Protein AF-A0A535RGT9-F1 (afdb_monomer)

Structure (mmCIF, N/CA/C/O backbone):
data_AF-A0A535RGT9-F1
#
_entry.id   AF-A0A535RGT9-F1
#
loop_
_atom_site.group_PDB
_atom_site.id
_atom_site.type_symbol
_atom_site.label_atom_id
_atom_site.label_alt_id
_atom_site.label_comp_id
_atom_site.label_asym_id
_atom_site.label_entity_id
_atom_site.label_seq_id
_atom_site.pdbx_PDB_ins_code
_atom_site.Cartn_x
_atom_site.Cartn_y
_atom_site.Cartn_z
_atom_site.occupancy
_atom_site.B_iso_or_equiv
_atom_site.auth_seq_id
_atom_site.auth_comp_id
_atom_site.auth_asym_id
_atom_site.auth_atom_id
_atom_site.pdbx_PDB_model_num
ATOM 1 N N . MET A 1 1 ? 95.901 -1.582 -57.361 1.00 48.84 1 MET A N 1
ATOM 2 C CA . MET A 1 1 ? 95.155 -0.905 -56.275 1.00 48.84 1 MET A CA 1
ATOM 3 C C . MET A 1 1 ? 93.672 -0.815 -56.653 1.00 48.84 1 MET A C 1
ATOM 5 O O . MET A 1 1 ? 93.176 0.276 -56.862 1.00 48.84 1 MET A O 1
ATOM 9 N N . GLY A 1 2 ? 92.983 -1.955 -56.820 1.00 52.56 2 GLY A N 1
ATOM 10 C CA . GLY A 1 2 ? 91.575 -1.973 -57.270 1.00 52.56 2 GLY A CA 1
ATOM 11 C C . GLY A 1 2 ? 90.562 -2.215 -56.146 1.00 52.56 2 GLY A C 1
ATOM 12 O O . GLY A 1 2 ? 89.570 -1.509 -56.051 1.00 52.56 2 GLY A O 1
ATOM 13 N N . GLY A 1 3 ? 90.842 -3.177 -55.258 1.00 52.16 3 GLY A N 1
ATOM 14 C CA . GLY A 1 3 ? 89.848 -3.672 -54.297 1.00 52.16 3 GLY A CA 1
ATOM 15 C C . GLY A 1 3 ? 89.447 -2.729 -53.155 1.00 52.16 3 GLY A C 1
ATOM 16 O O . GLY A 1 3 ? 88.382 -2.935 -52.595 1.00 52.16 3 GLY A O 1
ATOM 17 N N . SER A 1 4 ? 90.242 -1.706 -52.802 1.00 56.03 4 SER A N 1
ATOM 18 C CA . SER A 1 4 ? 89.875 -0.800 -51.690 1.00 56.03 4 SER A CA 1
ATOM 19 C C . SER A 1 4 ? 88.679 0.078 -52.054 1.00 56.03 4 SER A C 1
ATOM 21 O O . SER A 1 4 ? 87.711 0.127 -51.310 1.00 56.03 4 SER A O 1
ATOM 23 N N . ALA A 1 5 ? 88.703 0.694 -53.243 1.00 58.16 5 ALA A N 1
ATOM 24 C CA . ALA A 1 5 ? 87.635 1.583 -53.699 1.00 58.16 5 ALA A CA 1
ATOM 25 C C . ALA A 1 5 ? 86.297 0.848 -53.893 1.00 58.16 5 ALA A C 1
ATOM 27 O O . ALA A 1 5 ? 85.250 1.375 -53.532 1.00 58.16 5 ALA A O 1
ATOM 28 N N . ASP A 1 6 ? 86.336 -0.383 -54.412 1.00 63.75 6 ASP A N 1
ATOM 29 C CA . ASP A 1 6 ? 85.152 -1.237 -54.566 1.00 63.75 6 ASP A CA 1
ATOM 30 C C . ASP A 1 6 ? 84.579 -1.656 -53.196 1.00 63.75 6 ASP A C 1
ATOM 32 O O . ASP A 1 6 ? 83.384 -1.516 -52.948 1.00 63.75 6 ASP A O 1
ATOM 36 N N . LEU A 1 7 ? 85.434 -2.054 -52.243 1.00 68.81 7 LEU A N 1
ATOM 37 C CA . LEU A 1 7 ? 84.999 -2.400 -50.883 1.00 68.81 7 LEU A CA 1
ATOM 38 C C . LEU A 1 7 ? 84.462 -1.182 -50.103 1.00 68.81 7 LEU A C 1
ATOM 40 O O . LEU A 1 7 ? 83.483 -1.298 -49.365 1.00 68.81 7 LEU A O 1
ATOM 44 N N . GLU A 1 8 ? 85.073 -0.009 -50.274 1.00 71.19 8 GLU A N 1
ATOM 45 C CA . GLU A 1 8 ? 84.618 1.260 -49.692 1.00 71.19 8 GLU A CA 1
ATOM 46 C C . GLU A 1 8 ? 83.268 1.696 -50.282 1.00 71.19 8 GLU A C 1
ATOM 48 O O . GLU A 1 8 ? 82.381 2.100 -49.525 1.00 71.19 8 GLU A O 1
ATOM 53 N N . GLN A 1 9 ? 83.065 1.540 -51.597 1.00 69.75 9 GLN A N 1
ATOM 54 C CA . GLN A 1 9 ? 81.772 1.782 -52.239 1.00 69.75 9 GLN A CA 1
ATOM 55 C C . GLN A 1 9 ? 80.703 0.802 -51.732 1.00 69.75 9 GLN A C 1
ATOM 57 O O . GLN A 1 9 ? 79.628 1.242 -51.324 1.00 69.75 9 GLN A O 1
ATOM 62 N N . GLN A 1 10 ? 80.990 -0.501 -51.688 1.00 68.50 10 GLN A N 1
ATOM 63 C CA . GLN A 1 10 ? 80.055 -1.516 -51.183 1.00 68.50 10 GLN A CA 1
ATOM 64 C C . GLN A 1 10 ? 79.670 -1.262 -49.713 1.00 68.50 10 GLN A C 1
ATOM 66 O O . GLN A 1 10 ? 78.501 -1.387 -49.342 1.00 68.50 10 GLN A O 1
ATOM 71 N N . LEU A 1 11 ? 80.622 -0.832 -48.875 1.00 74.75 11 LEU A N 1
ATOM 72 C CA . LEU A 1 11 ? 80.358 -0.458 -47.483 1.00 74.75 11 LEU A CA 1
ATOM 73 C C . LEU A 1 11 ? 79.516 0.826 -47.368 1.00 74.75 11 LEU A C 1
ATOM 75 O O . LEU A 1 11 ? 78.659 0.916 -46.484 1.00 74.75 11 LEU A O 1
ATOM 79 N N . ALA A 1 12 ? 79.727 1.810 -48.247 1.00 73.12 12 ALA A N 1
ATOM 80 C CA . ALA A 1 12 ? 78.916 3.026 -48.302 1.00 73.12 12 ALA A CA 1
ATOM 81 C C . ALA A 1 12 ? 77.471 2.731 -48.751 1.00 73.12 12 ALA A C 1
ATOM 83 O O . ALA A 1 12 ? 76.529 3.171 -48.090 1.00 73.12 12 ALA A O 1
ATOM 84 N N . GLU A 1 13 ? 77.291 1.928 -49.805 1.00 68.50 13 GLU A N 1
ATOM 85 C CA . GLU A 1 13 ? 75.978 1.466 -50.277 1.00 68.50 13 GLU A CA 1
ATOM 86 C C . GLU A 1 13 ? 75.231 0.667 -49.187 1.00 68.50 13 GLU A C 1
ATOM 88 O O . GLU A 1 13 ? 74.048 0.915 -48.937 1.00 68.50 13 GLU A O 1
ATOM 93 N N . SER A 1 14 ? 75.918 -0.236 -48.473 1.00 75.31 14 SER A N 1
ATOM 94 C CA . SER A 1 14 ? 75.318 -1.015 -47.376 1.00 75.31 14 SER A CA 1
ATOM 95 C C . SER A 1 14 ? 74.872 -0.131 -46.206 1.00 75.31 14 SER A C 1
ATOM 97 O O . SER A 1 14 ? 73.766 -0.296 -45.690 1.00 75.31 14 SER A O 1
ATOM 99 N N . ARG A 1 15 ? 75.685 0.860 -45.815 1.00 78.06 15 ARG A N 1
ATOM 100 C CA . ARG A 1 15 ? 75.326 1.818 -44.753 1.00 78.06 15 ARG A CA 1
ATOM 101 C C . ARG A 1 15 ? 74.155 2.716 -45.151 1.00 78.06 15 ARG A C 1
ATOM 103 O O . ARG A 1 15 ? 73.287 2.983 -44.319 1.00 78.06 15 ARG A O 1
ATOM 110 N N . ALA A 1 16 ? 74.097 3.157 -46.409 1.00 73.00 16 ALA A N 1
ATOM 111 C CA . ALA A 1 16 ? 72.967 3.925 -46.932 1.00 73.00 16 ALA A CA 1
ATOM 112 C C . ALA A 1 16 ? 71.655 3.117 -46.874 1.00 73.00 16 ALA A C 1
ATOM 114 O O . ALA A 1 16 ? 70.637 3.635 -46.409 1.00 73.00 16 ALA A O 1
ATOM 115 N N . ARG A 1 17 ? 71.697 1.828 -47.248 1.00 73.00 17 ARG A N 1
ATOM 116 C CA . ARG A 1 17 ? 70.578 0.880 -47.092 1.00 73.00 17 ARG A CA 1
ATOM 117 C C . ARG A 1 17 ? 70.120 0.753 -45.636 1.00 73.00 17 ARG A C 1
ATOM 119 O O . ARG A 1 17 ? 68.926 0.871 -45.369 1.00 73.00 17 ARG A O 1
ATOM 126 N N . GLU A 1 18 ? 71.042 0.502 -44.707 1.00 78.25 18 GLU A N 1
ATOM 127 C CA . GLU A 1 18 ? 70.723 0.344 -43.278 1.00 78.25 18 GLU A CA 1
ATOM 128 C C . GLU A 1 18 ? 70.110 1.620 -42.685 1.00 78.25 18 GLU A C 1
ATOM 130 O O . GLU A 1 18 ? 69.117 1.553 -41.960 1.00 78.25 18 GLU A O 1
ATOM 135 N N . THR A 1 19 ? 70.650 2.784 -43.056 1.00 82.19 19 THR A N 1
ATOM 136 C CA . THR A 1 19 ? 70.162 4.091 -42.592 1.00 82.19 19 THR A CA 1
ATOM 137 C C . THR A 1 19 ? 68.743 4.354 -43.094 1.00 82.19 19 THR A C 1
ATOM 139 O O . THR A 1 19 ? 67.864 4.668 -42.295 1.00 82.19 19 THR A O 1
ATOM 142 N N . ALA A 1 20 ? 68.478 4.147 -44.388 1.00 77.19 20 ALA A N 1
ATOM 143 C CA . ALA A 1 20 ? 67.153 4.358 -44.970 1.00 77.19 20 ALA A CA 1
ATOM 144 C C . ALA A 1 20 ? 66.081 3.410 -44.392 1.00 77.19 20 ALA A C 1
ATOM 146 O O . ALA A 1 20 ? 64.942 3.825 -44.170 1.00 77.19 20 ALA A O 1
ATOM 147 N N . LEU A 1 21 ? 66.435 2.155 -44.089 1.00 77.56 21 LEU A N 1
ATOM 148 C CA . LEU A 1 21 ? 65.522 1.214 -43.428 1.00 77.56 21 LEU A CA 1
ATOM 149 C C . LEU A 1 21 ? 65.231 1.631 -41.972 1.00 77.56 21 LEU A C 1
ATOM 151 O O . LEU A 1 21 ? 64.086 1.564 -41.519 1.00 77.56 21 LEU A O 1
ATOM 155 N N . ALA A 1 22 ? 66.250 2.107 -41.247 1.00 80.88 22 ALA A N 1
ATOM 156 C CA . ALA A 1 22 ? 66.103 2.614 -39.883 1.00 80.88 22 ALA A CA 1
ATOM 157 C C . ALA A 1 22 ? 65.281 3.917 -39.815 1.00 80.88 22 ALA A C 1
ATOM 159 O O . ALA A 1 22 ? 64.513 4.103 -38.869 1.00 80.88 22 ALA A O 1
ATOM 160 N N . GLU A 1 23 ? 65.385 4.796 -40.818 1.00 80.69 23 GLU A N 1
ATOM 161 C CA . GLU A 1 23 ? 64.541 5.992 -40.948 1.00 80.69 23 GLU A CA 1
ATOM 162 C C . GLU A 1 23 ? 63.057 5.629 -41.105 1.00 80.69 23 GLU A C 1
ATOM 164 O O . GLU A 1 23 ? 62.226 6.168 -40.369 1.00 80.69 23 GLU A O 1
ATOM 169 N N . VAL A 1 24 ? 62.731 4.680 -41.993 1.00 80.81 24 VAL A N 1
ATOM 170 C CA . VAL A 1 24 ? 61.362 4.167 -42.205 1.00 80.81 24 VAL A CA 1
ATOM 171 C C . VAL A 1 24 ? 60.783 3.586 -40.912 1.00 80.81 24 VAL A C 1
ATOM 173 O O . VAL A 1 24 ? 59.720 4.019 -40.462 1.00 80.81 24 VAL A O 1
ATOM 176 N N . LEU A 1 25 ? 61.511 2.679 -40.251 1.00 76.88 25 LEU A N 1
ATOM 177 C CA . LEU A 1 25 ? 61.118 2.119 -38.950 1.00 76.88 25 LEU A CA 1
ATOM 178 C C . LEU A 1 25 ? 60.943 3.217 -37.882 1.00 76.88 25 LEU A C 1
ATOM 180 O O . LEU A 1 25 ? 60.020 3.177 -37.063 1.00 76.88 25 LEU A O 1
ATOM 184 N N . GLY A 1 26 ? 61.804 4.236 -37.914 1.00 78.69 26 GLY A N 1
ATOM 185 C CA . GLY A 1 26 ? 61.725 5.408 -37.050 1.00 78.69 26 GLY A CA 1
ATOM 186 C C . GLY A 1 26 ? 60.514 6.306 -37.325 1.00 78.69 26 GLY A C 1
ATOM 187 O O . GLY A 1 26 ? 60.039 6.956 -36.395 1.00 78.69 26 GLY A O 1
ATOM 188 N N . LEU A 1 27 ? 60.005 6.372 -38.558 1.00 80.44 27 LEU A N 1
ATOM 189 C CA . LEU A 1 27 ? 58.760 7.073 -38.906 1.00 80.44 27 LEU A CA 1
ATOM 190 C C . LEU A 1 27 ? 57.533 6.274 -38.452 1.00 80.44 27 LEU A C 1
ATOM 192 O O . LEU A 1 27 ? 56.687 6.821 -37.745 1.00 80.44 27 LEU A O 1
ATOM 196 N N . MET A 1 28 ? 57.497 4.967 -38.737 1.00 75.31 28 MET A N 1
ATOM 197 C CA . MET A 1 28 ? 56.423 4.055 -38.307 1.00 75.31 28 MET A CA 1
ATOM 198 C C . MET A 1 28 ? 56.182 4.092 -36.790 1.00 75.31 28 MET A C 1
ATOM 200 O O . MET A 1 28 ? 55.041 4.010 -36.340 1.00 75.31 28 MET A O 1
ATOM 204 N N . ARG A 1 29 ? 57.244 4.265 -35.989 1.00 72.69 29 ARG A N 1
ATOM 205 C CA . ARG A 1 29 ? 57.152 4.388 -34.523 1.00 72.69 29 ARG A CA 1
ATOM 206 C C . ARG A 1 29 ? 56.788 5.796 -34.020 1.00 72.69 29 ARG A C 1
ATOM 208 O O . ARG A 1 29 ? 56.543 5.952 -32.827 1.00 72.69 29 ARG A O 1
ATOM 215 N N . ARG A 1 30 ? 56.820 6.828 -34.872 1.00 73.69 30 ARG A N 1
ATOM 216 C CA . ARG A 1 30 ? 56.532 8.230 -34.501 1.00 73.69 30 ARG A CA 1
ATOM 217 C C . ARG A 1 30 ? 55.132 8.688 -34.903 1.00 73.69 30 ARG A C 1
ATOM 219 O O . ARG A 1 30 ? 54.551 9.466 -34.157 1.00 73.69 30 ARG A O 1
ATOM 226 N N . ALA A 1 31 ? 54.593 8.186 -36.014 1.00 65.19 31 ALA A N 1
ATOM 227 C CA . ALA A 1 31 ? 53.247 8.510 -36.493 1.00 65.19 31 ALA A CA 1
ATOM 228 C C . ALA A 1 31 ? 52.398 7.236 -36.729 1.00 65.19 31 ALA A C 1
ATOM 230 O O . ALA A 1 31 ? 52.074 6.909 -37.874 1.00 65.19 31 ALA A O 1
ATOM 231 N N . PRO A 1 32 ? 52.048 6.473 -35.669 1.00 59.84 32 PRO A N 1
ATOM 232 C CA . PRO A 1 32 ? 51.232 5.262 -35.783 1.00 59.84 32 PRO A CA 1
ATOM 233 C C . PRO A 1 32 ? 49.781 5.603 -36.174 1.00 59.84 32 PRO A C 1
ATOM 235 O O . PRO A 1 32 ? 48.909 5.763 -35.324 1.00 59.84 32 PRO A O 1
ATOM 238 N N . GLY A 1 33 ? 49.542 5.729 -37.480 1.00 60.62 33 GLY A N 1
ATOM 239 C CA . GLY A 1 33 ? 48.249 6.072 -38.082 1.00 60.62 33 GLY A CA 1
ATOM 240 C C . GLY A 1 33 ? 48.376 6.788 -39.433 1.00 60.62 33 GLY A C 1
ATOM 241 O O . GLY A 1 33 ? 47.517 6.625 -40.297 1.00 60.62 33 GLY A O 1
ATOM 242 N N . GLU A 1 34 ? 49.474 7.515 -39.666 1.00 74.94 34 GLU A N 1
ATOM 243 C CA . GLU A 1 34 ? 49.711 8.282 -40.900 1.00 74.94 34 GLU A CA 1
ATOM 244 C C . GLU A 1 34 ? 50.291 7.391 -42.013 1.00 74.94 34 GLU A C 1
ATOM 246 O O . GLU A 1 34 ? 51.460 7.491 -42.392 1.00 74.94 34 GLU A O 1
ATOM 251 N N . LEU A 1 35 ? 49.461 6.476 -42.528 1.00 78.62 35 LEU A N 1
ATOM 252 C CA . LEU A 1 35 ? 49.875 5.473 -43.515 1.00 78.62 35 LEU A CA 1
ATOM 253 C C . LEU A 1 35 ? 50.514 6.094 -44.770 1.00 78.62 35 LEU A C 1
ATOM 255 O O . LEU A 1 35 ? 51.531 5.587 -45.233 1.00 78.62 35 LEU A O 1
ATOM 259 N N . SER A 1 36 ? 49.958 7.191 -45.294 1.00 79.25 36 SER A N 1
ATOM 260 C CA . SER A 1 36 ? 50.505 7.898 -46.462 1.00 79.25 36 SER A CA 1
ATOM 261 C C . SER A 1 36 ? 51.944 8.359 -46.229 1.00 79.25 36 SER A C 1
ATOM 263 O O . SER A 1 36 ? 52.824 7.998 -46.999 1.00 79.25 36 SER A O 1
ATOM 265 N N . VAL A 1 37 ? 52.211 9.049 -45.116 1.00 81.38 37 VAL A N 1
ATOM 266 C CA . VAL A 1 37 ? 53.545 9.571 -44.761 1.00 81.38 37 VAL A CA 1
ATOM 267 C C . VAL A 1 37 ? 54.589 8.451 -44.674 1.00 81.38 37 VAL A C 1
ATOM 269 O O . VAL A 1 37 ? 55.732 8.629 -45.099 1.00 81.38 37 VAL A O 1
ATOM 272 N N . VAL A 1 38 ? 54.203 7.276 -44.164 1.00 83.44 38 VAL A N 1
ATOM 273 C CA . VAL A 1 38 ? 55.079 6.096 -44.128 1.00 83.44 38 VAL A CA 1
ATOM 274 C C . VAL A 1 38 ? 55.311 5.523 -45.529 1.00 83.44 38 VAL A C 1
ATOM 276 O O . VAL A 1 38 ? 56.459 5.253 -45.885 1.00 83.44 38 VAL A O 1
ATOM 279 N N . LEU A 1 39 ? 54.256 5.329 -46.327 1.00 86.06 39 LEU A N 1
ATOM 280 C CA . LEU A 1 39 ? 54.380 4.748 -47.667 1.00 86.06 39 LEU A CA 1
ATOM 281 C C . LEU A 1 39 ? 55.144 5.675 -48.625 1.00 86.06 39 LEU A C 1
ATOM 283 O O . LEU A 1 39 ? 56.011 5.196 -49.350 1.00 86.06 39 LEU A O 1
ATOM 287 N N . ASP A 1 40 ? 54.907 6.985 -48.581 1.00 85.56 40 ASP A N 1
ATOM 288 C CA . ASP A 1 40 ? 55.612 7.975 -49.403 1.00 85.56 40 ASP A CA 1
ATOM 289 C C . ASP A 1 40 ? 57.115 8.010 -49.075 1.00 85.56 40 ASP A C 1
ATOM 291 O O . ASP A 1 40 ? 57.946 8.041 -49.985 1.00 85.56 40 ASP A O 1
ATOM 295 N N . ALA A 1 41 ? 57.490 7.912 -47.792 1.00 86.25 41 ALA A N 1
ATOM 296 C CA . ALA A 1 41 ? 58.891 7.809 -47.374 1.00 86.25 41 ALA A CA 1
ATOM 297 C C . ALA A 1 41 ? 59.545 6.479 -47.803 1.00 86.25 41 ALA A C 1
ATOM 299 O O . ALA A 1 41 ? 60.712 6.452 -48.198 1.00 86.25 41 ALA A O 1
ATOM 300 N N . VAL A 1 42 ? 58.797 5.371 -47.765 1.00 88.56 42 VAL A N 1
ATOM 301 C CA . VAL A 1 42 ? 59.245 4.066 -48.280 1.00 88.56 42 VAL A CA 1
ATOM 302 C C . VAL A 1 42 ? 59.477 4.117 -49.795 1.00 88.56 42 VAL A C 1
ATOM 304 O O . VAL A 1 42 ? 60.491 3.603 -50.276 1.00 88.56 42 VAL A O 1
ATOM 307 N N . LEU A 1 43 ? 58.577 4.759 -50.546 1.00 91.00 43 LEU A N 1
ATOM 308 C CA . LEU A 1 43 ? 58.710 4.953 -51.990 1.00 91.00 43 LEU A CA 1
ATOM 309 C C . LEU A 1 43 ? 59.910 5.844 -52.339 1.00 91.00 43 LEU A C 1
ATOM 311 O O . LEU A 1 43 ? 60.697 5.466 -53.206 1.00 91.00 43 LEU A O 1
ATOM 315 N N . ASP A 1 44 ? 60.087 6.966 -51.634 1.00 89.19 44 ASP A N 1
ATOM 316 C CA . ASP A 1 44 ? 61.210 7.896 -51.809 1.00 89.19 44 ASP A CA 1
ATOM 317 C C . ASP A 1 44 ? 62.567 7.204 -51.672 1.00 89.19 44 ASP A C 1
ATOM 319 O O . ASP A 1 44 ? 63.420 7.289 -52.564 1.00 89.19 44 ASP A O 1
ATOM 323 N N . ARG A 1 45 ? 62.751 6.460 -50.576 1.00 89.38 45 ARG A N 1
ATOM 324 C CA . ARG A 1 45 ? 64.007 5.760 -50.298 1.00 89.38 45 ARG A CA 1
ATOM 325 C C . ARG A 1 45 ? 64.255 4.614 -51.273 1.00 89.38 45 ARG A C 1
ATOM 327 O O . ARG A 1 45 ? 65.381 4.473 -51.750 1.00 89.38 45 ARG A O 1
ATOM 334 N N . ALA A 1 46 ? 63.230 3.834 -51.621 1.00 89.00 46 ALA A N 1
ATOM 335 C CA . ALA A 1 46 ? 63.368 2.750 -52.591 1.00 89.00 46 ALA A CA 1
ATOM 336 C C . ALA A 1 46 ? 63.713 3.268 -53.998 1.00 89.00 46 ALA A C 1
ATOM 338 O O . ALA A 1 46 ? 64.630 2.744 -54.632 1.00 89.00 46 ALA A O 1
ATOM 339 N N . ALA A 1 47 ? 63.017 4.304 -54.477 1.00 90.06 47 ALA A N 1
ATOM 340 C CA . ALA A 1 47 ? 63.230 4.872 -55.805 1.00 90.06 47 ALA A CA 1
ATOM 341 C C . ALA A 1 47 ? 64.591 5.574 -55.923 1.00 90.06 47 ALA A C 1
ATOM 343 O O . ALA A 1 47 ? 65.323 5.332 -56.886 1.00 90.06 47 ALA A O 1
ATOM 344 N N . SER A 1 48 ? 64.968 6.364 -54.910 1.00 88.06 48 SER A N 1
ATOM 345 C CA . SER A 1 48 ? 66.256 7.066 -54.863 1.00 88.06 48 SER A CA 1
ATOM 346 C C . SER A 1 48 ? 67.440 6.097 -54.840 1.00 88.06 48 SER A C 1
ATOM 348 O O . SER A 1 48 ? 68.357 6.229 -55.649 1.00 88.06 48 SER A O 1
ATOM 350 N N . LEU A 1 49 ? 67.413 5.082 -53.965 1.00 87.25 49 LEU A N 1
ATOM 351 C CA . LEU A 1 49 ? 68.509 4.110 -53.848 1.00 87.25 49 LEU A CA 1
ATOM 352 C C . LEU A 1 49 ? 68.600 3.147 -55.042 1.00 87.25 49 LEU A C 1
ATOM 354 O O . LEU A 1 49 ? 69.681 2.638 -55.324 1.00 87.25 49 LEU A O 1
ATOM 358 N N . CYS A 1 50 ? 67.497 2.910 -55.758 1.00 87.88 50 CYS A N 1
ATOM 359 C CA . CYS A 1 50 ? 67.493 2.102 -56.982 1.00 87.88 50 CYS A CA 1
ATOM 360 C C . CYS A 1 50 ? 67.643 2.941 -58.262 1.00 87.88 50 CYS A C 1
ATOM 362 O O . CYS A 1 50 ? 67.512 2.384 -59.352 1.00 87.88 50 CYS A O 1
ATOM 364 N N . GLY A 1 51 ? 67.859 4.261 -58.177 1.00 86.31 51 GLY A N 1
ATOM 365 C CA . GLY A 1 51 ? 67.943 5.147 -59.343 1.00 86.31 51 GLY A CA 1
ATOM 366 C C . GLY A 1 51 ? 66.793 4.923 -60.332 1.00 86.31 51 GLY A C 1
ATOM 367 O O . GLY A 1 51 ? 67.040 4.513 -61.473 1.00 86.31 51 GLY A O 1
ATOM 368 N N . ALA A 1 52 ? 65.557 5.087 -59.852 1.00 91.00 52 ALA A N 1
ATOM 369 C CA . ALA A 1 52 ? 64.323 4.915 -60.612 1.00 91.00 52 ALA A CA 1
ATOM 370 C C . ALA A 1 52 ? 63.458 6.179 -60.540 1.00 91.00 52 ALA A C 1
ATOM 372 O O . ALA A 1 52 ? 63.255 6.747 -59.470 1.00 91.00 52 ALA A O 1
ATOM 373 N N . GLU A 1 53 ? 62.927 6.612 -61.679 1.00 89.88 53 GLU A N 1
ATOM 374 C CA . GLU A 1 53 ? 62.246 7.902 -61.799 1.00 89.88 53 GLU A CA 1
ATOM 375 C C . GLU A 1 53 ? 60.830 7.917 -61.213 1.00 89.88 53 GLU A C 1
ATOM 377 O O . GLU A 1 53 ? 60.308 8.997 -60.952 1.00 89.88 53 GLU A O 1
ATOM 382 N N . ARG A 1 54 ? 60.190 6.760 -60.996 1.00 89.94 54 ARG A N 1
ATOM 383 C CA . ARG A 1 54 ? 58.928 6.665 -60.237 1.00 89.94 54 ARG A CA 1
ATOM 384 C C . ARG A 1 54 ? 58.846 5.378 -59.431 1.00 89.94 54 ARG A C 1
ATOM 386 O O . ARG A 1 54 ? 59.378 4.343 -59.845 1.00 89.94 54 ARG A O 1
ATOM 393 N N . ALA A 1 55 ? 58.078 5.430 -58.347 1.00 92.44 55 ALA A N 1
ATOM 394 C CA . ALA A 1 55 ? 57.632 4.258 -57.609 1.00 92.44 55 ALA A CA 1
ATOM 395 C C . ALA A 1 55 ? 56.169 4.403 -57.148 1.00 92.44 55 ALA A C 1
ATOM 397 O O . ALA A 1 55 ? 55.642 5.507 -57.030 1.00 92.44 55 ALA A O 1
ATOM 398 N N . SER A 1 56 ? 55.484 3.284 -56.908 1.00 91.81 56 SER A N 1
ATOM 399 C CA . SER A 1 56 ? 54.112 3.273 -56.377 1.00 91.81 56 SER A CA 1
ATOM 400 C C . SER A 1 56 ? 53.805 1.995 -55.607 1.00 91.81 56 SER A C 1
ATOM 402 O O . SER A 1 56 ? 54.363 0.940 -55.909 1.00 91.81 56 SER A O 1
ATOM 404 N N . ILE A 1 57 ? 52.899 2.084 -54.637 1.00 92.50 57 ILE A N 1
ATOM 405 C CA . ILE A 1 57 ? 52.372 0.932 -53.901 1.00 92.50 57 ILE A CA 1
ATOM 406 C C . ILE A 1 57 ? 50.880 0.808 -54.184 1.00 92.50 57 ILE A C 1
ATOM 408 O O . ILE A 1 57 ? 50.123 1.773 -54.073 1.00 92.50 57 ILE A O 1
ATOM 412 N N . HIS A 1 58 ? 50.476 -0.404 -54.549 1.00 91.25 58 HIS A N 1
ATOM 413 C CA . HIS A 1 58 ? 49.100 -0.790 -54.838 1.00 91.25 58 HIS A CA 1
ATOM 414 C C . HIS A 1 58 ? 48.648 -1.782 -53.774 1.00 91.25 58 HIS A C 1
ATOM 416 O O . HIS A 1 58 ? 49.413 -2.681 -53.439 1.00 91.25 58 HIS A O 1
ATOM 422 N N . VAL A 1 59 ? 47.434 -1.646 -53.250 1.00 89.88 59 VAL A N 1
ATOM 423 C CA . VAL A 1 59 ? 46.878 -2.510 -52.193 1.00 89.88 59 VAL A CA 1
ATOM 424 C C . VAL A 1 59 ? 45.601 -3.176 -52.704 1.00 89.88 59 VAL A C 1
ATOM 426 O O . VAL A 1 59 ? 44.859 -2.580 -53.487 1.00 89.88 59 VAL A O 1
ATOM 429 N N . LEU A 1 60 ? 45.375 -4.423 -52.292 1.00 87.44 60 LEU A N 1
ATOM 430 C CA . LEU A 1 60 ? 44.192 -5.208 -52.634 1.00 87.44 60 LEU A CA 1
ATOM 431 C C . LEU A 1 60 ? 42.964 -4.716 -51.847 1.00 87.44 60 LEU A C 1
ATOM 433 O O . LEU A 1 60 ? 42.933 -4.789 -50.616 1.00 87.44 60 LEU A O 1
ATOM 437 N N . ASP A 1 61 ? 41.951 -4.249 -52.572 1.00 82.69 61 ASP A N 1
ATOM 438 C CA . ASP A 1 61 ? 40.650 -3.803 -52.073 1.00 82.69 61 ASP A CA 1
ATOM 439 C C . ASP A 1 61 ? 39.538 -4.591 -52.786 1.00 82.69 61 ASP A C 1
ATOM 441 O O . ASP A 1 61 ? 39.308 -4.434 -53.987 1.00 82.69 61 ASP A O 1
ATOM 445 N N . GLY A 1 62 ? 38.890 -5.504 -52.059 1.00 82.88 62 GLY A N 1
ATOM 446 C CA . GLY A 1 62 ? 38.082 -6.559 -52.676 1.00 82.88 62 GLY A CA 1
ATOM 447 C C . GLY A 1 62 ? 38.942 -7.438 -53.592 1.00 82.88 62 GLY A C 1
ATOM 448 O O . GLY A 1 62 ? 39.996 -7.915 -53.175 1.00 82.88 62 GLY A O 1
ATOM 449 N N . ASP A 1 63 ? 38.507 -7.611 -54.841 1.00 82.75 63 ASP A N 1
ATOM 450 C CA . ASP A 1 63 ? 39.204 -8.399 -55.870 1.00 82.75 63 ASP A CA 1
ATOM 451 C C . ASP A 1 63 ? 40.120 -7.555 -56.790 1.00 82.75 63 ASP A C 1
ATOM 453 O O . ASP A 1 63 ? 40.661 -8.067 -57.776 1.00 82.75 63 ASP A O 1
ATOM 457 N N . VAL A 1 64 ? 40.301 -6.256 -56.501 1.00 88.62 64 VAL A N 1
ATOM 458 C CA . VAL A 1 64 ? 41.086 -5.324 -57.334 1.00 88.62 64 VAL A CA 1
ATOM 459 C C . VAL A 1 64 ? 42.200 -4.623 -56.559 1.00 88.62 64 VAL A C 1
ATOM 461 O O . VAL A 1 64 ? 42.052 -4.243 -55.403 1.00 88.62 64 VAL A O 1
ATOM 464 N N . TYR A 1 65 ? 43.325 -4.384 -57.224 1.00 88.56 65 TYR A N 1
ATOM 465 C CA . TYR A 1 65 ? 44.411 -3.558 -56.708 1.00 88.56 65 TYR A CA 1
ATOM 466 C C . TYR A 1 65 ? 44.159 -2.086 -57.045 1.00 88.56 65 TYR A C 1
ATOM 468 O O . TYR A 1 65 ? 43.941 -1.737 -58.212 1.00 88.56 65 TYR A O 1
ATOM 476 N N . ARG A 1 66 ? 44.233 -1.223 -56.026 1.00 89.31 66 ARG A N 1
ATOM 477 C CA . ARG A 1 66 ? 44.165 0.242 -56.146 1.00 89.31 66 ARG A CA 1
ATOM 478 C C . ARG A 1 66 ? 45.477 0.880 -55.705 1.00 89.31 66 ARG A C 1
ATOM 480 O O . ARG A 1 66 ? 46.141 0.365 -54.808 1.00 89.31 66 ARG A O 1
ATOM 487 N N . THR A 1 67 ? 45.829 2.019 -56.295 1.00 89.25 67 THR A N 1
ATOM 488 C CA . THR A 1 67 ? 47.005 2.803 -55.884 1.00 89.25 67 THR A CA 1
ATOM 489 C C . THR A 1 67 ? 46.778 3.382 -54.485 1.00 89.25 67 THR A C 1
ATOM 491 O O . THR A 1 67 ? 45.774 4.052 -54.257 1.00 89.25 67 THR A O 1
ATOM 494 N N . ALA A 1 68 ? 47.702 3.125 -53.558 1.00 85.88 68 ALA A N 1
ATOM 495 C CA . ALA A 1 68 ? 47.651 3.602 -52.172 1.00 85.88 68 ALA A CA 1
ATOM 496 C C . ALA A 1 68 ? 48.701 4.687 -51.868 1.00 85.88 68 ALA A C 1
ATOM 498 O O . ALA A 1 68 ? 48.488 5.493 -50.967 1.00 85.88 68 ALA A O 1
ATOM 499 N N . ALA A 1 69 ? 49.811 4.712 -52.615 1.00 88.56 69 ALA A N 1
ATOM 500 C CA . ALA A 1 69 ? 50.834 5.757 -52.557 1.00 88.56 69 ALA A CA 1
ATOM 501 C C . ALA A 1 69 ? 51.602 5.852 -53.890 1.00 88.56 69 ALA A C 1
ATOM 503 O O . ALA A 1 69 ? 51.727 4.854 -54.616 1.00 88.56 69 ALA A O 1
ATOM 504 N N . PHE A 1 70 ? 52.138 7.034 -54.207 1.00 87.69 70 PHE A N 1
ATOM 505 C CA . PHE A 1 70 ? 52.857 7.317 -55.456 1.00 87.69 70 PHE A CA 1
ATOM 506 C C . PHE A 1 70 ? 53.983 8.341 -55.250 1.00 87.69 70 PHE A C 1
ATOM 508 O O . PHE A 1 70 ? 53.777 9.380 -54.629 1.00 87.69 70 PHE A O 1
ATOM 515 N N . TRP A 1 71 ? 55.150 8.082 -55.847 1.00 87.00 71 TRP A N 1
ATOM 516 C CA . TRP A 1 71 ? 56.322 8.959 -55.816 1.00 87.00 71 TRP A CA 1
ATOM 517 C C . TRP A 1 71 ? 56.922 9.135 -57.217 1.00 87.00 71 TRP A C 1
ATOM 519 O O . TRP A 1 71 ? 57.041 8.173 -57.984 1.00 87.00 71 TRP A O 1
ATOM 529 N N . GLY A 1 72 ? 57.356 10.358 -57.528 1.00 83.94 72 GLY A N 1
ATOM 530 C CA . GLY A 1 72 ? 58.101 10.706 -58.740 1.00 83.94 72 GLY A CA 1
ATOM 531 C C . GLY A 1 72 ? 57.765 12.106 -59.279 1.00 83.94 72 GLY A C 1
ATOM 532 O O . GLY A 1 72 ? 57.090 12.885 -58.601 1.00 83.94 72 GLY A O 1
ATOM 533 N N . PRO A 1 73 ? 58.222 12.453 -60.500 1.00 80.19 73 PRO A N 1
ATOM 534 C CA . PRO A 1 73 ? 57.888 13.707 -61.167 1.00 80.19 73 PRO A CA 1
ATOM 535 C C . PRO A 1 73 ? 56.378 13.885 -61.315 1.00 80.19 73 PRO A C 1
ATOM 537 O O . PRO A 1 73 ? 55.706 13.032 -61.902 1.00 80.19 73 PRO A O 1
ATOM 540 N N . ARG A 1 74 ? 55.865 15.012 -60.805 1.00 74.62 74 ARG A N 1
ATOM 541 C CA . ARG A 1 74 ? 54.428 15.298 -60.796 1.00 74.62 74 ARG A CA 1
ATOM 542 C C . ARG A 1 74 ? 53.872 15.428 -62.211 1.00 74.62 74 ARG A C 1
ATOM 544 O O . ARG A 1 74 ? 54.266 16.319 -62.963 1.00 74.62 74 ARG A O 1
ATOM 551 N N . ASN A 1 75 ? 52.918 14.568 -62.535 1.00 81.75 75 ASN A N 1
ATOM 552 C CA . ASN A 1 75 ? 52.087 14.644 -63.728 1.00 81.75 75 ASN A CA 1
ATOM 553 C C . ASN A 1 75 ? 50.656 14.346 -63.271 1.00 81.75 75 ASN A C 1
ATOM 555 O O . ASN A 1 75 ? 50.281 13.187 -63.113 1.00 81.75 75 ASN A O 1
ATOM 559 N N . ALA A 1 76 ? 49.863 15.401 -63.075 1.00 78.50 76 ALA A N 1
ATOM 560 C CA . ALA A 1 76 ? 48.514 15.298 -62.523 1.00 78.50 76 ALA A CA 1
ATOM 561 C C . ALA A 1 76 ? 47.576 14.402 -63.357 1.00 78.50 76 ALA A C 1
ATOM 563 O O . ALA A 1 76 ? 46.676 13.779 -62.802 1.00 78.50 76 ALA A O 1
ATOM 564 N N . GLU A 1 77 ? 47.794 14.294 -64.672 1.00 80.75 77 GLU A N 1
ATOM 565 C CA . GLU A 1 77 ? 47.022 13.390 -65.527 1.00 80.75 77 GLU A CA 1
ATOM 566 C C . GLU A 1 77 ? 47.433 11.926 -65.324 1.00 80.75 77 GLU A C 1
ATOM 568 O O . GLU A 1 77 ? 46.564 11.068 -65.168 1.00 80.75 77 GLU A O 1
ATOM 573 N N . TYR A 1 78 ? 48.738 11.646 -65.234 1.00 80.94 78 TYR A N 1
ATOM 574 C CA . TYR A 1 78 ? 49.237 10.317 -64.867 1.00 80.94 78 TYR A CA 1
ATOM 575 C C . TYR A 1 78 ? 48.765 9.906 -63.467 1.00 80.94 78 TYR A C 1
ATOM 577 O O . TYR A 1 78 ? 48.300 8.786 -63.290 1.00 80.94 78 TYR A O 1
ATOM 585 N N . GLU A 1 79 ? 48.861 10.802 -62.482 1.00 79.75 79 GLU A N 1
ATOM 586 C CA . GLU A 1 79 ? 48.444 10.556 -61.096 1.00 79.75 79 GLU A CA 1
ATOM 587 C C . GLU A 1 79 ? 46.943 10.256 -61.013 1.00 79.75 79 GLU A C 1
ATOM 589 O O . GLU A 1 79 ? 46.566 9.222 -60.461 1.00 79.75 79 GLU A O 1
ATOM 594 N N . ARG A 1 80 ? 46.096 11.089 -61.637 1.00 81.94 80 ARG A N 1
ATOM 595 C CA . ARG A 1 80 ? 44.645 10.860 -61.732 1.00 81.94 80 ARG A CA 1
ATOM 596 C C . ARG A 1 80 ? 44.339 9.478 -62.317 1.00 81.94 80 ARG A C 1
ATOM 598 O O . ARG A 1 80 ? 43.699 8.666 -61.654 1.00 81.94 80 ARG A O 1
ATOM 605 N N . VAL A 1 81 ? 44.863 9.176 -63.510 1.00 80.88 81 VAL A N 1
ATOM 606 C CA . VAL A 1 81 ? 44.636 7.879 -64.173 1.00 80.88 81 VAL A CA 1
ATOM 607 C C . VAL A 1 81 ? 45.199 6.725 -63.331 1.00 80.88 81 VAL A C 1
ATOM 609 O O . VAL A 1 81 ? 44.588 5.659 -63.259 1.00 80.88 81 VAL A O 1
ATOM 612 N N . ALA A 1 82 ? 46.324 6.914 -62.636 1.00 80.12 82 ALA A N 1
ATOM 613 C CA . ALA A 1 82 ? 46.908 5.890 -61.778 1.00 80.12 82 ALA A CA 1
ATOM 614 C C . ALA A 1 82 ? 46.021 5.547 -60.568 1.00 80.12 82 ALA A C 1
ATOM 616 O O . ALA A 1 82 ? 45.926 4.356 -60.252 1.00 80.12 82 ALA A O 1
ATOM 617 N N . TYR A 1 83 ? 45.384 6.534 -59.925 1.00 82.56 83 TYR A N 1
ATOM 618 C CA . TYR A 1 83 ? 44.453 6.335 -58.802 1.00 82.56 83 TYR A CA 1
ATOM 619 C C . TYR A 1 83 ? 43.062 5.846 -59.241 1.00 82.56 83 TYR A C 1
ATOM 621 O O . TYR A 1 83 ? 42.485 5.000 -58.561 1.00 82.56 83 TYR A O 1
ATOM 629 N N . GLU A 1 84 ? 42.542 6.323 -60.376 1.00 81.62 84 GLU A N 1
ATOM 630 C CA . GLU A 1 84 ? 41.229 5.921 -60.911 1.00 81.62 84 GLU A CA 1
ATOM 631 C C . GLU A 1 84 ? 41.234 4.499 -61.509 1.00 81.62 84 GLU A C 1
ATOM 633 O O . GLU A 1 84 ? 40.225 3.796 -61.446 1.00 81.62 84 GLU A O 1
ATOM 638 N N . THR A 1 85 ? 42.366 4.036 -62.053 1.00 79.88 85 THR A N 1
ATOM 639 C CA . THR A 1 85 ? 42.483 2.692 -62.650 1.00 79.88 85 THR A CA 1
ATOM 640 C C . THR A 1 85 ? 42.531 1.593 -61.581 1.00 79.88 85 THR A C 1
ATOM 642 O O . THR A 1 85 ? 43.559 1.393 -60.925 1.00 79.88 85 THR A O 1
ATOM 645 N N . THR A 1 86 ? 41.462 0.802 -61.471 1.00 80.88 86 THR A N 1
ATOM 646 C CA . THR A 1 86 ? 41.462 -0.499 -60.779 1.00 80.88 86 THR A CA 1
ATOM 647 C C . THR A 1 86 ? 42.169 -1.568 -61.621 1.00 80.88 86 THR A C 1
ATOM 649 O O . THR A 1 86 ? 42.135 -1.529 -62.851 1.00 80.88 86 THR A O 1
ATOM 652 N N . ARG A 1 87 ? 42.853 -2.526 -60.977 1.00 86.00 87 ARG A N 1
ATOM 653 C CA . ARG A 1 87 ? 43.651 -3.557 -61.676 1.00 86.00 87 ARG A CA 1
ATOM 654 C C . ARG A 1 87 ? 43.389 -4.948 -61.102 1.00 86.00 87 ARG A C 1
ATOM 656 O O . ARG A 1 87 ? 43.529 -5.147 -59.901 1.00 86.00 87 ARG A O 1
ATOM 663 N N . THR A 1 88 ? 43.045 -5.915 -61.945 1.00 85.38 88 THR A N 1
ATOM 664 C CA . THR A 1 88 ? 42.851 -7.327 -61.566 1.00 85.38 88 THR A CA 1
ATOM 665 C C . THR A 1 88 ? 44.141 -8.152 -61.729 1.00 85.38 88 THR A C 1
ATOM 667 O O . THR A 1 88 ? 45.060 -7.734 -62.442 1.00 85.38 88 THR A O 1
ATOM 670 N N . PRO A 1 89 ? 44.244 -9.340 -61.097 1.00 87.06 89 PRO A N 1
ATOM 671 C CA . PRO A 1 89 ? 45.248 -10.345 -61.454 1.00 87.06 89 PRO A CA 1
ATOM 672 C C . PRO A 1 89 ? 45.121 -10.755 -62.931 1.00 87.06 89 PRO A C 1
ATOM 674 O O . PRO A 1 89 ? 44.023 -11.044 -63.401 1.00 87.06 89 PRO A O 1
ATOM 677 N N . GLY A 1 90 ? 46.235 -10.804 -63.665 1.00 85.94 90 GLY A N 1
ATOM 678 C CA . GLY A 1 90 ? 46.231 -11.068 -65.111 1.00 85.94 90 GLY A CA 1
ATOM 679 C C . GLY A 1 90 ? 47.537 -10.659 -65.795 1.00 85.94 90 GLY A C 1
ATOM 680 O O . GLY A 1 90 ? 48.259 -9.798 -65.297 1.00 85.94 90 GLY A O 1
ATOM 681 N N . ARG A 1 91 ? 47.868 -11.262 -66.947 1.00 86.75 91 ARG A N 1
ATOM 682 C CA . ARG A 1 91 ? 49.183 -11.058 -67.600 1.00 86.75 91 ARG A CA 1
ATOM 683 C C . ARG A 1 91 ? 49.330 -9.728 -68.353 1.00 86.75 91 ARG A C 1
ATOM 685 O O . ARG A 1 91 ? 50.420 -9.378 -68.794 1.00 86.75 91 ARG A O 1
ATOM 692 N N . GLU A 1 92 ? 48.258 -8.955 -68.424 1.00 86.12 92 GLU A N 1
ATOM 693 C CA . GLU A 1 92 ? 48.138 -7.702 -69.176 1.00 86.12 92 GLU A CA 1
ATOM 694 C C . GLU A 1 92 ? 48.878 -6.503 -68.555 1.00 86.12 92 GLU A C 1
ATOM 696 O O . GLU A 1 92 ? 49.261 -5.562 -69.255 1.00 86.12 92 GLU A O 1
ATOM 701 N N . THR A 1 93 ? 49.123 -6.534 -67.239 1.00 90.56 93 THR A N 1
ATOM 702 C CA . THR A 1 93 ? 49.811 -5.457 -66.506 1.00 90.56 93 THR A CA 1
ATOM 703 C C . THR A 1 93 ? 50.860 -6.015 -65.546 1.00 90.56 93 THR A C 1
ATOM 705 O O . THR A 1 93 ? 50.733 -7.133 -65.054 1.00 90.56 93 THR A O 1
ATOM 708 N N . LEU A 1 94 ? 51.886 -5.223 -65.216 1.00 91.38 94 LEU A N 1
ATOM 709 C CA . LEU A 1 94 ? 52.916 -5.612 -64.240 1.00 91.38 94 LEU A CA 1
ATOM 710 C C . LEU A 1 94 ? 52.319 -5.987 -62.872 1.00 91.38 94 LEU A C 1
ATOM 712 O O . LEU A 1 94 ? 52.732 -6.970 -62.261 1.00 91.38 94 LEU A O 1
ATOM 716 N N . ILE A 1 95 ? 51.342 -5.207 -62.403 1.00 92.44 95 ILE A N 1
ATOM 717 C CA . ILE A 1 95 ? 50.667 -5.407 -61.112 1.00 92.44 95 ILE A CA 1
ATOM 718 C C . ILE A 1 95 ? 49.850 -6.703 -61.154 1.00 92.44 95 ILE A C 1
ATOM 720 O O . ILE A 1 95 ? 49.985 -7.541 -60.264 1.00 92.44 95 ILE A O 1
ATOM 724 N N . GLY A 1 96 ? 49.103 -6.920 -62.241 1.00 89.50 96 GLY A N 1
ATOM 725 C CA . GLY A 1 96 ? 48.359 -8.154 -62.478 1.00 89.50 96 GLY A CA 1
ATOM 726 C C . GLY A 1 96 ? 49.255 -9.395 -62.549 1.00 89.50 96 GLY A C 1
ATOM 727 O O . GLY A 1 96 ? 48.906 -10.410 -61.947 1.00 89.50 96 GLY A O 1
ATOM 728 N N . ARG A 1 97 ? 50.425 -9.318 -63.206 1.00 93.12 97 ARG A N 1
ATOM 729 C CA . ARG A 1 97 ? 51.426 -10.404 -63.242 1.00 93.12 97 ARG A CA 1
ATOM 730 C C . ARG A 1 97 ? 51.997 -10.682 -61.857 1.00 93.12 97 ARG A C 1
ATOM 732 O O . ARG A 1 97 ? 51.999 -11.826 -61.427 1.00 93.12 97 ARG A O 1
ATOM 739 N N . THR A 1 98 ? 52.423 -9.641 -61.140 1.00 92.88 98 THR A N 1
ATOM 740 C CA . THR A 1 98 ? 53.034 -9.767 -59.803 1.00 92.88 98 THR A CA 1
ATOM 741 C C . THR A 1 98 ? 52.066 -10.410 -58.800 1.00 92.88 98 THR A C 1
ATOM 743 O O . THR A 1 98 ? 52.463 -11.257 -58.001 1.00 92.88 98 THR A O 1
ATOM 746 N N . ALA A 1 99 ? 50.777 -10.065 -58.885 1.00 90.69 99 ALA A N 1
ATOM 747 C CA . ALA A 1 99 ? 49.712 -10.679 -58.097 1.00 90.69 99 ALA A CA 1
ATOM 748 C C . ALA A 1 99 ? 49.398 -12.132 -58.509 1.00 90.69 99 ALA A C 1
ATOM 750 O O . ALA A 1 99 ? 49.209 -12.988 -57.645 1.00 90.69 99 ALA A O 1
ATOM 751 N N . LEU A 1 100 ? 49.340 -12.411 -59.817 1.00 90.75 100 LEU A N 1
ATOM 752 C CA . LEU A 1 100 ? 49.001 -13.726 -60.374 1.00 90.75 100 LEU A CA 1
ATOM 753 C C . LEU A 1 100 ? 50.113 -14.760 -60.153 1.00 90.75 100 LEU A C 1
ATOM 755 O O . LEU A 1 100 ? 49.852 -15.870 -59.698 1.00 90.75 100 LEU A O 1
ATOM 759 N N . GLU A 1 101 ? 51.350 -14.389 -60.475 1.00 91.12 101 GLU A N 1
ATOM 760 C CA . GLU A 1 101 ? 52.522 -15.271 -60.455 1.00 91.12 101 GLU A CA 1
ATOM 761 C C . GLU A 1 101 ? 53.149 -15.364 -59.054 1.00 91.12 101 GLU A C 1
ATOM 763 O O . GLU A 1 101 ? 53.980 -16.237 -58.816 1.00 91.12 101 GLU A O 1
ATOM 768 N N . ARG A 1 102 ? 52.736 -14.489 -58.118 1.00 91.12 102 ARG A N 1
ATOM 769 C CA . ARG A 1 102 ? 53.203 -14.407 -56.717 1.00 91.12 102 ARG A CA 1
ATOM 770 C C . ARG A 1 102 ? 54.730 -14.364 -56.582 1.00 91.12 102 ARG A C 1
ATOM 772 O O . ARG A 1 102 ? 55.303 -14.869 -55.620 1.00 91.12 102 ARG A O 1
ATOM 779 N N . THR A 1 103 ? 55.401 -13.755 -57.550 1.00 92.81 103 THR A N 1
ATOM 780 C CA . THR A 1 103 ? 56.859 -13.618 -57.622 1.00 92.81 103 THR A CA 1
ATOM 781 C C . THR A 1 103 ? 57.231 -12.181 -57.969 1.00 92.81 103 THR A C 1
ATOM 783 O O . THR A 1 103 ? 56.373 -11.365 -58.296 1.00 92.81 103 THR A O 1
ATOM 786 N N . VAL A 1 104 ? 58.520 -11.842 -57.875 1.00 93.88 104 VAL A N 1
ATOM 787 C CA . VAL A 1 104 ? 59.013 -10.578 -58.436 1.00 93.88 104 VAL A CA 1
ATOM 788 C C . VAL A 1 104 ? 58.961 -10.663 -59.957 1.00 93.88 104 VAL A C 1
ATOM 790 O O . VAL A 1 104 ? 59.620 -11.523 -60.540 1.00 93.88 104 VAL A O 1
ATOM 793 N N . VAL A 1 105 ? 58.241 -9.737 -60.585 1.00 95.19 105 VAL A N 1
ATOM 794 C CA . VAL A 1 105 ? 58.135 -9.626 -62.042 1.00 95.19 105 VAL A CA 1
ATOM 795 C C . VAL A 1 105 ? 58.976 -8.443 -62.505 1.00 95.19 105 VAL A C 1
ATOM 797 O O . VAL A 1 105 ? 58.829 -7.326 -62.017 1.00 95.19 105 VAL A O 1
ATOM 800 N N . HIS A 1 106 ? 59.864 -8.677 -63.463 1.00 94.31 106 HIS A N 1
ATOM 801 C CA . HIS A 1 106 ? 60.768 -7.670 -64.012 1.00 94.31 106 HIS A CA 1
ATOM 802 C C . HIS A 1 106 ? 60.562 -7.622 -65.527 1.00 94.31 106 HIS A C 1
ATOM 804 O O . HIS A 1 106 ? 60.697 -8.641 -66.200 1.00 94.31 106 HIS A O 1
ATOM 810 N N . ILE A 1 107 ? 60.210 -6.448 -66.055 1.00 93.00 107 ILE A N 1
ATOM 811 C CA . ILE A 1 107 ? 60.029 -6.207 -67.490 1.00 93.00 107 ILE A CA 1
ATOM 812 C C . ILE A 1 107 ? 61.200 -5.327 -67.958 1.00 93.00 107 ILE A C 1
ATOM 814 O O . ILE A 1 107 ? 61.215 -4.138 -67.625 1.00 93.00 107 ILE A O 1
ATOM 818 N N . PRO A 1 108 ? 62.190 -5.878 -68.694 1.00 87.56 108 PRO A N 1
ATOM 819 C CA . PRO A 1 108 ? 63.369 -5.129 -69.134 1.00 87.56 108 PRO A CA 1
ATOM 820 C C . PRO A 1 108 ? 63.035 -3.960 -70.070 1.00 87.56 108 PRO A C 1
ATOM 822 O O . PRO A 1 108 ? 63.577 -2.870 -69.896 1.00 87.56 108 PRO A O 1
ATOM 825 N N . ASP A 1 109 ? 62.118 -4.174 -71.020 1.00 92.25 109 ASP A N 1
ATOM 826 C CA . ASP A 1 109 ? 61.562 -3.133 -71.892 1.00 92.25 109 ASP A CA 1
ATOM 827 C C . ASP A 1 109 ? 60.073 -3.389 -72.187 1.00 92.25 109 ASP A C 1
ATOM 829 O O . ASP A 1 109 ? 59.713 -4.310 -72.921 1.00 92.25 109 ASP A O 1
ATOM 833 N N . VAL A 1 110 ? 59.202 -2.540 -71.643 1.00 90.44 110 VAL A N 1
ATOM 834 C CA . VAL A 1 110 ? 57.742 -2.563 -71.832 1.00 90.44 110 VAL A CA 1
ATOM 835 C C . VAL A 1 110 ? 57.338 -2.338 -73.295 1.00 90.44 110 VAL A C 1
ATOM 837 O O . VAL A 1 110 ? 56.285 -2.816 -73.719 1.00 90.44 110 VAL A O 1
ATOM 840 N N . LEU A 1 111 ? 58.158 -1.655 -74.103 1.00 88.94 111 LEU A N 1
ATOM 841 C CA . LEU A 1 111 ? 57.867 -1.495 -75.532 1.00 88.94 111 LEU A CA 1
ATOM 842 C C . LEU A 1 111 ? 58.166 -2.763 -76.344 1.00 88.94 111 LEU A C 1
ATOM 844 O O . LEU A 1 111 ? 57.539 -2.960 -77.384 1.00 88.94 111 LEU A O 1
ATOM 848 N N . ALA A 1 112 ? 59.056 -3.634 -75.859 1.00 89.00 112 ALA A N 1
ATOM 849 C CA . ALA A 1 112 ? 59.307 -4.954 -76.440 1.00 89.00 112 ALA A CA 1
ATOM 850 C C . ALA A 1 112 ? 58.328 -6.030 -75.923 1.00 89.00 112 ALA A C 1
ATOM 852 O O . ALA A 1 112 ? 58.136 -7.060 -76.574 1.00 89.00 112 ALA A O 1
ATOM 853 N N . ASP A 1 113 ? 57.696 -5.799 -74.769 1.00 89.44 113 ASP A N 1
ATOM 854 C CA . ASP A 1 113 ? 56.721 -6.709 -74.171 1.00 89.44 113 ASP A CA 1
ATOM 855 C C . ASP A 1 113 ? 55.408 -6.744 -74.978 1.00 89.44 113 ASP A C 1
ATOM 857 O O . ASP A 1 113 ? 54.727 -5.729 -75.168 1.00 89.44 113 ASP A O 1
ATOM 861 N N . ARG A 1 114 ? 55.059 -7.941 -75.469 1.00 84.00 114 ARG A N 1
ATOM 862 C CA . ARG A 1 114 ? 53.873 -8.189 -76.309 1.00 84.00 114 ARG A CA 1
ATOM 863 C C . ARG A 1 114 ? 52.623 -8.551 -75.505 1.00 84.00 114 ARG A C 1
ATOM 865 O O . ARG A 1 114 ? 51.531 -8.491 -76.058 1.00 84.00 114 ARG A O 1
ATOM 872 N N . GLU A 1 115 ? 52.778 -8.914 -74.234 1.00 85.81 115 GLU A N 1
ATOM 873 C CA . GLU A 1 115 ? 51.675 -9.200 -73.308 1.00 85.81 115 GLU A CA 1
ATOM 874 C C . GLU A 1 115 ? 51.273 -7.953 -72.495 1.00 85.81 115 GLU A C 1
ATOM 876 O O . GLU A 1 115 ? 50.288 -7.991 -71.768 1.00 85.81 115 GLU A O 1
ATOM 881 N N . TYR A 1 116 ? 52.017 -6.843 -72.581 1.00 87.81 116 TYR A N 1
ATOM 882 C CA . TYR A 1 116 ? 51.722 -5.612 -71.841 1.00 87.81 116 TYR A CA 1
ATOM 883 C C . TYR A 1 116 ? 50.729 -4.708 -72.590 1.00 87.81 116 TYR A C 1
ATOM 885 O O . TYR A 1 116 ? 51.038 -4.183 -73.668 1.00 87.81 116 TYR A O 1
ATOM 893 N N . THR A 1 117 ? 49.550 -4.472 -72.011 1.00 84.25 117 THR A N 1
ATOM 894 C CA . THR A 1 117 ? 48.436 -3.768 -72.682 1.00 84.25 117 THR A CA 1
ATOM 895 C C . THR A 1 117 ? 48.130 -2.379 -72.116 1.00 84.25 117 THR A C 1
ATOM 897 O O . THR A 1 117 ? 47.464 -1.603 -72.795 1.00 84.25 117 THR A O 1
ATOM 900 N N . ALA A 1 118 ? 48.659 -2.009 -70.940 1.00 81.31 118 ALA A N 1
ATOM 901 C CA . ALA A 1 118 ? 48.423 -0.711 -70.285 1.00 81.31 118 ALA A CA 1
ATOM 902 C C . ALA A 1 118 ? 49.175 0.466 -70.955 1.00 81.31 118 ALA A C 1
ATOM 904 O O . ALA A 1 118 ? 50.001 1.146 -70.340 1.00 81.31 118 ALA A O 1
ATOM 905 N N . ARG A 1 119 ? 48.913 0.687 -72.248 1.00 78.00 119 ARG A N 1
ATOM 906 C CA . ARG A 1 119 ? 49.645 1.628 -73.110 1.00 78.00 119 ARG A CA 1
ATOM 907 C C . ARG A 1 119 ? 49.444 3.088 -72.700 1.00 78.00 119 ARG A C 1
ATOM 909 O O . ARG A 1 119 ? 50.416 3.831 -72.732 1.00 78.00 119 ARG A O 1
ATOM 916 N N . ASP A 1 120 ? 48.266 3.479 -72.220 1.00 79.06 120 ASP A N 1
ATOM 917 C CA . ASP A 1 120 ? 47.994 4.871 -71.821 1.00 79.06 120 ASP A CA 1
ATOM 918 C C . ASP A 1 120 ? 48.865 5.306 -70.632 1.00 79.06 120 ASP A C 1
ATOM 920 O O . ASP A 1 120 ? 49.513 6.352 -70.665 1.00 79.06 120 ASP A O 1
ATOM 924 N N . LEU A 1 121 ? 48.980 4.446 -69.612 1.00 80.75 121 LEU A N 1
ATOM 925 C CA . LEU A 1 121 ? 49.896 4.651 -68.485 1.00 80.75 121 LEU A CA 1
ATOM 926 C C . LEU A 1 121 ? 51.368 4.610 -68.926 1.00 80.75 121 LEU A C 1
ATOM 928 O O . LEU A 1 121 ? 52.186 5.325 -68.351 1.00 80.75 121 LEU A O 1
ATOM 932 N N . GLN A 1 122 ? 51.721 3.808 -69.936 1.00 86.56 122 GLN A N 1
ATOM 933 C CA . GLN A 1 122 ? 53.083 3.773 -70.476 1.00 86.56 122 GLN A CA 1
ATOM 934 C C . GLN A 1 122 ? 53.428 5.068 -71.225 1.00 86.56 122 GLN A C 1
ATOM 936 O O . GLN A 1 122 ? 54.523 5.591 -71.032 1.00 86.56 122 GLN A O 1
ATOM 941 N N . VAL A 1 123 ? 52.496 5.632 -71.999 1.00 84.50 123 VAL A N 1
ATOM 942 C CA . VAL A 1 123 ? 52.670 6.908 -72.713 1.00 84.50 123 VAL A CA 1
ATOM 943 C C . VAL A 1 123 ? 52.724 8.088 -71.737 1.00 84.50 123 VAL A C 1
ATOM 945 O O . VAL A 1 123 ? 53.655 8.888 -71.808 1.00 84.50 123 VAL A O 1
ATOM 948 N N . LEU A 1 124 ? 51.790 8.173 -70.782 1.00 83.44 124 LEU A N 1
ATOM 949 C CA . LEU A 1 124 ? 51.758 9.236 -69.763 1.00 83.44 124 LEU A CA 1
ATOM 950 C C . LEU A 1 124 ? 52.934 9.157 -68.770 1.00 83.44 124 LEU A C 1
ATOM 952 O O . LEU A 1 124 ? 53.349 10.173 -68.206 1.00 83.44 124 LEU A O 1
ATOM 956 N N . GLY A 1 125 ? 53.457 7.951 -68.530 1.00 80.69 125 GLY A N 1
ATOM 957 C CA . GLY A 1 125 ? 54.619 7.715 -67.676 1.00 80.69 125 GLY A CA 1
ATOM 958 C C . GLY A 1 125 ? 55.956 7.891 -68.404 1.00 80.69 125 GLY A C 1
ATOM 959 O O . GLY A 1 125 ? 56.908 8.399 -67.816 1.00 80.69 125 GLY A O 1
ATOM 960 N N . GLY A 1 126 ? 56.051 7.482 -69.668 1.00 85.94 126 GLY A N 1
ATOM 961 C CA . GLY A 1 126 ? 57.309 7.409 -70.419 1.00 85.94 126 GLY A CA 1
ATOM 962 C C . GLY A 1 126 ? 58.221 6.238 -70.023 1.00 85.94 126 GLY A C 1
ATOM 963 O O . GLY A 1 126 ? 59.355 6.168 -70.492 1.00 85.94 126 GLY A O 1
ATOM 964 N N . TYR A 1 127 ? 57.756 5.313 -69.172 1.00 89.56 127 TYR A N 1
ATOM 965 C CA . TYR A 1 127 ? 58.598 4.236 -68.647 1.00 89.56 127 TYR A CA 1
ATOM 966 C C . TYR A 1 127 ? 58.928 3.153 -69.684 1.00 89.56 127 TYR A C 1
ATOM 968 O O . TYR A 1 127 ? 58.151 2.858 -70.596 1.00 89.56 127 TYR A O 1
ATOM 976 N N . ARG A 1 128 ? 60.098 2.536 -69.507 1.00 92.25 128 ARG A N 1
ATOM 977 C CA . ARG A 1 128 ? 60.677 1.486 -70.352 1.00 92.25 128 ARG A CA 1
ATOM 978 C C . ARG A 1 128 ? 61.009 0.242 -69.538 1.00 92.25 128 ARG A C 1
ATOM 980 O O . ARG A 1 128 ? 60.453 -0.803 -69.843 1.00 92.25 128 ARG A O 1
ATOM 987 N N . THR A 1 129 ? 61.806 0.331 -68.475 1.00 95.00 129 THR A N 1
ATOM 988 C CA . THR A 1 129 ? 61.992 -0.795 -67.538 1.00 95.00 129 THR A CA 1
ATOM 989 C C . THR A 1 129 ? 61.013 -0.686 -66.364 1.00 95.00 129 THR A C 1
ATOM 991 O O . THR A 1 129 ? 60.825 0.401 -65.812 1.00 95.00 129 THR A O 1
ATOM 994 N N . MET A 1 130 ? 60.424 -1.805 -65.928 1.00 95.06 130 MET A N 1
ATOM 995 C CA . MET A 1 130 ? 59.627 -1.868 -64.692 1.00 95.06 130 MET A CA 1
ATOM 996 C C . MET A 1 130 ? 59.991 -3.065 -63.809 1.00 95.06 130 MET A C 1
ATOM 998 O O . MET A 1 130 ? 60.280 -4.153 -64.310 1.00 95.06 130 MET A O 1
ATOM 1002 N N . LEU A 1 131 ? 59.876 -2.883 -62.494 1.00 96.69 131 LEU A N 1
ATOM 1003 C CA . LEU A 1 131 ? 60.009 -3.926 -61.478 1.00 96.69 131 LEU A CA 1
ATOM 1004 C C . LEU A 1 131 ? 58.756 -3.948 -60.596 1.00 96.69 131 LEU A C 1
ATOM 1006 O O . LEU A 1 131 ? 58.394 -2.920 -60.029 1.00 96.69 131 LEU A O 1
ATOM 1010 N N . GLY A 1 132 ? 58.111 -5.107 -60.483 1.00 95.56 132 GLY A N 1
ATOM 1011 C CA . GLY A 1 132 ? 56.990 -5.380 -59.587 1.00 95.56 132 GLY A CA 1
ATOM 1012 C C . GLY A 1 132 ? 57.407 -6.364 -58.495 1.00 95.56 132 GLY A C 1
ATOM 1013 O O . GLY A 1 132 ? 57.908 -7.448 -58.794 1.00 95.56 132 GLY A O 1
ATOM 1014 N N . VAL A 1 133 ? 57.214 -5.997 -57.229 1.00 96.19 133 VAL A N 1
ATOM 1015 C CA . VAL A 1 133 ? 57.519 -6.828 -56.056 1.00 96.19 133 VAL A CA 1
ATOM 1016 C C . VAL A 1 133 ? 56.231 -7.047 -55.249 1.00 96.19 133 VAL A C 1
ATOM 1018 O O . VAL A 1 133 ? 55.563 -6.068 -54.912 1.00 96.19 133 VAL A O 1
ATOM 1021 N N . PRO A 1 134 ? 55.842 -8.299 -54.946 1.00 94.56 134 PRO A N 1
ATOM 1022 C CA . PRO A 1 134 ? 54.615 -8.580 -54.207 1.00 94.56 134 PRO A CA 1
ATOM 1023 C C . PRO A 1 134 ? 54.744 -8.163 -52.736 1.00 94.56 134 PRO A C 1
ATOM 1025 O O . PRO A 1 134 ? 55.755 -8.435 -52.090 1.00 94.56 134 PRO A O 1
ATOM 1028 N N . LEU A 1 135 ? 53.693 -7.542 -52.199 1.00 92.44 135 LEU A N 1
ATOM 1029 C CA . LEU A 1 135 ? 53.520 -7.291 -50.769 1.00 92.44 135 LEU A CA 1
ATOM 1030 C C . LEU A 1 135 ? 52.788 -8.500 -50.167 1.00 92.44 135 LEU A C 1
ATOM 1032 O O . LEU A 1 135 ? 51.584 -8.662 -50.379 1.00 92.44 135 LEU A O 1
ATOM 1036 N N . PHE A 1 136 ? 53.499 -9.384 -49.468 1.00 88.25 136 PHE A N 1
ATOM 1037 C CA . PHE A 1 136 ? 52.916 -10.618 -48.931 1.00 88.25 136 PHE A CA 1
ATOM 1038 C C . PHE A 1 136 ? 52.208 -10.425 -47.590 1.00 88.25 136 PHE A C 1
ATOM 1040 O O . PHE A 1 136 ? 52.712 -9.763 -46.691 1.00 88.25 136 PHE A O 1
ATOM 1047 N N . ARG A 1 137 ? 51.082 -11.117 -47.416 1.00 81.69 137 ARG A N 1
ATOM 1048 C CA . ARG A 1 137 ? 50.408 -11.318 -46.133 1.00 81.69 137 ARG A CA 1
ATOM 1049 C C . ARG A 1 137 ? 50.016 -12.785 -46.008 1.00 81.69 137 ARG A C 1
ATOM 1051 O O . ARG A 1 137 ? 49.015 -13.225 -46.584 1.00 81.69 137 ARG A O 1
ATOM 1058 N N . GLY A 1 138 ? 50.835 -13.549 -45.287 1.00 78.81 138 GLY A N 1
ATOM 1059 C CA . GLY A 1 138 ? 50.778 -15.010 -45.340 1.00 78.81 138 GLY A CA 1
ATOM 1060 C C . GLY A 1 138 ? 50.935 -15.486 -46.786 1.00 78.81 138 GLY A C 1
ATOM 1061 O O . GLY A 1 138 ? 51.801 -15.006 -47.511 1.00 78.81 138 GLY A O 1
ATOM 1062 N N . GLU A 1 139 ? 50.046 -16.369 -47.233 1.00 79.25 139 GLU A N 1
ATOM 1063 C CA . GLU A 1 139 ? 50.041 -16.889 -48.609 1.00 79.25 139 GLU A CA 1
ATOM 1064 C C . GLU A 1 139 ? 49.386 -15.945 -49.639 1.00 79.25 139 GLU A C 1
ATOM 1066 O O . GLU A 1 139 ? 49.382 -16.242 -50.836 1.00 79.25 139 GLU A O 1
ATOM 1071 N N . THR A 1 140 ? 48.816 -14.814 -49.201 1.00 83.94 140 THR A N 1
ATOM 1072 C CA . THR A 1 140 ? 48.122 -13.850 -50.074 1.00 83.94 140 THR A CA 1
ATOM 1073 C C . THR A 1 140 ? 49.030 -12.692 -50.480 1.00 83.94 140 THR A C 1
ATOM 1075 O O . THR A 1 140 ? 49.809 -12.193 -49.672 1.00 83.94 140 THR A O 1
ATOM 1078 N N . VAL A 1 141 ? 48.910 -12.229 -51.726 1.00 89.31 141 VAL A N 1
ATOM 1079 C CA . VAL A 1 141 ? 49.508 -10.959 -52.160 1.00 89.31 141 VAL A CA 1
ATOM 1080 C C . VAL A 1 141 ? 48.530 -9.851 -51.762 1.00 89.31 141 VAL A C 1
ATOM 1082 O O . VAL A 1 141 ? 47.464 -9.719 -52.350 1.00 89.31 141 VAL A O 1
ATOM 1085 N N . ALA A 1 142 ? 48.855 -9.099 -50.712 1.00 87.06 142 ALA A N 1
ATOM 1086 C CA . ALA A 1 142 ? 48.033 -7.998 -50.204 1.00 87.06 142 ALA A CA 1
ATOM 1087 C C . ALA A 1 142 ? 48.241 -6.689 -50.988 1.00 87.06 142 ALA A C 1
ATOM 1089 O O . ALA A 1 142 ? 47.489 -5.732 -50.815 1.00 87.06 142 ALA A O 1
ATOM 1090 N N . GLY A 1 143 ? 49.256 -6.638 -51.851 1.00 90.94 143 GLY A N 1
ATOM 1091 C CA . GLY A 1 143 ? 49.585 -5.472 -52.659 1.00 90.94 143 GLY A CA 1
ATOM 1092 C C . GLY A 1 143 ? 50.764 -5.708 -53.600 1.00 90.94 143 GLY A C 1
ATOM 1093 O O . GLY A 1 143 ? 51.366 -6.780 -53.603 1.00 90.94 143 GLY A O 1
ATOM 1094 N N . VAL A 1 144 ? 51.125 -4.696 -54.384 1.00 93.56 144 VAL A N 1
ATOM 1095 C CA . VAL A 1 144 ? 52.294 -4.712 -55.274 1.00 93.56 144 VAL A CA 1
ATOM 1096 C C . VAL A 1 144 ? 53.058 -3.396 -55.153 1.00 93.56 144 VAL A C 1
ATOM 1098 O O . VAL A 1 144 ? 52.492 -2.319 -55.335 1.00 93.56 144 VAL A O 1
ATOM 1101 N N . PHE A 1 145 ? 54.358 -3.495 -54.889 1.00 95.31 145 PHE A N 1
ATOM 1102 C CA . PHE A 1 145 ? 55.323 -2.405 -55.006 1.00 95.31 145 PHE A CA 1
ATOM 1103 C C . PHE A 1 145 ? 55.809 -2.343 -56.458 1.00 95.31 145 PHE A C 1
ATOM 1105 O O . PHE A 1 145 ? 56.231 -3.359 -57.007 1.00 95.31 145 PHE A O 1
ATOM 1112 N N . VAL A 1 146 ? 55.779 -1.170 -57.083 1.00 94.50 146 VAL A N 1
ATOM 1113 C CA . VAL A 1 146 ? 56.260 -0.947 -58.454 1.00 94.50 146 VAL A CA 1
ATOM 1114 C C . VAL A 1 146 ? 57.362 0.108 -58.463 1.00 94.50 146 VAL A C 1
ATOM 1116 O O . VAL A 1 146 ? 57.182 1.166 -57.868 1.00 94.50 146 VAL A O 1
ATOM 1119 N N . LEU A 1 147 ? 58.456 -0.141 -59.189 1.00 94.94 147 LEU A N 1
ATOM 1120 C CA . LEU A 1 147 ? 59.428 0.875 -59.621 1.00 94.94 147 LEU A CA 1
ATOM 1121 C C . LEU A 1 147 ? 59.477 0.920 -61.151 1.00 94.94 147 LEU A C 1
ATOM 1123 O O . LEU A 1 147 ? 59.319 -0.110 -61.813 1.00 94.94 147 LEU A O 1
ATOM 1127 N N . THR A 1 148 ? 59.744 2.096 -61.719 1.00 93.56 148 THR A N 1
ATOM 1128 C CA . THR A 1 148 ? 59.873 2.279 -63.174 1.00 93.56 148 THR A CA 1
ATOM 1129 C C . THR A 1 148 ? 61.031 3.201 -63.543 1.00 93.56 148 THR A C 1
ATOM 1131 O O . THR A 1 148 ? 61.204 4.236 -62.897 1.00 93.56 148 THR A O 1
ATOM 1134 N N . ARG A 1 149 ? 61.744 2.875 -64.626 1.00 93.69 149 ARG A N 1
ATOM 1135 C CA . ARG A 1 149 ? 62.749 3.733 -65.280 1.00 93.69 149 ARG A CA 1
ATOM 1136 C C . ARG A 1 149 ? 62.291 4.112 -66.687 1.00 93.69 149 ARG A C 1
ATOM 1138 O O . ARG A 1 149 ? 61.639 3.300 -67.343 1.00 93.69 149 ARG A O 1
ATOM 1145 N N . ASN A 1 150 ? 62.630 5.304 -67.173 1.00 91.81 150 ASN A N 1
ATOM 1146 C CA . ASN A 1 150 ? 62.294 5.780 -68.527 1.00 91.81 150 ASN A CA 1
ATOM 1147 C C . ASN A 1 150 ? 63.318 5.338 -69.591 1.00 91.81 150 ASN A C 1
ATOM 1149 O O . ASN A 1 150 ? 63.078 5.461 -70.791 1.00 91.81 150 ASN A O 1
ATOM 1153 N N . GLU A 1 151 ? 64.444 4.776 -69.160 1.00 91.31 151 GLU A N 1
ATOM 1154 C CA . GLU A 1 151 ? 65.456 4.124 -69.993 1.00 91.31 151 GLU A CA 1
ATOM 1155 C C . GLU A 1 151 ? 65.340 2.590 -69.946 1.00 91.31 151 GLU A C 1
ATOM 1157 O O . GLU A 1 151 ? 64.744 2.025 -69.028 1.00 91.31 151 GLU A O 1
ATOM 1162 N N . VAL A 1 152 ? 65.944 1.901 -70.923 1.00 92.56 152 VAL A N 1
ATOM 1163 C CA . VAL A 1 152 ? 66.081 0.432 -70.920 1.00 92.56 152 VAL A CA 1
ATOM 1164 C C . VAL A 1 152 ? 67.315 0.053 -70.094 1.00 92.56 152 VAL A C 1
ATOM 1166 O O . VAL A 1 152 ? 68.367 -0.293 -70.633 1.00 92.56 152 VAL A O 1
ATOM 1169 N N . ARG A 1 153 ? 67.194 0.147 -68.766 1.00 92.75 153 ARG A N 1
ATOM 1170 C CA . ARG A 1 153 ? 68.211 -0.300 -67.802 1.00 92.75 153 ARG A CA 1
ATOM 1171 C C . ARG A 1 153 ? 67.564 -1.281 -66.818 1.00 92.75 153 ARG A C 1
ATOM 1173 O O . ARG A 1 153 ? 66.905 -0.826 -65.881 1.00 92.75 153 ARG A O 1
ATOM 1180 N N . PRO A 1 154 ? 67.760 -2.603 -66.990 1.00 89.94 154 PRO A N 1
ATOM 1181 C CA . PRO A 1 154 ? 67.267 -3.625 -66.068 1.00 89.94 154 PRO A CA 1
ATOM 1182 C C . PRO A 1 154 ? 67.683 -3.374 -64.611 1.00 89.94 154 PRO A C 1
ATOM 1184 O O . PRO A 1 154 ? 68.774 -2.869 -64.341 1.00 89.94 154 PRO A O 1
ATOM 1187 N N . PHE A 1 155 ? 66.819 -3.736 -63.664 1.00 91.69 155 PHE A N 1
ATOM 1188 C CA . PHE A 1 155 ? 67.149 -3.746 -62.237 1.00 91.69 155 PHE A CA 1
ATOM 1189 C C . PHE A 1 155 ? 68.086 -4.915 -61.900 1.00 91.69 155 PHE A C 1
ATOM 1191 O O . PHE A 1 155 ? 67.845 -6.048 -62.317 1.00 91.69 155 PHE A O 1
ATOM 1198 N N . ALA A 1 156 ? 69.149 -4.642 -61.144 1.00 89.88 156 ALA A N 1
ATOM 1199 C CA . ALA A 1 156 ? 70.113 -5.649 -60.699 1.00 89.88 156 ALA A CA 1
ATOM 1200 C C . ALA A 1 156 ? 69.628 -6.382 -59.435 1.00 89.88 156 ALA A C 1
ATOM 1202 O O . ALA A 1 156 ? 68.869 -5.824 -58.642 1.00 89.88 156 ALA A O 1
ATOM 1203 N N . ASP A 1 157 ? 70.128 -7.595 -59.173 1.00 86.62 157 ASP A N 1
ATOM 1204 C CA . ASP A 1 157 ? 69.696 -8.409 -58.021 1.00 86.62 157 ASP A CA 1
ATOM 1205 C C . ASP A 1 157 ? 69.846 -7.690 -56.669 1.00 86.62 157 ASP A C 1
ATOM 1207 O O . ASP A 1 157 ? 68.990 -7.829 -55.795 1.00 86.62 157 ASP A O 1
ATOM 1211 N N . ARG A 1 158 ? 70.883 -6.849 -56.511 1.00 83.62 158 ARG A N 1
ATOM 1212 C CA . ARG A 1 158 ? 71.075 -6.003 -55.316 1.00 83.62 158 ARG A CA 1
ATOM 1213 C C . ARG A 1 158 ? 69.963 -4.962 -55.126 1.00 83.62 158 ARG A C 1
ATOM 1215 O O . ARG A 1 158 ? 69.568 -4.697 -53.994 1.00 83.62 158 ARG A O 1
ATOM 1222 N N . GLU A 1 159 ? 69.431 -4.420 -56.221 1.00 88.75 159 GLU A N 1
ATOM 1223 C CA . GLU A 1 159 ? 68.323 -3.455 -56.228 1.00 88.75 159 GLU A CA 1
ATOM 1224 C C . GLU A 1 159 ? 67.000 -4.184 -55.946 1.00 88.75 159 GLU A C 1
ATOM 1226 O O . GLU A 1 159 ? 66.225 -3.770 -55.088 1.00 88.75 159 GLU A O 1
ATOM 1231 N N . ILE A 1 160 ? 66.785 -5.350 -56.564 1.00 91.12 160 ILE A N 1
ATOM 1232 C CA . ILE A 1 160 ? 65.617 -6.208 -56.306 1.00 91.12 160 ILE A CA 1
ATOM 1233 C C . ILE A 1 160 ? 65.571 -6.648 -54.830 1.00 91.12 160 ILE A C 1
ATOM 1235 O O . ILE A 1 160 ? 64.518 -6.590 -54.191 1.00 91.12 160 ILE A O 1
ATOM 1239 N N . ALA A 1 161 ? 66.712 -7.036 -54.255 1.00 85.75 161 ALA A N 1
ATOM 1240 C CA . ALA A 1 161 ? 66.842 -7.402 -52.843 1.00 85.75 161 ALA A CA 1
ATOM 1241 C C . ALA A 1 161 ? 66.717 -6.208 -51.873 1.00 85.75 161 ALA A C 1
ATOM 1243 O O . ALA A 1 161 ? 66.509 -6.416 -50.673 1.00 85.75 161 ALA A O 1
ATOM 1244 N N . LEU A 1 162 ? 66.855 -4.971 -52.360 1.00 86.50 162 LEU A N 1
ATOM 1245 C CA . LEU A 1 162 ? 66.576 -3.753 -51.600 1.00 86.50 162 LEU A CA 1
ATOM 1246 C C . LEU A 1 162 ? 65.077 -3.426 -51.623 1.00 86.50 162 LEU A C 1
ATOM 1248 O O . LEU A 1 162 ? 64.486 -3.218 -50.565 1.00 86.50 162 LEU A O 1
ATOM 1252 N N . VAL A 1 163 ? 64.443 -3.466 -52.800 1.00 90.00 163 VAL A N 1
ATOM 1253 C CA . VAL A 1 163 ? 62.994 -3.236 -52.945 1.00 90.00 163 VAL A CA 1
ATOM 1254 C C . VAL A 1 163 ? 62.185 -4.275 -52.169 1.00 90.00 163 VAL A C 1
ATOM 1256 O O . VAL A 1 163 ? 61.202 -3.903 -51.538 1.00 90.00 163 VAL A O 1
ATOM 1259 N N . ARG A 1 164 ? 62.616 -5.546 -52.120 1.00 90.31 164 ARG A N 1
ATOM 1260 C CA . ARG A 1 164 ? 62.003 -6.563 -51.239 1.00 90.31 164 ARG A CA 1
ATOM 1261 C C . ARG A 1 164 ? 61.980 -6.125 -49.770 1.00 90.31 164 ARG A C 1
ATOM 1263 O O . ARG A 1 164 ? 60.919 -6.134 -49.165 1.00 90.31 164 ARG A O 1
ATOM 1270 N N . ALA A 1 165 ? 63.099 -5.637 -49.234 1.00 87.38 165 ALA A N 1
ATOM 1271 C CA . ALA A 1 165 ? 63.150 -5.185 -47.842 1.00 87.38 165 ALA A CA 1
ATOM 1272 C C . ALA A 1 165 ? 62.242 -3.967 -47.568 1.00 87.38 165 ALA A C 1
ATOM 1274 O O . ALA A 1 165 ? 61.674 -3.863 -46.483 1.00 87.38 165 ALA A O 1
ATOM 1275 N N . PHE A 1 166 ? 62.066 -3.065 -48.542 1.00 89.44 166 PHE A N 1
ATOM 1276 C CA . PHE A 1 166 ? 61.103 -1.959 -48.447 1.00 89.44 166 PHE A CA 1
ATOM 1277 C C . PHE A 1 166 ? 59.642 -2.420 -48.600 1.00 89.44 166 PHE A C 1
ATOM 1279 O O . PHE A 1 166 ? 58.767 -1.905 -47.905 1.00 89.44 166 PHE A O 1
ATOM 1286 N N . ALA A 1 167 ? 59.376 -3.416 -49.448 1.00 89.62 167 ALA A N 1
ATOM 1287 C CA . ALA A 1 167 ? 58.079 -4.078 -49.565 1.00 89.62 167 ALA A CA 1
ATOM 1288 C C . ALA A 1 167 ? 57.658 -4.753 -48.248 1.00 89.62 167 ALA A C 1
ATOM 1290 O O . ALA A 1 167 ? 56.524 -4.563 -47.806 1.00 89.62 167 ALA A O 1
ATOM 1291 N N . ASP A 1 168 ? 58.579 -5.441 -47.571 1.00 86.44 168 ASP A N 1
ATOM 1292 C CA . ASP A 1 168 ? 58.324 -6.051 -46.261 1.00 86.44 168 ASP A CA 1
ATOM 1293 C C . ASP A 1 168 ? 57.921 -4.996 -45.206 1.00 86.44 168 ASP A C 1
ATOM 1295 O O . ASP A 1 168 ? 57.009 -5.230 -44.413 1.00 86.44 168 ASP A O 1
ATOM 1299 N N . GLN A 1 169 ? 58.521 -3.794 -45.223 1.00 84.50 169 GLN A N 1
ATOM 1300 C CA . GLN A 1 169 ? 58.095 -2.691 -44.340 1.00 84.50 169 GLN A CA 1
ATOM 1301 C C . GLN A 1 169 ? 56.732 -2.103 -44.738 1.00 84.50 169 GLN A C 1
ATOM 1303 O O . GLN A 1 169 ? 55.922 -1.783 -43.864 1.00 84.50 169 GLN A O 1
ATOM 1308 N N . ALA A 1 170 ? 56.443 -1.989 -46.040 1.00 85.44 170 ALA A N 1
ATOM 1309 C CA . ALA A 1 170 ? 55.154 -1.501 -46.531 1.00 85.44 170 ALA A CA 1
ATOM 1310 C C . ALA A 1 170 ? 53.983 -2.403 -46.095 1.00 85.44 170 ALA A C 1
ATOM 1312 O O . ALA A 1 170 ? 52.938 -1.887 -45.698 1.00 85.44 170 ALA A O 1
ATOM 1313 N N . VAL A 1 171 ? 54.168 -3.732 -46.088 1.00 86.31 171 VAL A N 1
ATOM 1314 C CA . VAL A 1 171 ? 53.193 -4.692 -45.530 1.00 86.31 171 VAL A CA 1
ATOM 1315 C C . VAL A 1 171 ? 52.864 -4.354 -44.074 1.00 86.31 171 VAL A C 1
ATOM 1317 O O . VAL A 1 171 ? 51.692 -4.225 -43.715 1.00 86.31 171 VAL A O 1
ATOM 1320 N N . VAL A 1 172 ? 53.894 -4.184 -43.237 1.00 82.81 172 VAL A N 1
ATOM 1321 C CA . VAL A 1 172 ? 53.727 -3.917 -41.799 1.00 82.81 172 VAL A CA 1
ATOM 1322 C C . VAL A 1 172 ? 53.042 -2.566 -41.563 1.00 82.81 172 VAL A C 1
ATOM 1324 O O . VAL A 1 172 ? 52.199 -2.458 -40.673 1.00 82.81 172 VAL A O 1
ATOM 1327 N N . ALA A 1 173 ? 53.333 -1.548 -42.378 1.00 79.19 173 ALA A N 1
ATOM 1328 C CA . ALA A 1 173 ? 52.641 -0.261 -42.319 1.00 79.19 173 ALA A CA 1
ATOM 1329 C C . ALA A 1 173 ? 51.134 -0.390 -42.624 1.00 79.19 173 ALA A C 1
ATOM 1331 O O . ALA A 1 173 ? 50.306 0.104 -41.854 1.00 79.19 173 ALA A O 1
ATOM 1332 N N . VAL A 1 174 ? 50.778 -1.091 -43.708 1.00 78.88 174 VAL A N 1
ATOM 1333 C CA . VAL A 1 174 ? 49.383 -1.280 -44.150 1.00 78.88 174 VAL A CA 1
ATOM 1334 C C . VAL A 1 174 ? 48.564 -2.081 -43.132 1.00 78.88 174 VAL A C 1
ATOM 1336 O O . VAL A 1 174 ? 47.452 -1.672 -42.788 1.00 78.88 174 VAL A O 1
ATOM 1339 N N . GLU A 1 175 ? 49.097 -3.184 -42.598 1.00 76.81 175 GLU A N 1
ATOM 1340 C CA . GLU A 1 175 ? 48.379 -3.980 -41.590 1.00 76.81 175 GLU A CA 1
ATOM 1341 C C . GLU A 1 175 ? 48.273 -3.257 -40.235 1.00 76.81 175 GLU A C 1
ATOM 1343 O O . GLU A 1 175 ? 47.212 -3.306 -39.613 1.00 76.81 175 GLU A O 1
ATOM 1348 N N . ASN A 1 176 ? 49.282 -2.486 -39.807 1.00 75.25 176 ASN A N 1
ATOM 1349 C CA . ASN A 1 176 ? 49.166 -1.656 -38.598 1.00 75.25 176 ASN A CA 1
ATOM 1350 C C . ASN A 1 176 ? 48.032 -0.621 -38.714 1.00 75.25 176 ASN A C 1
ATOM 1352 O O . ASN A 1 176 ? 47.241 -0.470 -37.782 1.00 75.25 176 ASN A O 1
ATOM 1356 N N . ALA A 1 177 ? 47.906 0.060 -39.859 1.00 71.12 177 ALA A N 1
ATOM 1357 C CA . ALA A 1 177 ? 46.816 1.009 -40.097 1.00 71.12 177 ALA A CA 1
ATOM 1358 C C . ALA A 1 177 ? 45.434 0.321 -40.104 1.00 71.12 177 ALA A C 1
ATOM 1360 O O . ALA A 1 177 ? 44.473 0.844 -39.533 1.00 71.12 177 ALA A O 1
ATOM 1361 N N . ARG A 1 178 ? 45.342 -0.883 -40.688 1.00 71.62 178 ARG A N 1
ATOM 1362 C CA . ARG A 1 178 ? 44.127 -1.717 -40.689 1.00 71.62 178 ARG A CA 1
ATOM 1363 C C . ARG A 1 178 ? 43.706 -2.124 -39.271 1.00 71.62 178 ARG A C 1
ATOM 1365 O O . ARG A 1 178 ? 42.527 -2.013 -38.932 1.00 71.62 178 ARG A O 1
ATOM 1372 N N . LEU A 1 179 ? 44.657 -2.576 -38.452 1.00 73.88 179 LEU A N 1
ATOM 1373 C CA . LEU A 1 179 ? 44.425 -3.007 -37.069 1.00 73.88 179 LEU A CA 1
ATOM 1374 C C . LEU A 1 179 ? 44.023 -1.838 -36.160 1.00 73.88 179 LEU A C 1
ATOM 1376 O O . LEU A 1 179 ? 43.079 -1.972 -35.378 1.00 73.88 179 LEU A O 1
ATOM 1380 N N . LEU A 1 180 ? 44.682 -0.681 -36.296 1.00 69.88 180 LEU A N 1
ATOM 1381 C CA . LEU A 1 180 ? 44.321 0.533 -35.560 1.00 69.88 180 LEU A CA 1
ATOM 1382 C C . LEU A 1 180 ? 42.878 0.953 -35.859 1.00 69.88 180 LEU A C 1
ATOM 1384 O O . LEU A 1 180 ? 42.099 1.110 -34.921 1.00 69.88 180 LEU A O 1
ATOM 1388 N N . LYS A 1 181 ? 42.485 1.032 -37.140 1.00 67.00 181 LYS A N 1
ATOM 1389 C CA . LYS A 1 181 ? 41.107 1.385 -37.518 1.00 67.00 181 LYS A CA 1
ATOM 1390 C C . LYS A 1 181 ? 40.075 0.438 -36.898 1.00 67.00 181 LYS A C 1
ATOM 1392 O O . LYS A 1 181 ? 39.136 0.903 -36.262 1.00 67.00 181 LYS A O 1
ATOM 1397 N N . GLY A 1 182 ? 40.272 -0.878 -37.026 1.00 70.00 182 GLY A N 1
ATOM 1398 C CA . GLY A 1 182 ? 39.354 -1.865 -36.444 1.00 70.00 182 GLY A CA 1
ATOM 1399 C C . GLY A 1 182 ? 39.263 -1.799 -34.912 1.00 70.00 182 GLY A C 1
ATOM 1400 O O . GLY A 1 182 ? 38.232 -2.152 -34.344 1.00 70.00 182 GLY A O 1
ATOM 1401 N N . THR A 1 183 ? 40.313 -1.308 -34.246 1.00 67.25 183 THR A N 1
ATOM 1402 C CA . THR A 1 183 ? 40.319 -1.074 -32.794 1.00 67.25 183 THR A CA 1
ATOM 1403 C C . THR A 1 183 ? 39.515 0.179 -32.429 1.00 67.25 183 THR A C 1
ATOM 1405 O O . THR A 1 183 ? 38.725 0.130 -31.487 1.00 67.25 183 THR A O 1
ATOM 1408 N N . THR A 1 184 ? 39.648 1.271 -33.191 1.00 68.12 184 THR A N 1
ATOM 1409 C CA . THR A 1 184 ? 38.839 2.494 -33.019 1.00 68.12 184 THR A CA 1
ATOM 1410 C C . THR A 1 184 ? 37.354 2.223 -33.264 1.00 68.12 184 THR A C 1
ATOM 1412 O O . THR A 1 184 ? 36.538 2.494 -32.386 1.00 68.12 184 THR A O 1
ATOM 1415 N N . ASP A 1 185 ? 37.007 1.579 -34.386 1.00 69.38 185 ASP A N 1
ATOM 1416 C CA . ASP A 1 185 ? 35.619 1.241 -34.743 1.00 69.38 185 ASP A CA 1
ATOM 1417 C C . ASP A 1 185 ? 34.932 0.376 -33.655 1.00 69.38 185 ASP A C 1
ATOM 1419 O O . ASP A 1 185 ? 33.714 0.439 -33.470 1.00 69.38 185 ASP A O 1
ATOM 1423 N N . ALA A 1 186 ? 35.700 -0.443 -32.922 1.00 68.06 186 ALA A N 1
ATOM 1424 C CA . ALA A 1 186 ? 35.216 -1.231 -31.786 1.00 68.06 186 ALA A CA 1
ATOM 1425 C C . ALA A 1 186 ? 35.104 -0.409 -30.487 1.00 68.06 186 ALA A C 1
ATOM 1427 O O . ALA A 1 186 ? 34.125 -0.559 -29.748 1.00 68.06 186 ALA A O 1
ATOM 1428 N N . LEU A 1 187 ? 36.071 0.474 -30.217 1.00 65.31 187 LEU A N 1
ATOM 1429 C CA . LEU A 1 187 ? 36.080 1.353 -29.046 1.00 65.31 187 LEU A CA 1
ATOM 1430 C C . LEU A 1 187 ? 34.921 2.358 -29.076 1.00 65.31 187 LEU A C 1
ATOM 1432 O O . LEU A 1 187 ? 34.292 2.580 -28.042 1.00 65.31 187 LEU A O 1
ATOM 1436 N N . ASP A 1 188 ? 34.585 2.908 -30.243 1.00 66.81 188 ASP A N 1
ATOM 1437 C CA . ASP A 1 188 ? 33.464 3.842 -30.404 1.00 66.81 188 ASP A CA 1
ATOM 1438 C C . ASP A 1 188 ? 32.116 3.154 -30.130 1.00 66.81 188 ASP A C 1
ATOM 1440 O O . ASP A 1 188 ? 31.285 3.679 -29.383 1.00 66.81 188 ASP A O 1
ATOM 1444 N N . ARG A 1 189 ? 31.927 1.921 -30.629 1.00 64.19 189 ARG A N 1
ATOM 1445 C CA . ARG A 1 189 ? 30.751 1.085 -30.309 1.00 64.19 189 ARG A CA 1
ATOM 1446 C C . ARG A 1 189 ? 30.645 0.818 -28.808 1.00 64.19 189 ARG A C 1
ATOM 1448 O O . ARG A 1 189 ? 29.577 1.003 -28.225 1.00 64.19 189 ARG A O 1
ATOM 1455 N N . GLN A 1 190 ? 31.744 0.406 -28.169 1.00 66.25 190 GLN A N 1
ATOM 1456 C CA . GLN A 1 190 ? 31.760 0.137 -26.729 1.00 66.25 190 GLN A CA 1
ATOM 1457 C C . GLN A 1 190 ? 31.523 1.413 -25.908 1.00 66.25 190 GLN A C 1
ATOM 1459 O O . GLN A 1 190 ? 30.841 1.361 -24.881 1.00 66.25 190 GLN A O 1
ATOM 1464 N N . THR A 1 191 ? 32.035 2.557 -26.367 1.00 69.38 191 THR A N 1
ATOM 1465 C CA . THR A 1 191 ? 31.841 3.862 -25.724 1.00 69.38 191 THR A CA 1
ATOM 1466 C C . THR A 1 191 ? 30.380 4.282 -25.793 1.00 69.38 191 THR A C 1
ATOM 1468 O O . THR A 1 191 ? 29.801 4.543 -24.745 1.00 69.38 191 THR A O 1
ATOM 1471 N N . ALA A 1 192 ? 29.742 4.244 -26.964 1.00 61.16 192 ALA A N 1
ATOM 1472 C CA . ALA A 1 192 ? 28.338 4.629 -27.114 1.00 61.16 192 ALA A CA 1
ATOM 1473 C C . ALA A 1 192 ? 27.364 3.710 -26.345 1.00 61.16 192 ALA A C 1
ATOM 1475 O O . ALA A 1 192 ? 26.423 4.194 -25.717 1.00 61.16 192 ALA A O 1
ATOM 1476 N N . ILE A 1 193 ? 27.620 2.394 -26.299 1.00 64.88 193 ILE A N 1
ATOM 1477 C CA . ILE A 1 193 ? 26.866 1.472 -25.426 1.00 64.88 193 ILE A CA 1
ATOM 1478 C C . ILE A 1 193 ? 27.076 1.845 -23.946 1.00 64.88 193 ILE A C 1
ATOM 1480 O O . ILE A 1 193 ? 26.124 1.883 -23.167 1.00 64.88 193 ILE A O 1
ATOM 1484 N N . SER A 1 194 ? 28.309 2.184 -23.557 1.00 61.22 194 SER A N 1
ATOM 1485 C CA . SER A 1 194 ? 28.630 2.632 -22.194 1.00 61.22 194 SER A CA 1
ATOM 1486 C C . SER A 1 194 ? 28.062 4.016 -21.849 1.00 61.22 194 SER A C 1
ATOM 1488 O O . SER A 1 194 ? 27.853 4.292 -20.670 1.00 61.22 194 SER A O 1
ATOM 1490 N N . GLU A 1 195 ? 27.819 4.887 -22.831 1.00 64.81 195 GLU A N 1
ATOM 1491 C CA . GLU A 1 195 ? 27.124 6.171 -22.662 1.00 64.81 195 GLU A CA 1
ATOM 1492 C C . GLU A 1 195 ? 25.642 5.935 -22.361 1.00 64.81 195 GLU A C 1
ATOM 1494 O O . GLU A 1 195 ? 25.176 6.369 -21.310 1.00 64.81 195 GLU A O 1
ATOM 1499 N N . VAL A 1 196 ? 24.943 5.140 -23.181 1.00 61.41 196 VAL A N 1
ATOM 1500 C CA . VAL A 1 196 ? 23.535 4.765 -22.943 1.00 61.41 196 VAL A CA 1
ATOM 1501 C C . VAL A 1 196 ? 23.354 4.100 -21.571 1.00 61.41 196 VAL A C 1
ATOM 1503 O O . VAL A 1 196 ? 22.496 4.514 -20.793 1.00 61.41 196 VAL A O 1
ATOM 1506 N N . LEU A 1 197 ? 24.211 3.137 -21.210 1.00 60.22 197 LEU A N 1
ATOM 1507 C CA . LEU A 1 197 ? 24.175 2.491 -19.888 1.00 60.22 197 LEU A CA 1
ATOM 1508 C C . LEU A 1 197 ? 24.458 3.472 -18.731 1.00 60.22 197 LEU A C 1
ATOM 1510 O O . LEU A 1 197 ? 23.904 3.327 -17.638 1.00 60.22 197 LEU A O 1
ATOM 1514 N N . ARG A 1 198 ? 25.304 4.486 -18.950 1.00 61.69 198 ARG A N 1
ATOM 1515 C CA . ARG A 1 198 ? 25.622 5.523 -17.954 1.00 61.69 198 ARG A CA 1
ATOM 1516 C C . ARG A 1 198 ? 24.482 6.529 -17.787 1.00 61.69 198 ARG A C 1
ATOM 1518 O O . ARG A 1 198 ? 24.248 6.961 -16.659 1.00 61.69 198 ARG A O 1
ATOM 1525 N N . ASP A 1 199 ? 23.764 6.856 -18.856 1.00 59.16 199 ASP A N 1
ATOM 1526 C CA . ASP A 1 199 ? 22.561 7.693 -18.811 1.00 59.16 199 ASP A CA 1
ATOM 1527 C C . ASP A 1 199 ? 21.413 6.958 -18.107 1.00 59.16 199 ASP A C 1
ATOM 1529 O O . ASP A 1 199 ? 20.841 7.495 -17.155 1.00 59.16 199 ASP A O 1
ATOM 1533 N N . MET A 1 200 ? 21.163 5.690 -18.464 1.00 56.72 200 MET A N 1
ATOM 1534 C CA . MET A 1 200 ? 20.228 4.801 -17.752 1.00 56.72 200 MET A CA 1
ATOM 1535 C C . MET A 1 200 ? 20.546 4.725 -16.249 1.00 56.72 200 MET A C 1
ATOM 1537 O O . MET A 1 200 ? 19.644 4.793 -15.417 1.00 56.72 200 MET A O 1
ATOM 1541 N N . SER A 1 201 ? 21.832 4.637 -15.884 1.00 53.34 201 SER A N 1
ATOM 1542 C CA . SER A 1 201 ? 22.273 4.598 -14.482 1.00 53.34 201 SER A CA 1
ATOM 1543 C C . SER A 1 201 ? 22.127 5.936 -13.739 1.00 53.34 201 SER A C 1
ATOM 1545 O O . SER A 1 201 ? 22.070 5.934 -12.508 1.00 53.34 201 SER A O 1
ATOM 1547 N N . ARG A 1 202 ? 22.076 7.071 -14.448 1.00 57.66 202 ARG A N 1
ATOM 1548 C CA . ARG A 1 202 ? 21.947 8.418 -13.860 1.00 57.66 202 ARG A CA 1
ATOM 1549 C C . ARG A 1 202 ? 20.502 8.907 -13.771 1.00 57.66 202 ARG A C 1
ATOM 1551 O O . ARG A 1 202 ? 20.180 9.634 -12.834 1.00 57.66 202 ARG A O 1
ATOM 1558 N N . SER A 1 203 ? 19.651 8.491 -14.705 1.00 55.62 203 SER A N 1
ATOM 1559 C CA . SER A 1 203 ? 18.298 9.024 -14.903 1.00 55.62 203 SER A CA 1
ATOM 1560 C C . SER A 1 203 ? 17.216 7.944 -14.806 1.00 55.62 203 SER A C 1
ATOM 1562 O O . SER A 1 203 ? 16.302 7.884 -15.621 1.00 55.62 203 SER A O 1
ATOM 1564 N N . VAL A 1 204 ? 17.272 7.124 -13.749 1.00 53.94 204 VAL A N 1
ATOM 1565 C CA . VAL A 1 204 ? 16.283 6.065 -13.428 1.00 53.94 204 VAL A CA 1
ATOM 1566 C C . VAL A 1 204 ? 14.830 6.584 -13.358 1.00 53.94 204 VAL A C 1
ATOM 1568 O O . VAL A 1 204 ? 13.887 5.809 -13.471 1.00 53.94 204 VAL A O 1
ATOM 1571 N N . PHE A 1 205 ? 14.638 7.896 -13.191 1.00 56.94 205 PHE A N 1
ATOM 1572 C CA . PHE A 1 205 ? 13.333 8.552 -13.045 1.00 56.94 205 PHE A CA 1
ATOM 1573 C C . PHE A 1 205 ? 12.866 9.327 -14.289 1.00 56.94 205 PHE A C 1
ATOM 1575 O O . PHE A 1 205 ? 11.796 9.929 -14.250 1.00 56.94 205 PHE A O 1
ATOM 1582 N N . ASP A 1 206 ? 13.649 9.339 -15.371 1.00 71.12 206 ASP A N 1
ATOM 1583 C CA . ASP A 1 206 ? 13.390 10.150 -16.567 1.00 71.12 206 ASP A CA 1
ATOM 1584 C C . ASP A 1 206 ? 13.420 9.273 -17.825 1.00 71.12 206 ASP A C 1
ATOM 1586 O O . ASP A 1 206 ? 14.408 9.192 -18.558 1.00 71.12 206 ASP A O 1
ATOM 1590 N N . LEU A 1 207 ? 12.315 8.548 -18.029 1.00 77.06 207 LEU A N 1
ATOM 1591 C CA . LEU A 1 207 ? 12.169 7.611 -19.143 1.00 77.06 207 LEU A CA 1
ATOM 1592 C C . LEU A 1 207 ? 12.269 8.311 -20.503 1.00 77.06 207 LEU A C 1
ATOM 1594 O O . LEU A 1 207 ? 12.787 7.725 -21.446 1.00 77.06 207 LEU A O 1
ATOM 1598 N N . GLU A 1 208 ? 11.782 9.548 -20.597 1.00 77.25 208 GLU A N 1
ATOM 1599 C CA . GLU A 1 208 ? 11.763 10.332 -21.832 1.00 77.25 208 GLU A CA 1
ATOM 1600 C C . GLU A 1 208 ? 13.199 10.632 -22.280 1.00 77.25 208 GLU A C 1
ATOM 1602 O O . GLU A 1 208 ? 13.598 10.180 -23.354 1.00 77.25 208 GLU A O 1
ATOM 1607 N N . ARG A 1 209 ? 14.044 11.192 -21.398 1.00 78.56 209 ARG A N 1
ATOM 1608 C CA . ARG A 1 209 ? 15.475 11.405 -21.696 1.00 78.56 209 ARG A CA 1
ATOM 1609 C C . ARG A 1 209 ? 16.248 10.122 -21.994 1.00 78.56 209 ARG A C 1
ATOM 1611 O O . ARG A 1 209 ? 17.166 10.136 -22.814 1.00 78.56 209 ARG A O 1
ATOM 1618 N N . VAL A 1 210 ? 15.921 9.007 -21.335 1.00 80.50 210 VAL A N 1
ATOM 1619 C CA . VAL A 1 210 ? 16.579 7.718 -21.615 1.00 80.50 210 VAL A CA 1
ATOM 1620 C C . VAL A 1 210 ? 16.205 7.209 -23.012 1.00 80.50 210 VAL A C 1
ATOM 1622 O O . VAL A 1 210 ? 17.084 6.766 -23.753 1.00 80.50 210 VAL A O 1
ATOM 1625 N N . LEU A 1 211 ? 14.936 7.318 -23.413 1.00 85.12 211 LEU A N 1
ATOM 1626 C CA . LEU A 1 211 ? 14.476 6.931 -24.750 1.00 85.12 211 LEU A CA 1
ATOM 1627 C C . LEU A 1 211 ? 14.988 7.889 -25.844 1.00 85.12 211 LEU A C 1
ATOM 1629 O O . LEU A 1 211 ? 15.349 7.424 -26.927 1.00 85.12 211 LEU A O 1
ATOM 1633 N N . GLU A 1 212 ? 15.116 9.187 -25.558 1.00 84.56 212 GLU A N 1
ATOM 1634 C CA . GLU A 1 212 ? 15.808 10.157 -26.420 1.00 84.56 212 GLU A CA 1
ATOM 1635 C C . GLU A 1 212 ? 17.292 9.810 -26.603 1.00 84.56 212 GLU A C 1
ATOM 1637 O O . GLU A 1 212 ? 17.764 9.765 -27.739 1.00 84.56 212 GLU A O 1
ATOM 1642 N N . SER A 1 213 ? 18.026 9.499 -25.524 1.00 84.88 213 SER A N 1
ATOM 1643 C CA . SER A 1 213 ? 19.445 9.113 -25.609 1.00 84.88 213 SER A CA 1
ATOM 1644 C C . SER A 1 213 ? 19.635 7.823 -26.421 1.00 84.88 213 SER A C 1
ATOM 1646 O O . SER A 1 213 ? 20.529 7.759 -27.271 1.00 84.88 213 SER A O 1
ATOM 1648 N N . VAL A 1 214 ? 18.751 6.827 -26.267 1.00 86.75 214 VAL A N 1
ATOM 1649 C CA . VAL A 1 214 ? 18.755 5.617 -27.114 1.00 86.75 214 VAL A CA 1
ATOM 1650 C C . VAL A 1 214 ? 18.480 5.959 -28.584 1.00 86.75 214 VAL A C 1
ATOM 1652 O O . VAL A 1 214 ? 19.228 5.514 -29.457 1.00 86.75 214 VAL A O 1
ATOM 1655 N N . ALA A 1 215 ? 17.457 6.769 -28.879 1.00 88.19 215 ALA A N 1
ATOM 1656 C CA . ALA A 1 215 ? 17.133 7.172 -30.249 1.00 88.19 215 ALA A CA 1
ATOM 1657 C C . ALA A 1 215 ? 18.282 7.962 -30.906 1.00 88.19 215 ALA A C 1
ATOM 1659 O O . ALA A 1 215 ? 18.673 7.658 -32.032 1.00 88.19 215 ALA A O 1
ATOM 1660 N N . MET A 1 216 ? 18.881 8.913 -30.185 1.00 86.38 216 MET A N 1
ATOM 1661 C CA . MET A 1 216 ? 20.020 9.715 -30.643 1.00 86.38 216 MET A CA 1
ATOM 1662 C C . MET A 1 216 ? 21.261 8.856 -30.929 1.00 86.38 216 MET A C 1
ATOM 1664 O O . MET A 1 216 ? 21.929 9.047 -31.946 1.00 86.38 216 MET A O 1
ATOM 1668 N N . ASN A 1 217 ? 21.555 7.872 -30.074 1.00 85.62 217 ASN A N 1
ATOM 1669 C CA . ASN A 1 217 ? 22.662 6.938 -30.288 1.00 85.62 217 ASN A CA 1
ATOM 1670 C C . ASN A 1 217 ? 22.427 6.011 -31.488 1.00 85.62 217 ASN A C 1
ATOM 1672 O O . ASN A 1 217 ? 23.343 5.800 -32.287 1.00 85.62 217 ASN A O 1
ATOM 1676 N N . ALA A 1 218 ? 21.199 5.513 -31.653 1.00 89.88 218 ALA A N 1
ATOM 1677 C CA . ALA A 1 218 ? 20.797 4.724 -32.811 1.00 89.88 218 ALA A CA 1
ATOM 1678 C C . ALA A 1 218 ? 20.964 5.516 -34.124 1.00 89.88 218 ALA A C 1
ATOM 1680 O O . ALA A 1 218 ? 21.582 5.011 -35.064 1.00 89.88 218 ALA A O 1
ATOM 1681 N N . VAL A 1 219 ? 20.493 6.771 -34.163 1.00 90.12 219 VAL A N 1
ATOM 1682 C CA . VAL A 1 219 ? 20.666 7.710 -35.291 1.00 90.12 219 VAL A CA 1
ATOM 1683 C C . VAL A 1 219 ? 22.147 7.904 -35.630 1.00 90.12 219 VAL A C 1
ATOM 1685 O O . VAL A 1 219 ? 22.554 7.653 -36.768 1.00 90.12 219 VAL A O 1
ATOM 1688 N N . ARG A 1 220 ? 22.957 8.270 -34.624 1.00 86.81 220 ARG A N 1
ATOM 1689 C CA . ARG A 1 220 ? 24.399 8.551 -34.745 1.00 86.81 220 ARG A CA 1
ATOM 1690 C C . ARG A 1 220 ? 25.180 7.378 -35.343 1.00 86.81 220 ARG A C 1
ATOM 1692 O O . ARG A 1 220 ? 25.986 7.581 -36.244 1.00 86.81 220 ARG A O 1
ATOM 1699 N N . LEU A 1 221 ? 24.951 6.160 -34.852 1.00 85.12 221 LEU A N 1
ATOM 1700 C CA . LEU A 1 221 ? 25.751 4.985 -35.230 1.00 85.12 221 LEU A CA 1
ATOM 1701 C C . LEU A 1 221 ? 25.259 4.276 -36.498 1.00 85.12 221 LEU A C 1
ATOM 1703 O O . LEU A 1 221 ? 26.042 3.597 -37.160 1.00 85.12 221 LEU A O 1
ATOM 1707 N N . CYS A 1 222 ? 23.980 4.421 -36.852 1.00 87.75 222 CYS A N 1
ATOM 1708 C CA . CYS A 1 222 ? 23.424 3.798 -38.054 1.00 87.75 222 CYS A CA 1
ATOM 1709 C C . CYS A 1 222 ? 23.446 4.714 -39.283 1.00 87.75 222 CYS A C 1
ATOM 1711 O O . CYS A 1 222 ? 22.981 4.283 -40.337 1.00 87.75 222 CYS A O 1
ATOM 1713 N N . ALA A 1 223 ? 23.958 5.947 -39.171 1.00 86.00 223 ALA A N 1
ATOM 1714 C CA . ALA A 1 223 ? 23.868 6.975 -40.212 1.00 86.00 223 ALA A CA 1
ATOM 1715 C C . ALA A 1 223 ? 22.427 7.087 -40.749 1.00 86.00 223 ALA A C 1
ATOM 1717 O O . ALA A 1 223 ? 22.120 6.710 -41.885 1.00 86.00 223 ALA A O 1
ATOM 1718 N N . ALA A 1 224 ? 21.524 7.503 -39.863 1.00 88.62 224 ALA A N 1
ATOM 1719 C CA . ALA A 1 224 ? 20.136 7.821 -40.175 1.00 88.62 224 ALA A CA 1
ATOM 1720 C C . ALA A 1 224 ? 19.893 9.326 -40.006 1.00 88.62 224 ALA A C 1
ATOM 1722 O O . ALA A 1 224 ? 20.618 9.985 -39.266 1.00 88.62 224 ALA A O 1
ATOM 1723 N N . ASP A 1 225 ? 18.860 9.852 -40.661 1.00 87.12 225 ASP A N 1
ATOM 1724 C CA . ASP A 1 225 ? 18.537 11.287 -40.631 1.00 87.12 225 ASP A CA 1
ATOM 1725 C C . ASP A 1 225 ? 17.508 11.619 -39.533 1.00 87.12 225 ASP A C 1
ATOM 1727 O O . ASP A 1 225 ? 17.405 12.757 -39.078 1.00 87.12 225 ASP A O 1
ATOM 1731 N N . ASN A 1 226 ? 16.743 10.618 -39.082 1.00 88.75 226 ASN A N 1
ATOM 1732 C CA . ASN A 1 226 ? 15.828 10.721 -37.945 1.00 88.75 226 ASN A CA 1
ATOM 1733 C C . ASN A 1 226 ? 15.637 9.360 -37.250 1.00 88.75 226 ASN A C 1
ATOM 1735 O O . ASN A 1 226 ? 15.685 8.302 -37.887 1.00 88.75 226 ASN A O 1
ATOM 1739 N N . GLY A 1 227 ? 15.376 9.397 -35.944 1.00 89.00 227 GLY A N 1
ATOM 1740 C CA . GLY A 1 227 ? 15.035 8.249 -35.115 1.00 89.00 227 GLY A CA 1
ATOM 1741 C C . GLY A 1 227 ? 13.968 8.588 -34.082 1.00 89.00 227 GLY A C 1
ATOM 1742 O O . GLY A 1 227 ? 13.938 9.686 -33.535 1.00 89.00 227 GLY A O 1
ATOM 1743 N N . SER A 1 228 ? 13.064 7.650 -33.817 1.00 87.56 228 SER A N 1
ATOM 1744 C CA . SER A 1 228 ? 11.894 7.894 -32.972 1.00 87.56 228 SER A CA 1
ATOM 1745 C C . SER A 1 228 ? 11.430 6.625 -32.262 1.00 87.56 228 SER A C 1
ATOM 1747 O O . SER A 1 228 ? 11.414 5.562 -32.888 1.00 87.56 228 SER A O 1
ATOM 1749 N N . ILE A 1 229 ? 10.964 6.729 -31.018 1.00 88.81 229 ILE A N 1
ATOM 1750 C CA . ILE A 1 229 ? 10.421 5.590 -30.264 1.00 88.81 229 ILE A CA 1
ATOM 1751 C C . ILE A 1 229 ? 8.915 5.754 -30.055 1.00 88.81 229 ILE A C 1
ATOM 1753 O O . ILE A 1 229 ? 8.452 6.761 -29.521 1.00 88.81 229 ILE A O 1
ATOM 1757 N N . ALA A 1 230 ? 8.152 4.736 -30.456 1.00 86.00 230 ALA A N 1
ATOM 1758 C CA . ALA A 1 230 ? 6.737 4.587 -30.132 1.00 86.00 230 ALA A CA 1
ATOM 1759 C C . ALA A 1 230 ? 6.546 3.648 -28.930 1.00 86.00 230 ALA A C 1
ATOM 1761 O O . ALA A 1 230 ? 7.289 2.680 -28.777 1.00 86.00 230 ALA A O 1
ATOM 1762 N N . GLN A 1 231 ? 5.527 3.899 -28.108 1.00 86.56 231 GLN A N 1
ATOM 1763 C CA . GLN A 1 231 ? 5.138 3.073 -26.962 1.00 86.56 231 GLN A CA 1
ATOM 1764 C C . GLN A 1 231 ? 3.618 2.872 -26.942 1.00 86.56 231 GLN A C 1
ATOM 1766 O O . GLN A 1 231 ? 2.856 3.769 -27.321 1.00 86.56 231 GLN A O 1
ATOM 1771 N N . LEU A 1 232 ? 3.168 1.711 -26.466 1.00 80.56 232 LEU A N 1
ATOM 1772 C CA . LEU A 1 232 ? 1.752 1.465 -26.209 1.00 80.56 232 LEU A CA 1
ATOM 1773 C C . LEU A 1 232 ? 1.300 2.216 -24.944 1.00 80.56 232 LEU A C 1
ATOM 1775 O O . LEU A 1 232 ? 1.868 2.042 -23.864 1.00 80.56 232 LEU A O 1
ATOM 1779 N N . LYS A 1 233 ? 0.265 3.047 -25.077 1.00 77.25 233 LYS A N 1
ATOM 1780 C CA . LYS A 1 233 ? -0.455 3.719 -23.986 1.00 77.25 233 LYS A CA 1
ATOM 1781 C C . LYS A 1 233 ? -1.906 3.214 -23.939 1.00 77.25 233 LYS A C 1
ATOM 1783 O O . LYS A 1 233 ? -2.350 2.477 -24.816 1.00 77.25 233 LYS A O 1
ATOM 1788 N N . ALA A 1 234 ? -2.656 3.612 -22.911 1.00 69.50 234 ALA A N 1
ATOM 1789 C CA . ALA A 1 234 ? -4.032 3.148 -22.687 1.00 69.50 234 ALA A CA 1
ATOM 1790 C C . ALA A 1 234 ? -5.030 3.550 -23.796 1.00 69.50 234 ALA A C 1
ATOM 1792 O O . ALA A 1 234 ? -6.071 2.915 -23.936 1.00 69.50 234 ALA A O 1
ATOM 1793 N N . ASP A 1 235 ? -4.715 4.584 -24.577 1.00 68.56 235 ASP A N 1
ATOM 1794 C CA . ASP A 1 235 ? -5.500 5.084 -25.712 1.00 68.56 235 ASP A CA 1
ATOM 1795 C C . ASP A 1 235 ? -4.952 4.648 -27.088 1.00 68.56 235 ASP A C 1
ATOM 1797 O O . ASP A 1 235 ? -5.487 5.049 -28.120 1.00 68.56 235 ASP A O 1
ATOM 1801 N N . GLY A 1 236 ? -3.901 3.821 -27.111 1.00 72.50 236 GLY A N 1
ATOM 1802 C CA . GLY A 1 236 ? -3.261 3.317 -28.326 1.00 72.50 236 GLY A CA 1
ATOM 1803 C C . GLY A 1 236 ? -1.763 3.611 -28.387 1.00 72.50 236 GLY A C 1
ATOM 1804 O O . GLY A 1 236 ? -1.114 3.934 -27.393 1.00 72.50 236 GLY A O 1
ATOM 1805 N N . TRP A 1 237 ? -1.189 3.467 -29.578 1.00 77.19 237 TRP A N 1
ATOM 1806 C CA . TRP A 1 237 ? 0.230 3.717 -29.821 1.00 77.19 237 TRP A CA 1
ATOM 1807 C C . TRP A 1 237 ? 0.512 5.216 -29.920 1.00 77.19 237 TRP A C 1
ATOM 1809 O O . TRP A 1 237 ? -0.105 5.901 -30.735 1.00 77.19 237 TRP A O 1
ATOM 1819 N N . ARG A 1 238 ? 1.470 5.712 -29.130 1.00 75.56 238 ARG A N 1
ATOM 1820 C CA . ARG A 1 238 ? 1.947 7.106 -29.156 1.00 75.56 238 ARG A CA 1
ATOM 1821 C C . ARG A 1 238 ? 3.460 7.164 -29.339 1.00 75.56 238 ARG A C 1
ATOM 1823 O O . ARG A 1 238 ? 4.160 6.220 -28.979 1.00 75.56 238 ARG A O 1
ATOM 1830 N N . LEU A 1 239 ? 3.973 8.280 -29.853 1.00 78.00 239 LEU A N 1
ATOM 1831 C CA . LEU A 1 239 ? 5.410 8.564 -29.837 1.00 78.00 239 LEU A CA 1
ATOM 1832 C C . LEU A 1 239 ? 5.838 9.098 -28.460 1.00 78.00 239 LEU A C 1
ATOM 1834 O O . LEU A 1 239 ? 5.067 9.806 -27.815 1.00 78.00 239 LEU A O 1
ATOM 1838 N N . VAL A 1 240 ? 7.034 8.715 -28.007 1.00 79.56 240 VAL A N 1
ATOM 1839 C CA . VAL A 1 240 ? 7.595 9.051 -26.679 1.00 79.56 240 VAL A CA 1
ATOM 1840 C C . VAL A 1 240 ? 9.074 9.472 -26.716 1.00 79.56 240 VAL A C 1
ATOM 1842 O O . VAL A 1 240 ? 9.655 9.720 -25.669 1.00 79.56 240 VAL A O 1
ATOM 1845 N N . ALA A 1 241 ? 9.692 9.513 -27.901 1.00 84.38 241 ALA A N 1
ATOM 1846 C CA . ALA A 1 241 ? 10.983 10.159 -28.161 1.00 84.38 241 ALA A CA 1
ATOM 1847 C C . ALA A 1 241 ? 11.130 10.420 -29.671 1.00 84.38 241 ALA A C 1
ATOM 1849 O O . ALA A 1 241 ? 10.677 9.599 -30.480 1.00 84.38 241 ALA A O 1
ATOM 1850 N N . ASN A 1 242 ? 11.781 11.520 -30.061 1.00 84.50 242 ASN A N 1
ATOM 1851 C CA . ASN A 1 242 ? 12.074 11.858 -31.459 1.00 84.50 242 ASN A CA 1
ATOM 1852 C C . ASN A 1 242 ? 13.375 12.668 -31.581 1.00 84.50 242 ASN A C 1
ATOM 1854 O O . ASN A 1 242 ? 13.561 13.626 -30.840 1.00 84.50 242 ASN A O 1
ATOM 1858 N N . VAL A 1 243 ? 14.250 12.311 -32.524 1.00 81.38 243 VAL A N 1
ATOM 1859 C CA . VAL A 1 243 ? 15.568 12.939 -32.724 1.00 81.38 243 VAL A CA 1
ATOM 1860 C C . VAL A 1 243 ? 15.910 12.994 -34.219 1.00 81.38 243 VAL A C 1
ATOM 1862 O O . VAL A 1 243 ? 15.791 11.983 -34.907 1.00 81.38 243 VAL A O 1
ATOM 1865 N N . GLY A 1 244 ? 16.386 14.138 -34.720 1.00 75.31 244 GLY A N 1
ATOM 1866 C CA . GLY A 1 244 ? 16.879 14.317 -36.098 1.00 75.31 244 GLY A CA 1
ATOM 1867 C C . GLY A 1 244 ? 15.933 15.082 -37.036 1.00 75.31 244 GLY A C 1
ATOM 1868 O O . GLY A 1 244 ? 14.753 15.265 -36.737 1.00 75.31 244 GLY A O 1
ATOM 1869 N N . ASP A 1 245 ? 16.465 15.515 -38.182 1.00 63.56 245 ASP A N 1
ATOM 1870 C CA . ASP A 1 245 ? 16.030 16.717 -38.917 1.00 63.56 245 ASP A CA 1
ATOM 1871 C C . ASP A 1 245 ? 14.991 16.495 -40.042 1.00 63.56 245 ASP A C 1
ATOM 1873 O O . ASP A 1 245 ? 14.761 17.390 -40.860 1.00 63.56 245 ASP A O 1
ATOM 1877 N N . ILE A 1 246 ? 14.318 15.337 -40.112 1.00 62.09 246 ILE A N 1
ATOM 1878 C CA . ILE A 1 246 ? 13.244 15.114 -41.106 1.00 62.09 246 ILE A CA 1
ATOM 1879 C C . ILE A 1 246 ? 11.955 15.860 -40.693 1.00 62.09 246 ILE A C 1
ATOM 1881 O O . ILE A 1 246 ? 11.015 15.258 -40.180 1.00 62.09 246 ILE A O 1
ATOM 1885 N N . ASP A 1 247 ? 11.925 17.170 -40.956 1.00 61.59 247 ASP A N 1
ATOM 1886 C CA . ASP A 1 247 ? 10.822 18.113 -40.687 1.00 61.59 247 ASP A CA 1
ATOM 1887 C C . ASP A 1 247 ? 10.233 17.998 -39.257 1.00 61.59 247 ASP A C 1
ATOM 1889 O O . ASP A 1 247 ? 9.120 17.486 -39.069 1.00 61.59 247 ASP A O 1
ATOM 1893 N N . PRO A 1 248 ? 10.960 18.495 -38.229 1.00 58.84 248 PRO A N 1
ATOM 1894 C CA . PRO A 1 248 ? 10.509 18.460 -36.831 1.00 58.84 248 PRO A CA 1
ATOM 1895 C C . PRO A 1 248 ? 9.134 19.112 -36.640 1.00 58.84 248 PRO A C 1
ATOM 1897 O O . PRO A 1 248 ? 8.272 18.608 -35.917 1.00 58.84 248 PRO A O 1
ATOM 1900 N N . ASP A 1 249 ? 8.935 20.208 -37.368 1.00 55.72 249 ASP A N 1
ATOM 1901 C CA . ASP A 1 249 ? 7.779 21.092 -37.365 1.00 55.72 249 ASP A CA 1
ATOM 1902 C C . ASP A 1 249 ? 6.504 20.332 -37.793 1.00 55.72 249 ASP A C 1
ATOM 1904 O O . ASP A 1 249 ? 5.438 20.450 -37.179 1.00 55.72 249 ASP A O 1
ATOM 1908 N N . SER A 1 250 ? 6.604 19.482 -38.820 1.00 54.97 250 SER A N 1
ATOM 1909 C CA . SER A 1 250 ? 5.515 18.590 -39.233 1.00 54.97 250 SER A CA 1
ATOM 1910 C C . SER A 1 250 ? 5.404 17.316 -38.394 1.00 54.97 250 SER A C 1
ATOM 1912 O O . SER A 1 250 ? 4.296 16.776 -38.305 1.00 54.97 250 SER A O 1
ATOM 1914 N N . MET A 1 251 ? 6.479 16.824 -37.766 1.00 56.81 251 MET A N 1
ATOM 1915 C CA . MET A 1 251 ? 6.401 15.664 -36.863 1.00 56.81 251 MET A CA 1
ATOM 1916 C C . MET A 1 251 ? 5.564 15.981 -35.620 1.00 56.81 251 MET A C 1
ATOM 1918 O O . MET A 1 251 ? 4.633 15.233 -35.310 1.00 56.81 251 MET A O 1
ATOM 1922 N N . GLU A 1 252 ? 5.827 17.112 -34.960 1.00 54.28 252 GLU A N 1
ATOM 1923 C CA . GLU A 1 252 ? 5.074 17.549 -33.777 1.00 54.28 252 GLU A CA 1
ATOM 1924 C C . GLU A 1 252 ? 3.579 17.723 -34.103 1.00 54.28 252 GLU A C 1
ATOM 1926 O O . GLU A 1 252 ? 2.714 17.133 -33.445 1.00 54.28 252 GLU A O 1
ATOM 1931 N N . ARG A 1 253 ? 3.272 18.438 -35.197 1.00 52.72 253 ARG A N 1
ATOM 1932 C CA . ARG A 1 253 ? 1.892 18.719 -35.635 1.00 52.72 253 ARG A CA 1
ATOM 1933 C C . ARG A 1 253 ? 1.082 17.478 -36.017 1.00 52.72 253 ARG A C 1
ATOM 1935 O O . ARG A 1 253 ? -0.113 17.440 -35.733 1.00 52.72 253 ARG A O 1
ATOM 1942 N N . ASN A 1 254 ? 1.686 16.486 -36.676 1.00 51.34 254 ASN A N 1
ATOM 1943 C CA . ASN A 1 254 ? 0.949 15.309 -37.157 1.00 51.34 254 ASN A CA 1
ATOM 1944 C C . ASN A 1 254 ? 0.862 14.174 -36.127 1.00 51.34 254 ASN A C 1
ATOM 1946 O O . ASN A 1 254 ? -0.104 13.409 -36.159 1.00 51.34 254 ASN A O 1
ATOM 1950 N N . TRP A 1 255 ? 1.856 14.042 -35.242 1.00 55.94 255 TRP A N 1
ATOM 1951 C CA . TRP A 1 255 ? 2.079 12.803 -34.486 1.00 55.94 255 TRP A CA 1
ATOM 1952 C C . TRP A 1 255 ? 1.973 12.950 -32.959 1.00 55.94 255 TRP A C 1
ATOM 1954 O O . TRP A 1 255 ? 1.792 11.951 -32.264 1.00 55.94 255 TRP A O 1
ATOM 1964 N N . GLY A 1 256 ? 2.000 14.173 -32.415 1.00 49.97 256 GLY A N 1
ATOM 1965 C CA . GLY A 1 256 ? 1.835 14.409 -30.971 1.00 49.97 256 GLY A CA 1
ATOM 1966 C C . GLY A 1 256 ? 0.414 14.173 -30.428 1.00 49.97 256 GLY A C 1
ATOM 1967 O O . GLY A 1 256 ? 0.215 14.139 -29.216 1.00 49.97 256 GLY A O 1
ATOM 1968 N N . SER A 1 257 ? -0.589 14.022 -31.304 1.00 48.62 257 SER A N 1
ATOM 1969 C CA . SER A 1 257 ? -2.018 14.035 -30.933 1.00 48.62 257 SER A CA 1
ATOM 1970 C C . SER A 1 257 ? -2.892 12.958 -31.597 1.00 48.62 257 SER A C 1
ATOM 1972 O O . SER A 1 257 ? -4.107 12.952 -31.393 1.00 48.62 257 SER A O 1
ATOM 1974 N N . ARG A 1 258 ? -2.308 12.031 -32.370 1.00 54.84 258 ARG A N 1
ATOM 1975 C CA . ARG A 1 258 ? -3.035 10.956 -33.071 1.00 54.84 258 ARG A CA 1
ATOM 1976 C C . ARG A 1 258 ? -2.464 9.577 -32.709 1.00 54.84 258 ARG A C 1
ATOM 1978 O O . ARG A 1 258 ? -1.241 9.441 -32.701 1.00 54.84 258 ARG A O 1
ATOM 1985 N N . PRO A 1 259 ? -3.302 8.555 -32.445 1.00 60.78 259 PRO A N 1
ATOM 1986 C CA . PRO A 1 259 ? -2.835 7.176 -32.329 1.00 60.78 259 PRO A CA 1
ATOM 1987 C C . PRO A 1 259 ? -2.192 6.690 -33.634 1.00 60.78 259 PRO A C 1
ATOM 1989 O O . PRO A 1 259 ? -2.638 7.068 -34.718 1.00 60.78 259 PRO A O 1
ATOM 1992 N N . ILE A 1 260 ? -1.179 5.827 -33.536 1.00 67.38 260 ILE A N 1
ATOM 1993 C CA . ILE A 1 260 ? -0.593 5.156 -34.707 1.00 67.38 260 ILE A CA 1
ATOM 1994 C C . ILE A 1 260 ? -1.490 3.988 -35.127 1.00 67.38 260 ILE A C 1
ATOM 1996 O O . ILE A 1 260 ? -1.734 3.081 -34.327 1.00 67.38 260 ILE A O 1
ATOM 2000 N N . ASP A 1 261 ? -1.915 3.971 -36.391 1.00 66.00 261 ASP A N 1
ATOM 2001 C CA . ASP A 1 261 ? -2.635 2.841 -36.979 1.00 66.00 261 ASP A CA 1
ATOM 2002 C C . ASP A 1 261 ? -1.734 1.595 -37.036 1.00 66.00 261 ASP A C 1
ATOM 2004 O O . ASP A 1 261 ? -0.692 1.567 -37.697 1.00 66.00 261 ASP A O 1
ATOM 2008 N N . ALA A 1 262 ? -2.134 0.548 -36.313 1.00 69.06 262 ALA A N 1
ATOM 2009 C CA . ALA A 1 262 ? -1.379 -0.696 -36.158 1.00 69.06 262 ALA A CA 1
ATOM 2010 C C . ALA A 1 262 ? -1.720 -1.738 -37.247 1.00 69.06 262 ALA A C 1
ATOM 2012 O O . ALA A 1 262 ? -1.865 -2.924 -36.948 1.00 69.06 262 ALA A O 1
ATOM 2013 N N . ASP A 1 263 ? -1.877 -1.302 -38.501 1.00 78.69 263 ASP A N 1
ATOM 2014 C CA . ASP A 1 263 ? -2.129 -2.169 -39.659 1.00 78.69 263 ASP A CA 1
ATOM 2015 C C . ASP A 1 263 ? -0.846 -2.435 -40.486 1.00 78.69 263 ASP A C 1
ATOM 2017 O O . ASP A 1 263 ? 0.220 -1.891 -40.197 1.00 78.69 263 ASP A O 1
ATOM 2021 N N . ARG A 1 264 ? -0.905 -3.279 -41.529 1.00 81.81 264 ARG A N 1
ATOM 2022 C CA . ARG A 1 264 ? 0.285 -3.582 -42.361 1.00 81.81 264 ARG A CA 1
ATOM 2023 C C . ARG A 1 264 ? 0.821 -2.387 -43.161 1.00 81.81 264 ARG A C 1
ATOM 2025 O O . ARG A 1 264 ? 1.908 -2.491 -43.735 1.00 81.81 264 ARG A O 1
ATOM 2032 N N . ARG A 1 265 ? 0.089 -1.272 -43.213 1.00 80.38 265 ARG A N 1
ATOM 2033 C CA . ARG A 1 265 ? 0.468 -0.096 -43.995 1.00 80.38 265 ARG A CA 1
ATOM 2034 C C . ARG A 1 265 ? 1.477 0.780 -43.279 1.00 80.38 265 ARG A C 1
ATOM 2036 O O . ARG A 1 265 ? 2.324 1.372 -43.942 1.00 80.38 265 ARG A O 1
ATOM 2043 N N . SER A 1 266 ? 1.418 0.833 -41.948 1.00 80.12 266 SER A N 1
ATOM 2044 C CA . SER A 1 266 ? 2.451 1.475 -41.136 1.00 80.12 266 SER A CA 1
ATOM 2045 C C . SER A 1 266 ? 3.573 0.487 -40.803 1.00 80.12 266 SER A C 1
ATOM 2047 O O . SER A 1 266 ? 3.344 -0.703 -40.576 1.00 80.12 266 SER A O 1
ATOM 2049 N N . LEU A 1 267 ? 4.818 0.971 -40.725 1.00 84.75 267 LEU A N 1
ATOM 2050 C CA . LEU A 1 267 ? 5.933 0.104 -40.328 1.00 84.75 267 LEU A CA 1
ATOM 2051 C C . LEU A 1 267 ? 5.768 -0.406 -38.889 1.00 84.75 267 LEU A C 1
ATOM 2053 O O . LEU A 1 267 ? 6.097 -1.553 -38.601 1.00 84.75 267 LEU A O 1
ATOM 2057 N N . THR A 1 268 ? 5.208 0.424 -38.005 1.00 82.62 268 THR A N 1
ATOM 2058 C CA . THR A 1 268 ? 4.868 0.048 -36.629 1.00 82.62 268 THR A CA 1
ATOM 2059 C C . THR A 1 268 ? 3.934 -1.162 -36.614 1.00 82.62 268 THR A C 1
ATOM 2061 O O . THR A 1 268 ? 4.218 -2.139 -35.926 1.00 82.62 268 THR A O 1
ATOM 2064 N N . GLY A 1 269 ? 2.860 -1.150 -37.409 1.00 83.38 269 GLY A N 1
ATOM 2065 C CA . GLY A 1 269 ? 1.926 -2.272 -37.486 1.00 83.38 269 GLY A CA 1
ATOM 2066 C C . GLY A 1 269 ? 2.538 -3.532 -38.106 1.00 83.38 269 GLY A C 1
ATOM 2067 O O . GLY A 1 269 ? 2.297 -4.621 -37.587 1.00 83.38 269 GLY A O 1
ATOM 2068 N N . ARG A 1 270 ? 3.426 -3.417 -39.107 1.00 88.38 270 ARG A N 1
ATOM 2069 C CA . ARG A 1 270 ? 4.218 -4.569 -39.599 1.00 88.38 270 ARG A CA 1
ATOM 2070 C C . ARG A 1 270 ? 5.069 -5.200 -38.499 1.00 88.38 270 ARG A C 1
ATOM 2072 O O . ARG A 1 270 ? 4.976 -6.404 -38.282 1.00 88.38 270 ARG A O 1
ATOM 2079 N N . VAL A 1 271 ? 5.840 -4.396 -37.762 1.00 89.69 271 VAL A N 1
ATOM 2080 C CA . VAL A 1 271 ? 6.667 -4.870 -36.635 1.00 89.69 271 VAL A CA 1
ATOM 2081 C C . VAL A 1 271 ? 5.818 -5.568 -35.565 1.00 89.69 271 VAL A C 1
ATOM 2083 O O . VAL A 1 271 ? 6.250 -6.568 -34.990 1.00 89.69 271 VAL A O 1
ATOM 2086 N N . LEU A 1 272 ? 4.600 -5.079 -35.318 1.00 86.56 272 LEU A N 1
ATOM 2087 C CA . LEU A 1 272 ? 3.672 -5.656 -34.344 1.00 86.56 272 LEU A CA 1
ATOM 2088 C C . LEU A 1 272 ? 3.014 -6.961 -34.820 1.00 86.56 272 LEU A C 1
ATOM 2090 O O . LEU A 1 272 ? 2.857 -7.875 -34.012 1.00 86.56 272 LEU A O 1
ATOM 2094 N N . MET A 1 273 ? 2.659 -7.074 -36.103 1.00 86.00 273 MET A N 1
ATOM 2095 C CA . MET A 1 273 ? 2.066 -8.293 -36.676 1.00 86.00 273 MET A CA 1
ATOM 2096 C C . MET A 1 273 ? 3.102 -9.391 -36.914 1.00 86.00 273 MET A C 1
ATOM 2098 O O . MET A 1 273 ? 2.913 -10.527 -36.484 1.00 86.00 273 MET A O 1
ATOM 2102 N N . ASP A 1 274 ? 4.213 -9.043 -37.563 1.00 89.31 274 ASP A N 1
ATOM 2103 C CA . ASP A 1 274 ? 5.271 -9.986 -37.937 1.00 89.31 274 ASP A CA 1
ATOM 2104 C C . ASP A 1 274 ? 6.187 -10.305 -36.731 1.00 89.31 274 ASP A C 1
ATOM 2106 O O . ASP A 1 274 ? 6.977 -11.255 -36.764 1.00 89.31 274 ASP A O 1
ATOM 2110 N N . ARG A 1 275 ? 6.045 -9.524 -35.644 1.00 89.19 275 ARG A N 1
ATOM 2111 C CA . ARG A 1 275 ? 6.702 -9.640 -34.325 1.00 89.19 275 ARG A CA 1
ATOM 2112 C C . ARG A 1 275 ? 8.232 -9.665 -34.369 1.00 89.19 275 ARG A C 1
ATOM 2114 O O . ARG A 1 275 ? 8.901 -10.222 -33.491 1.00 89.19 275 ARG A O 1
ATOM 2121 N N . LYS A 1 276 ? 8.786 -9.052 -35.410 1.00 91.81 276 LYS A N 1
ATOM 2122 C CA . LYS A 1 276 ? 10.201 -9.054 -35.791 1.00 91.81 276 LYS A CA 1
ATOM 2123 C C . LYS A 1 276 ? 10.594 -7.677 -36.312 1.00 91.81 276 LYS A C 1
ATOM 2125 O O . LYS A 1 276 ? 9.737 -6.859 -36.637 1.00 91.81 276 LYS A O 1
ATOM 2130 N N . THR A 1 277 ? 11.896 -7.451 -36.408 1.00 93.81 277 THR A N 1
ATOM 2131 C CA . THR A 1 277 ? 12.461 -6.295 -37.100 1.00 93.81 277 THR A CA 1
ATOM 2132 C C . THR A 1 277 ? 12.001 -6.273 -38.556 1.00 93.81 277 THR A C 1
ATOM 2134 O O . THR A 1 277 ? 12.117 -7.279 -39.258 1.00 93.81 277 THR A O 1
ATOM 2137 N N . ALA A 1 278 ? 11.478 -5.133 -39.004 1.00 91.81 278 ALA A N 1
ATOM 2138 C CA . ALA A 1 278 ? 11.012 -4.917 -40.369 1.00 91.81 278 ALA A CA 1
ATOM 2139 C C . ALA A 1 278 ? 11.752 -3.722 -40.982 1.00 91.81 278 ALA A C 1
ATOM 2141 O O . ALA A 1 278 ? 11.867 -2.671 -40.351 1.00 91.81 278 ALA A O 1
ATOM 2142 N N . ALA A 1 279 ? 12.240 -3.875 -42.212 1.00 91.12 279 ALA A N 1
ATOM 2143 C CA . ALA A 1 279 ? 12.975 -2.843 -42.935 1.00 91.12 279 ALA A CA 1
ATOM 2144 C C . ALA A 1 279 ? 12.421 -2.679 -44.354 1.00 91.12 279 ALA A C 1
ATOM 2146 O O . ALA A 1 279 ? 12.113 -3.664 -45.024 1.00 91.12 279 ALA A O 1
ATOM 2147 N N . ILE A 1 280 ? 12.330 -1.431 -44.808 1.00 89.12 280 ILE A N 1
ATOM 2148 C CA . ILE A 1 280 ? 11.903 -1.040 -46.151 1.00 89.12 280 ILE A CA 1
ATOM 2149 C C . ILE A 1 280 ? 13.038 -0.209 -46.758 1.00 89.12 280 ILE A C 1
ATOM 2151 O O . ILE A 1 280 ? 13.457 0.795 -46.180 1.00 89.12 280 ILE A O 1
ATOM 2155 N N . VAL A 1 281 ? 13.561 -0.651 -47.906 1.00 86.19 281 VAL A N 1
ATOM 2156 C CA . VAL A 1 281 ? 14.721 -0.024 -48.575 1.00 86.19 281 VAL A CA 1
ATOM 2157 C C . VAL A 1 281 ? 14.314 1.216 -49.381 1.00 86.19 281 VAL A C 1
ATOM 2159 O O . VAL A 1 281 ? 15.071 2.180 -49.446 1.00 86.19 281 VAL A O 1
ATOM 2162 N N . ASP A 1 282 ? 13.108 1.215 -49.955 1.00 86.31 282 ASP A N 1
ATOM 2163 C CA . ASP A 1 282 ? 12.488 2.410 -50.527 1.00 86.31 282 ASP A CA 1
ATOM 2164 C C . ASP A 1 282 ? 10.967 2.392 -50.312 1.00 86.31 282 ASP A C 1
ATOM 2166 O O . ASP A 1 282 ? 10.232 1.656 -50.968 1.00 86.31 282 ASP A O 1
ATOM 2170 N N . ALA A 1 283 ? 10.491 3.241 -49.404 1.00 83.19 283 ALA A N 1
ATOM 2171 C CA . ALA A 1 283 ? 9.085 3.436 -49.065 1.00 83.19 283 ALA A CA 1
ATOM 2172 C C . ALA A 1 283 ? 8.226 3.945 -50.239 1.00 83.19 283 ALA A C 1
ATOM 2174 O O . ALA A 1 283 ? 7.003 3.906 -50.150 1.00 83.19 283 ALA A O 1
ATOM 2175 N N . ARG A 1 284 ? 8.837 4.406 -51.344 1.00 81.25 284 ARG A N 1
ATOM 2176 C CA . ARG A 1 284 ? 8.125 4.742 -52.593 1.00 81.25 284 ARG A CA 1
ATOM 2177 C C . ARG A 1 284 ? 7.978 3.556 -53.554 1.00 81.25 284 ARG A C 1
ATOM 2179 O O . ARG A 1 284 ? 7.259 3.681 -54.541 1.00 81.25 284 ARG A O 1
ATOM 2186 N N . ALA A 1 285 ? 8.663 2.442 -53.290 1.00 82.31 285 ALA A N 1
ATOM 2187 C CA . ALA A 1 285 ? 8.622 1.219 -54.095 1.00 82.31 285 ALA A CA 1
ATOM 2188 C C . ALA A 1 285 ? 7.892 0.054 -53.395 1.00 82.31 285 ALA A C 1
ATOM 2190 O O . ALA A 1 285 ? 7.657 -0.979 -54.020 1.00 82.31 285 ALA A O 1
ATOM 2191 N N . ASP A 1 286 ? 7.537 0.204 -52.117 1.00 82.25 286 ASP A N 1
ATOM 2192 C CA . ASP A 1 286 ? 6.824 -0.800 -51.326 1.00 82.25 286 ASP A CA 1
ATOM 2193 C C . ASP A 1 286 ? 5.296 -0.690 -51.538 1.00 82.25 286 ASP A C 1
ATOM 2195 O O . ASP A 1 286 ? 4.703 0.319 -51.154 1.00 82.25 286 ASP A O 1
ATOM 2199 N N . PRO A 1 287 ? 4.631 -1.698 -52.137 1.00 75.88 287 PRO A N 1
ATOM 2200 C CA . PRO A 1 287 ? 3.208 -1.627 -52.480 1.00 75.88 287 PRO A CA 1
ATOM 2201 C C . PRO A 1 287 ? 2.267 -1.908 -51.297 1.00 75.88 287 PRO A C 1
ATOM 2203 O O . PRO A 1 287 ? 1.063 -1.691 -51.417 1.00 75.88 287 PRO A O 1
ATOM 2206 N N . GLU A 1 288 ? 2.785 -2.407 -50.171 1.00 78.69 288 GLU A N 1
ATOM 2207 C CA . GLU A 1 288 ? 2.024 -2.569 -48.928 1.00 78.69 288 GLU A CA 1
ATOM 2208 C C . GLU A 1 288 ? 2.148 -1.330 -48.022 1.00 78.69 288 GLU A C 1
ATOM 2210 O O . GLU A 1 288 ? 1.496 -1.288 -46.982 1.00 78.69 288 GLU A O 1
ATOM 2215 N N . TYR A 1 289 ? 3.027 -0.363 -48.323 1.00 77.69 289 TYR A N 1
ATOM 2216 C CA . TYR A 1 289 ? 3.308 0.781 -47.449 1.00 77.69 289 TYR A CA 1
ATOM 2217 C C . TYR A 1 289 ? 2.455 1.983 -47.856 1.00 77.69 289 TYR A C 1
ATOM 2219 O O . TYR A 1 289 ? 2.622 2.543 -48.940 1.00 77.69 289 TYR A O 1
ATOM 2227 N N . ASP A 1 290 ? 1.541 2.408 -46.984 1.00 66.94 290 ASP A N 1
ATOM 2228 C CA . ASP A 1 290 ? 0.725 3.591 -47.260 1.00 66.94 290 ASP A CA 1
ATOM 2229 C C . ASP A 1 290 ? 1.543 4.841 -46.935 1.00 66.94 290 ASP A C 1
ATOM 2231 O O . ASP A 1 290 ? 1.639 5.292 -45.793 1.00 66.94 290 ASP A O 1
ATOM 2235 N N . ALA A 1 291 ? 2.141 5.415 -47.978 1.00 52.62 291 ALA A N 1
ATOM 2236 C CA . ALA A 1 291 ? 2.834 6.697 -47.928 1.00 52.62 291 ALA A CA 1
ATOM 2237 C C . ALA A 1 291 ? 1.883 7.901 -47.693 1.00 52.62 291 ALA A C 1
ATOM 2239 O O . ALA A 1 291 ? 2.294 9.047 -47.879 1.00 52.62 291 ALA A O 1
ATOM 2240 N N . GLY A 1 292 ? 0.632 7.666 -47.268 1.00 50.53 292 GLY A N 1
ATOM 2241 C CA . GLY A 1 292 ? -0.459 8.617 -47.010 1.00 50.53 292 GLY A CA 1
ATOM 2242 C C . GLY A 1 292 ? -0.220 9.705 -45.952 1.00 50.53 292 GLY A C 1
ATOM 2243 O O . GLY A 1 292 ? -1.156 10.402 -45.568 1.00 50.53 292 GLY A O 1
ATOM 2244 N N . ALA A 1 293 ? 1.026 9.910 -45.529 1.00 45.31 293 ALA A N 1
ATOM 2245 C CA . ALA A 1 293 ? 1.509 11.155 -44.944 1.00 45.31 293 ALA A CA 1
ATOM 2246 C C . ALA A 1 293 ? 2.718 11.650 -45.758 1.00 45.31 293 ALA A C 1
ATOM 2248 O O . ALA A 1 293 ? 3.866 11.555 -45.321 1.00 45.31 293 ALA A O 1
ATOM 2249 N N . GLY A 1 294 ? 2.454 12.195 -46.953 1.00 45.22 294 GLY A N 1
ATOM 2250 C CA . GLY A 1 294 ? 3.453 12.757 -47.882 1.00 45.22 294 GLY A CA 1
ATOM 2251 C C . GLY A 1 294 ? 4.164 14.029 -47.391 1.00 45.22 294 GLY A C 1
ATOM 2252 O O . GLY A 1 294 ? 4.621 14.831 -48.200 1.00 45.22 294 GLY A O 1
ATOM 2253 N N . THR A 1 295 ? 4.217 14.227 -46.075 1.00 48.66 295 THR A N 1
ATOM 2254 C CA . THR A 1 295 ? 4.787 15.371 -45.356 1.00 48.66 295 THR A CA 1
ATOM 2255 C C . THR A 1 295 ? 6.288 15.223 -45.102 1.00 48.66 295 THR A C 1
ATOM 2257 O O . THR A 1 295 ? 6.956 16.210 -44.832 1.00 48.66 295 THR A O 1
ATOM 2260 N N . PHE A 1 296 ? 6.829 14.003 -45.184 1.00 57.03 296 PHE A N 1
ATOM 2261 C CA . PHE A 1 296 ? 8.213 13.700 -44.809 1.00 57.03 296 PHE A CA 1
ATOM 2262 C C . PHE A 1 296 ? 8.986 13.095 -45.980 1.00 57.03 296 PHE A C 1
ATOM 2264 O O . PHE A 1 296 ? 8.527 12.142 -46.615 1.00 57.03 296 PHE A O 1
ATOM 2271 N N . ASN A 1 297 ? 10.198 13.592 -46.242 1.00 68.50 297 ASN A N 1
ATOM 2272 C CA . ASN A 1 297 ? 11.090 12.980 -47.225 1.00 68.50 297 ASN A CA 1
ATOM 2273 C C . ASN A 1 297 ? 11.772 11.738 -46.630 1.00 68.50 297 ASN A C 1
ATOM 2275 O O . ASN A 1 297 ? 12.940 11.779 -46.262 1.00 68.50 297 ASN A O 1
ATOM 2279 N N . VAL A 1 298 ? 11.022 10.642 -46.514 1.00 74.75 298 VAL A N 1
ATOM 2280 C CA . VAL A 1 298 ? 11.519 9.329 -46.077 1.00 74.75 298 VAL A CA 1
ATOM 2281 C C . VAL A 1 298 ? 11.625 8.404 -47.287 1.00 74.75 298 VAL A C 1
ATOM 2283 O O . VAL A 1 298 ? 10.732 8.365 -48.139 1.00 74.75 298 VAL A O 1
ATOM 2286 N N . ARG A 1 299 ? 12.725 7.654 -47.363 1.00 84.75 299 ARG A N 1
ATOM 2287 C CA . ARG A 1 299 ? 12.977 6.628 -48.382 1.00 84.75 299 ARG A CA 1
ATOM 2288 C C . ARG A 1 299 ? 13.291 5.298 -47.718 1.00 84.75 299 ARG A C 1
ATOM 2290 O O . ARG A 1 299 ? 12.504 4.374 -47.865 1.00 84.75 299 ARG A O 1
ATOM 2297 N N . SER A 1 300 ? 14.352 5.217 -46.920 1.00 89.56 300 SER A N 1
ATOM 2298 C CA . SER A 1 300 ? 14.623 4.005 -46.133 1.00 89.56 300 SER A CA 1
ATOM 2299 C C . SER A 1 300 ? 14.013 4.126 -44.748 1.00 89.56 300 SER A C 1
ATOM 2301 O O . SER A 1 300 ? 14.094 5.189 -44.128 1.00 89.56 300 SER A O 1
ATOM 2303 N N . ILE A 1 301 ? 13.449 3.043 -44.225 1.00 90.19 301 ILE A N 1
ATOM 2304 C CA . ILE A 1 301 ? 12.919 3.017 -42.861 1.00 90.19 301 ILE A CA 1
ATOM 2305 C C . ILE A 1 301 ? 13.060 1.617 -42.251 1.00 90.19 301 ILE A C 1
ATOM 2307 O O . ILE A 1 301 ? 12.817 0.611 -42.916 1.00 90.19 301 ILE A O 1
ATOM 2311 N N . ILE A 1 302 ? 13.475 1.546 -40.988 1.00 93.38 302 ILE A N 1
ATOM 2312 C CA . ILE A 1 302 ? 13.584 0.303 -40.214 1.00 93.38 302 ILE A CA 1
ATOM 2313 C C . ILE A 1 302 ? 12.890 0.467 -38.865 1.00 93.38 302 ILE A C 1
ATOM 2315 O O . ILE A 1 302 ? 13.003 1.513 -38.231 1.00 93.38 302 ILE A O 1
ATOM 2319 N N . GLY A 1 303 ? 12.162 -0.565 -38.446 1.00 92.94 303 GLY A N 1
ATOM 2320 C CA . GLY A 1 303 ? 11.452 -0.638 -37.179 1.00 92.94 303 GLY A CA 1
ATOM 2321 C C . GLY A 1 303 ? 11.852 -1.901 -36.425 1.00 92.94 303 GLY A C 1
ATOM 2322 O O . GLY A 1 303 ? 11.806 -2.999 -36.982 1.00 92.94 303 GLY A O 1
ATOM 2323 N N . VAL A 1 304 ? 12.231 -1.741 -35.161 1.00 95.19 304 VAL A N 1
ATOM 2324 C CA . VAL A 1 304 ? 12.692 -2.805 -34.267 1.00 95.19 304 VAL A CA 1
ATOM 2325 C C . VAL A 1 304 ? 11.762 -2.878 -33.048 1.00 95.19 304 VAL A C 1
ATOM 2327 O O . VAL A 1 304 ? 11.528 -1.854 -32.400 1.00 95.19 304 VAL A O 1
ATOM 2330 N N . PRO A 1 305 ? 11.202 -4.054 -32.713 1.00 94.00 305 PRO A N 1
ATOM 2331 C CA . PRO A 1 305 ? 10.287 -4.200 -31.583 1.00 94.00 305 PRO A CA 1
ATOM 2332 C C . PRO A 1 305 ? 11.017 -4.094 -30.236 1.00 94.00 305 PRO A C 1
ATOM 2334 O O . PRO A 1 305 ? 11.928 -4.874 -29.962 1.00 94.00 305 PRO A O 1
ATOM 2337 N N . LEU A 1 306 ? 10.550 -3.209 -29.349 1.00 92.81 306 LEU A N 1
ATOM 2338 C CA . LEU A 1 306 ? 10.924 -3.218 -27.930 1.00 92.81 306 LEU A CA 1
ATOM 2339 C C . LEU A 1 306 ? 10.153 -4.363 -27.254 1.00 92.81 306 LEU A C 1
ATOM 2341 O O . LEU A 1 306 ? 8.967 -4.226 -26.933 1.00 92.81 306 LEU A O 1
ATOM 2345 N N . LYS A 1 307 ? 10.800 -5.519 -27.102 1.00 88.12 307 LYS A N 1
ATOM 2346 C CA . LYS A 1 307 ? 10.178 -6.741 -26.567 1.00 88.12 307 LYS A CA 1
ATOM 2347 C C . LYS A 1 307 ? 10.214 -6.774 -25.040 1.00 88.12 307 LYS A C 1
ATOM 2349 O O . LYS A 1 307 ? 11.204 -6.378 -24.428 1.00 88.12 307 LYS A O 1
ATOM 2354 N N . ARG A 1 308 ? 9.166 -7.341 -24.443 1.00 81.69 308 ARG A N 1
ATOM 2355 C CA . ARG A 1 308 ? 9.110 -7.745 -23.032 1.00 81.69 308 ARG A CA 1
ATOM 2356 C C . ARG A 1 308 ? 8.474 -9.125 -22.959 1.00 81.69 308 ARG A C 1
ATOM 2358 O O . ARG A 1 308 ? 7.268 -9.241 -23.152 1.00 81.69 308 ARG A O 1
ATOM 2365 N N . GLU A 1 309 ? 9.268 -10.154 -22.679 1.00 76.06 309 GLU A N 1
ATOM 2366 C CA . GLU A 1 309 ? 8.820 -11.555 -22.711 1.00 76.06 309 GLU A CA 1
ATOM 2367 C C . GLU A 1 309 ? 8.080 -11.887 -24.029 1.00 76.06 309 GLU A C 1
ATOM 2369 O O . GLU A 1 309 ? 8.693 -11.892 -25.097 1.00 76.06 309 GLU A O 1
ATOM 2374 N N . ASN A 1 310 ? 6.763 -12.116 -23.965 1.00 75.88 310 ASN A N 1
ATOM 2375 C CA . ASN A 1 310 ? 5.887 -12.389 -25.107 1.00 75.88 310 ASN A CA 1
ATOM 2376 C C . ASN A 1 310 ? 5.096 -11.159 -25.608 1.00 75.88 310 ASN A C 1
ATOM 2378 O O . ASN A 1 310 ? 4.284 -11.291 -26.525 1.00 75.88 310 ASN A O 1
ATOM 2382 N N . ASP A 1 311 ? 5.370 -9.957 -25.108 1.00 85.25 311 ASP A N 1
ATOM 2383 C CA . ASP A 1 311 ? 4.762 -8.696 -25.552 1.00 85.25 311 ASP A CA 1
ATOM 2384 C C . ASP A 1 311 ? 5.738 -7.811 -26.339 1.00 85.25 311 ASP A C 1
ATOM 2386 O O . ASP A 1 311 ? 6.962 -7.951 -26.263 1.00 85.25 311 ASP A O 1
ATOM 2390 N N . ILE A 1 312 ? 5.178 -6.851 -27.077 1.00 88.56 312 ILE A N 1
ATOM 2391 C CA . ILE A 1 312 ? 5.910 -5.723 -27.659 1.00 88.56 312 ILE A CA 1
ATOM 2392 C C . ILE A 1 312 ? 5.371 -4.463 -26.978 1.00 88.56 312 ILE A C 1
ATOM 2394 O O . ILE A 1 312 ? 4.208 -4.111 -27.159 1.00 88.56 312 ILE A O 1
ATOM 2398 N N . VAL A 1 313 ? 6.201 -3.809 -26.164 1.00 88.31 313 VAL A N 1
ATOM 2399 C CA . VAL A 1 313 ? 5.820 -2.615 -25.381 1.00 88.31 313 VAL A CA 1
ATOM 2400 C C . VAL A 1 313 ? 6.077 -1.307 -26.135 1.00 88.31 313 VAL A C 1
ATOM 2402 O O . VAL A 1 313 ? 5.541 -0.258 -25.775 1.00 88.31 313 VAL A O 1
ATOM 2405 N N . GLY A 1 314 ? 6.885 -1.367 -27.194 1.00 89.88 314 GLY A N 1
ATOM 2406 C CA . GLY A 1 314 ? 7.328 -0.223 -27.982 1.00 89.88 314 GLY A CA 1
ATOM 2407 C C . GLY A 1 314 ? 7.898 -0.623 -29.343 1.00 89.88 314 GLY A C 1
ATOM 2408 O O . GLY A 1 314 ? 8.112 -1.805 -29.606 1.00 89.88 314 GLY A O 1
ATOM 2409 N N . VAL A 1 315 ? 8.193 0.356 -30.195 1.00 91.56 315 VAL A N 1
ATOM 2410 C CA . VAL A 1 315 ? 8.947 0.165 -31.446 1.00 91.56 315 VAL A CA 1
ATOM 2411 C C . VAL A 1 315 ? 9.960 1.303 -31.594 1.00 91.56 315 VAL A C 1
ATOM 2413 O O . VAL A 1 315 ? 9.577 2.473 -31.576 1.00 91.56 315 VAL A O 1
ATOM 2416 N N . LEU A 1 316 ? 11.240 0.961 -31.755 1.00 93.12 316 LEU A N 1
ATOM 2417 C CA . LEU A 1 316 ? 12.304 1.885 -32.158 1.00 93.12 316 LEU A CA 1
ATOM 2418 C C . LEU A 1 316 ? 12.323 1.969 -33.687 1.00 93.12 316 LEU A C 1
ATOM 2420 O O . LEU A 1 316 ? 12.379 0.939 -34.353 1.00 93.12 316 LEU A O 1
ATOM 2424 N N . ILE A 1 317 ? 12.269 3.176 -34.249 1.00 91.06 317 ILE A N 1
ATOM 2425 C CA . ILE A 1 317 ? 12.195 3.408 -35.697 1.00 91.06 317 ILE A CA 1
ATOM 2426 C C . ILE A 1 317 ? 13.328 4.345 -36.122 1.00 91.06 317 ILE A C 1
ATOM 2428 O O . ILE A 1 317 ? 13.455 5.417 -35.536 1.00 91.06 317 ILE A O 1
ATOM 2432 N N . LEU A 1 318 ? 14.092 3.990 -37.161 1.00 91.81 318 LEU A N 1
ATOM 2433 C CA . LEU A 1 318 ? 15.024 4.895 -37.854 1.00 91.81 318 LEU A CA 1
ATOM 2434 C C . LEU A 1 318 ? 14.592 5.145 -39.303 1.00 91.81 318 LEU A C 1
ATOM 2436 O O . LEU A 1 318 ? 14.046 4.257 -39.959 1.00 91.81 318 LEU A O 1
ATOM 2440 N N . ARG A 1 319 ? 14.882 6.348 -39.811 1.00 89.25 319 ARG A N 1
ATOM 2441 C CA . ARG A 1 319 ? 14.523 6.840 -41.151 1.00 89.25 319 ARG A CA 1
ATOM 2442 C C . ARG A 1 319 ? 15.748 7.415 -41.870 1.00 89.25 319 ARG A C 1
ATOM 2444 O O . ARG A 1 319 ? 16.572 8.078 -41.243 1.00 89.25 319 ARG A O 1
ATOM 2451 N N . ARG A 1 320 ? 15.831 7.212 -43.188 1.00 89.06 320 ARG A N 1
ATOM 2452 C CA . ARG A 1 320 ? 16.753 7.922 -44.093 1.00 89.06 320 ARG A CA 1
ATOM 2453 C C . ARG A 1 320 ? 15.991 8.636 -45.207 1.00 89.06 320 ARG A C 1
ATOM 2455 O O . ARG A 1 320 ? 14.998 8.105 -45.718 1.00 89.06 320 ARG A O 1
ATOM 2462 N N . ALA A 1 321 ? 16.496 9.789 -45.625 1.00 84.19 321 ALA A N 1
ATOM 2463 C CA . ALA A 1 321 ? 15.998 10.591 -46.739 1.00 84.19 321 ALA A CA 1
ATOM 2464 C C . ALA A 1 321 ? 16.382 10.034 -48.124 1.00 84.19 321 ALA A C 1
ATOM 2466 O O . ALA A 1 321 ? 15.773 10.401 -49.131 1.00 84.19 321 ALA A O 1
ATOM 2467 N N . GLU A 1 322 ? 17.341 9.105 -48.173 1.00 83.88 322 GLU A N 1
ATOM 2468 C CA . GLU A 1 322 ? 17.798 8.411 -49.381 1.00 83.88 322 GLU A CA 1
ATOM 2469 C C . GLU A 1 322 ? 17.530 6.891 -49.324 1.00 83.88 322 GLU A C 1
ATOM 2471 O O . GLU A 1 322 ? 17.412 6.330 -48.227 1.00 83.88 322 GLU A O 1
ATOM 2476 N N . PRO A 1 323 ? 17.381 6.212 -50.483 1.00 84.69 323 PRO A N 1
ATOM 2477 C CA . PRO A 1 323 ? 17.174 4.765 -50.565 1.00 84.69 323 PRO A CA 1
ATOM 2478 C C . PRO A 1 323 ? 18.507 4.020 -50.378 1.00 84.69 323 PRO A C 1
ATOM 2480 O O . PRO A 1 323 ? 19.320 3.911 -51.293 1.00 84.69 323 PRO A O 1
ATOM 2483 N N . ASN A 1 324 ? 18.739 3.519 -49.171 1.00 86.69 324 ASN A N 1
ATOM 2484 C CA . ASN A 1 324 ? 19.957 2.850 -48.738 1.00 86.69 324 ASN A CA 1
ATOM 2485 C C . ASN A 1 324 ? 19.610 1.856 -47.618 1.00 86.69 324 ASN A C 1
ATOM 2487 O O . ASN A 1 324 ? 19.121 2.250 -46.556 1.00 86.69 324 ASN A O 1
ATOM 2491 N N . ALA A 1 325 ? 19.868 0.567 -47.841 1.00 88.06 325 ALA A N 1
ATOM 2492 C CA . ALA A 1 325 ? 19.531 -0.491 -46.892 1.00 88.06 325 ALA A CA 1
ATOM 2493 C C . ALA A 1 325 ? 20.312 -0.371 -45.568 1.00 88.06 325 ALA A C 1
ATOM 2495 O O . ALA A 1 325 ? 21.431 0.142 -45.515 1.00 88.06 325 ALA A O 1
ATOM 2496 N N . PHE A 1 326 ? 19.730 -0.869 -44.477 1.00 90.06 326 PHE A N 1
ATOM 2497 C CA . PHE A 1 326 ? 20.456 -1.055 -43.220 1.00 90.06 326 PHE A CA 1
ATOM 2498 C C . PHE A 1 326 ? 21.239 -2.371 -43.286 1.00 90.06 326 PHE A C 1
ATOM 2500 O O . PHE A 1 326 ? 20.691 -3.391 -43.709 1.00 90.06 326 PHE A O 1
ATOM 2507 N N . THR A 1 327 ? 22.518 -2.354 -42.909 1.00 89.94 327 THR A N 1
ATOM 2508 C CA . THR A 1 327 ? 23.366 -3.559 -42.961 1.00 89.94 327 THR A CA 1
ATOM 2509 C C . THR A 1 327 ? 23.024 -4.527 -41.815 1.00 89.94 327 THR A C 1
ATOM 2511 O O . THR A 1 327 ? 22.461 -4.089 -40.808 1.00 89.94 327 THR A O 1
ATOM 2514 N N . PRO A 1 328 ? 23.368 -5.828 -41.898 1.00 88.12 328 PRO A N 1
ATOM 2515 C CA . PRO A 1 328 ? 23.131 -6.782 -40.807 1.00 88.12 328 PRO A CA 1
ATOM 2516 C C . PRO A 1 328 ? 23.724 -6.336 -39.459 1.00 88.12 328 PRO A C 1
ATOM 2518 O O . PRO A 1 328 ? 23.125 -6.555 -38.408 1.00 88.12 328 PRO A O 1
ATOM 2521 N N . GLU A 1 329 ? 24.866 -5.649 -39.487 1.00 82.81 329 GLU A N 1
ATOM 2522 C CA . GLU A 1 329 ? 25.535 -5.096 -38.306 1.00 82.81 329 GLU A CA 1
ATOM 2523 C C . GLU A 1 329 ? 24.755 -3.909 -37.722 1.00 82.81 329 GLU A C 1
ATOM 2525 O O . GLU A 1 329 ? 24.629 -3.803 -36.503 1.00 82.81 329 GLU A O 1
ATOM 2530 N N . GLN A 1 330 ? 24.189 -3.045 -38.575 1.00 87.88 330 GLN A N 1
ATOM 2531 C CA . GLN A 1 330 ? 23.297 -1.962 -38.143 1.00 87.88 330 GLN A CA 1
ATOM 2532 C C . GLN A 1 330 ? 21.996 -2.521 -37.550 1.00 87.88 330 GLN A C 1
ATOM 2534 O O . GLN A 1 330 ? 21.540 -2.037 -36.520 1.00 87.88 330 GLN A O 1
ATOM 2539 N N . ILE A 1 331 ? 21.430 -3.575 -38.146 1.00 91.50 331 ILE A N 1
ATOM 2540 C CA . ILE A 1 331 ? 20.231 -4.257 -37.635 1.00 91.50 331 ILE A CA 1
ATOM 2541 C C . ILE A 1 331 ? 20.496 -4.838 -36.238 1.00 91.50 331 ILE A C 1
ATOM 2543 O O . ILE A 1 331 ? 19.757 -4.537 -35.304 1.00 91.50 331 ILE A O 1
ATOM 2547 N N . SER A 1 332 ? 21.584 -5.595 -36.065 1.00 87.50 332 SER A N 1
ATOM 2548 C CA . SER A 1 332 ? 21.953 -6.194 -34.774 1.00 87.50 332 SER A CA 1
ATOM 2549 C C . SER A 1 332 ? 22.266 -5.144 -33.692 1.00 87.50 332 SER A C 1
ATOM 2551 O O . SER A 1 332 ? 21.914 -5.323 -32.522 1.00 87.50 332 SER A O 1
ATOM 2553 N N . LEU A 1 333 ? 22.860 -4.008 -34.075 1.00 85.12 333 LEU A N 1
ATOM 2554 C CA . LEU A 1 333 ? 23.070 -2.869 -33.179 1.00 85.12 333 LEU A CA 1
ATOM 2555 C C . LEU A 1 333 ? 21.742 -2.227 -32.736 1.00 85.12 333 LEU A C 1
ATOM 2557 O O . LEU A 1 333 ? 21.583 -1.891 -31.563 1.00 85.12 333 LEU A O 1
ATOM 2561 N N . LEU A 1 334 ? 20.770 -2.094 -33.643 1.00 89.62 334 LEU A N 1
ATOM 2562 C CA . LEU A 1 334 ? 19.443 -1.558 -33.324 1.00 89.62 334 LEU A CA 1
ATOM 2563 C C . LEU A 1 334 ? 18.612 -2.511 -32.463 1.00 89.62 334 LEU A C 1
ATOM 2565 O O . LEU A 1 334 ? 17.895 -2.045 -31.582 1.00 89.62 334 LEU A O 1
ATOM 2569 N N . GLU A 1 335 ? 18.742 -3.822 -32.660 1.00 90.69 335 GLU A N 1
ATOM 2570 C CA . GLU A 1 335 ? 18.166 -4.836 -31.768 1.00 90.69 335 GLU A CA 1
ATOM 2571 C C . GLU A 1 335 ? 18.779 -4.746 -30.361 1.00 90.69 335 GLU A C 1
ATOM 2573 O O . GLU A 1 335 ? 18.046 -4.719 -29.376 1.00 90.69 335 GLU A O 1
ATOM 2578 N N . THR A 1 336 ? 20.095 -4.530 -30.258 1.00 87.19 336 THR A N 1
ATOM 2579 C CA . THR A 1 336 ? 20.766 -4.284 -28.968 1.00 87.19 336 THR A CA 1
ATOM 2580 C C . THR A 1 336 ? 20.239 -3.018 -28.272 1.00 87.19 336 THR A C 1
ATOM 2582 O O . THR A 1 336 ? 19.978 -3.036 -27.068 1.00 87.19 336 THR A O 1
ATOM 2585 N N . PHE A 1 337 ? 20.039 -1.918 -29.008 1.00 87.06 337 PHE A N 1
ATOM 2586 C CA . PHE A 1 337 ? 19.450 -0.688 -28.457 1.00 87.06 337 PHE A CA 1
ATOM 2587 C C . PHE A 1 337 ? 17.969 -0.844 -28.082 1.00 87.06 337 PHE A C 1
ATOM 2589 O O . PHE A 1 337 ? 17.532 -0.275 -27.079 1.00 87.06 337 PHE A O 1
ATOM 2596 N N . ALA A 1 338 ? 17.207 -1.633 -28.841 1.00 90.06 338 ALA A N 1
ATOM 2597 C CA . ALA A 1 338 ? 15.819 -1.952 -28.531 1.00 90.06 338 ALA A CA 1
ATOM 2598 C C . ALA A 1 338 ? 15.690 -2.742 -27.216 1.00 90.06 338 ALA A C 1
ATOM 2600 O O . ALA A 1 338 ? 14.836 -2.412 -26.391 1.00 90.06 338 ALA A O 1
ATOM 2601 N N . ASP A 1 339 ? 16.573 -3.711 -26.973 1.00 86.19 339 ASP A N 1
ATOM 2602 C CA . ASP A 1 339 ? 16.601 -4.455 -25.710 1.00 86.19 339 ASP A CA 1
ATOM 2603 C C . ASP A 1 339 ? 16.976 -3.548 -24.516 1.00 86.19 339 ASP A C 1
ATOM 2605 O O . ASP A 1 339 ? 16.374 -3.652 -23.447 1.00 86.19 339 ASP A O 1
ATOM 2609 N N . GLN A 1 340 ? 17.895 -2.583 -24.677 1.00 82.50 340 GLN A N 1
ATOM 2610 C CA . GLN A 1 340 ? 18.183 -1.612 -23.602 1.00 82.50 340 GLN A CA 1
ATOM 2611 C C . GLN A 1 340 ? 16.997 -0.677 -23.313 1.00 82.50 340 GLN A C 1
ATOM 2613 O O . GLN A 1 340 ? 16.688 -0.404 -22.149 1.00 82.50 340 GLN A O 1
ATOM 2618 N N . ALA A 1 341 ? 16.293 -0.213 -24.349 1.00 85.75 341 ALA A N 1
ATOM 2619 C CA . ALA A 1 341 ? 15.100 0.613 -24.180 1.00 85.75 341 ALA A CA 1
ATOM 2620 C C . ALA A 1 341 ? 13.919 -0.159 -23.561 1.00 85.75 341 ALA A C 1
ATOM 2622 O O . ALA A 1 341 ? 13.174 0.426 -22.772 1.00 85.75 341 ALA A O 1
ATOM 2623 N N . SER A 1 342 ? 13.747 -1.457 -23.844 1.00 88.00 342 SER A N 1
ATOM 2624 C CA . SER A 1 342 ? 12.700 -2.253 -23.183 1.00 88.00 342 SER A CA 1
ATOM 2625 C C . SER A 1 342 ? 12.998 -2.478 -21.695 1.00 88.00 342 SER A C 1
ATOM 2627 O O . SER A 1 342 ? 12.092 -2.332 -20.871 1.00 88.00 342 SER A O 1
ATOM 2629 N N . ILE A 1 343 ? 14.268 -2.701 -21.331 1.00 82.50 343 ILE A N 1
ATOM 2630 C CA . ILE A 1 343 ? 14.728 -2.752 -19.932 1.00 82.50 343 ILE A CA 1
ATOM 2631 C C . ILE A 1 343 ? 14.463 -1.416 -19.217 1.00 82.50 343 ILE A C 1
ATOM 2633 O O . ILE A 1 343 ? 13.946 -1.412 -18.099 1.00 82.50 343 ILE A O 1
ATOM 2637 N N . ALA A 1 344 ? 14.756 -0.274 -19.851 1.00 79.56 344 ALA A N 1
ATOM 2638 C CA . ALA A 1 344 ? 14.474 1.046 -19.279 1.00 79.56 344 ALA A CA 1
ATOM 2639 C C . ALA A 1 344 ? 12.970 1.273 -19.024 1.00 79.56 344 ALA A C 1
ATOM 2641 O O . ALA A 1 344 ? 12.588 1.732 -17.945 1.00 79.56 344 ALA A O 1
ATOM 2642 N N . ILE A 1 345 ? 12.118 0.905 -19.988 1.00 81.19 345 ILE A N 1
ATOM 2643 C CA . ILE A 1 345 ? 10.653 0.992 -19.876 1.00 81.19 345 ILE A CA 1
ATOM 2644 C C . ILE A 1 345 ? 10.136 0.157 -18.698 1.00 81.19 345 ILE A C 1
ATOM 2646 O O . ILE A 1 345 ? 9.349 0.657 -17.889 1.00 81.19 345 ILE A O 1
ATOM 2650 N N . GLU A 1 346 ? 10.577 -1.096 -18.580 1.00 80.81 346 GLU A N 1
ATOM 2651 C CA . GLU A 1 346 ? 10.076 -1.999 -17.543 1.00 80.81 346 GLU A CA 1
ATOM 2652 C C . GLU A 1 346 ? 10.625 -1.637 -16.151 1.00 80.81 346 GLU A C 1
ATOM 2654 O O . GLU A 1 346 ? 9.875 -1.690 -15.180 1.00 80.81 346 GLU A O 1
ATOM 2659 N N . ASN A 1 347 ? 11.866 -1.144 -16.039 1.00 80.19 347 ASN A N 1
ATOM 2660 C CA . ASN A 1 347 ? 12.410 -0.617 -14.778 1.00 80.19 347 ASN A CA 1
ATOM 2661 C C . ASN A 1 347 ? 11.567 0.543 -14.220 1.00 80.19 347 ASN A C 1
ATOM 2663 O O . ASN A 1 347 ? 11.234 0.554 -13.033 1.00 80.19 347 ASN A O 1
ATOM 2667 N N . VAL A 1 348 ? 11.185 1.505 -15.069 1.00 77.50 348 VAL A N 1
ATOM 2668 C CA . VAL A 1 348 ? 10.349 2.650 -14.662 1.00 77.50 348 VAL A CA 1
ATOM 2669 C C . VAL A 1 348 ? 8.931 2.198 -14.298 1.00 77.50 348 VAL A C 1
ATOM 2671 O O . VAL A 1 348 ? 8.352 2.699 -13.332 1.00 77.50 348 VAL A O 1
ATOM 2674 N N . ARG A 1 349 ? 8.377 1.212 -15.016 1.00 77.50 349 ARG A N 1
ATOM 2675 C CA . ARG A 1 349 ? 7.090 0.591 -14.671 1.00 77.50 349 ARG A CA 1
ATOM 2676 C C . ARG A 1 349 ? 7.144 -0.090 -13.299 1.00 77.50 349 ARG A C 1
ATOM 2678 O O . ARG A 1 349 ? 6.336 0.242 -12.434 1.00 77.50 349 ARG A O 1
ATOM 2685 N N . LEU A 1 350 ? 8.096 -1.000 -13.090 1.00 79.38 350 LEU A N 1
ATOM 2686 C CA . LEU A 1 350 ? 8.261 -1.753 -11.843 1.00 79.38 350 LEU A CA 1
ATOM 2687 C C . LEU A 1 350 ? 8.531 -0.830 -10.650 1.00 79.38 350 LEU A C 1
ATOM 2689 O O . LEU A 1 350 ? 7.997 -1.066 -9.566 1.00 79.38 350 LEU A O 1
ATOM 2693 N N . PHE A 1 351 ? 9.297 0.250 -10.841 1.00 75.69 351 PHE A N 1
ATOM 2694 C CA . PHE A 1 351 ? 9.491 1.268 -9.810 1.00 75.69 351 PHE A CA 1
ATOM 2695 C C . PHE A 1 351 ? 8.170 1.942 -9.413 1.00 75.69 351 PHE A C 1
ATOM 2697 O O . PHE A 1 351 ? 7.876 2.045 -8.223 1.00 75.69 351 PHE A O 1
ATOM 2704 N N . ASN A 1 352 ? 7.347 2.352 -10.384 1.00 72.88 352 ASN A N 1
ATOM 2705 C CA . ASN A 1 352 ? 6.051 2.974 -10.107 1.00 72.88 352 ASN A CA 1
ATOM 2706 C C . ASN A 1 352 ? 5.074 1.998 -9.425 1.00 72.88 352 ASN A C 1
ATOM 2708 O O . ASN A 1 352 ? 4.463 2.363 -8.424 1.00 72.88 352 ASN A O 1
ATOM 2712 N N . GLU A 1 353 ? 4.988 0.746 -9.885 1.00 78.06 353 GLU A N 1
ATOM 2713 C CA . GLU A 1 353 ? 4.165 -0.293 -9.241 1.00 78.06 353 GLU A CA 1
ATOM 2714 C C . GLU A 1 353 ? 4.640 -0.593 -7.804 1.00 78.06 353 GLU A C 1
ATOM 2716 O O . GLU A 1 353 ? 3.821 -0.720 -6.891 1.00 78.06 353 GLU A O 1
ATOM 2721 N N . THR A 1 354 ? 5.957 -0.615 -7.567 1.00 77.56 354 THR A N 1
ATOM 2722 C CA . THR A 1 354 ? 6.548 -0.771 -6.224 1.00 77.56 354 THR A CA 1
ATOM 2723 C C . THR A 1 354 ? 6.251 0.434 -5.330 1.00 77.56 354 THR A C 1
ATOM 2725 O O . THR A 1 354 ? 5.951 0.269 -4.146 1.00 77.56 354 THR A O 1
ATOM 2728 N N . LYS A 1 355 ? 6.301 1.652 -5.882 1.00 76.38 355 LYS A N 1
ATOM 2729 C CA . LYS A 1 355 ? 5.994 2.890 -5.162 1.00 76.38 355 LYS A CA 1
ATOM 2730 C C . LYS A 1 355 ? 4.519 2.941 -4.747 1.00 76.38 355 LYS A C 1
ATOM 2732 O O . LYS A 1 355 ? 4.247 3.180 -3.574 1.00 76.38 355 LYS A O 1
ATOM 2737 N N . GLU A 1 356 ? 3.587 2.656 -5.660 1.00 75.00 356 GLU A N 1
ATOM 2738 C CA . GLU A 1 356 ? 2.154 2.549 -5.341 1.00 75.00 356 GLU A CA 1
ATOM 2739 C C . GLU A 1 356 ? 1.899 1.507 -4.238 1.00 75.00 356 GLU A C 1
ATOM 2741 O O . GLU A 1 356 ? 1.156 1.761 -3.286 1.00 75.00 356 GLU A O 1
ATOM 2746 N N . ALA A 1 357 ? 2.544 0.337 -4.331 1.00 76.38 357 ALA A N 1
ATOM 2747 C CA . ALA A 1 357 ? 2.423 -0.715 -3.327 1.00 76.38 357 ALA A CA 1
ATOM 2748 C C . ALA A 1 357 ? 2.956 -0.275 -1.950 1.00 76.38 357 ALA A C 1
ATOM 2750 O O . ALA A 1 357 ? 2.316 -0.560 -0.934 1.00 76.38 357 ALA A O 1
ATOM 2751 N N . LEU A 1 358 ? 4.077 0.455 -1.910 1.00 76.88 358 LEU A N 1
ATOM 2752 C CA . LEU A 1 358 ? 4.660 0.995 -0.681 1.00 76.88 358 LEU A CA 1
ATOM 2753 C C . LEU A 1 358 ? 3.794 2.104 -0.066 1.00 76.88 358 LEU A C 1
ATOM 2755 O O . LEU A 1 358 ? 3.606 2.114 1.151 1.00 76.88 358 LEU A O 1
ATOM 2759 N N . GLU A 1 359 ? 3.230 3.008 -0.869 1.00 75.44 359 GLU A N 1
ATOM 2760 C CA . GLU A 1 359 ? 2.304 4.048 -0.392 1.00 75.44 359 GLU A CA 1
ATOM 2761 C C . GLU A 1 359 ? 1.031 3.413 0.199 1.00 75.44 359 GLU A C 1
ATOM 2763 O O . GLU A 1 359 ? 0.632 3.754 1.319 1.00 75.44 359 GLU A O 1
ATOM 2768 N N . ARG A 1 360 ? 0.471 2.394 -0.473 1.00 72.62 360 ARG A N 1
ATOM 2769 C CA . ARG A 1 360 ? -0.660 1.591 0.025 1.00 72.62 360 ARG A CA 1
ATOM 2770 C C . ARG A 1 360 ? -0.332 0.856 1.329 1.00 72.62 360 ARG A C 1
ATOM 2772 O O . ARG A 1 360 ? -1.111 0.912 2.280 1.00 72.62 360 ARG A O 1
ATOM 2779 N N . GLN A 1 361 ? 0.812 0.172 1.397 1.00 79.12 361 GLN A N 1
ATOM 2780 C CA . GLN A 1 361 ? 1.241 -0.553 2.599 1.00 79.12 361 GLN A CA 1
ATOM 2781 C C . GLN A 1 361 ? 1.508 0.400 3.769 1.00 79.12 361 GLN A C 1
ATOM 2783 O O . GLN A 1 361 ? 1.143 0.089 4.906 1.00 79.12 361 GLN A O 1
ATOM 2788 N N . THR A 1 362 ? 2.110 1.560 3.492 1.00 80.12 362 THR A N 1
ATOM 2789 C CA . THR A 1 362 ? 2.374 2.596 4.493 1.00 80.12 362 THR A CA 1
ATOM 2790 C C . THR A 1 362 ? 1.064 3.054 5.113 1.00 80.12 362 THR A C 1
ATOM 2792 O O . THR A 1 362 ? 0.892 2.855 6.311 1.00 80.12 362 THR A O 1
ATOM 2795 N N . ALA A 1 363 ? 0.112 3.561 4.321 1.00 73.56 363 ALA A N 1
ATOM 2796 C CA . ALA A 1 363 ? -1.158 4.089 4.829 1.00 73.56 363 ALA A CA 1
ATOM 2797 C C . ALA A 1 363 ? -1.950 3.067 5.668 1.00 73.56 363 ALA A C 1
ATOM 2799 O O . ALA A 1 363 ? -2.411 3.392 6.763 1.00 73.56 363 ALA A O 1
ATOM 2800 N N . THR A 1 364 ? -2.025 1.810 5.218 1.00 77.62 364 THR A N 1
ATOM 2801 C CA . THR A 1 364 ? -2.651 0.722 5.990 1.00 77.62 364 THR A CA 1
ATOM 2802 C C . THR A 1 364 ? -1.923 0.476 7.318 1.00 77.62 364 THR A C 1
ATOM 2804 O O . THR A 1 364 ? -2.562 0.299 8.354 1.00 77.62 364 THR A O 1
ATOM 2807 N N . SER A 1 365 ? -0.586 0.530 7.321 1.00 80.19 365 SER A N 1
ATOM 2808 C CA . SER A 1 365 ? 0.226 0.405 8.540 1.00 80.19 365 SER A CA 1
ATOM 2809 C C . SER A 1 365 ? 0.075 1.607 9.480 1.00 80.19 365 SER A C 1
ATOM 2811 O O . SER A 1 365 ? 0.147 1.434 10.695 1.00 80.19 365 SER A O 1
ATOM 2813 N N . GLU A 1 366 ? -0.159 2.818 8.959 1.00 81.31 366 GLU A N 1
ATOM 2814 C CA . GLU A 1 366 ? -0.428 4.006 9.781 1.00 81.31 366 GLU A CA 1
ATOM 2815 C C . GLU A 1 366 ? -1.759 3.864 10.532 1.00 81.31 366 GLU A C 1
ATOM 2817 O O . GLU A 1 366 ? -1.795 4.083 11.742 1.00 81.31 366 GLU A O 1
ATOM 2822 N N . ILE A 1 367 ? -2.817 3.409 9.849 1.00 82.44 367 ILE A N 1
ATOM 2823 C CA . ILE A 1 367 ? -4.132 3.130 10.452 1.00 82.44 367 ILE A CA 1
ATOM 2824 C C . ILE A 1 367 ? -4.014 2.042 11.531 1.00 82.44 367 ILE A C 1
ATOM 2826 O O . ILE A 1 367 ? -4.444 2.250 12.667 1.00 82.44 367 ILE A O 1
ATOM 2830 N N . LEU A 1 368 ? -3.372 0.910 11.218 1.00 78.25 368 LEU A N 1
ATOM 2831 C CA . LEU A 1 368 ? -3.155 -0.188 12.173 1.00 78.25 368 LEU A CA 1
ATOM 2832 C C . LEU A 1 368 ? -2.353 0.258 13.409 1.00 78.25 368 LEU A C 1
ATOM 2834 O O . LEU A 1 368 ? -2.655 -0.155 14.529 1.00 78.25 368 LEU A O 1
ATOM 2838 N N . ARG A 1 369 ? -1.366 1.144 13.227 1.00 83.69 369 ARG A N 1
ATOM 2839 C CA . ARG A 1 369 ? -0.577 1.745 14.313 1.00 83.69 369 ARG A CA 1
ATOM 2840 C C . ARG A 1 369 ? -1.425 2.644 15.220 1.00 83.69 369 ARG A C 1
ATOM 2842 O O . ARG A 1 369 ? -1.216 2.619 16.430 1.00 83.69 369 ARG A O 1
ATOM 2849 N N . VAL A 1 370 ? -2.385 3.398 14.675 1.00 83.00 370 VAL A N 1
ATOM 2850 C CA . VAL A 1 370 ? -3.329 4.200 15.483 1.00 83.00 370 VAL A CA 1
ATOM 2851 C C . VAL A 1 370 ? -4.316 3.296 16.232 1.00 83.00 370 VAL A C 1
ATOM 2853 O O . VAL A 1 370 ? -4.524 3.501 17.425 1.00 83.00 370 VAL A O 1
ATOM 2856 N N . ILE A 1 371 ? -4.837 2.236 15.598 1.00 79.12 371 ILE A N 1
ATOM 2857 C CA . ILE A 1 371 ? -5.688 1.224 16.262 1.00 79.12 371 ILE A CA 1
ATOM 2858 C C . ILE A 1 371 ? -4.961 0.586 17.457 1.00 79.12 371 ILE A C 1
ATOM 2860 O O . ILE A 1 371 ? -5.544 0.444 18.531 1.00 79.12 371 ILE A O 1
ATOM 2864 N N . ALA A 1 372 ? -3.681 0.238 17.294 1.00 75.12 372 ALA A N 1
ATOM 2865 C CA . ALA A 1 372 ? -2.868 -0.342 18.362 1.00 75.12 372 ALA A CA 1
ATOM 2866 C C . ALA A 1 372 ? -2.532 0.652 19.494 1.00 75.12 372 ALA A C 1
ATOM 2868 O O . ALA A 1 372 ? -2.368 0.234 20.639 1.00 75.12 372 ALA A O 1
ATOM 2869 N N . ALA A 1 373 ? -2.434 1.952 19.193 1.00 81.00 373 ALA A N 1
ATOM 2870 C CA . ALA A 1 373 ? -2.157 3.000 20.178 1.00 81.00 373 ALA A CA 1
ATOM 2871 C C . ALA A 1 373 ? -3.401 3.430 20.981 1.00 81.00 373 ALA A C 1
ATOM 2873 O O . ALA A 1 373 ? -3.274 3.788 22.152 1.00 81.00 373 ALA A O 1
ATOM 2874 N N . SER A 1 374 ? -4.590 3.360 20.373 1.00 79.44 374 SER A N 1
ATOM 2875 C CA . SER A 1 374 ? -5.864 3.826 20.942 1.00 79.44 374 SER A CA 1
ATOM 2876 C C . SER A 1 374 ? -6.913 2.700 21.070 1.00 79.44 374 SER A C 1
ATOM 2878 O O . SER A 1 374 ? -8.035 2.850 20.585 1.00 79.44 374 SER A O 1
ATOM 2880 N N . PRO A 1 375 ? -6.628 1.575 21.763 1.00 72.94 375 PRO A N 1
ATOM 2881 C CA . PRO A 1 375 ? -7.528 0.412 21.823 1.00 72.94 375 PRO A CA 1
ATOM 2882 C C . PRO A 1 375 ? -8.874 0.677 22.526 1.00 72.94 375 PRO A C 1
ATOM 2884 O O . PRO A 1 375 ? -9.769 -0.165 22.480 1.00 72.94 375 PRO A O 1
ATOM 2887 N N . THR A 1 376 ? -9.022 1.826 23.190 1.00 78.50 376 THR A N 1
ATOM 2888 C CA . THR A 1 376 ? -10.238 2.253 23.898 1.00 78.50 376 THR A CA 1
ATOM 2889 C C . THR A 1 376 ? -10.866 3.523 23.319 1.00 78.50 376 THR A C 1
ATOM 2891 O O . THR A 1 376 ? -11.850 4.005 23.871 1.00 78.50 376 THR A O 1
ATOM 2894 N N . GLU A 1 377 ? -10.300 4.096 22.252 1.00 83.25 377 GLU A N 1
ATOM 2895 C CA . GLU A 1 377 ? -10.715 5.385 21.690 1.00 83.25 377 GLU A CA 1
ATOM 2896 C C . GLU A 1 377 ? -10.842 5.285 20.167 1.00 83.25 377 GLU A C 1
ATOM 2898 O O . GLU A 1 377 ? -9.863 5.183 19.434 1.00 83.25 377 GLU A O 1
ATOM 2903 N N . VAL A 1 378 ? -12.083 5.318 19.688 1.00 86.81 378 VAL A N 1
ATOM 2904 C CA . VAL A 1 378 ? -12.423 5.110 18.273 1.00 86.81 378 VAL A CA 1
ATOM 2905 C C . VAL A 1 378 ? -12.204 6.353 17.404 1.00 86.81 378 VAL A C 1
ATOM 2907 O O . VAL A 1 378 ? -11.865 6.222 16.230 1.00 86.81 378 VAL A O 1
ATOM 2910 N N . GLN A 1 379 ? -12.350 7.558 17.967 1.00 89.88 379 GLN A N 1
ATOM 2911 C CA . GLN A 1 379 ? -12.275 8.812 17.207 1.00 89.88 379 GLN A CA 1
ATOM 2912 C C . GLN A 1 379 ? -10.920 9.013 16.492 1.00 89.88 379 GLN A C 1
ATOM 2914 O O . GLN A 1 379 ? -10.947 9.192 15.273 1.00 89.88 379 GLN A O 1
ATOM 2919 N N . PRO A 1 380 ? -9.745 8.873 17.153 1.00 90.88 380 PRO A N 1
ATOM 2920 C CA . PRO A 1 380 ? -8.452 9.071 16.488 1.00 90.88 380 PRO A CA 1
ATOM 2921 C C . PRO A 1 380 ? -8.217 8.100 15.325 1.00 90.88 380 PRO A C 1
ATOM 2923 O O . PRO A 1 380 ? -7.565 8.451 14.343 1.00 90.88 380 PRO A O 1
ATOM 2926 N N . VAL A 1 381 ? -8.773 6.884 15.411 1.00 90.31 381 VAL A N 1
ATOM 2927 C CA . VAL A 1 381 ? -8.718 5.904 14.321 1.00 90.31 381 VAL A CA 1
ATOM 2928 C C . VAL A 1 381 ? -9.533 6.381 13.122 1.00 90.31 381 VAL A C 1
ATOM 2930 O O . VAL A 1 381 ? -9.042 6.324 11.997 1.00 90.31 381 VAL A O 1
ATOM 2933 N N . LEU A 1 382 ? -10.768 6.846 13.332 1.00 92.31 382 LEU A N 1
ATOM 2934 C CA . LEU A 1 382 ? -11.629 7.262 12.223 1.00 92.31 382 LEU A CA 1
ATOM 2935 C C . LEU A 1 382 ? -11.150 8.558 11.562 1.00 92.31 382 LEU A C 1
ATOM 2937 O O . LEU A 1 382 ? -11.269 8.679 10.343 1.00 92.31 382 LEU A O 1
ATOM 2941 N N . ASP A 1 383 ? -10.552 9.473 12.325 1.00 93.00 383 ASP A N 1
ATOM 2942 C CA . ASP A 1 383 ? -9.910 10.673 11.780 1.00 93.00 383 ASP A CA 1
ATOM 2943 C C . ASP A 1 383 ? -8.703 10.296 10.897 1.00 93.00 383 ASP A C 1
ATOM 2945 O O . ASP A 1 383 ? -8.612 10.739 9.750 1.00 93.00 383 ASP A O 1
ATOM 2949 N N . ALA A 1 384 ? -7.836 9.386 11.365 1.00 92.00 384 ALA A N 1
ATOM 2950 C CA . ALA A 1 384 ? -6.702 8.871 10.588 1.00 92.00 384 ALA A CA 1
ATOM 2951 C C . ALA A 1 384 ? -7.129 8.057 9.346 1.00 92.00 384 ALA A C 1
ATOM 2953 O O . ALA A 1 384 ? -6.441 8.077 8.317 1.00 92.00 384 ALA A O 1
ATOM 2954 N N . ILE A 1 385 ? -8.269 7.358 9.417 1.00 93.25 385 ILE A N 1
ATOM 2955 C CA . ILE A 1 385 ? -8.888 6.669 8.276 1.00 93.25 385 ILE A CA 1
ATOM 2956 C C . ILE A 1 385 ? -9.451 7.678 7.271 1.00 93.25 385 ILE A C 1
ATOM 2958 O O . ILE A 1 385 ? -9.228 7.497 6.077 1.00 93.25 385 ILE A O 1
ATOM 2962 N N . ALA A 1 386 ? -10.118 8.750 7.711 1.00 95.06 386 ALA A N 1
ATOM 2963 C CA . ALA A 1 386 ? -10.606 9.802 6.818 1.00 95.06 386 ALA A CA 1
ATOM 2964 C C . ALA A 1 386 ? -9.443 10.512 6.097 1.00 95.06 386 ALA A C 1
ATOM 2966 O O . ALA A 1 386 ? -9.459 10.625 4.870 1.00 95.06 386 ALA A O 1
ATOM 2967 N N . GLU A 1 387 ? -8.397 10.910 6.827 1.00 94.44 387 GLU A N 1
ATOM 2968 C CA . GLU A 1 387 ? -7.189 11.508 6.242 1.00 94.44 387 GLU A CA 1
ATOM 2969 C C . GLU A 1 387 ? -6.519 10.574 5.225 1.00 94.44 387 GLU A C 1
ATOM 2971 O O . GLU A 1 387 ? -6.201 10.984 4.107 1.00 94.44 387 GLU A O 1
ATOM 2976 N N . SER A 1 388 ? -6.342 9.296 5.571 1.00 92.44 388 SER A N 1
ATOM 2977 C CA . SER A 1 388 ? -5.695 8.323 4.683 1.00 92.44 388 SER A CA 1
ATOM 2978 C C . SER A 1 388 ? -6.554 7.968 3.466 1.00 92.44 388 SER A C 1
ATOM 2980 O O . SER A 1 388 ? -6.015 7.846 2.365 1.00 92.44 388 SER A O 1
ATOM 2982 N N . ALA A 1 389 ? -7.876 7.872 3.626 1.00 94.25 389 ALA A N 1
ATOM 2983 C CA . ALA A 1 389 ? -8.822 7.684 2.530 1.00 94.25 389 ALA A CA 1
ATOM 2984 C C . ALA A 1 389 ? -8.755 8.842 1.525 1.00 94.25 389 ALA A C 1
ATOM 2986 O O . ALA A 1 389 ? -8.595 8.595 0.329 1.00 94.25 389 ALA A O 1
ATOM 2987 N N . ALA A 1 390 ? -8.810 10.090 2.003 1.00 94.50 390 ALA A N 1
ATOM 2988 C CA . ALA A 1 390 ? -8.711 11.270 1.149 1.00 94.50 390 ALA A CA 1
ATOM 2989 C C . ALA A 1 390 ? -7.350 11.346 0.435 1.00 94.50 390 ALA A C 1
ATOM 2991 O O . ALA A 1 390 ? -7.295 11.461 -0.791 1.00 94.50 390 ALA A O 1
ATOM 2992 N N . ARG A 1 391 ? -6.255 11.215 1.199 1.00 91.38 391 ARG A N 1
ATOM 2993 C CA . ARG A 1 391 ? -4.867 11.317 0.720 1.00 91.38 391 ARG A CA 1
ATOM 2994 C C . ARG A 1 391 ? -4.533 10.283 -0.354 1.00 91.38 391 ARG A C 1
ATOM 2996 O O . ARG A 1 391 ? -4.007 10.654 -1.399 1.00 91.38 391 ARG A O 1
ATOM 3003 N N . VAL A 1 392 ? -4.800 8.999 -0.102 1.00 87.88 392 VAL A N 1
ATOM 3004 C CA . VAL A 1 392 ? -4.309 7.910 -0.970 1.00 87.88 392 VAL A CA 1
ATOM 3005 C C . VAL A 1 392 ? -5.252 7.632 -2.141 1.00 87.88 392 VAL A C 1
ATOM 3007 O O . VAL A 1 392 ? -4.787 7.267 -3.214 1.00 87.88 392 VAL A O 1
ATOM 3010 N N . CYS A 1 393 ? -6.557 7.888 -1.995 1.00 90.88 393 CYS A N 1
ATOM 3011 C CA . CYS A 1 393 ? -7.506 7.802 -3.112 1.00 90.88 393 CYS A CA 1
ATOM 3012 C C . CYS A 1 393 ? -7.592 9.110 -3.921 1.00 90.88 393 CYS A C 1
ATOM 3014 O O . CYS A 1 393 ? -8.569 9.316 -4.638 1.00 90.88 393 CYS A O 1
ATOM 3016 N N . GLY A 1 394 ? -6.640 10.042 -3.763 1.00 89.88 394 GLY A N 1
ATOM 3017 C CA . GLY A 1 394 ? -6.612 11.326 -4.477 1.00 89.88 394 GLY A CA 1
ATOM 3018 C C . GLY A 1 394 ? -7.955 12.066 -4.461 1.00 89.88 394 GLY A C 1
ATOM 3019 O O . GLY A 1 394 ? -8.395 12.566 -5.497 1.00 89.88 394 GLY A O 1
ATOM 3020 N N . ALA A 1 395 ? -8.669 12.032 -3.337 1.00 95.12 395 ALA A N 1
ATOM 3021 C CA . ALA A 1 395 ? -9.978 12.653 -3.199 1.00 95.12 395 ALA A CA 1
ATOM 3022 C C . ALA A 1 395 ? -9.831 14.072 -2.641 1.00 95.12 395 ALA A C 1
ATOM 3024 O O . ALA A 1 395 ? -8.858 14.399 -1.964 1.00 95.12 395 ALA A O 1
ATOM 3025 N N . SER A 1 396 ? -10.814 14.928 -2.915 1.00 95.44 396 SER A N 1
ATOM 3026 C CA . SER A 1 396 ? -10.885 16.244 -2.283 1.00 95.44 396 SER A CA 1
ATOM 3027 C C . SER A 1 396 ? -11.148 16.109 -0.782 1.00 95.44 396 SER A C 1
ATOM 3029 O O . SER A 1 396 ? -10.557 16.847 -0.001 1.00 95.44 396 SER A O 1
ATOM 3031 N N . ASP A 1 397 ? -12.012 15.173 -0.381 1.00 96.38 397 ASP A N 1
ATOM 3032 C CA . ASP A 1 397 ? -12.343 14.908 1.018 1.00 96.38 397 ASP A CA 1
ATOM 3033 C C . ASP A 1 397 ? -12.825 13.467 1.277 1.00 96.38 397 ASP A C 1
ATOM 3035 O O . ASP A 1 397 ? -13.052 12.677 0.351 1.00 96.38 397 ASP A O 1
ATOM 3039 N N . ALA A 1 398 ? -12.979 13.143 2.563 1.00 97.19 398 ALA A N 1
ATOM 3040 C CA . ALA A 1 398 ? -13.491 11.878 3.074 1.00 97.19 398 ALA A CA 1
ATOM 3041 C C . ALA A 1 398 ? -14.352 12.073 4.334 1.00 97.19 398 ALA A C 1
ATOM 3043 O O . ALA A 1 398 ? -14.026 12.879 5.205 1.00 97.19 398 ALA A O 1
ATOM 3044 N N . HIS A 1 399 ? -15.402 11.263 4.472 1.00 95.38 399 HIS A N 1
ATOM 3045 C CA . HIS A 1 399 ? -16.263 11.169 5.653 1.00 95.38 399 HIS A CA 1
ATOM 3046 C C . HIS A 1 399 ? -16.358 9.726 6.138 1.00 95.38 399 HIS A C 1
ATOM 3048 O O . HIS A 1 399 ? -16.471 8.813 5.318 1.00 95.38 399 HIS A O 1
ATOM 3054 N N . VAL A 1 400 ? -16.449 9.532 7.453 1.00 96.25 400 VAL A N 1
ATOM 3055 C CA . VAL A 1 400 ? -16.876 8.261 8.056 1.00 96.25 400 VAL A CA 1
ATOM 3056 C C . VAL A 1 400 ? -18.221 8.469 8.747 1.00 96.25 400 VAL A C 1
ATOM 3058 O O . VAL A 1 400 ? -18.349 9.313 9.637 1.00 96.25 400 VAL A O 1
ATOM 3061 N N . TYR A 1 401 ? -19.224 7.693 8.342 1.00 95.44 401 TYR A N 1
ATOM 3062 C CA . TYR A 1 401 ? -20.568 7.693 8.916 1.00 95.44 401 TYR A CA 1
ATOM 3063 C C . TYR A 1 401 ? -20.817 6.426 9.733 1.00 95.44 401 TYR A C 1
ATOM 3065 O O . TYR A 1 401 ? -20.458 5.329 9.302 1.00 95.44 401 TYR A O 1
ATOM 3073 N N . ARG A 1 402 ? -21.508 6.565 10.866 1.00 93.44 402 ARG A N 1
ATOM 3074 C CA . ARG A 1 402 ? -22.010 5.457 11.691 1.00 93.44 402 ARG A CA 1
ATOM 3075 C C . ARG A 1 402 ? -23.538 5.400 11.627 1.00 93.44 402 ARG A C 1
ATOM 3077 O O . ARG A 1 402 ? -24.188 6.445 11.619 1.00 93.44 402 ARG A O 1
ATOM 3084 N N . VAL A 1 403 ? -24.100 4.191 11.617 1.00 94.56 403 VAL A N 1
ATOM 3085 C CA . VAL A 1 403 ? -25.537 3.959 11.827 1.00 94.56 403 VAL A CA 1
ATOM 3086 C C . VAL A 1 403 ? -25.878 4.112 13.311 1.00 94.56 403 VAL A C 1
ATOM 3088 O O . VAL A 1 403 ? -25.328 3.419 14.168 1.00 94.56 403 VAL A O 1
ATOM 3091 N N . GLU A 1 404 ? -26.824 4.996 13.608 1.00 91.94 404 GLU A N 1
ATOM 3092 C CA . GLU A 1 404 ? -27.393 5.208 14.936 1.00 91.94 404 GLU A CA 1
ATOM 3093 C C . GLU A 1 404 ? -28.924 5.170 14.817 1.00 91.94 404 GLU A C 1
ATOM 3095 O O . GLU A 1 404 ? -29.561 6.159 14.467 1.00 91.94 404 GLU A O 1
ATOM 3100 N N . GLY A 1 405 ? -29.527 3.999 15.051 1.00 91.50 405 GLY A N 1
ATOM 3101 C CA . GLY A 1 405 ? -30.961 3.796 14.822 1.00 91.50 405 GLY A CA 1
ATOM 3102 C C . GLY A 1 405 ? -31.316 3.844 13.332 1.00 91.50 405 GLY A C 1
ATOM 3103 O O . GLY A 1 405 ? -30.802 3.050 12.546 1.00 91.50 405 GLY A O 1
ATOM 3104 N N . ASP A 1 406 ? -32.202 4.763 12.953 1.00 93.69 406 ASP A N 1
ATOM 3105 C CA . ASP A 1 406 ? -32.630 5.034 11.575 1.00 93.69 406 ASP A CA 1
ATOM 3106 C C . ASP A 1 406 ? -31.878 6.209 10.916 1.00 93.69 406 ASP A C 1
ATOM 3108 O O . ASP A 1 406 ? -32.210 6.605 9.796 1.00 93.69 406 ASP A O 1
ATOM 3112 N N . VAL A 1 407 ? -30.834 6.746 11.561 1.00 96.31 407 VAL A N 1
ATOM 3113 C CA . VAL A 1 407 ? -30.001 7.831 11.019 1.00 96.31 407 VAL A CA 1
ATOM 3114 C C . VAL A 1 407 ? -28.522 7.458 10.886 1.00 96.31 407 VAL A C 1
ATOM 3116 O O . VAL A 1 407 ? -28.012 6.503 11.470 1.00 96.31 407 VAL A O 1
ATOM 3119 N N . LEU A 1 408 ? -27.828 8.251 10.078 1.00 95.50 408 LEU A N 1
ATOM 3120 C CA . LEU A 1 408 ? -26.390 8.276 9.882 1.00 95.50 408 LEU A CA 1
ATOM 3121 C C . LEU A 1 408 ? -25.830 9.536 10.543 1.00 95.50 408 LEU A C 1
ATOM 3123 O O . LEU A 1 408 ? -26.148 10.655 10.119 1.00 95.50 408 LEU A O 1
ATOM 3127 N N . ARG A 1 409 ? -24.962 9.360 11.542 1.00 94.00 409 ARG A N 1
ATOM 3128 C CA . ARG A 1 409 ? -24.142 10.444 12.098 1.00 94.00 409 ARG A CA 1
ATOM 3129 C C . ARG A 1 409 ? -22.763 10.420 11.446 1.00 94.00 409 ARG A C 1
ATOM 3131 O O . ARG A 1 409 ? -22.148 9.363 11.321 1.00 94.00 409 ARG A O 1
ATOM 3138 N N . GLN A 1 410 ? -22.267 11.589 11.050 1.00 94.00 410 GLN A N 1
ATOM 3139 C CA . GLN A 1 410 ? -20.870 11.773 10.655 1.00 94.00 410 GLN A CA 1
ATOM 3140 C C . GLN A 1 410 ? -19.998 11.707 11.916 1.00 94.00 410 GLN A C 1
ATOM 3142 O O . GLN A 1 410 ? -20.192 12.511 12.823 1.00 94.00 410 GLN A O 1
ATOM 3147 N N . TRP A 1 411 ? -19.081 10.743 11.988 1.00 92.44 411 TRP A N 1
ATOM 3148 C CA . TRP A 1 411 ? -18.151 10.584 13.115 1.00 92.44 411 TRP A CA 1
ATOM 3149 C C . TRP A 1 411 ? -16.789 11.220 12.812 1.00 92.44 411 TRP A C 1
ATOM 3151 O O . TRP A 1 411 ? -16.248 11.914 13.663 1.00 92.44 411 TRP A O 1
ATOM 3161 N N . ALA A 1 412 ? -16.272 11.070 11.590 1.00 94.25 412 ALA A N 1
ATOM 3162 C CA . ALA A 1 412 ? -15.028 11.711 11.152 1.00 94.25 412 ALA A CA 1
ATOM 3163 C C . ALA A 1 412 ? -15.196 12.394 9.788 1.00 94.25 412 ALA A C 1
ATOM 3165 O O . ALA A 1 412 ? -16.029 11.985 8.970 1.00 94.25 412 ALA A O 1
ATOM 3166 N N . HIS A 1 413 ? -14.401 13.436 9.542 1.00 95.19 413 HIS A N 1
ATOM 3167 C CA . HIS A 1 413 ? -14.311 14.130 8.258 1.00 95.19 413 HIS A CA 1
ATOM 3168 C C . HIS A 1 413 ? -12.919 14.747 8.073 1.00 95.19 413 HIS A C 1
ATOM 3170 O O . HIS A 1 413 ? -12.419 15.423 8.971 1.00 95.19 413 HIS A O 1
ATOM 3176 N N . PHE A 1 414 ? -12.344 14.584 6.882 1.00 95.69 414 PHE A N 1
ATOM 3177 C CA . PHE A 1 414 ? -11.099 15.227 6.473 1.00 95.69 414 PHE A CA 1
ATOM 3178 C C . PHE A 1 414 ? -11.237 15.806 5.061 1.00 95.69 414 PHE A C 1
ATOM 3180 O O . PHE A 1 414 ? -11.543 15.070 4.125 1.00 95.69 414 PHE A O 1
ATOM 3187 N N . GLY A 1 415 ? -10.953 17.101 4.900 1.00 94.06 415 GLY A N 1
ATOM 3188 C CA . GLY A 1 415 ? -10.924 17.790 3.607 1.00 94.06 415 GLY A CA 1
ATOM 3189 C C . GLY A 1 415 ? -11.449 19.235 3.664 1.00 94.06 415 GLY A C 1
ATOM 3190 O O . GLY A 1 415 ? -11.822 19.720 4.735 1.00 94.06 415 GLY A O 1
ATOM 3191 N N . PRO A 1 416 ? -11.459 19.956 2.524 1.00 92.06 416 PRO A N 1
ATOM 3192 C CA . PRO A 1 416 ? -11.893 21.348 2.433 1.00 92.06 416 PRO A CA 1
ATOM 3193 C C . PRO A 1 416 ? -13.372 21.506 2.040 1.00 92.06 416 PRO A C 1
ATOM 3195 O O . PRO A 1 416 ? -13.909 22.609 2.141 1.00 92.06 416 PRO A O 1
ATOM 3198 N N . ILE A 1 417 ? -14.035 20.444 1.564 1.00 89.75 417 ILE A N 1
ATOM 3199 C CA . ILE A 1 417 ? -15.467 20.472 1.250 1.00 89.75 417 ILE A CA 1
ATOM 3200 C C . ILE A 1 417 ? -16.230 20.262 2.567 1.00 89.75 417 ILE A C 1
ATOM 3202 O O . ILE A 1 417 ? -15.985 19.266 3.239 1.00 89.75 417 ILE A O 1
ATOM 3206 N N . PRO A 1 418 ? -17.163 21.141 2.976 1.00 86.38 418 PRO A N 1
ATOM 3207 C CA . PRO A 1 418 ? -17.858 20.959 4.245 1.00 86.38 418 PRO A CA 1
ATOM 3208 C C . PRO A 1 418 ? -18.641 19.639 4.326 1.00 86.38 418 PRO A C 1
ATOM 3210 O O . PRO A 1 418 ? -19.272 19.200 3.359 1.00 86.38 418 PRO A O 1
ATOM 3213 N N . GLY A 1 419 ? -18.624 19.026 5.509 1.00 83.75 419 GLY A N 1
ATOM 3214 C CA . GLY A 1 419 ? -19.520 17.931 5.876 1.00 83.75 419 GLY A CA 1
ATOM 3215 C C . GLY A 1 419 ? -20.838 18.422 6.472 1.00 83.75 419 GLY A C 1
ATOM 3216 O O . GLY A 1 419 ? -21.225 19.584 6.315 1.00 83.75 419 GLY A O 1
ATOM 3217 N N . LEU A 1 420 ? -21.520 17.518 7.176 1.00 86.44 420 LEU A N 1
ATOM 3218 C CA . LEU A 1 420 ? -22.661 17.861 8.028 1.00 86.44 420 LEU A CA 1
ATOM 3219 C C . LEU A 1 420 ? -22.231 18.834 9.139 1.00 86.44 420 LEU A C 1
ATOM 3221 O O . LEU A 1 420 ? -21.096 18.774 9.617 1.00 86.44 420 LEU A O 1
ATOM 3225 N N . ASN A 1 421 ? -23.146 19.711 9.550 1.00 86.12 421 ASN A N 1
ATOM 3226 C CA . ASN A 1 421 ? -22.958 20.578 10.713 1.00 86.12 421 ASN A CA 1
ATOM 3227 C C . ASN A 1 421 ? -22.952 19.753 12.017 1.00 86.12 421 ASN A C 1
ATOM 3229 O O . ASN A 1 421 ? -23.424 18.616 12.057 1.00 86.12 421 ASN A O 1
ATOM 3233 N N . GLU A 1 422 ? -22.478 20.340 13.116 1.00 81.12 422 GLU A N 1
ATOM 3234 C CA . GLU A 1 422 ? -22.560 19.706 14.436 1.00 81.12 422 GLU A CA 1
ATOM 3235 C C . GLU A 1 422 ? -24.026 19.396 14.808 1.00 81.12 422 GLU A C 1
ATOM 3237 O O . GLU A 1 422 ? -24.906 20.250 14.705 1.00 81.12 422 GLU A O 1
ATOM 3242 N N . GLY A 1 423 ? -24.300 18.141 15.180 1.00 82.06 423 GLY A N 1
ATOM 3243 C CA . GLY A 1 423 ? -25.653 17.637 15.457 1.00 82.06 423 GLY A CA 1
ATOM 3244 C C . GLY A 1 423 ? -26.516 17.310 14.226 1.00 82.06 423 GLY A C 1
ATOM 3245 O O . GLY A 1 423 ? -27.568 16.688 14.381 1.00 82.06 423 GLY A O 1
ATOM 3246 N N . GLU A 1 424 ? -26.094 17.661 13.008 1.00 90.69 424 GLU A N 1
ATOM 3247 C CA . GLU A 1 424 ? -26.806 17.314 11.773 1.00 90.69 424 GLU A CA 1
ATOM 3248 C C . GLU A 1 424 ? -26.613 15.822 11.422 1.00 90.69 424 GLU A C 1
ATOM 3250 O O . GLU A 1 424 ? -25.536 15.248 11.595 1.00 90.69 424 GLU A O 1
ATOM 3255 N N . THR A 1 425 ? -27.671 15.170 10.931 1.00 93.75 425 THR A N 1
ATOM 3256 C CA . THR A 1 425 ? -27.691 13.737 10.578 1.00 93.75 425 THR A CA 1
ATOM 3257 C C . THR A 1 425 ? -28.425 13.508 9.255 1.00 93.75 425 THR A C 1
ATOM 3259 O O . THR A 1 425 ? -29.177 14.368 8.793 1.00 93.75 425 THR A O 1
ATOM 3262 N N . LEU A 1 426 ? -28.205 12.350 8.624 1.00 93.69 426 LEU A N 1
ATOM 3263 C CA . LEU A 1 426 ? -28.895 11.934 7.393 1.00 93.69 426 LEU A CA 1
ATOM 3264 C C . LEU A 1 426 ? -29.741 10.680 7.663 1.00 93.69 426 LEU A C 1
ATOM 3266 O O . LEU A 1 426 ? -29.249 9.784 8.338 1.00 93.69 426 LEU A O 1
ATOM 3270 N N . PRO A 1 427 ? -30.963 10.533 7.126 1.00 95.56 427 PRO A N 1
ATOM 3271 C CA . PRO A 1 427 ? -31.756 9.323 7.345 1.00 95.56 427 PRO A CA 1
ATOM 3272 C C . PRO A 1 427 ? -31.170 8.121 6.584 1.00 95.56 427 PRO A C 1
ATOM 3274 O O . PRO A 1 427 ? -30.892 8.211 5.378 1.00 95.56 427 PRO A O 1
ATOM 3277 N N . LEU A 1 428 ? -31.031 6.979 7.268 1.00 96.69 428 LEU A N 1
ATOM 3278 C CA . LEU A 1 428 ? -30.566 5.706 6.710 1.00 96.69 428 LEU A CA 1
ATOM 3279 C C . LEU A 1 428 ? -31.587 5.187 5.692 1.00 96.69 428 LEU A C 1
ATOM 3281 O O . LEU A 1 428 ? -32.561 4.509 6.009 1.00 96.69 428 LEU A O 1
ATOM 3285 N N . SER A 1 429 ? -31.374 5.550 4.432 1.00 95.88 429 SER A N 1
ATOM 3286 C CA . SER A 1 429 ? -32.354 5.352 3.372 1.00 95.88 429 SER A CA 1
ATOM 3287 C C . SER A 1 429 ? -31.688 5.170 2.014 1.00 95.88 429 SER A C 1
ATOM 3289 O O . SER A 1 429 ? -30.592 5.671 1.751 1.00 95.88 429 SER A O 1
ATOM 3291 N N . ARG A 1 430 ? -32.401 4.502 1.099 1.00 95.25 430 ARG A N 1
ATOM 3292 C CA . ARG A 1 430 ? -31.974 4.311 -0.298 1.00 95.25 430 ARG A CA 1
ATOM 3293 C C . ARG A 1 430 ? -31.898 5.615 -1.111 1.00 95.25 430 ARG A C 1
ATOM 3295 O O . ARG A 1 430 ? -31.379 5.574 -2.224 1.00 95.25 430 ARG A O 1
ATOM 3302 N N . GLY A 1 431 ? -32.392 6.733 -0.565 1.00 93.69 431 GLY A N 1
ATOM 3303 C CA . GLY A 1 431 ? -32.410 8.063 -1.188 1.00 93.69 431 GLY A CA 1
ATOM 3304 C C . GLY A 1 431 ? -31.108 8.865 -1.061 1.00 93.69 431 GLY A C 1
ATOM 3305 O O . GLY A 1 431 ? -31.036 9.992 -1.554 1.00 93.69 431 GLY A O 1
ATOM 3306 N N . SER A 1 432 ? -30.078 8.306 -0.419 1.00 95.56 432 SER A N 1
ATOM 3307 C CA . SER A 1 432 ? -28.695 8.797 -0.477 1.00 95.56 432 SER A CA 1
ATOM 3308 C C . SER A 1 432 ? -27.761 7.678 -0.940 1.00 95.56 432 SER A C 1
ATOM 3310 O O . SER A 1 432 ? -28.028 6.503 -0.688 1.00 95.56 432 SER A O 1
ATOM 3312 N N . LEU A 1 433 ? -26.657 8.031 -1.603 1.00 96.25 433 LEU A N 1
ATOM 3313 C CA . LEU A 1 433 ? -25.648 7.068 -2.061 1.00 96.25 433 LEU A CA 1
ATOM 3314 C C . LEU A 1 433 ? -25.031 6.300 -0.885 1.00 96.25 433 LEU A C 1
ATOM 3316 O O . LEU A 1 433 ? -24.961 5.076 -0.925 1.00 96.25 433 LEU A O 1
ATOM 3320 N N . ILE A 1 434 ? -24.668 7.007 0.191 1.00 96.75 434 ILE A N 1
ATOM 3321 C CA . ILE A 1 434 ? -24.106 6.399 1.402 1.00 96.75 434 ILE A CA 1
ATOM 3322 C C . ILE A 1 434 ? -25.134 5.520 2.131 1.00 96.75 434 ILE A C 1
ATOM 3324 O O . ILE A 1 434 ? -24.843 4.368 2.432 1.00 96.75 434 ILE A O 1
ATOM 3328 N N . GLY A 1 435 ? -26.373 5.986 2.322 1.00 96.56 435 GLY A N 1
ATOM 3329 C CA . GLY A 1 435 ? -27.431 5.178 2.936 1.00 96.56 435 GLY A CA 1
ATOM 3330 C C . GLY A 1 435 ? -27.775 3.934 2.114 1.00 96.56 435 GLY A C 1
ATOM 3331 O O . GLY A 1 435 ? -27.941 2.852 2.675 1.00 96.56 435 GLY A O 1
ATOM 3332 N N . ARG A 1 436 ? -27.798 4.038 0.779 1.00 96.50 436 ARG A N 1
ATOM 3333 C CA . ARG A 1 436 ? -27.981 2.877 -0.100 1.00 96.50 436 ARG A CA 1
ATOM 3334 C C . ARG A 1 436 ? -26.793 1.918 -0.053 1.00 96.50 436 ARG A C 1
ATOM 3336 O O . ARG A 1 436 ? -27.027 0.720 0.004 1.00 96.50 436 ARG A O 1
ATOM 3343 N N . CYS A 1 437 ? -25.562 2.422 -0.044 1.00 97.56 437 CYS A N 1
ATOM 3344 C CA . CYS A 1 437 ? -24.337 1.627 0.068 1.00 97.56 437 CYS A CA 1
ATOM 3345 C C . CYS A 1 437 ? -24.356 0.744 1.329 1.00 97.56 437 CYS A C 1
ATOM 3347 O O . CYS A 1 437 ? -24.136 -0.465 1.258 1.00 97.56 437 CYS A O 1
ATOM 3349 N N . ILE A 1 438 ? -24.743 1.332 2.464 1.00 97.62 438 ILE A N 1
ATOM 3350 C CA . ILE A 1 438 ? -24.871 0.651 3.759 1.00 97.62 438 ILE A CA 1
ATOM 3351 C C . ILE A 1 438 ? -25.996 -0.400 3.735 1.00 97.62 438 ILE A C 1
ATOM 3353 O O . ILE A 1 438 ? -25.808 -1.518 4.215 1.00 97.62 438 ILE A O 1
ATOM 3357 N N . LEU A 1 439 ? -27.150 -0.076 3.139 1.00 96.38 439 LEU A N 1
ATOM 3358 C CA . LEU A 1 439 ? -28.305 -0.983 3.051 1.00 96.38 439 LEU A CA 1
ATOM 3359 C C . LEU A 1 439 ? -28.108 -2.141 2.051 1.00 96.38 439 LEU A C 1
ATOM 3361 O O . LEU A 1 439 ? -28.534 -3.261 2.336 1.00 96.38 439 LEU A O 1
ATOM 3365 N N . ASP A 1 440 ? -27.469 -1.885 0.904 1.00 96.50 440 ASP A N 1
ATOM 3366 C CA . ASP A 1 440 ? -27.114 -2.890 -0.114 1.00 96.50 440 ASP A CA 1
ATOM 3367 C C . ASP A 1 440 ? -25.854 -3.691 0.245 1.00 96.50 440 ASP A C 1
ATOM 3369 O O . ASP A 1 440 ? -25.644 -4.759 -0.327 1.00 96.50 440 ASP A O 1
ATOM 3373 N N . ARG A 1 441 ? -25.029 -3.193 1.178 1.00 96.06 441 ARG A N 1
ATOM 3374 C CA . ARG A 1 441 ? -23.783 -3.823 1.657 1.00 96.06 441 ARG A CA 1
ATOM 3375 C C . ARG A 1 441 ? -22.764 -4.054 0.532 1.00 96.06 441 ARG A C 1
ATOM 3377 O O . ARG A 1 441 ? -22.128 -5.101 0.462 1.00 96.06 441 ARG A O 1
ATOM 3384 N N . ARG A 1 442 ? -22.628 -3.063 -0.353 1.00 96.12 442 ARG A N 1
ATOM 3385 C CA . ARG A 1 442 ? -21.697 -3.049 -1.495 1.00 96.12 442 ARG A CA 1
ATOM 3386 C C . ARG A 1 442 ? -21.247 -1.624 -1.804 1.00 96.12 442 ARG A C 1
ATOM 3388 O O . ARG A 1 442 ? -22.025 -0.694 -1.584 1.00 96.12 442 ARG A O 1
ATOM 3395 N N . ALA A 1 443 ? -20.058 -1.457 -2.378 1.00 96.88 443 ALA A N 1
ATOM 3396 C CA . ALA A 1 443 ? -19.607 -0.161 -2.875 1.00 96.88 443 ALA A CA 1
ATOM 3397 C C . ALA A 1 443 ? -20.590 0.460 -3.889 1.00 96.88 443 ALA A C 1
ATOM 3399 O O . ALA A 1 443 ? -21.159 -0.223 -4.748 1.00 96.88 443 ALA A O 1
ATOM 3400 N N . ILE A 1 444 ? -20.754 1.783 -3.816 1.00 96.88 444 ILE A N 1
ATOM 3401 C CA . ILE A 1 444 ? -21.502 2.590 -4.785 1.00 96.88 444 ILE A CA 1
ATOM 3402 C C . ILE A 1 444 ? -20.597 3.719 -5.277 1.00 96.88 444 ILE A C 1
ATOM 3404 O O . ILE A 1 444 ? -20.243 4.626 -4.526 1.00 96.88 444 ILE A O 1
ATOM 3408 N N . HIS A 1 445 ? -20.246 3.660 -6.560 1.00 96.94 445 HIS A N 1
ATOM 3409 C CA . HIS A 1 445 ? -19.420 4.645 -7.250 1.00 96.94 445 HIS A CA 1
ATOM 3410 C C . HIS A 1 445 ? -20.287 5.449 -8.229 1.00 96.94 445 HIS A C 1
ATOM 3412 O O . HIS A 1 445 ? -20.724 4.924 -9.254 1.00 96.94 445 HIS A O 1
ATOM 3418 N N . LEU A 1 446 ? -20.507 6.727 -7.919 1.00 95.50 446 LEU A N 1
ATOM 3419 C CA . LEU A 1 446 ? -21.086 7.711 -8.830 1.00 95.50 446 LEU A CA 1
ATOM 3420 C C . LEU A 1 446 ? -19.954 8.339 -9.651 1.00 95.50 446 LEU A C 1
ATOM 3422 O O . LEU A 1 446 ? -19.129 9.071 -9.096 1.00 95.50 446 LEU A O 1
ATOM 3426 N N . ARG A 1 447 ? -19.924 8.075 -10.961 1.00 93.50 447 ARG A N 1
ATOM 3427 C CA . ARG A 1 447 ? -18.831 8.514 -11.841 1.00 93.50 447 ARG A CA 1
ATOM 3428 C C . ARG A 1 447 ? -18.928 10.007 -12.143 1.00 93.50 447 ARG A C 1
ATOM 3430 O O . ARG A 1 447 ? -17.907 10.693 -12.135 1.00 93.50 447 ARG A O 1
ATOM 3437 N N . ASN A 1 448 ? -20.144 10.517 -12.338 1.00 93.50 448 ASN A N 1
ATOM 3438 C CA . ASN A 1 448 ? -20.424 11.933 -12.572 1.00 93.50 448 ASN A CA 1
ATOM 3439 C C . ASN A 1 448 ? -21.721 12.361 -11.864 1.00 93.50 448 ASN A C 1
ATOM 3441 O O . ASN A 1 448 ? -22.755 11.721 -12.004 1.00 93.50 448 ASN A O 1
ATOM 3445 N N . ALA A 1 449 ? -21.715 13.503 -11.178 1.00 91.12 449 ALA A N 1
ATOM 3446 C CA . ALA A 1 449 ? -22.893 14.097 -10.539 1.00 91.12 449 ALA A CA 1
ATOM 3447 C C . ALA A 1 449 ? -24.077 14.362 -11.489 1.00 91.12 449 ALA A C 1
ATOM 3449 O O . ALA A 1 449 ? -25.208 14.472 -11.025 1.00 91.12 449 ALA A O 1
ATOM 3450 N N . ALA A 1 450 ? -23.841 14.426 -12.804 1.00 89.19 450 ALA A N 1
ATOM 3451 C CA . ALA A 1 450 ? -24.905 14.485 -13.809 1.00 89.19 450 ALA A CA 1
ATOM 3452 C C . ALA A 1 450 ? -25.719 13.175 -13.944 1.00 89.19 450 ALA A C 1
ATOM 3454 O O . ALA A 1 450 ? -26.787 13.193 -14.546 1.00 89.19 450 ALA A O 1
ATOM 3455 N N . GLU A 1 451 ? -25.235 12.058 -13.390 1.00 89.75 451 GLU A N 1
ATOM 3456 C CA . GLU A 1 451 ? -25.890 10.737 -13.391 1.00 89.75 451 GLU A CA 1
ATOM 3457 C C . GLU A 1 451 ? -26.885 10.564 -12.221 1.00 89.75 451 GLU A C 1
ATOM 3459 O O . GLU A 1 451 ? -27.578 9.552 -12.144 1.00 89.75 451 GLU A O 1
ATOM 3464 N N . LEU A 1 452 ? -26.964 11.529 -11.293 1.00 90.38 452 LEU A N 1
ATOM 3465 C CA . LEU A 1 452 ? -27.881 11.481 -10.149 1.00 90.38 452 LEU A CA 1
ATOM 3466 C C . LEU A 1 452 ? -29.333 11.751 -10.568 1.00 90.38 452 LEU A C 1
ATOM 3468 O O . LEU A 1 452 ? -29.728 12.904 -10.745 1.00 90.38 452 LEU A O 1
ATOM 3472 N N . ASP A 1 453 ? -30.154 10.701 -10.613 1.00 91.44 453 ASP A N 1
ATOM 3473 C CA . ASP A 1 453 ? -31.612 10.837 -10.670 1.00 91.44 453 ASP A CA 1
ATOM 3474 C C . ASP A 1 453 ? -32.160 11.434 -9.348 1.00 91.44 453 ASP A C 1
ATOM 3476 O O . ASP A 1 453 ? -31.991 10.829 -8.282 1.00 91.44 453 ASP A O 1
ATOM 3480 N N . PRO A 1 454 ? -32.844 12.600 -9.374 1.00 91.81 454 PRO A N 1
ATOM 3481 C CA . PRO A 1 454 ? -33.478 13.186 -8.193 1.00 91.81 454 PRO A CA 1
ATOM 3482 C C . PRO A 1 454 ? -34.644 12.374 -7.616 1.00 91.81 454 PRO A C 1
ATOM 3484 O O . PRO A 1 454 ? -34.979 12.587 -6.451 1.00 91.81 454 PRO A O 1
ATOM 3487 N N . ALA A 1 455 ? -35.271 11.483 -8.391 1.00 90.81 455 ALA A N 1
ATOM 3488 C CA . ALA A 1 455 ? -36.304 10.580 -7.885 1.00 90.81 455 ALA A CA 1
ATOM 3489 C C . ALA A 1 455 ? -35.689 9.407 -7.102 1.00 90.81 455 ALA A C 1
ATOM 3491 O O . ALA A 1 455 ? -36.231 9.002 -6.073 1.00 90.81 455 ALA A O 1
ATOM 3492 N N . GLU A 1 456 ? -34.538 8.896 -7.550 1.00 91.81 456 GLU A N 1
ATOM 3493 C CA . GLU A 1 456 ? -33.848 7.776 -6.908 1.00 91.81 456 GLU A CA 1
ATOM 3494 C C . GLU A 1 456 ? -32.952 8.196 -5.722 1.00 91.81 456 GLU A C 1
ATOM 3496 O O . GLU A 1 456 ? -32.897 7.486 -4.710 1.00 91.81 456 GLU A O 1
ATOM 3501 N N . TYR A 1 457 ? -32.279 9.350 -5.816 1.00 94.94 457 TYR A N 1
ATOM 3502 C CA . TYR A 1 457 ? -31.329 9.855 -4.812 1.00 94.94 457 TYR A CA 1
ATOM 3503 C C . TYR A 1 457 ? -31.602 11.311 -4.366 1.00 94.94 457 TYR A C 1
ATOM 3505 O O . TYR A 1 457 ? -30.691 12.150 -4.404 1.00 94.94 457 TYR A O 1
ATOM 3513 N N . PRO A 1 458 ? -32.823 11.653 -3.905 1.00 95.38 458 PRO A N 1
ATOM 3514 C CA . PRO A 1 458 ? -33.199 13.030 -3.566 1.00 95.38 458 PRO A CA 1
ATOM 3515 C C . PRO A 1 458 ? -32.282 13.685 -2.523 1.00 95.38 458 PRO A C 1
ATOM 3517 O O . PRO A 1 458 ? -32.007 14.882 -2.614 1.00 95.38 458 PRO A O 1
ATOM 3520 N N . ILE A 1 459 ? -31.761 12.915 -1.559 1.00 94.25 459 ILE A N 1
ATOM 3521 C CA . ILE A 1 459 ? -30.857 13.429 -0.522 1.00 94.25 459 ILE A CA 1
ATOM 3522 C C . ILE A 1 459 ? -29.486 13.714 -1.134 1.00 94.25 459 ILE A C 1
ATOM 3524 O O . ILE A 1 459 ? -28.974 14.820 -0.984 1.00 94.25 459 ILE A O 1
ATOM 3528 N N . SER A 1 460 ? -28.897 12.770 -1.878 1.00 94.50 460 SER A N 1
ATOM 3529 C CA . SER A 1 460 ? -27.592 13.017 -2.507 1.00 94.50 460 SER A CA 1
ATOM 3530 C C . SER A 1 460 ? -27.644 14.167 -3.513 1.00 94.50 460 SER A C 1
ATOM 3532 O O . SER A 1 460 ? -26.686 14.930 -3.554 1.00 94.50 460 SER A O 1
ATOM 3534 N N . VAL A 1 461 ? -28.758 14.390 -4.222 1.00 94.75 461 VAL A N 1
ATOM 3535 C CA . VAL A 1 461 ? -28.949 15.590 -5.061 1.00 94.75 461 VAL A CA 1
ATOM 3536 C C . VAL A 1 461 ? -28.966 16.886 -4.236 1.00 94.75 461 VAL A C 1
ATOM 3538 O O . VAL A 1 461 ? -28.363 17.873 -4.658 1.00 94.75 461 VAL A O 1
ATOM 3541 N N . GLN A 1 462 ? -29.588 16.916 -3.052 1.00 92.81 462 GLN A N 1
ATOM 3542 C CA . GLN A 1 462 ? -29.505 18.086 -2.162 1.00 92.81 462 GLN A CA 1
ATOM 3543 C C . GLN A 1 462 ? -28.071 18.327 -1.667 1.00 92.81 462 GLN A C 1
ATOM 3545 O O . GLN A 1 462 ? -27.579 19.453 -1.738 1.00 92.81 462 GLN A O 1
ATOM 3550 N N . LEU A 1 463 ? -27.375 17.275 -1.228 1.00 91.94 463 LEU A N 1
ATOM 3551 C CA . LEU A 1 463 ? -25.986 17.361 -0.761 1.00 91.94 463 LEU A CA 1
ATOM 3552 C C . LEU A 1 463 ? -25.024 17.774 -1.890 1.00 91.94 463 LEU A C 1
ATOM 3554 O O . LEU A 1 463 ? -24.115 18.573 -1.673 1.00 91.94 463 LEU A O 1
ATOM 3558 N N . GLN A 1 464 ? -25.251 17.282 -3.110 1.00 93.44 464 GLN A N 1
ATOM 3559 C CA . GLN A 1 464 ? -24.494 17.651 -4.307 1.00 93.44 464 GLN A CA 1
ATOM 3560 C C . GLN A 1 464 ? -24.687 19.135 -4.641 1.00 93.44 464 GLN A C 1
ATOM 3562 O O . GLN A 1 464 ? -23.707 19.837 -4.876 1.00 93.44 464 GLN A O 1
ATOM 3567 N N . ARG A 1 465 ? -25.920 19.653 -4.559 1.00 92.69 465 ARG A N 1
ATOM 3568 C CA . ARG A 1 465 ? -26.209 21.086 -4.747 1.00 92.69 465 ARG A CA 1
ATOM 3569 C C . ARG A 1 465 ? -25.647 21.972 -3.630 1.00 92.69 465 ARG A C 1
ATOM 3571 O O . ARG A 1 465 ? -25.278 23.108 -3.907 1.00 92.69 465 ARG A O 1
ATOM 3578 N N . ARG A 1 466 ? -25.576 21.474 -2.388 1.00 91.62 466 ARG A N 1
ATOM 3579 C CA . ARG A 1 466 ? -25.033 22.199 -1.220 1.00 91.62 466 ARG A CA 1
ATOM 3580 C C . ARG A 1 466 ? -23.510 22.357 -1.270 1.00 91.62 466 ARG A C 1
ATOM 3582 O O . ARG A 1 466 ? -23.005 23.368 -0.794 1.00 91.62 466 ARG A O 1
ATOM 3589 N N . TRP A 1 467 ? -22.795 21.371 -1.818 1.00 91.31 467 TRP A N 1
ATOM 3590 C CA . TRP A 1 467 ? -21.330 21.287 -1.711 1.00 91.31 467 TRP A CA 1
ATOM 3591 C C . TRP A 1 467 ? -20.571 21.191 -3.045 1.00 91.31 467 TRP A C 1
ATOM 3593 O O . TRP A 1 467 ? -19.353 21.318 -3.058 1.00 91.31 467 TRP A O 1
ATOM 3603 N N . GLY A 1 468 ? -21.258 20.992 -4.171 1.00 92.88 468 GLY A N 1
ATOM 3604 C CA . GLY A 1 468 ? -20.684 21.094 -5.518 1.00 92.88 468 GLY A CA 1
ATOM 3605 C C . GLY A 1 468 ? -19.878 19.890 -6.022 1.00 92.88 468 GLY A C 1
ATOM 3606 O O . GLY A 1 468 ? -19.403 19.945 -7.155 1.00 92.88 468 GLY A O 1
ATOM 3607 N N . TYR A 1 469 ? -19.744 18.808 -5.242 1.00 94.00 469 TYR A N 1
ATOM 3608 C CA . TYR A 1 469 ? -18.968 17.623 -5.639 1.00 94.00 469 TYR A CA 1
ATOM 3609 C C . TYR A 1 469 ? -19.469 16.988 -6.952 1.00 94.00 469 TYR A C 1
ATOM 3611 O O . TYR A 1 469 ? -20.640 17.112 -7.330 1.00 94.00 469 TYR A O 1
ATOM 3619 N N . ARG A 1 470 ? -18.563 16.320 -7.674 1.00 95.06 470 ARG A N 1
ATOM 3620 C CA . ARG A 1 470 ? -18.753 15.870 -9.064 1.00 95.06 470 ARG A CA 1
ATOM 3621 C C . ARG A 1 470 ? -18.497 14.384 -9.297 1.00 95.06 470 ARG A C 1
ATOM 3623 O O . ARG A 1 470 ? -19.169 13.825 -10.157 1.00 95.06 470 ARG A O 1
ATOM 3630 N N . THR A 1 471 ? -17.660 13.737 -8.495 1.00 96.56 471 THR A N 1
ATOM 3631 C CA . THR A 1 471 ? -17.539 12.269 -8.414 1.00 96.56 471 THR A CA 1
ATOM 3632 C C . THR A 1 471 ? -17.572 11.871 -6.938 1.00 96.56 471 THR A C 1
ATOM 3634 O O . THR A 1 471 ? -17.082 12.616 -6.086 1.00 96.56 471 THR A O 1
ATOM 3637 N N . THR A 1 472 ? -18.159 10.720 -6.599 1.00 96.12 472 THR A N 1
ATOM 3638 C CA . THR A 1 472 ? -18.081 10.175 -5.234 1.00 96.12 472 THR A CA 1
ATOM 3639 C C . THR A 1 472 ? -18.106 8.649 -5.221 1.00 96.12 472 THR A C 1
ATOM 3641 O O . THR A 1 472 ? -18.792 8.010 -6.022 1.00 96.12 472 THR A O 1
ATOM 3644 N N . LEU A 1 473 ? -17.354 8.072 -4.288 1.00 98.06 473 LEU A N 1
ATOM 3645 C CA . LEU A 1 473 ? -17.365 6.656 -3.951 1.00 98.06 473 LEU A CA 1
ATOM 3646 C C . LEU A 1 473 ? -17.828 6.518 -2.498 1.00 98.06 473 LEU A C 1
ATOM 3648 O O . LEU A 1 473 ? -17.317 7.200 -1.613 1.00 98.06 473 LEU A O 1
ATOM 3652 N N . SER A 1 474 ? -18.798 5.640 -2.259 1.00 98.12 474 SER A N 1
ATOM 3653 C CA . SER A 1 474 ? -19.227 5.213 -0.926 1.00 98.12 474 SER A CA 1
ATOM 3654 C C . SER A 1 474 ? -18.968 3.718 -0.758 1.00 98.12 474 SER A C 1
ATOM 3656 O O . SER A 1 474 ? -19.324 2.946 -1.647 1.00 98.12 474 SER A O 1
ATOM 3658 N N . VAL A 1 475 ? -18.433 3.299 0.389 1.00 98.38 475 VAL A N 1
ATOM 3659 C CA . VAL A 1 475 ? -18.205 1.887 0.762 1.00 98.38 475 VAL A CA 1
ATOM 3660 C C . VAL A 1 475 ? -18.794 1.587 2.150 1.00 98.38 475 VAL A C 1
ATOM 3662 O O . VAL A 1 475 ? -18.833 2.486 2.997 1.00 98.38 475 VAL A O 1
ATOM 3665 N N . PRO A 1 476 ? -19.285 0.364 2.410 1.00 98.19 476 PRO A N 1
ATOM 3666 C CA . PRO A 1 476 ? -19.933 0.022 3.672 1.00 98.19 476 PRO A CA 1
ATOM 3667 C C . PRO A 1 476 ? -18.920 -0.482 4.711 1.00 98.19 476 PRO A C 1
ATOM 3669 O O . PRO A 1 476 ? -18.077 -1.317 4.409 1.00 98.19 476 PRO A O 1
ATOM 3672 N N . LEU A 1 477 ? -19.061 -0.058 5.967 1.00 96.94 477 LEU A N 1
ATOM 3673 C CA . LEU A 1 477 ? -18.468 -0.760 7.108 1.00 96.94 477 LEU A CA 1
ATOM 3674 C C . LEU A 1 477 ? -19.352 -1.975 7.406 1.00 96.94 477 LEU A C 1
ATOM 3676 O O . LEU A 1 477 ? -20.470 -1.810 7.907 1.00 96.94 477 LEU A O 1
ATOM 3680 N N . ILE A 1 478 ? -18.877 -3.183 7.104 1.00 94.88 478 ILE A N 1
ATOM 3681 C CA . ILE A 1 478 ? -19.633 -4.423 7.325 1.00 94.88 478 ILE A CA 1
ATOM 3682 C C . ILE A 1 478 ? -19.100 -5.151 8.563 1.00 94.88 478 ILE A C 1
ATOM 3684 O O . ILE A 1 478 ? -17.905 -5.380 8.709 1.00 94.88 478 ILE A O 1
ATOM 3688 N N . ARG A 1 479 ? -20.005 -5.588 9.443 1.00 89.44 479 ARG A N 1
ATOM 3689 C CA . ARG A 1 479 ? -19.697 -6.488 10.563 1.00 89.44 479 ARG A CA 1
ATOM 3690 C C . ARG A 1 479 ? -20.770 -7.561 10.660 1.00 89.44 479 ARG A C 1
ATOM 3692 O O . ARG A 1 479 ? -21.956 -7.245 10.664 1.00 89.44 479 ARG A O 1
ATOM 3699 N N . ASN A 1 480 ? -20.370 -8.831 10.722 1.00 87.12 480 ASN A N 1
ATOM 3700 C CA . ASN A 1 480 ? -21.280 -9.987 10.775 1.00 87.12 480 ASN A CA 1
ATOM 3701 C C . ASN A 1 480 ? -22.366 -9.964 9.672 1.00 87.12 480 ASN A C 1
ATOM 3703 O O . ASN A 1 480 ? -23.508 -10.360 9.894 1.00 87.12 480 ASN A O 1
ATOM 3707 N N . GLY A 1 481 ? -22.023 -9.448 8.485 1.00 88.62 481 GLY A N 1
ATOM 3708 C CA . GLY A 1 481 ? -22.952 -9.290 7.364 1.00 88.62 481 GLY A CA 1
ATOM 3709 C C . GLY A 1 481 ? -23.951 -8.131 7.490 1.00 88.62 481 GLY A C 1
ATOM 3710 O O . GLY A 1 481 ? -24.866 -8.062 6.673 1.00 88.62 481 GLY A O 1
ATOM 3711 N N . VAL A 1 482 ? -23.802 -7.222 8.460 1.00 91.94 482 VAL A N 1
ATOM 3712 C CA . VAL A 1 482 ? -24.633 -6.016 8.654 1.00 91.94 482 VAL A CA 1
ATOM 3713 C C . VAL A 1 482 ? -23.805 -4.760 8.369 1.00 91.94 482 VAL A C 1
ATOM 3715 O O . VAL A 1 482 ? -22.669 -4.660 8.823 1.00 91.94 482 VAL A O 1
ATOM 3718 N N . GLY A 1 483 ? -24.371 -3.794 7.639 1.00 93.94 483 GLY A N 1
ATOM 3719 C CA . GLY A 1 483 ? -23.761 -2.474 7.452 1.00 93.94 483 GLY A CA 1
ATOM 3720 C C . GLY A 1 483 ? -23.933 -1.610 8.705 1.00 93.94 483 GLY A C 1
ATOM 3721 O O . GLY A 1 483 ? -25.046 -1.176 8.990 1.00 93.94 483 GLY A O 1
ATOM 3722 N N . ILE A 1 484 ? -22.852 -1.371 9.451 1.00 94.50 484 ILE A N 1
ATOM 3723 C CA . ILE A 1 484 ? -22.851 -0.587 10.708 1.00 94.50 484 ILE A CA 1
ATOM 3724 C C . ILE A 1 484 ? -22.489 0.895 10.500 1.00 94.50 484 ILE A C 1
ATOM 3726 O O . ILE A 1 484 ? -22.569 1.710 11.419 1.00 94.50 484 ILE A O 1
ATOM 3730 N N . GLY A 1 485 ? -22.088 1.251 9.284 1.00 95.81 485 GLY A N 1
ATOM 3731 C CA . GLY A 1 485 ? -21.621 2.573 8.887 1.00 95.81 485 GLY A CA 1
ATOM 3732 C C . GLY A 1 485 ? -21.098 2.535 7.454 1.00 95.81 485 GLY A C 1
ATOM 3733 O O . GLY A 1 485 ? -21.243 1.518 6.776 1.00 95.81 485 GLY A O 1
ATOM 3734 N N . GLY A 1 486 ? -20.459 3.604 6.991 1.00 97.00 486 GLY A N 1
ATOM 3735 C CA . GLY A 1 486 ? -19.808 3.637 5.680 1.00 97.00 486 GLY A CA 1
ATOM 3736 C C . GLY A 1 486 ? -18.840 4.809 5.525 1.00 97.00 486 GLY A C 1
ATOM 3737 O O . GLY A 1 486 ? -19.006 5.844 6.173 1.00 97.00 486 GLY A O 1
ATOM 3738 N N . ILE A 1 487 ? -17.842 4.649 4.656 1.00 98.00 487 ILE A N 1
ATOM 3739 C CA . ILE A 1 487 ? -16.924 5.723 4.250 1.00 98.00 487 ILE A CA 1
ATOM 3740 C C . ILE A 1 487 ? -17.436 6.314 2.936 1.00 98.00 487 ILE A C 1
ATOM 3742 O O . ILE A 1 487 ? -17.847 5.568 2.046 1.00 98.00 487 ILE A O 1
ATOM 3746 N N . ALA A 1 488 ? -17.402 7.638 2.794 1.00 97.44 488 ALA A N 1
ATOM 3747 C CA . ALA A 1 488 ? -17.674 8.323 1.532 1.00 97.44 488 ALA A CA 1
ATOM 3748 C C . ALA A 1 488 ? -16.545 9.302 1.196 1.00 97.44 488 ALA A C 1
ATOM 3750 O O . ALA A 1 488 ? -16.223 10.159 2.015 1.00 97.44 488 ALA A O 1
ATOM 3751 N N . ILE A 1 489 ? -15.982 9.201 -0.009 1.00 97.75 489 ILE A N 1
ATOM 3752 C CA . ILE A 1 489 ? -14.965 10.124 -0.541 1.00 97.75 489 ILE A CA 1
ATOM 3753 C C . ILE A 1 489 ? -15.502 10.869 -1.765 1.00 97.75 489 ILE A C 1
ATOM 3755 O O . ILE A 1 489 ? -16.350 10.335 -2.498 1.00 97.75 489 ILE A O 1
ATOM 3759 N N . ARG A 1 490 ? -15.052 12.109 -1.995 1.00 96.81 490 ARG A N 1
ATOM 3760 C CA . ARG A 1 490 ? -15.595 12.979 -3.059 1.00 96.81 490 ARG A CA 1
ATOM 3761 C C . ARG A 1 490 ? -14.491 13.718 -3.821 1.00 96.81 490 ARG A C 1
ATOM 3763 O O . ARG A 1 490 ? -13.431 14.013 -3.276 1.00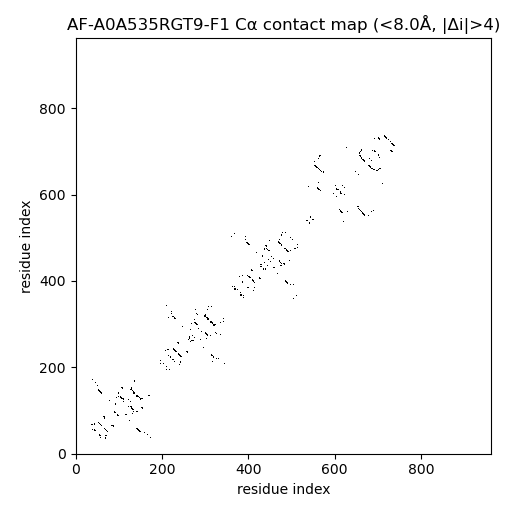 96.81 490 ARG A O 1
ATOM 3770 N N . ARG A 1 491 ? -14.749 14.039 -5.091 1.00 96.88 491 ARG A N 1
ATOM 3771 C CA . ARG A 1 491 ? -13.928 14.927 -5.940 1.00 96.88 491 ARG A CA 1
ATOM 3772 C C . ARG A 1 491 ? -14.778 16.087 -6.463 1.00 96.88 491 ARG A C 1
ATOM 3774 O O . ARG A 1 491 ? -15.977 15.912 -6.702 1.00 96.88 491 ARG A O 1
ATOM 3781 N N . MET A 1 492 ? -14.176 17.266 -6.635 1.00 95.06 492 MET A N 1
ATOM 3782 C CA . MET A 1 492 ? -14.838 18.468 -7.186 1.00 95.06 492 MET A CA 1
ATOM 3783 C C . MET A 1 492 ? -14.884 18.497 -8.722 1.00 95.06 492 MET A C 1
ATOM 3785 O O . MET A 1 492 ? -15.569 19.328 -9.318 1.00 95.06 492 MET A O 1
ATOM 3789 N N . ASP A 1 493 ? -14.185 17.571 -9.357 1.00 94.06 493 ASP A N 1
ATOM 3790 C CA . ASP A 1 493 ? -14.055 17.348 -10.790 1.00 94.06 493 ASP A CA 1
ATOM 3791 C C . ASP A 1 493 ? -14.617 15.968 -11.191 1.00 94.06 493 ASP A C 1
ATOM 3793 O O . ASP A 1 493 ? -14.963 15.147 -10.340 1.00 94.06 493 ASP A O 1
ATOM 3797 N N . VAL A 1 494 ? -14.787 15.730 -12.497 1.00 94.44 494 VAL A N 1
ATOM 3798 C CA . VAL A 1 494 ? -15.348 14.469 -13.021 1.00 94.44 494 VAL A CA 1
ATOM 3799 C C . VAL A 1 494 ? -14.207 13.495 -13.321 1.00 94.44 494 VAL A C 1
ATOM 3801 O O . VAL A 1 494 ? -13.841 13.284 -14.477 1.00 94.44 494 VAL A O 1
ATOM 3804 N N . GLN A 1 495 ? -13.646 12.910 -12.265 1.00 93.31 495 GLN A N 1
ATOM 3805 C CA . GLN A 1 495 ? -12.583 11.907 -12.337 1.00 93.31 495 GLN A CA 1
ATOM 3806 C C . GLN A 1 495 ? -13.020 10.637 -11.585 1.00 93.31 495 GLN A C 1
ATOM 3808 O O . GLN A 1 495 ? -12.830 10.550 -10.369 1.00 93.31 495 GLN A O 1
ATOM 3813 N N . PRO A 1 496 ? -13.596 9.638 -12.283 1.00 93.81 496 PRO A N 1
ATOM 3814 C CA . PRO A 1 496 ? -14.013 8.368 -11.688 1.00 93.81 496 PRO A CA 1
ATOM 3815 C C . PRO A 1 496 ? -12.887 7.660 -10.921 1.00 93.81 496 PRO A C 1
ATOM 3817 O O . PRO A 1 496 ? -11.739 7.647 -11.363 1.00 93.81 496 PRO A O 1
ATOM 3820 N N . PHE A 1 497 ? -13.231 7.020 -9.804 1.00 95.00 497 PHE A N 1
ATOM 3821 C CA . PHE A 1 497 ? -12.312 6.173 -9.041 1.00 95.00 497 PHE A CA 1
ATOM 3822 C C . PHE A 1 497 ? -12.019 4.849 -9.772 1.00 95.00 497 PHE A C 1
ATOM 3824 O O . PHE A 1 497 ? -12.906 4.203 -10.340 1.00 95.00 497 PHE A O 1
ATOM 3831 N N . THR A 1 498 ? -10.755 4.447 -9.756 1.00 92.25 498 THR A N 1
ATOM 3832 C CA . THR A 1 498 ? -10.237 3.194 -10.312 1.00 92.25 498 THR A CA 1
ATOM 3833 C C . THR A 1 498 ? -10.585 1.993 -9.430 1.00 92.25 498 THR A C 1
ATOM 3835 O O . THR A 1 498 ? -10.933 2.133 -8.260 1.00 92.25 498 THR A O 1
ATOM 3838 N N . ALA A 1 499 ? -10.438 0.778 -9.970 1.00 89.06 499 ALA A N 1
ATOM 3839 C CA . ALA A 1 499 ? -10.629 -0.450 -9.194 1.00 89.06 499 ALA A CA 1
ATOM 3840 C C . ALA A 1 499 ? -9.680 -0.542 -7.978 1.00 89.06 499 ALA A C 1
ATOM 3842 O O . ALA A 1 499 ? -10.119 -0.950 -6.908 1.00 89.06 499 ALA A O 1
ATOM 3843 N N . LYS A 1 500 ? -8.422 -0.085 -8.118 1.00 85.06 500 LYS A N 1
ATOM 3844 C CA . LYS A 1 500 ? -7.430 -0.033 -7.025 1.00 85.06 500 LYS A CA 1
ATOM 3845 C C . LYS A 1 500 ? -7.885 0.869 -5.870 1.00 85.06 500 LYS A C 1
ATOM 3847 O O . LYS A 1 500 ? -7.725 0.506 -4.709 1.00 85.06 500 LYS A O 1
ATOM 3852 N N . GLU A 1 501 ? -8.446 2.039 -6.182 1.00 92.12 501 GLU A N 1
ATOM 3853 C CA . GLU A 1 501 ? -8.950 2.986 -5.174 1.00 92.12 501 GLU A CA 1
ATOM 3854 C C . GLU A 1 501 ? -10.208 2.454 -4.469 1.00 92.12 501 GLU A C 1
ATOM 3856 O O . GLU A 1 501 ? -10.387 2.695 -3.278 1.00 92.12 501 GLU A O 1
ATOM 3861 N N . ILE A 1 502 ? -11.051 1.687 -5.174 1.00 94.62 502 ILE A N 1
ATOM 3862 C CA . ILE A 1 502 ? -12.224 1.025 -4.584 1.00 94.62 502 ILE A CA 1
ATOM 3863 C C . ILE A 1 502 ? -11.789 -0.072 -3.600 1.00 94.62 502 ILE A C 1
ATOM 3865 O O . ILE A 1 502 ? -12.177 -0.011 -2.437 1.00 94.62 502 ILE A O 1
ATOM 3869 N N . GLU A 1 503 ? -10.923 -0.999 -4.028 1.00 90.69 503 GLU A N 1
ATOM 3870 C CA . GLU A 1 503 ? -10.356 -2.076 -3.190 1.00 90.69 503 GLU A CA 1
ATOM 3871 C C . GLU A 1 503 ? -9.675 -1.518 -1.924 1.00 90.69 503 GLU A C 1
ATOM 3873 O O . GLU A 1 503 ? -9.828 -2.050 -0.820 1.00 90.69 503 GLU A O 1
ATOM 3878 N N . LEU A 1 504 ? -8.944 -0.406 -2.064 1.00 89.56 504 LEU A N 1
ATOM 3879 C CA . LEU A 1 504 ? -8.296 0.265 -0.940 1.00 89.56 504 LEU A CA 1
ATOM 3880 C C . LEU A 1 504 ? -9.306 0.887 0.033 1.00 89.56 504 LEU A C 1
ATOM 3882 O O . LEU A 1 504 ? -9.143 0.754 1.246 1.00 89.56 504 LEU A O 1
ATOM 3886 N N . LEU A 1 505 ? -10.350 1.550 -0.469 1.00 94.75 505 LEU A N 1
ATOM 3887 C CA . LEU A 1 505 ? -11.353 2.159 0.401 1.00 94.75 505 LEU A CA 1
ATOM 3888 C C . LEU A 1 505 ? -12.203 1.097 1.117 1.00 94.75 505 LEU A C 1
ATOM 3890 O O . LEU A 1 505 ? -12.523 1.276 2.291 1.00 94.75 505 LEU A O 1
ATOM 3894 N N . GLU A 1 506 ? -12.509 -0.024 0.457 1.00 94.44 506 GLU A N 1
ATOM 3895 C CA . GLU A 1 506 ? -13.123 -1.203 1.088 1.00 94.44 506 GLU A CA 1
ATOM 3896 C C . GLU A 1 506 ? -12.210 -1.770 2.193 1.00 94.44 506 GLU A C 1
ATOM 3898 O O . GLU A 1 506 ? -12.663 -1.958 3.321 1.00 94.44 506 GLU A O 1
ATOM 3903 N N . THR A 1 507 ? -10.898 -1.887 1.943 1.00 91.62 507 THR A N 1
ATOM 3904 C CA . THR A 1 507 ? -9.911 -2.279 2.973 1.00 91.62 507 THR A CA 1
ATOM 3905 C C . THR A 1 507 ? -9.920 -1.327 4.180 1.00 91.62 507 THR A C 1
ATOM 3907 O O . THR A 1 507 ? -9.852 -1.771 5.329 1.00 91.62 507 THR A O 1
ATOM 3910 N N . PHE A 1 508 ? -10.025 -0.011 3.958 1.00 92.38 508 PHE A N 1
ATOM 3911 C CA . PHE A 1 508 ? -10.132 0.978 5.040 1.00 92.38 508 PHE A CA 1
ATOM 3912 C C . PHE A 1 508 ? -11.479 0.903 5.783 1.00 92.38 508 PHE A C 1
ATOM 3914 O O . PHE A 1 508 ? -11.517 1.137 6.994 1.00 92.38 508 PHE A O 1
ATOM 3921 N N . ALA A 1 509 ? -12.567 0.532 5.104 1.00 94.44 509 ALA A N 1
ATOM 3922 C CA . ALA A 1 509 ? -13.866 0.291 5.729 1.00 94.44 509 ALA A CA 1
ATOM 3923 C C . ALA A 1 509 ? -13.846 -0.943 6.646 1.00 94.44 509 ALA A C 1
ATOM 3925 O O . ALA A 1 509 ? -14.380 -0.877 7.755 1.00 94.44 509 ALA A O 1
ATOM 3926 N N . ASP A 1 510 ? -13.159 -2.019 6.256 1.00 91.75 510 ASP A N 1
ATOM 3927 C CA . ASP A 1 510 ? -12.949 -3.184 7.123 1.00 91.75 510 ASP A CA 1
ATOM 3928 C C . ASP A 1 510 ? -12.155 -2.812 8.389 1.00 91.75 510 ASP A C 1
ATOM 3930 O O . ASP A 1 510 ? -12.557 -3.169 9.500 1.00 91.75 510 ASP A O 1
ATOM 3934 N N . GLN A 1 511 ? -11.081 -2.018 8.265 1.00 89.81 511 GLN A N 1
ATOM 3935 C CA . GLN A 1 511 ? -10.332 -1.540 9.440 1.00 89.81 511 GLN A CA 1
ATOM 3936 C C . GLN A 1 511 ? -11.182 -0.644 10.355 1.00 89.81 511 GLN A C 1
ATOM 3938 O O . GLN A 1 511 ? -11.122 -0.783 11.579 1.00 89.81 511 GLN A O 1
ATOM 3943 N N . ALA A 1 512 ? -12.021 0.230 9.791 1.00 91.25 512 ALA A N 1
ATOM 3944 C CA . ALA A 1 512 ? -12.948 1.053 10.569 1.00 91.25 512 ALA A CA 1
ATOM 3945 C C . ALA A 1 512 ? -14.000 0.199 11.305 1.00 91.25 512 ALA A C 1
ATOM 3947 O O . ALA A 1 512 ? -14.297 0.453 12.476 1.00 91.25 512 ALA A O 1
ATOM 3948 N N . ALA A 1 513 ? -14.527 -0.847 10.658 1.00 91.81 513 ALA A N 1
ATOM 3949 C CA . ALA A 1 513 ? -15.474 -1.779 11.267 1.00 91.81 513 ALA A CA 1
ATOM 3950 C C . ALA A 1 513 ? -14.842 -2.580 12.423 1.00 91.81 513 ALA A C 1
ATOM 3952 O O . ALA A 1 513 ? -15.480 -2.748 13.466 1.00 91.81 513 ALA A O 1
ATOM 3953 N N . ILE A 1 514 ? -13.583 -3.012 12.278 1.00 86.81 514 ILE A N 1
ATOM 3954 C CA . ILE A 1 514 ? -12.801 -3.675 13.337 1.00 86.81 514 ILE A CA 1
ATOM 3955 C C . ILE A 1 514 ? -12.538 -2.717 14.511 1.00 86.81 514 ILE A C 1
ATOM 3957 O O . ILE A 1 514 ? -12.744 -3.088 15.667 1.00 86.81 514 ILE A O 1
ATOM 3961 N N . ALA A 1 515 ? -12.134 -1.474 14.243 1.00 85.44 515 ALA A N 1
ATOM 3962 C CA . ALA A 1 515 ? -11.850 -0.490 15.288 1.00 85.44 515 ALA A CA 1
ATOM 3963 C C . ALA A 1 515 ? -13.091 -0.152 16.134 1.00 85.44 515 ALA A C 1
ATOM 3965 O O . ALA A 1 515 ? -13.027 -0.166 17.365 1.00 85.44 515 ALA A O 1
ATOM 3966 N N . ILE A 1 516 ? -14.240 0.069 15.485 1.00 85.31 516 ILE A N 1
ATOM 3967 C CA . ILE A 1 516 ? -15.528 0.272 16.165 1.00 85.31 516 ILE A CA 1
ATOM 3968 C C . ILE A 1 516 ? -15.909 -0.969 16.990 1.00 85.31 516 ILE A C 1
ATOM 3970 O O . ILE A 1 516 ? -16.304 -0.842 18.150 1.00 85.31 516 ILE A O 1
ATOM 3974 N N . ALA A 1 517 ? -15.739 -2.170 16.427 1.00 81.69 517 ALA A N 1
ATOM 3975 C CA . ALA A 1 517 ? -16.043 -3.427 17.107 1.00 81.69 517 ALA A CA 1
ATOM 3976 C C . ALA A 1 517 ? -15.232 -3.638 18.397 1.00 81.69 517 ALA A C 1
ATOM 3978 O O . ALA A 1 517 ? -15.777 -4.155 19.377 1.00 81.69 517 ALA A O 1
ATOM 3979 N N . ASN A 1 518 ? -13.958 -3.235 18.402 1.00 81.56 518 ASN A N 1
ATOM 3980 C CA . ASN A 1 518 ? -13.062 -3.369 19.551 1.00 81.56 518 ASN A CA 1
ATOM 3981 C C . ASN A 1 518 ? -13.474 -2.456 20.715 1.00 81.56 518 ASN A C 1
ATOM 3983 O O . ASN A 1 518 ? -13.524 -2.910 21.859 1.00 81.56 518 ASN A O 1
ATOM 3987 N N . VAL A 1 519 ? -13.824 -1.196 20.433 1.00 80.62 519 VAL A N 1
ATOM 3988 C CA . VAL A 1 519 ? -14.240 -0.242 21.476 1.00 80.62 519 VAL A CA 1
ATOM 3989 C C . VAL A 1 519 ? -15.587 -0.644 22.087 1.00 80.62 519 VAL A C 1
ATOM 3991 O O . VAL A 1 519 ? -15.706 -0.687 23.310 1.00 80.62 519 VAL A O 1
ATOM 3994 N N . GLU A 1 520 ? -16.560 -1.072 21.277 1.00 78.88 520 GLU A N 1
ATOM 3995 C CA . GLU A 1 520 ? -17.845 -1.596 21.778 1.00 78.88 520 GLU A CA 1
ATOM 3996 C C . GLU A 1 520 ? -17.684 -2.841 22.666 1.00 78.88 520 GLU A C 1
ATOM 3998 O O . GLU A 1 520 ? -18.389 -2.998 23.670 1.00 78.88 520 GLU A O 1
ATOM 4003 N N . LEU A 1 521 ? -16.750 -3.734 22.318 1.00 79.19 521 LEU A N 1
ATOM 4004 C CA . LEU A 1 521 ? -16.419 -4.898 23.138 1.00 79.19 521 LEU A CA 1
ATOM 4005 C C . LEU A 1 521 ? -15.802 -4.465 24.476 1.00 79.19 521 LEU A C 1
ATOM 4007 O O . LEU A 1 521 ? -16.202 -4.969 25.527 1.00 79.19 521 LEU A O 1
ATOM 4011 N N . PHE A 1 522 ? -14.874 -3.506 24.455 1.00 75.94 522 PHE A N 1
ATOM 4012 C CA . PHE A 1 522 ? -14.229 -2.988 25.660 1.00 75.94 522 PHE A CA 1
ATOM 4013 C C . PHE A 1 522 ? -15.220 -2.281 26.601 1.00 75.94 522 PHE A C 1
ATOM 4015 O O . PHE A 1 522 ? -15.204 -2.528 27.811 1.00 75.94 522 PHE A O 1
ATOM 4022 N N . GLU A 1 523 ? -16.132 -1.467 26.064 1.00 75.56 523 GLU A N 1
ATOM 4023 C CA . GLU A 1 523 ? -17.224 -0.855 26.834 1.00 75.56 523 GLU A CA 1
ATOM 4024 C C . GLU A 1 523 ? -18.186 -1.905 27.403 1.00 75.56 523 GLU A C 1
ATOM 4026 O O . GLU A 1 523 ? -18.563 -1.823 28.575 1.00 75.56 523 GLU A O 1
ATOM 4031 N N . THR A 1 524 ? -18.528 -2.937 26.625 1.00 76.75 524 THR A N 1
ATOM 4032 C CA . THR A 1 524 ? -19.383 -4.043 27.086 1.00 76.75 524 THR A CA 1
ATOM 4033 C C . THR A 1 524 ? -18.748 -4.794 28.258 1.00 76.75 524 THR A C 1
ATOM 4035 O O . THR A 1 524 ? -19.409 -5.002 29.278 1.00 76.75 524 THR A O 1
ATOM 4038 N N . VAL A 1 525 ? -17.459 -5.136 28.162 1.00 74.69 525 VAL A N 1
ATOM 4039 C CA . VAL A 1 525 ? -16.705 -5.804 29.238 1.00 74.69 525 VAL A CA 1
ATOM 4040 C C . VAL A 1 525 ? -16.569 -4.899 30.469 1.00 74.69 525 VAL A C 1
ATOM 4042 O O . VAL A 1 525 ? -16.714 -5.376 31.599 1.00 74.69 525 VAL A O 1
ATOM 4045 N N . ARG A 1 526 ? -16.354 -3.587 30.288 1.00 71.94 526 ARG A N 1
ATOM 4046 C CA . ARG A 1 526 ? -16.362 -2.612 31.394 1.00 71.94 526 ARG A CA 1
ATOM 4047 C C . ARG A 1 526 ? -17.717 -2.551 32.098 1.00 71.94 526 ARG A C 1
ATOM 4049 O O . ARG A 1 526 ? -17.749 -2.647 33.324 1.00 71.94 526 ARG A O 1
ATOM 4056 N N . ARG A 1 527 ? -18.820 -2.446 31.349 1.00 72.50 527 ARG A N 1
ATOM 4057 C CA . ARG A 1 527 ? -20.181 -2.423 31.906 1.00 72.50 527 ARG A CA 1
ATOM 4058 C C . ARG A 1 527 ? -20.487 -3.708 32.675 1.00 72.50 527 ARG A C 1
ATOM 4060 O O . ARG A 1 527 ? -20.950 -3.628 33.805 1.00 72.50 527 ARG A O 1
ATOM 4067 N N . GLN A 1 528 ? -20.156 -4.874 32.116 1.00 70.94 528 GLN A N 1
ATOM 4068 C CA . GLN A 1 528 ? -20.333 -6.164 32.794 1.00 70.94 528 GLN A CA 1
ATOM 4069 C C . GLN A 1 528 ? -19.535 -6.244 34.105 1.00 70.94 528 GLN A C 1
ATOM 4071 O O . GLN A 1 528 ? -20.092 -6.639 35.128 1.00 70.94 528 GLN A O 1
ATOM 4076 N N . ARG A 1 529 ? -18.267 -5.805 34.123 1.00 65.38 529 ARG A N 1
ATOM 4077 C CA . ARG A 1 529 ? -17.479 -5.719 35.369 1.00 65.38 529 ARG A CA 1
ATOM 4078 C C . ARG A 1 529 ? -18.117 -4.777 36.399 1.00 65.38 529 ARG A C 1
ATOM 4080 O O . ARG A 1 529 ? -18.162 -5.128 37.573 1.00 65.38 529 ARG A O 1
ATOM 4087 N N . GLN A 1 530 ? -18.639 -3.625 35.970 1.00 65.88 530 GLN A N 1
ATOM 4088 C CA . GLN A 1 530 ? -19.286 -2.644 36.853 1.00 65.88 530 GLN A CA 1
ATOM 4089 C C . GLN A 1 530 ? -20.674 -3.089 37.355 1.00 65.88 530 GLN A C 1
ATOM 4091 O O . GLN A 1 530 ? -21.114 -2.669 38.425 1.00 65.88 530 GLN A O 1
ATOM 4096 N N . GLU A 1 531 ? -21.385 -3.926 36.601 1.00 64.19 531 GLU A N 1
ATOM 4097 C CA . GLU A 1 531 ? -22.635 -4.550 37.042 1.00 64.19 531 GLU A CA 1
ATOM 4098 C C . GLU A 1 531 ? -22.360 -5.664 38.058 1.00 64.19 531 GLU A C 1
ATOM 4100 O O . GLU A 1 531 ? -22.994 -5.686 39.111 1.00 64.19 531 GLU A O 1
ATOM 4105 N N . LEU A 1 532 ? -21.361 -6.517 37.806 1.00 62.84 532 LEU A N 1
ATOM 4106 C CA . LEU A 1 532 ? -20.937 -7.567 38.738 1.00 62.84 532 LEU A CA 1
ATOM 4107 C C . LEU A 1 532 ? -20.386 -6.998 40.056 1.00 62.84 532 LEU A C 1
ATOM 4109 O O . LEU A 1 532 ? -20.702 -7.519 41.124 1.00 62.84 532 LEU A O 1
ATOM 4113 N N . SER A 1 533 ? -19.639 -5.889 40.020 1.00 61.12 533 SER A N 1
ATOM 4114 C CA . SER A 1 533 ? -19.086 -5.270 41.233 1.00 61.12 533 SER A CA 1
ATOM 4115 C C . SER A 1 533 ? -20.142 -4.693 42.186 1.00 61.12 533 SER A C 1
ATOM 4117 O O . SER A 1 533 ? -19.806 -4.374 43.320 1.00 61.12 533 SER A O 1
ATOM 4119 N N . ARG A 1 534 ? -21.411 -4.556 41.765 1.00 60.56 534 ARG A N 1
ATOM 4120 C CA . ARG A 1 534 ? -22.526 -4.123 42.636 1.00 60.56 534 ARG A CA 1
ATOM 4121 C C . ARG A 1 534 ? -23.051 -5.226 43.559 1.00 60.56 534 ARG A C 1
ATOM 4123 O O . ARG A 1 534 ? -23.810 -4.921 44.471 1.00 60.56 534 ARG A O 1
ATOM 4130 N N . PHE A 1 535 ? -22.663 -6.480 43.324 1.00 59.16 535 PHE A N 1
ATOM 4131 C CA . PHE A 1 535 ? -23.000 -7.623 44.180 1.00 59.16 535 PHE A CA 1
ATOM 4132 C C . PHE A 1 535 ? -21.925 -7.911 45.243 1.00 59.16 535 PHE A C 1
ATOM 4134 O O . PHE A 1 535 ? -22.066 -8.850 46.017 1.00 59.16 535 PHE A O 1
ATOM 4141 N N . LEU A 1 536 ? -20.865 -7.099 45.288 1.00 64.44 536 LEU A N 1
ATOM 4142 C CA . LEU A 1 536 ? -19.798 -7.145 46.286 1.00 64.44 536 LEU A CA 1
ATOM 4143 C C . LEU A 1 536 ? -19.876 -5.890 47.166 1.00 64.44 536 LEU A C 1
ATOM 4145 O O . LEU A 1 536 ? -20.326 -4.835 46.712 1.00 64.44 536 LEU A O 1
ATOM 4149 N N . SER A 1 537 ? -19.399 -5.967 48.410 1.00 64.56 537 SER A N 1
ATOM 4150 C CA . SER A 1 537 ? -19.166 -4.758 49.208 1.00 64.56 537 SER A CA 1
ATOM 4151 C C . SER A 1 537 ? -18.064 -3.899 48.558 1.00 64.56 537 SER A C 1
ATOM 4153 O O . SER A 1 537 ? -17.179 -4.452 47.893 1.00 64.56 537 SER A O 1
ATOM 4155 N N . PRO A 1 538 ? -18.073 -2.557 48.713 1.00 65.50 538 PRO A N 1
ATOM 4156 C CA . PRO A 1 538 ? -17.127 -1.684 48.012 1.00 65.50 538 PRO A CA 1
ATOM 4157 C C . PRO A 1 538 ? -15.655 -2.052 48.243 1.00 65.50 538 PRO A C 1
ATOM 4159 O O . PRO A 1 538 ? -14.872 -2.029 47.295 1.00 65.50 538 PRO A O 1
ATOM 4162 N N . GLN A 1 539 ? -15.294 -2.474 49.464 1.00 66.75 539 GLN A N 1
ATOM 4163 C CA . GLN A 1 539 ? -13.939 -2.939 49.777 1.00 66.75 539 GLN A CA 1
ATOM 4164 C C . GLN A 1 539 ? -13.558 -4.228 49.022 1.00 66.75 539 GLN A C 1
ATOM 4166 O O . GLN A 1 539 ? -12.417 -4.380 48.589 1.00 66.75 539 GLN A O 1
ATOM 4171 N N . VAL A 1 540 ? -14.498 -5.165 48.851 1.00 69.44 540 VAL A N 1
ATOM 4172 C CA . VAL A 1 540 ? -14.256 -6.448 48.165 1.00 69.44 540 VAL A CA 1
ATOM 4173 C C . VAL A 1 540 ? -14.202 -6.261 46.646 1.00 69.44 540 VAL A C 1
ATOM 4175 O O . VAL A 1 540 ? -13.376 -6.884 45.978 1.00 69.44 540 VAL A O 1
ATOM 4178 N N . ALA A 1 541 ? -15.012 -5.351 46.095 1.00 67.94 541 ALA A N 1
ATOM 4179 C CA . ALA A 1 541 ? -14.944 -4.974 44.685 1.00 67.94 541 ALA A CA 1
ATOM 4180 C C . ALA A 1 541 ? -13.556 -4.431 44.288 1.00 67.94 541 ALA A C 1
ATOM 4182 O O . ALA A 1 541 ? -13.022 -4.824 43.251 1.00 67.94 541 ALA A O 1
ATOM 4183 N N . GLU A 1 542 ? -12.951 -3.578 45.123 1.00 66.44 542 GLU A N 1
ATOM 4184 C CA . GLU A 1 542 ? -11.634 -2.976 44.866 1.00 66.44 542 GLU A CA 1
ATOM 4185 C C . GLU A 1 542 ? -10.510 -4.033 44.779 1.00 66.44 542 GLU A C 1
ATOM 4187 O O . GLU A 1 542 ? -9.648 -3.970 43.893 1.00 66.44 542 GLU A O 1
ATOM 4192 N N . LEU A 1 543 ? -10.570 -5.077 45.613 1.00 67.75 543 LEU A N 1
ATOM 4193 C CA . LEU A 1 543 ? -9.610 -6.192 45.620 1.00 67.75 543 LEU A CA 1
ATOM 4194 C C . LEU A 1 543 ? -9.712 -7.076 44.381 1.00 67.75 543 LEU A C 1
ATOM 4196 O O . LEU A 1 543 ? -8.693 -7.427 43.795 1.00 67.75 543 LEU A O 1
ATOM 4200 N N . VAL A 1 544 ? -10.931 -7.384 43.933 1.00 65.88 544 VAL A N 1
ATOM 4201 C CA . VAL A 1 544 ? -11.153 -8.140 42.686 1.00 65.88 544 VAL A CA 1
ATOM 4202 C C . VAL A 1 544 ? -10.636 -7.367 41.458 1.00 65.88 544 VAL A C 1
ATOM 4204 O O . VAL A 1 544 ? -10.369 -7.964 40.415 1.00 65.88 544 VAL A O 1
ATOM 4207 N N . THR A 1 545 ? -10.447 -6.046 41.571 1.00 65.00 545 THR A N 1
ATOM 4208 C CA . THR A 1 545 ? -9.910 -5.188 40.500 1.00 65.00 545 THR A CA 1
ATOM 4209 C C . THR A 1 545 ? -8.423 -4.827 40.611 1.00 65.00 545 THR A C 1
ATOM 4211 O O . THR A 1 545 ? -7.927 -4.136 39.720 1.00 65.00 545 THR A O 1
ATOM 4214 N N . SER A 1 546 ? -7.698 -5.274 41.644 1.00 68.06 546 SER A N 1
ATOM 4215 C CA . SER A 1 546 ? -6.298 -4.885 41.898 1.00 68.06 546 SER A CA 1
ATOM 4216 C C . SER A 1 546 ? -5.340 -6.083 41.963 1.00 68.06 546 SER A C 1
ATOM 4218 O O . SER A 1 546 ? -5.683 -7.148 42.468 1.00 68.06 546 SER A O 1
ATOM 4220 N N . GLU A 1 547 ? -4.112 -5.912 41.459 1.00 61.75 547 GLU A N 1
ATOM 4221 C CA . GLU A 1 547 ? -3.130 -7.009 41.346 1.00 61.75 547 GLU A CA 1
ATOM 4222 C C . GLU A 1 547 ? -2.688 -7.561 42.713 1.00 61.75 547 GLU A C 1
ATOM 4224 O O . GLU A 1 547 ? -2.569 -8.774 42.881 1.00 61.75 547 GLU A O 1
ATOM 4229 N N . ASP A 1 548 ? -2.516 -6.700 43.721 1.00 61.19 548 ASP A N 1
ATOM 4230 C CA . ASP A 1 548 ? -2.228 -7.142 45.093 1.00 61.19 548 ASP A CA 1
ATOM 4231 C C . ASP A 1 548 ? -3.435 -7.795 45.785 1.00 61.19 548 ASP A C 1
ATOM 4233 O O . ASP A 1 548 ? -3.256 -8.636 46.670 1.00 61.19 548 ASP A O 1
ATOM 4237 N N . GLY A 1 549 ? -4.660 -7.471 45.353 1.00 63.31 549 GLY A N 1
ATOM 4238 C CA . GLY A 1 549 ? -5.890 -8.048 45.893 1.00 63.31 549 GLY A CA 1
ATOM 4239 C C . GLY A 1 549 ? -5.994 -9.558 45.680 1.00 63.31 549 GLY A C 1
ATOM 4240 O O . GLY A 1 549 ? -6.546 -10.252 46.532 1.00 63.31 549 GLY A O 1
ATOM 4241 N N . ALA A 1 550 ? -5.376 -10.095 44.622 1.00 64.12 550 ALA A N 1
ATOM 4242 C CA . ALA A 1 550 ? -5.335 -11.534 44.354 1.00 64.12 550 ALA A CA 1
ATOM 4243 C C . ALA A 1 550 ? -4.778 -12.349 45.540 1.00 64.12 550 ALA A C 1
ATOM 4245 O O . ALA A 1 550 ? -5.367 -13.359 45.918 1.00 64.12 550 ALA A O 1
ATOM 4246 N N . LYS A 1 551 ? -3.711 -11.870 46.197 1.00 68.06 551 LYS A N 1
ATOM 4247 C CA . LYS A 1 551 ? -3.079 -12.554 47.347 1.00 68.06 551 LYS A CA 1
ATOM 4248 C C . LYS A 1 551 ? -3.968 -12.550 48.596 1.00 68.06 551 LYS A C 1
ATOM 4250 O O . LYS A 1 551 ? -3.941 -13.493 49.377 1.00 68.06 551 LYS A O 1
ATOM 4255 N N . LEU A 1 552 ? -4.776 -11.503 48.776 1.00 65.88 552 LEU A N 1
ATOM 4256 C CA . LEU A 1 552 ? -5.749 -11.407 49.874 1.00 65.88 552 LEU A CA 1
ATOM 4257 C C . LEU A 1 552 ? -6.989 -12.289 49.627 1.00 65.88 552 LEU A C 1
ATOM 4259 O O . LEU A 1 552 ? -7.720 -12.611 50.559 1.00 65.88 552 LEU A O 1
ATOM 4263 N N . LEU A 1 553 ? -7.217 -12.731 48.385 1.00 73.19 553 LEU A N 1
ATOM 4264 C CA . LEU A 1 553 ? -8.249 -13.715 48.049 1.00 73.19 553 LEU A CA 1
ATOM 4265 C C . LEU A 1 553 ? -7.769 -15.169 48.234 1.00 73.19 553 LEU A C 1
ATOM 4267 O O . LEU A 1 553 ? -8.606 -16.049 48.429 1.00 73.19 553 LEU A O 1
ATOM 4271 N N . GLU A 1 554 ? -6.458 -15.438 48.210 1.00 74.56 554 GLU A N 1
ATOM 4272 C CA . GLU A 1 554 ? -5.883 -16.789 48.379 1.00 74.56 554 GLU A CA 1
ATOM 4273 C C . GLU A 1 554 ? -6.002 -17.341 49.811 1.00 74.56 554 GLU A C 1
ATOM 4275 O O . GLU A 1 554 ? -6.136 -18.553 49.983 1.00 74.56 554 GLU A O 1
ATOM 4280 N N . GLY A 1 555 ? -6.016 -16.468 50.824 1.00 79.06 555 GLY A N 1
ATOM 4281 C CA . GLY A 1 555 ? -6.291 -16.823 52.218 1.00 79.06 555 GLY A CA 1
ATOM 4282 C C . GLY A 1 555 ? -5.199 -16.389 53.201 1.00 79.06 555 GLY A C 1
ATOM 4283 O O . GLY A 1 555 ? -4.095 -16.934 53.203 1.00 79.06 555 GLY A O 1
ATOM 4284 N N . HIS A 1 556 ? -5.514 -15.458 54.105 1.00 87.19 556 HIS A N 1
ATOM 4285 C CA . HIS A 1 556 ? -4.574 -14.904 55.092 1.00 87.19 556 HIS A CA 1
ATOM 4286 C C . HIS A 1 556 ? -5.159 -14.860 56.506 1.00 87.19 556 HIS A C 1
ATOM 4288 O O . HIS A 1 556 ? -6.368 -14.821 56.713 1.00 87.19 556 HIS A O 1
ATOM 4294 N N . ARG A 1 557 ? -4.285 -14.856 57.521 1.00 90.50 557 ARG A N 1
ATOM 4295 C CA . ARG A 1 557 ? -4.675 -14.853 58.940 1.00 90.50 557 ARG A CA 1
ATOM 4296 C C . ARG A 1 557 ? -4.417 -13.490 59.581 1.00 90.50 557 ARG A C 1
ATOM 4298 O O . ARG A 1 557 ? -3.262 -13.079 59.687 1.00 90.50 557 ARG A O 1
ATOM 4305 N N . ARG A 1 558 ? -5.463 -12.827 60.082 1.00 90.75 558 ARG A N 1
ATOM 4306 C CA . ARG A 1 558 ? -5.404 -11.439 60.584 1.00 90.75 558 ARG A CA 1
ATOM 4307 C C . ARG A 1 558 ? -6.226 -11.250 61.869 1.00 90.75 558 ARG A C 1
ATOM 4309 O O . ARG A 1 558 ? -7.222 -11.955 62.045 1.00 90.75 558 ARG A O 1
ATOM 4316 N N . PRO A 1 559 ? -5.832 -10.348 62.791 1.00 93.31 559 PRO A N 1
ATOM 4317 C CA . PRO A 1 559 ? -6.704 -9.923 63.881 1.00 93.31 559 PRO A CA 1
ATOM 4318 C C . PRO A 1 559 ? -7.805 -9.001 63.339 1.00 93.31 559 PRO A C 1
ATOM 4320 O O . PRO A 1 559 ? -7.513 -7.970 62.736 1.00 93.31 559 PRO A O 1
ATOM 4323 N N . ILE A 1 560 ? -9.059 -9.378 63.576 1.00 95.38 560 ILE A N 1
ATOM 4324 C CA . ILE A 1 560 ? -10.253 -8.627 63.176 1.00 95.38 560 ILE A CA 1
ATOM 4325 C C . ILE A 1 560 ? -11.180 -8.420 64.375 1.00 95.38 560 ILE A C 1
ATOM 4327 O O . ILE A 1 560 ? -11.170 -9.205 65.332 1.00 95.38 560 ILE A O 1
ATOM 4331 N N . THR A 1 561 ? -12.026 -7.396 64.293 1.00 96.88 561 THR A N 1
ATOM 4332 C CA . THR A 1 561 ? -13.238 -7.297 65.119 1.00 96.88 561 THR A CA 1
ATOM 4333 C C . THR A 1 561 ? -14.431 -7.726 64.283 1.00 96.88 561 THR A C 1
ATOM 4335 O O . THR A 1 561 ? -14.604 -7.227 63.175 1.00 96.88 561 THR A O 1
ATOM 4338 N N . VAL A 1 562 ? -15.247 -8.636 64.811 1.00 95.69 562 VAL A N 1
ATOM 4339 C CA . VAL A 1 562 ? -16.494 -9.110 64.201 1.00 95.69 562 VAL A CA 1
ATOM 4340 C C . VAL A 1 562 ? -17.670 -8.582 65.012 1.00 95.69 562 VAL A C 1
ATOM 4342 O O . VAL A 1 562 ? -17.664 -8.651 66.243 1.00 95.69 562 VAL A O 1
ATOM 4345 N N . VAL A 1 563 ? -18.674 -8.081 64.303 1.00 95.75 563 VAL A N 1
ATOM 4346 C CA . VAL A 1 563 ? -19.972 -7.630 64.798 1.00 95.75 563 VAL A CA 1
ATOM 4347 C C . VAL A 1 563 ? -21.046 -8.526 64.182 1.00 95.75 563 VAL A C 1
ATOM 4349 O O . VAL A 1 563 ? -21.108 -8.658 62.960 1.00 95.75 563 VAL A O 1
ATOM 4352 N N . PHE A 1 564 ? -21.912 -9.095 65.018 1.00 94.31 564 PHE A N 1
ATOM 4353 C CA . PHE A 1 564 ? -23.184 -9.679 64.590 1.00 94.31 564 PHE A CA 1
ATOM 4354 C C . PHE A 1 564 ? -24.333 -8.823 65.113 1.00 94.31 564 PHE A C 1
ATOM 4356 O O . PHE A 1 564 ? -24.511 -8.719 66.330 1.00 94.31 564 PHE A O 1
ATOM 4363 N N . CYS A 1 565 ? -25.125 -8.259 64.206 1.00 92.31 565 CYS A N 1
ATOM 4364 C CA . CYS A 1 565 ? -26.382 -7.580 64.524 1.00 92.31 565 CYS A CA 1
ATOM 4365 C C . CYS A 1 565 ? -27.561 -8.476 64.131 1.00 92.31 565 CYS A C 1
ATOM 4367 O O . CYS A 1 565 ? -27.488 -9.171 63.116 1.00 92.31 565 CYS A O 1
ATOM 4369 N N . ASP A 1 566 ? -28.624 -8.462 64.930 1.00 91.69 566 ASP A N 1
ATOM 4370 C CA . ASP A 1 566 ? -29.713 -9.440 64.858 1.00 91.69 566 ASP A CA 1
ATOM 4371 C C . ASP A 1 566 ? -31.041 -8.841 65.372 1.00 91.69 566 ASP A C 1
ATOM 4373 O O . ASP A 1 566 ? -31.030 -7.978 66.264 1.00 91.69 566 ASP A O 1
ATOM 4377 N N . LEU A 1 567 ? -32.189 -9.259 64.824 1.00 91.44 567 LEU A N 1
ATOM 4378 C CA . LEU A 1 567 ? -33.490 -8.662 65.149 1.00 91.44 567 LEU A CA 1
ATOM 4379 C C . LEU A 1 567 ? -34.270 -9.478 66.185 1.00 91.44 567 LEU A C 1
ATOM 4381 O O . LEU A 1 567 ? -34.655 -10.630 66.006 1.00 91.44 567 LEU A O 1
ATOM 4385 N N . ARG A 1 568 ? -34.580 -8.839 67.313 1.00 92.06 568 ARG A N 1
ATOM 4386 C CA . ARG A 1 568 ? -35.422 -9.432 68.359 1.00 92.06 568 ARG A CA 1
ATOM 4387 C C . ARG A 1 568 ? -36.886 -9.376 67.923 1.00 92.06 568 ARG A C 1
ATOM 4389 O O . ARG A 1 568 ? -37.342 -8.347 67.426 1.00 92.06 568 ARG A O 1
ATOM 4396 N N . ASN A 1 569 ? -37.601 -10.477 68.153 1.00 88.44 569 ASN A N 1
ATOM 4397 C CA . ASN A 1 569 ? -38.995 -10.712 67.757 1.00 88.44 569 ASN A CA 1
ATOM 4398 C C . ASN A 1 569 ? -39.254 -10.738 66.235 1.00 88.44 569 ASN A C 1
ATOM 4400 O O . ASN A 1 569 ? -40.411 -10.656 65.825 1.00 88.44 569 ASN A O 1
ATOM 4404 N N . PHE A 1 570 ? -38.226 -10.884 65.390 1.00 89.56 570 PHE A N 1
ATOM 4405 C CA . PHE A 1 570 ? -38.429 -10.914 63.940 1.00 89.56 570 PHE A CA 1
ATOM 4406 C C . PHE A 1 570 ? -39.137 -12.180 63.446 1.00 89.56 570 PHE A C 1
ATOM 4408 O O . PHE A 1 570 ? -40.053 -12.059 62.642 1.00 89.56 570 PHE A O 1
ATOM 4415 N N . THR A 1 571 ? -38.800 -13.375 63.947 1.00 85.06 571 THR A N 1
ATOM 4416 C CA . THR A 1 571 ? -39.461 -14.618 63.498 1.00 85.06 571 THR A CA 1
ATOM 4417 C C . THR A 1 571 ? -40.975 -14.614 63.768 1.00 85.06 571 THR A C 1
ATOM 4419 O O . THR A 1 571 ? -41.719 -14.804 62.811 1.00 85.06 571 THR A O 1
ATOM 4422 N N . PRO A 1 572 ? -41.475 -14.274 64.980 1.00 86.50 572 PRO A N 1
ATOM 4423 C CA . PRO A 1 572 ? -42.919 -14.151 65.217 1.00 86.50 572 PRO A CA 1
ATOM 4424 C C . PRO A 1 572 ? -43.603 -13.061 64.374 1.00 86.50 572 PRO A C 1
ATOM 4426 O O . PRO A 1 572 ? -44.780 -13.183 64.045 1.00 86.50 572 PRO A O 1
ATOM 4429 N N . PHE A 1 573 ? -42.882 -11.995 64.005 1.00 87.25 573 PHE A N 1
ATOM 4430 C CA . PHE A 1 573 ? -43.368 -10.990 63.054 1.00 87.25 573 PHE A CA 1
ATOM 4431 C C . PHE A 1 573 ? -43.458 -11.558 61.626 1.00 87.25 573 PHE A C 1
ATOM 4433 O O . PHE A 1 573 ? -44.483 -11.401 60.971 1.00 87.25 573 PHE A O 1
ATOM 4440 N N . ALA A 1 574 ? -42.430 -12.263 61.153 1.00 87.12 574 ALA A N 1
ATOM 4441 C CA . ALA A 1 574 ? -42.393 -12.859 59.818 1.00 87.12 574 ALA A CA 1
ATOM 4442 C C . ALA A 1 574 ? -43.388 -14.026 59.640 1.00 87.12 574 ALA A C 1
ATOM 4444 O O . ALA A 1 574 ? -43.792 -14.313 58.519 1.00 87.12 574 ALA A O 1
ATOM 4445 N N . GLU A 1 575 ? -43.809 -14.669 60.732 1.00 87.56 575 GLU A N 1
ATOM 4446 C CA . GLU A 1 575 ? -44.894 -15.663 60.756 1.00 87.56 575 GLU A CA 1
ATOM 4447 C C . GLU A 1 575 ? -46.306 -15.042 60.747 1.00 87.56 575 GLU A C 1
ATOM 4449 O O . GLU A 1 575 ? -47.281 -15.765 60.540 1.00 87.56 575 GLU A O 1
ATOM 4454 N N . SER A 1 576 ? -46.444 -13.730 60.988 1.00 85.44 576 SER A N 1
ATOM 4455 C CA . SER A 1 576 ? -47.746 -13.057 61.173 1.00 85.44 576 SER A CA 1
ATOM 4456 C C . SER A 1 576 ? -48.010 -11.846 60.267 1.00 85.44 576 SER A C 1
ATOM 4458 O O . SER A 1 576 ? -49.148 -11.378 60.215 1.00 85.44 576 SER A O 1
ATOM 4460 N N . ALA A 1 577 ? -47.005 -11.352 59.541 1.00 87.69 577 ALA A N 1
ATOM 4461 C CA . ALA A 1 577 ? -47.124 -10.269 58.565 1.00 87.69 577 ALA A CA 1
ATOM 4462 C C . ALA A 1 577 ? -47.029 -10.783 57.118 1.00 87.69 577 ALA A C 1
ATOM 4464 O O . ALA A 1 577 ? -46.370 -11.785 56.843 1.00 87.69 577 ALA A O 1
ATOM 4465 N N . GLU A 1 578 ? -47.648 -10.065 56.177 1.00 90.00 578 GLU A N 1
ATOM 4466 C CA . GLU A 1 578 ? -47.616 -10.437 54.756 1.00 90.00 578 GLU A CA 1
ATOM 4467 C C . GLU A 1 578 ? -46.191 -10.318 54.164 1.00 90.00 578 GLU A C 1
ATOM 4469 O O . GLU A 1 578 ? -45.432 -9.420 54.560 1.00 90.00 578 GLU A O 1
ATOM 4474 N N . PRO A 1 579 ? -45.802 -11.161 53.182 1.00 87.75 579 PRO A N 1
ATOM 4475 C CA . PRO A 1 579 ? -44.441 -11.187 52.633 1.00 87.75 579 PRO A CA 1
ATOM 4476 C C . PRO A 1 579 ? -43.941 -9.828 52.118 1.00 87.75 579 PRO A C 1
ATOM 4478 O O . PRO A 1 579 ? -42.772 -9.478 52.304 1.00 87.75 579 PRO A O 1
ATOM 4481 N N . GLU A 1 580 ? -44.816 -9.024 51.514 1.00 89.19 580 GLU A N 1
ATOM 4482 C CA . GLU A 1 580 ? -44.526 -7.667 51.049 1.00 89.19 580 GLU A CA 1
ATOM 4483 C C . GLU A 1 580 ? -44.167 -6.709 52.196 1.00 89.19 580 GLU A C 1
ATOM 4485 O O . GLU A 1 580 ? -43.330 -5.818 52.009 1.00 89.19 580 GLU A O 1
ATOM 4490 N N . GLU A 1 581 ? -44.761 -6.890 53.381 1.00 87.12 581 GLU A N 1
ATOM 4491 C CA . GLU A 1 581 ? -44.472 -6.089 54.573 1.00 87.12 581 GLU A CA 1
ATOM 4492 C C . GLU A 1 581 ? -43.145 -6.498 55.214 1.00 87.12 581 GLU A C 1
ATOM 4494 O O . GLU A 1 581 ? -42.340 -5.621 55.547 1.00 87.12 581 GLU A O 1
ATOM 4499 N N . VAL A 1 582 ? -42.871 -7.805 55.297 1.00 87.88 582 VAL A N 1
ATOM 4500 C CA . VAL A 1 582 ? -41.580 -8.354 55.750 1.00 87.88 582 VAL A CA 1
ATOM 4501 C C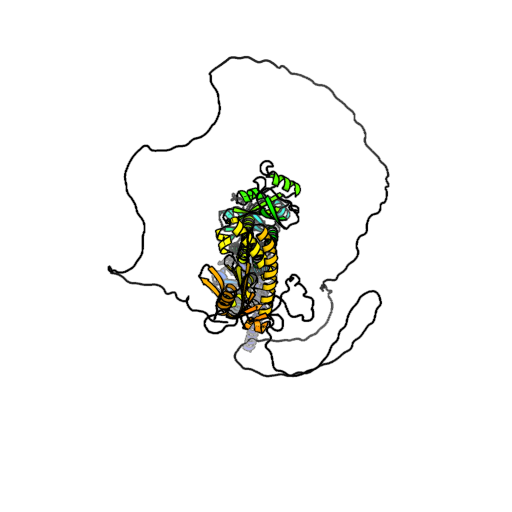 . VAL A 1 582 ? -40.448 -7.865 54.840 1.00 87.88 582 VAL A C 1
ATOM 4503 O O . VAL A 1 582 ? -39.464 -7.292 55.314 1.00 87.88 582 VAL A O 1
ATOM 4506 N N . LEU A 1 583 ? -40.619 -7.975 53.517 1.00 87.56 583 LEU A N 1
ATOM 4507 C CA . LEU A 1 583 ? -39.693 -7.414 52.526 1.00 87.56 583 LEU A CA 1
ATOM 4508 C C . LEU A 1 583 ? -39.619 -5.882 52.592 1.00 87.56 583 LEU A C 1
ATOM 4510 O O . LEU A 1 583 ? -38.599 -5.300 52.223 1.00 87.56 583 LEU A O 1
ATOM 4514 N N . GLY A 1 584 ? -40.686 -5.201 53.010 1.00 87.88 584 GLY A N 1
ATOM 4515 C CA . GLY A 1 584 ? -40.695 -3.759 53.258 1.00 87.88 584 GLY A CA 1
ATOM 4516 C C . GLY A 1 584 ? -39.749 -3.368 54.394 1.00 87.88 584 GLY A C 1
ATOM 4517 O O . GLY A 1 584 ? -38.841 -2.564 54.179 1.00 87.88 584 GLY A O 1
ATOM 4518 N N . ILE A 1 585 ? -39.918 -3.983 55.569 1.00 89.62 585 ILE A N 1
ATOM 4519 C CA . ILE A 1 585 ? -39.086 -3.720 56.754 1.00 89.62 585 ILE A CA 1
ATOM 4520 C C . ILE A 1 585 ? -37.630 -4.121 56.515 1.00 89.62 585 ILE A C 1
ATOM 4522 O O . ILE A 1 585 ? -36.739 -3.326 56.813 1.00 89.62 585 ILE A O 1
ATOM 4526 N N . LEU A 1 586 ? -37.367 -5.290 55.917 1.00 90.50 586 LEU A N 1
ATOM 4527 C CA . LEU A 1 586 ? -35.995 -5.705 55.606 1.00 90.50 586 LEU A CA 1
ATOM 4528 C C . LEU A 1 586 ? -35.293 -4.711 54.668 1.00 90.50 586 LEU A C 1
ATOM 4530 O O . LEU A 1 586 ? -34.156 -4.338 54.937 1.00 90.50 586 LEU A O 1
ATOM 4534 N N . ARG A 1 587 ? -35.967 -4.192 53.629 1.00 88.00 587 ARG A N 1
ATOM 4535 C CA . ARG A 1 587 ? -35.378 -3.174 52.734 1.00 88.00 587 ARG A CA 1
ATOM 4536 C C . ARG A 1 587 ? -35.099 -1.840 53.434 1.00 88.00 587 ARG A C 1
ATOM 4538 O O . ARG A 1 587 ? -34.090 -1.210 53.127 1.00 88.00 587 ARG A O 1
ATOM 4545 N N . GLU A 1 588 ? -35.957 -1.406 54.357 1.00 90.06 588 GLU A N 1
ATOM 4546 C CA . GLU A 1 588 ? -35.730 -0.195 55.162 1.00 90.06 588 GLU A CA 1
ATOM 4547 C C . GLU A 1 588 ? -34.532 -0.380 56.115 1.00 90.06 588 GLU A C 1
ATOM 4549 O O . GLU A 1 588 ? -33.614 0.443 56.142 1.00 90.06 588 GLU A O 1
ATOM 4554 N N . TYR A 1 589 ? -34.495 -1.515 56.817 1.00 92.12 589 TYR A N 1
ATOM 4555 C CA . TYR A 1 589 ? -33.442 -1.904 57.753 1.00 92.12 589 TYR A CA 1
ATOM 4556 C C . TYR A 1 589 ? -32.076 -2.105 57.078 1.00 92.12 589 TYR A C 1
ATOM 4558 O O . TYR A 1 589 ? -31.107 -1.445 57.458 1.00 92.12 589 TYR A O 1
ATOM 4566 N N . HIS A 1 590 ? -31.985 -2.962 56.053 1.00 91.19 590 HIS A N 1
ATOM 4567 C CA . HIS A 1 590 ? -30.738 -3.245 55.327 1.00 91.19 590 HIS A CA 1
ATOM 4568 C C . HIS A 1 590 ? -30.141 -1.983 54.711 1.00 91.19 590 HIS A C 1
ATOM 4570 O O . HIS A 1 590 ? -28.923 -1.814 54.738 1.00 91.19 590 HIS A O 1
ATOM 4576 N N . ARG A 1 591 ? -30.982 -1.067 54.215 1.00 89.50 591 ARG A N 1
ATOM 4577 C CA . ARG A 1 591 ? -30.530 0.234 53.718 1.00 89.50 591 ARG A CA 1
ATOM 4578 C C . ARG A 1 591 ? -29.908 1.075 54.834 1.00 89.50 591 ARG A C 1
ATOM 4580 O O . ARG A 1 591 ? -28.764 1.499 54.695 1.00 89.50 591 ARG A O 1
ATOM 4587 N N . ALA A 1 592 ? -30.640 1.310 55.923 1.00 91.31 592 ALA A N 1
ATOM 4588 C CA . ALA A 1 592 ? -30.176 2.174 57.009 1.00 91.31 592 ALA A CA 1
ATOM 4589 C C . ALA A 1 592 ? -28.915 1.626 57.702 1.00 91.31 592 ALA A C 1
ATOM 4591 O 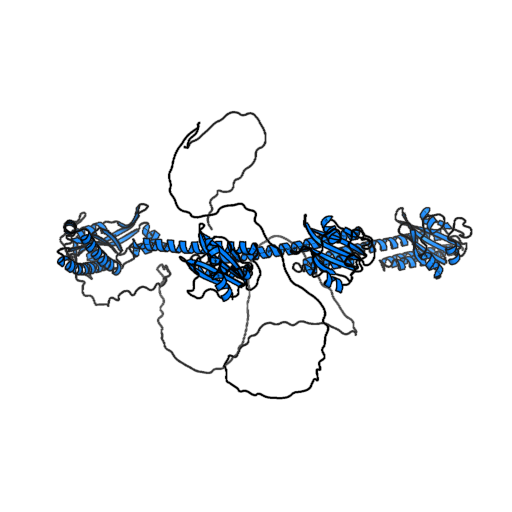O . ALA A 1 592 ? -28.042 2.399 58.090 1.00 91.31 592 ALA A O 1
ATOM 4592 N N . MET A 1 593 ? -28.795 0.301 57.827 1.00 93.12 593 MET A N 1
ATOM 4593 C CA . MET A 1 593 ? -27.591 -0.339 58.363 1.00 93.12 593 MET A CA 1
ATOM 4594 C C . MET A 1 593 ? -26.438 -0.325 57.352 1.00 93.12 593 MET A C 1
ATOM 4596 O O . MET A 1 593 ? -25.310 -0.034 57.734 1.00 93.12 593 MET A O 1
ATOM 4600 N N . GLY A 1 594 ? -26.703 -0.566 56.063 1.00 88.19 594 GLY A N 1
ATOM 4601 C CA . GLY A 1 594 ? -25.695 -0.512 54.998 1.00 88.19 594 GLY A CA 1
ATOM 4602 C C . GLY A 1 594 ? -25.045 0.867 54.847 1.00 88.19 594 GLY A C 1
ATOM 4603 O O . GLY A 1 594 ? -23.823 0.954 54.727 1.00 88.19 594 GLY A O 1
ATOM 4604 N N . GLU A 1 595 ? -25.839 1.940 54.930 1.00 89.19 595 GLU A N 1
ATOM 4605 C CA . GLU A 1 595 ? -25.347 3.327 54.944 1.00 89.19 595 GLU A CA 1
ATOM 4606 C C . GLU A 1 595 ? -24.355 3.552 56.116 1.00 89.19 595 GLU A C 1
ATOM 4608 O O . GLU A 1 595 ? -23.262 4.082 55.904 1.00 89.19 595 GLU A O 1
ATOM 4613 N N . LEU A 1 596 ? -24.667 3.047 57.320 1.00 92.19 596 LEU A N 1
ATOM 4614 C CA . LEU A 1 596 ? -23.808 3.151 58.513 1.00 92.19 596 LEU A CA 1
ATOM 4615 C C . LEU A 1 596 ? -22.545 2.271 58.465 1.00 92.19 596 LEU A C 1
ATOM 4617 O O . LEU A 1 596 ? -21.502 2.686 58.976 1.00 92.19 596 LEU A O 1
ATOM 4621 N N . ILE A 1 597 ? -22.616 1.075 57.868 1.00 91.00 597 ILE A N 1
ATOM 4622 C CA . ILE A 1 597 ? -21.462 0.169 57.703 1.00 91.00 597 ILE A CA 1
ATOM 4623 C C . ILE A 1 597 ? -20.381 0.843 56.855 1.00 91.00 597 ILE A C 1
ATOM 4625 O O . ILE A 1 597 ? -19.210 0.859 57.242 1.00 91.00 597 ILE A O 1
ATOM 4629 N N . VAL A 1 598 ? -20.785 1.444 55.730 1.00 85.69 598 VAL A N 1
ATOM 4630 C CA . VAL A 1 598 ? -19.875 2.151 54.819 1.00 85.69 598 VAL A CA 1
ATOM 4631 C C . VAL A 1 598 ? -19.290 3.399 55.485 1.00 85.69 598 VAL A C 1
ATOM 4633 O O . VAL A 1 598 ? -18.078 3.600 55.411 1.00 85.69 598 VAL A O 1
ATOM 4636 N N . GLU A 1 599 ? -20.103 4.196 56.191 1.00 89.31 599 GLU A N 1
ATOM 4637 C CA . GLU A 1 599 ? -19.625 5.363 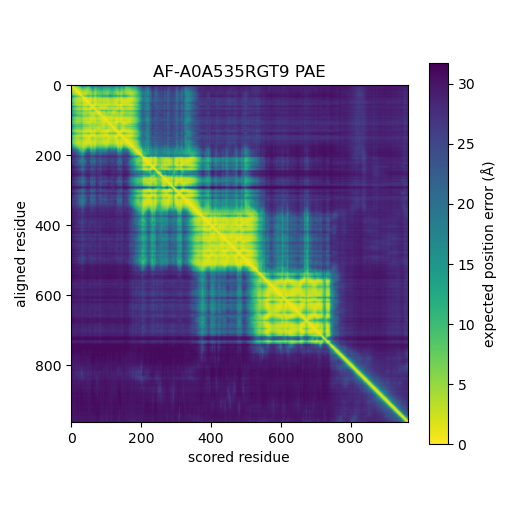56.955 1.00 89.31 599 GLU A CA 1
ATOM 4638 C C . GLU A 1 599 ? -18.535 4.983 57.972 1.00 89.31 599 GLU A C 1
ATOM 4640 O O . GLU A 1 599 ? -17.525 5.677 58.102 1.00 89.31 599 GLU A O 1
ATOM 4645 N N . HIS A 1 600 ? -18.707 3.854 58.664 1.00 91.12 600 HIS A N 1
ATOM 4646 C CA . HIS A 1 600 ? -17.789 3.417 59.714 1.00 91.1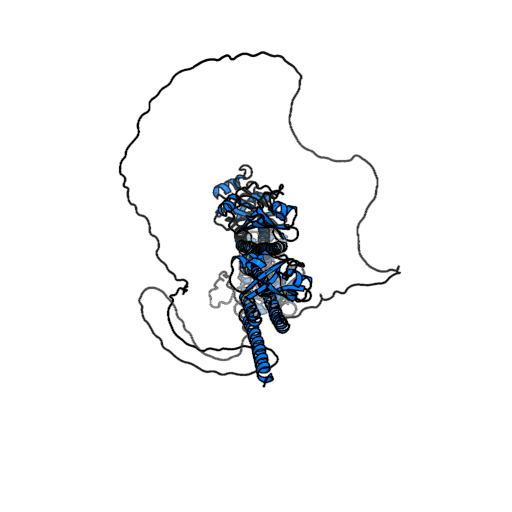2 600 HIS A CA 1
ATOM 4647 C C . HIS A 1 600 ? -16.597 2.586 59.214 1.00 91.12 600 HIS A C 1
ATOM 4649 O O . HIS A 1 600 ? -15.766 2.207 60.040 1.00 91.12 600 HIS A O 1
ATOM 4655 N N . GLN A 1 601 ? -16.462 2.352 57.903 1.00 88.94 601 GLN A N 1
ATOM 4656 C CA . GLN A 1 601 ? -15.428 1.497 57.289 1.00 88.94 601 GLN A CA 1
ATOM 4657 C C . GLN A 1 601 ? -15.525 0.004 57.669 1.00 88.94 601 GLN A C 1
ATOM 4659 O O . GLN A 1 601 ? -14.530 -0.721 57.608 1.00 88.94 601 GLN A O 1
ATOM 4664 N N . GLY A 1 602 ? -16.715 -0.473 58.042 1.00 89.38 602 GLY A N 1
ATOM 4665 C CA . GLY A 1 602 ? -16.970 -1.898 58.253 1.00 89.38 602 GLY A CA 1
ATOM 4666 C C . GLY A 1 602 ? -17.101 -2.652 56.926 1.00 89.38 602 GLY A C 1
ATOM 4667 O O . GLY A 1 602 ? -17.633 -2.127 55.947 1.00 89.38 602 GLY A O 1
ATOM 4668 N N . THR A 1 603 ? -16.642 -3.898 56.891 1.00 88.81 603 THR A N 1
ATOM 4669 C CA . THR A 1 603 ? -16.814 -4.818 55.760 1.00 88.81 603 THR A CA 1
ATOM 4670 C C . THR A 1 603 ? -18.021 -5.708 56.036 1.00 88.81 603 THR A C 1
ATOM 4672 O O . THR A 1 603 ? -17.974 -6.549 56.933 1.00 88.81 603 THR A O 1
ATOM 4675 N N . LEU A 1 604 ? -19.115 -5.518 55.293 1.00 88.00 604 LEU A N 1
ATOM 4676 C CA . LEU A 1 604 ? -20.247 -6.450 55.304 1.00 88.00 604 LEU A CA 1
ATOM 4677 C C . LEU A 1 604 ? -19.832 -7.763 54.625 1.00 88.00 604 LEU A C 1
ATOM 4679 O O . LEU A 1 604 ? -19.265 -7.727 53.531 1.00 88.00 604 LEU A O 1
ATOM 4683 N N . GLU A 1 605 ? -20.143 -8.887 55.269 1.00 82.44 605 GLU A N 1
ATOM 4684 C CA . GLU A 1 605 ? -19.917 -10.238 54.744 1.00 82.44 605 GLU A CA 1
ATOM 4685 C C . GLU A 1 605 ? -21.140 -10.691 53.926 1.00 82.44 605 GLU A C 1
ATOM 4687 O O . GLU A 1 605 ? -21.098 -10.674 52.698 1.00 82.44 605 GLU A O 1
ATOM 4692 N N . HIS A 1 606 ? -22.278 -10.947 54.585 1.00 78.12 606 HIS A N 1
ATOM 4693 C CA . HIS A 1 606 ? -23.586 -11.083 53.934 1.00 78.12 606 HIS A CA 1
ATOM 4694 C C . HIS A 1 606 ? -24.748 -10.639 54.848 1.00 78.12 606 HIS A C 1
ATOM 4696 O O . HIS A 1 606 ? -24.587 -10.463 56.060 1.00 78.12 606 HIS A O 1
ATOM 4702 N N . PHE A 1 607 ? -25.938 -10.464 54.257 1.00 78.88 607 PHE A N 1
ATOM 4703 C CA . PHE A 1 607 ? -27.206 -10.338 54.988 1.00 78.88 607 PHE A CA 1
ATOM 4704 C C . PHE A 1 607 ? -27.830 -11.728 55.175 1.00 78.88 607 PHE A C 1
ATOM 4706 O O . PHE A 1 607 ? -28.146 -12.406 54.195 1.00 78.88 607 PHE A O 1
ATOM 4713 N N . ALA A 1 608 ? -28.035 -12.143 56.422 1.00 71.81 608 ALA A N 1
ATOM 4714 C CA . ALA A 1 608 ? -28.603 -13.432 56.810 1.00 71.81 608 ALA A CA 1
ATOM 4715 C C . ALA A 1 608 ? -30.085 -13.266 57.191 1.00 71.81 608 ALA A C 1
ATOM 4717 O O . ALA A 1 608 ? -30.472 -13.471 58.338 1.00 71.81 608 ALA A O 1
ATOM 4718 N N . GLY A 1 609 ? -30.907 -12.823 56.233 1.00 77.19 609 GLY A N 1
ATOM 4719 C CA . GLY A 1 609 ? -32.288 -12.416 56.505 1.00 77.19 609 GLY A CA 1
ATOM 4720 C C . GLY A 1 609 ? -32.320 -11.125 57.325 1.00 77.19 609 GLY A C 1
ATOM 4721 O O . GLY A 1 609 ? -31.989 -10.056 56.814 1.00 77.19 609 GLY A O 1
ATOM 4722 N N . ASP A 1 610 ? -32.707 -11.225 58.588 1.00 81.31 610 ASP A N 1
ATOM 4723 C CA . ASP A 1 610 ? -32.678 -10.162 59.592 1.00 81.31 610 ASP A CA 1
ATOM 4724 C C . ASP A 1 610 ? -31.320 -10.017 60.312 1.00 81.31 610 ASP A C 1
ATOM 4726 O O . ASP A 1 610 ? -30.985 -8.929 60.799 1.00 81.31 610 ASP A O 1
ATOM 4730 N N . GLY A 1 611 ? -30.499 -11.069 60.309 1.00 85.38 611 GLY A N 1
ATOM 4731 C CA . GLY A 1 611 ? -29.121 -11.023 60.794 1.00 85.38 611 GLY A CA 1
ATOM 4732 C C . GLY A 1 611 ? -28.148 -10.364 59.805 1.00 85.38 611 GLY A C 1
ATOM 4733 O O . GLY A 1 611 ? -28.349 -10.377 58.588 1.00 85.38 611 GLY A O 1
ATOM 4734 N N . MET A 1 612 ? -27.040 -9.819 60.309 1.00 90.38 612 MET A N 1
ATOM 4735 C CA . MET A 1 612 ? -25.902 -9.382 59.485 1.00 90.38 612 MET A CA 1
ATOM 4736 C C . MET A 1 612 ? -24.564 -9.562 60.205 1.00 90.38 612 MET A C 1
ATOM 4738 O O . MET A 1 612 ? -24.446 -9.270 61.399 1.00 90.38 612 MET A O 1
ATOM 4742 N N . MET A 1 613 ? -23.548 -9.993 59.452 1.00 91.75 613 MET A N 1
ATOM 4743 C CA . MET A 1 613 ? -22.159 -10.068 59.906 1.00 91.75 613 MET A CA 1
ATOM 4744 C C . MET A 1 613 ? -21.329 -8.952 59.266 1.00 91.75 613 MET A C 1
ATOM 4746 O O . MET A 1 613 ? -21.247 -8.839 58.042 1.00 91.75 613 MET A O 1
ATOM 4750 N N . VAL A 1 614 ? -20.674 -8.152 60.105 1.00 92.56 614 VAL A N 1
ATOM 4751 C CA . VAL A 1 614 ? -19.764 -7.074 59.695 1.00 92.56 614 VAL A CA 1
ATOM 4752 C C . VAL A 1 614 ? -18.423 -7.281 60.388 1.00 92.56 614 VAL A C 1
ATOM 4754 O O . VAL A 1 614 ? -18.387 -7.570 61.584 1.00 92.56 614 VAL A O 1
ATOM 4757 N N . PHE A 1 615 ? -17.309 -7.119 59.678 1.00 93.00 615 PHE A N 1
ATOM 4758 C CA . PHE A 1 615 ? -15.974 -7.191 60.273 1.00 93.00 615 PHE A CA 1
ATOM 4759 C C . PHE A 1 615 ? -15.095 -5.983 59.933 1.00 93.00 615 PHE A C 1
ATOM 4761 O O . PHE A 1 615 ? -15.334 -5.260 58.971 1.00 93.00 615 PHE A O 1
ATOM 4768 N N . PHE A 1 616 ? -14.094 -5.737 60.777 1.00 93.69 616 PHE A N 1
ATOM 4769 C CA . PHE A 1 616 ? -13.210 -4.571 60.729 1.00 93.69 616 PHE A CA 1
ATOM 4770 C C . PHE A 1 616 ? -11.738 -4.978 60.744 1.00 93.69 616 PHE A C 1
ATOM 4772 O O . PHE A 1 616 ? -11.387 -6.048 61.245 1.00 93.69 616 PHE A O 1
ATOM 4779 N N . ASN A 1 617 ? -10.883 -4.075 60.249 1.00 91.44 617 ASN A N 1
ATOM 4780 C CA . ASN A 1 617 ? -9.456 -4.303 59.993 1.00 91.44 617 ASN A CA 1
ATOM 4781 C C . ASN A 1 617 ? -9.181 -5.440 59.001 1.00 91.44 617 ASN A C 1
ATOM 4783 O O . ASN A 1 617 ? -8.078 -5.963 58.961 1.00 91.44 617 ASN A O 1
ATOM 4787 N N . ASP A 1 618 ? -10.153 -5.813 58.177 1.00 84.88 618 ASP A N 1
ATOM 4788 C CA . ASP A 1 618 ? -9.908 -6.542 56.943 1.00 84.88 618 ASP A CA 1
ATOM 4789 C C . ASP A 1 618 ? -11.060 -6.253 55.961 1.00 84.88 618 ASP A C 1
ATOM 4791 O O . ASP A 1 618 ? -12.198 -6.076 56.408 1.00 84.88 618 ASP A O 1
ATOM 4795 N N . PRO A 1 619 ? -10.806 -6.152 54.647 1.00 77.31 619 PRO A N 1
ATOM 4796 C CA . PRO A 1 619 ? -9.485 -6.139 54.015 1.00 77.31 619 PRO A CA 1
ATOM 4797 C C . PRO A 1 619 ? -8.734 -4.817 54.233 1.00 77.31 619 PRO A C 1
ATOM 4799 O O . PRO A 1 619 ? -7.510 -4.820 54.398 1.00 77.31 619 PRO A O 1
ATOM 4802 N N . LEU A 1 620 ? -9.450 -3.694 54.335 1.00 80.12 620 LEU A N 1
ATOM 4803 C CA . LEU A 1 620 ? -8.850 -2.399 54.658 1.00 80.12 620 LEU A CA 1
ATOM 4804 C C . LEU A 1 620 ? -8.309 -2.395 56.103 1.00 80.12 620 LEU A C 1
ATOM 4806 O O . LEU A 1 620 ? -8.998 -2.861 57.013 1.00 80.12 620 LEU A O 1
ATOM 4810 N N . PRO A 1 621 ? -7.091 -1.874 56.353 1.00 84.62 621 PRO A N 1
ATOM 4811 C CA . PRO A 1 621 ? -6.619 -1.613 57.708 1.00 84.62 621 PRO A CA 1
ATOM 4812 C C . PRO A 1 621 ? -7.491 -0.570 58.410 1.00 84.62 621 PRO A C 1
ATOM 4814 O O . PRO A 1 621 ? -7.758 0.490 57.851 1.00 84.62 621 PRO A O 1
ATOM 4817 N N . VAL A 1 622 ? -7.894 -0.858 59.649 1.00 88.62 622 VAL A N 1
ATOM 4818 C CA . VAL A 1 622 ? -8.651 0.071 60.503 1.00 88.62 622 VAL A CA 1
ATOM 4819 C C . VAL A 1 622 ? -7.948 0.152 61.852 1.00 88.62 622 VAL A C 1
ATOM 4821 O O . VAL A 1 622 ? -7.862 -0.839 62.577 1.00 88.62 622 VAL A O 1
ATOM 4824 N N . GLU A 1 623 ? -7.422 1.329 62.184 1.00 85.12 623 GLU A N 1
ATOM 4825 C CA . GLU A 1 623 ? -6.780 1.584 63.474 1.00 85.12 623 GLU A CA 1
ATOM 4826 C C . GLU A 1 623 ? -7.835 1.627 64.595 1.00 85.12 623 GLU A C 1
ATOM 4828 O O . GLU A 1 623 ? -8.900 2.220 64.428 1.00 85.12 623 GLU A O 1
ATOM 4833 N N . ARG A 1 624 ? -7.557 0.974 65.735 1.00 91.56 624 ARG A N 1
ATOM 4834 C CA . ARG A 1 624 ? -8.514 0.775 66.848 1.00 91.56 624 ARG A CA 1
ATOM 4835 C C . ARG A 1 624 ? -9.876 0.229 66.383 1.00 91.56 624 ARG A C 1
ATOM 4837 O O . ARG A 1 624 ? -10.936 0.749 66.745 1.00 91.56 624 ARG A O 1
ATOM 4844 N N . HIS A 1 625 ? -9.840 -0.828 65.573 1.00 94.06 625 HIS A N 1
ATOM 4845 C CA . HIS A 1 625 ? -11.019 -1.463 64.977 1.00 94.06 625 HIS A CA 1
ATOM 4846 C C . HIS A 1 625 ? -12.093 -1.894 65.993 1.00 94.06 625 HIS A C 1
ATOM 4848 O O . HIS A 1 625 ? -13.278 -1.889 65.662 1.00 94.06 625 HIS A O 1
ATOM 4854 N N . GLU A 1 626 ? -11.719 -2.180 67.242 1.00 95.00 626 GLU A N 1
ATOM 4855 C CA . GLU A 1 626 ? -12.644 -2.458 68.348 1.00 95.00 626 GLU A CA 1
ATOM 4856 C C . GLU A 1 626 ? -13.528 -1.252 68.688 1.00 95.00 626 GLU A C 1
ATOM 4858 O O . GLU A 1 626 ? -14.744 -1.381 68.847 1.00 95.00 626 GLU A O 1
ATOM 4863 N N . LEU A 1 627 ? -12.922 -0.065 68.770 1.00 93.62 627 LEU A N 1
ATOM 4864 C CA . LEU A 1 627 ? -13.622 1.179 69.080 1.00 93.62 627 LEU A CA 1
ATOM 4865 C C . LEU A 1 627 ? -14.478 1.640 67.895 1.00 93.62 627 LEU A C 1
ATOM 4867 O O . LEU A 1 627 ? -15.580 2.151 68.091 1.00 93.62 627 LEU A O 1
ATOM 4871 N N . GLN A 1 628 ? -13.998 1.433 66.668 1.00 93.81 628 GLN A N 1
ATOM 4872 C CA . GLN A 1 628 ? -14.751 1.775 65.463 1.00 93.81 628 GLN A CA 1
ATOM 4873 C C . GLN A 1 628 ? -15.989 0.875 65.285 1.00 93.81 628 GLN A C 1
ATOM 4875 O O . GLN A 1 628 ? -17.074 1.382 64.991 1.00 93.81 628 GLN A O 1
ATOM 4880 N N . ALA A 1 629 ? -15.872 -0.423 65.583 1.00 95.12 629 ALA A N 1
ATOM 4881 C CA . ALA A 1 629 ? -17.010 -1.339 65.671 1.00 95.12 629 ALA A CA 1
ATOM 4882 C C . ALA A 1 629 ? -18.022 -0.920 66.756 1.00 95.12 629 ALA A C 1
ATOM 4884 O O . ALA A 1 629 ? -19.236 -0.957 66.529 1.00 95.12 629 ALA A O 1
ATOM 4885 N N . LEU A 1 630 ? -17.545 -0.469 67.922 1.00 94.44 630 LEU A N 1
ATOM 4886 C CA . LEU A 1 630 ? -18.412 0.012 69.003 1.00 94.44 630 LEU A CA 1
ATOM 4887 C C . LEU A 1 630 ? -19.148 1.318 68.644 1.00 94.44 630 LEU A C 1
ATOM 4889 O O . LEU A 1 630 ? -20.308 1.498 69.011 1.00 94.44 630 LEU A O 1
ATOM 4893 N N . ARG A 1 631 ? -18.510 2.215 67.881 1.00 94.50 631 ARG A N 1
ATOM 4894 C CA . ARG A 1 631 ? -19.149 3.430 67.342 1.00 94.50 631 ARG A CA 1
ATOM 4895 C C . ARG A 1 631 ? -20.232 3.100 66.318 1.00 94.50 631 ARG A C 1
ATOM 4897 O O . ARG A 1 631 ? -21.357 3.570 66.476 1.00 94.50 631 ARG A O 1
ATOM 4904 N N . MET A 1 632 ? -19.925 2.233 65.347 1.00 95.56 632 MET A N 1
ATOM 4905 C CA . MET A 1 632 ? -20.899 1.783 64.345 1.00 95.56 632 MET A CA 1
ATOM 4906 C C . MET A 1 632 ? -22.138 1.184 65.016 1.00 95.56 632 MET A C 1
ATOM 4908 O O . MET A 1 632 ? -23.262 1.551 64.694 1.00 95.56 632 MET A O 1
ATOM 4912 N N . THR A 1 633 ? -21.943 0.286 65.980 1.00 94.69 633 THR A N 1
ATOM 4913 C CA . THR A 1 633 ? -23.046 -0.426 66.643 1.00 94.69 633 THR A CA 1
ATOM 4914 C C . THR A 1 633 ? -23.885 0.468 67.556 1.00 94.69 633 THR A C 1
ATOM 4916 O O . THR A 1 633 ? -25.096 0.255 67.655 1.00 94.69 633 THR A O 1
ATOM 4919 N N . LEU A 1 634 ? -23.303 1.521 68.148 1.00 93.69 634 LEU A N 1
ATOM 4920 C CA . LEU A 1 634 ? -24.081 2.576 68.802 1.00 93.69 634 LEU A CA 1
ATOM 4921 C C . LEU A 1 634 ? -24.963 3.326 67.793 1.00 93.69 634 LEU A C 1
ATOM 4923 O O . LEU A 1 634 ? -26.171 3.419 68.009 1.00 93.69 634 LEU A O 1
ATOM 4927 N N . ALA A 1 635 ? -24.384 3.800 66.684 1.00 94.00 635 ALA A N 1
ATOM 4928 C CA . ALA A 1 635 ? -25.116 4.525 65.644 1.00 94.00 635 ALA A CA 1
ATOM 4929 C C . ALA A 1 635 ? -26.232 3.664 65.020 1.00 94.00 635 ALA A C 1
ATOM 4931 O O . ALA A 1 635 ? -27.357 4.132 64.846 1.00 94.00 635 ALA A O 1
ATOM 4932 N N . MET A 1 636 ? -25.964 2.376 64.780 1.00 94.75 636 MET A N 1
ATOM 4933 C CA . MET A 1 636 ? -26.963 1.393 64.346 1.00 94.75 636 MET A CA 1
ATOM 4934 C C . MET A 1 636 ? -28.107 1.259 65.350 1.00 94.75 636 MET A C 1
ATOM 4936 O O . MET A 1 636 ? -29.270 1.321 64.959 1.00 94.75 636 MET A O 1
ATOM 4940 N N . ARG A 1 637 ? -27.809 1.121 66.649 1.00 93.31 637 ARG A N 1
ATOM 4941 C CA . ARG A 1 637 ? -28.835 1.013 67.697 1.00 93.31 637 ARG A CA 1
ATOM 4942 C C . ARG A 1 637 ? -29.699 2.274 67.784 1.00 93.31 637 ARG A C 1
ATOM 4944 O O . ARG A 1 637 ? -30.915 2.175 67.959 1.00 93.31 637 ARG A O 1
ATOM 4951 N N . GLU A 1 638 ? -29.092 3.450 67.669 1.00 92.56 638 GLU A N 1
ATOM 4952 C CA . GLU A 1 638 ? -29.809 4.729 67.676 1.00 92.56 638 GLU A CA 1
ATOM 4953 C C . GLU A 1 638 ? -30.708 4.856 66.441 1.00 92.56 638 GLU A C 1
ATOM 4955 O O . GLU A 1 638 ? -31.916 5.063 66.585 1.00 92.56 638 GLU A O 1
ATOM 4960 N N . ARG A 1 639 ? -30.174 4.586 65.244 1.00 93.12 639 ARG A N 1
ATOM 4961 C CA . ARG A 1 639 ? -30.928 4.605 63.983 1.00 93.12 639 ARG A CA 1
ATOM 4962 C C . ARG A 1 639 ? -32.050 3.563 63.943 1.00 93.12 639 ARG A C 1
ATOM 4964 O O . ARG A 1 639 ? -33.157 3.863 63.498 1.00 93.12 639 ARG A O 1
ATOM 4971 N N . PHE A 1 640 ? -31.810 2.365 64.473 1.00 93.75 640 PHE A N 1
ATOM 4972 C CA . PHE A 1 640 ? -32.840 1.344 64.670 1.00 93.75 640 PHE A CA 1
ATOM 4973 C C . PHE A 1 640 ? -33.953 1.838 65.601 1.00 93.75 640 PHE A C 1
ATOM 4975 O O . PHE A 1 640 ? -35.133 1.646 65.316 1.00 93.75 640 PHE A O 1
ATOM 4982 N N . THR A 1 641 ? -33.594 2.517 66.694 1.00 91.38 641 THR A N 1
ATOM 4983 C CA . THR A 1 641 ? -34.564 3.068 67.653 1.00 91.38 641 THR A CA 1
ATOM 4984 C C . THR A 1 641 ? -35.468 4.128 67.013 1.00 91.38 641 THR A C 1
ATOM 4986 O O . THR A 1 641 ? -36.613 4.284 67.437 1.00 91.38 641 THR A O 1
ATOM 4989 N N . GLU A 1 642 ? -35.009 4.830 65.973 1.00 91.12 642 GLU A N 1
ATOM 4990 C CA . GLU A 1 642 ? -35.861 5.706 65.161 1.00 91.12 642 GLU A CA 1
ATOM 4991 C C . GLU A 1 642 ? -36.836 4.910 64.282 1.00 91.12 642 GLU A C 1
ATOM 4993 O O . GLU A 1 642 ? -38.045 5.136 64.369 1.00 91.12 642 GLU A O 1
ATOM 4998 N N . MET A 1 643 ? -36.339 3.951 63.491 1.00 91.31 643 MET A N 1
ATOM 4999 C CA . MET A 1 643 ? -37.166 3.134 62.584 1.00 91.31 643 MET A CA 1
ATOM 5000 C C . MET A 1 643 ? -38.229 2.326 63.344 1.00 91.31 643 MET A C 1
ATOM 5002 O O . MET A 1 643 ? -39.408 2.336 62.984 1.00 91.31 643 MET A O 1
ATOM 5006 N N . ALA A 1 644 ? -37.861 1.732 64.482 1.00 89.31 644 ALA A N 1
ATOM 5007 C CA . ALA A 1 644 ? -38.772 0.977 65.337 1.00 89.31 644 ALA A CA 1
ATOM 5008 C C . ALA A 1 644 ? -39.935 1.827 65.896 1.00 89.31 644 ALA A C 1
ATOM 5010 O O . ALA A 1 644 ? -41.009 1.288 66.160 1.00 89.31 644 ALA A O 1
ATOM 5011 N N . ARG A 1 645 ? -39.792 3.159 66.030 1.00 89.38 645 ARG A N 1
ATOM 5012 C CA . ARG A 1 645 ? -40.928 4.051 66.365 1.00 89.38 645 ARG A CA 1
ATOM 5013 C C . ARG A 1 645 ? -41.931 4.170 65.214 1.00 89.38 645 ARG A C 1
ATOM 5015 O O . ARG A 1 645 ? -43.103 4.438 65.469 1.00 89.38 645 ARG A O 1
ATOM 5022 N N . GLY A 1 646 ? -41.483 4.009 63.969 1.00 87.06 646 GLY A N 1
ATOM 5023 C CA . GLY A 1 646 ? -42.344 3.899 62.792 1.00 87.06 646 GLY A CA 1
ATOM 5024 C C . GLY A 1 646 ? -43.056 2.548 62.751 1.00 87.06 646 GLY A C 1
ATOM 5025 O O . GLY A 1 646 ? -44.280 2.501 62.650 1.00 87.06 646 GLY A O 1
ATOM 5026 N N . TRP A 1 647 ? -42.312 1.455 62.922 1.00 90.06 647 TRP A N 1
ATOM 5027 C CA . TRP A 1 647 ? -42.851 0.091 62.866 1.00 90.06 647 TRP A CA 1
ATOM 5028 C C . TRP A 1 647 ? -43.850 -0.217 63.993 1.00 90.06 647 TRP A C 1
ATOM 5030 O O . TRP A 1 647 ? -44.902 -0.793 63.721 1.00 90.06 647 TRP A O 1
ATOM 5040 N N . ARG A 1 648 ? -43.635 0.288 65.218 1.00 88.25 648 ARG A N 1
ATOM 5041 C CA . ARG A 1 648 ? -44.627 0.171 66.309 1.00 88.25 648 ARG A CA 1
ATOM 5042 C C . ARG A 1 648 ? -45.960 0.856 65.999 1.00 88.25 648 ARG A C 1
ATOM 5044 O O . ARG A 1 648 ? -46.996 0.368 66.432 1.00 88.25 648 ARG A O 1
ATOM 5051 N N . LYS A 1 649 ? -45.978 1.938 65.206 1.00 86.56 649 LYS A N 1
ATOM 5052 C CA . LYS A 1 649 ? -47.238 2.569 64.748 1.00 86.56 649 LYS A CA 1
ATOM 5053 C C . LYS A 1 649 ? -48.016 1.704 63.748 1.00 86.56 649 LYS A C 1
ATOM 5055 O O . LYS A 1 649 ? -49.195 1.964 63.538 1.00 86.56 649 LYS A O 1
ATOM 5060 N N . ARG A 1 650 ? -47.366 0.702 63.146 1.00 84.19 650 ARG A N 1
ATOM 5061 C CA . ARG A 1 650 ? -47.980 -0.342 62.308 1.00 84.19 650 ARG A CA 1
ATOM 5062 C C . ARG A 1 650 ? -48.274 -1.636 63.086 1.00 84.19 650 ARG A C 1
ATOM 5064 O O . ARG A 1 650 ? -48.794 -2.573 62.502 1.00 84.19 650 ARG A O 1
ATOM 5071 N N . GLY A 1 651 ? -47.975 -1.677 64.389 1.00 83.44 651 GLY A N 1
ATOM 5072 C CA . GLY A 1 651 ? -48.236 -2.821 65.269 1.00 83.44 651 GLY A CA 1
ATOM 5073 C C . GLY A 1 651 ? -47.053 -3.765 65.512 1.00 83.44 651 GLY A C 1
ATOM 5074 O O . GLY A 1 651 ? -47.213 -4.719 66.265 1.00 83.44 651 GLY A O 1
ATOM 5075 N N . TYR A 1 652 ? -45.869 -3.522 64.934 1.00 85.81 652 TYR A N 1
ATOM 5076 C CA . TYR A 1 652 ? -44.740 -4.460 65.046 1.00 85.81 652 TYR A CA 1
ATOM 5077 C C . TYR A 1 652 ? -43.752 -4.072 66.161 1.00 85.81 652 TYR A C 1
ATOM 5079 O O . TYR A 1 652 ? -43.182 -2.975 66.156 1.00 85.81 652 TYR A O 1
ATOM 5087 N N . GLU A 1 653 ? -43.490 -4.994 67.091 1.00 87.38 653 GLU A N 1
ATOM 5088 C CA . GLU A 1 653 ? -42.571 -4.801 68.225 1.00 87.38 653 GLU A CA 1
ATOM 5089 C C . GLU A 1 653 ? -41.205 -5.473 68.009 1.00 87.38 653 GLU A C 1
ATOM 5091 O O . GLU A 1 653 ? -40.819 -6.410 68.712 1.00 87.38 653 GLU A O 1
ATOM 5096 N N . LEU A 1 654 ? -40.454 -4.961 67.030 1.00 90.56 654 LEU A N 1
ATOM 5097 C CA . LEU A 1 654 ? -39.084 -5.397 66.748 1.00 90.56 654 LEU A CA 1
ATOM 5098 C C . LEU A 1 654 ? -38.055 -4.728 67.680 1.00 90.56 654 LEU A C 1
ATOM 5100 O O . LEU A 1 654 ? -38.160 -3.542 68.021 1.00 90.56 654 LEU A O 1
ATOM 5104 N N . GLY A 1 655 ? -37.025 -5.490 68.048 1.00 89.94 655 GLY A N 1
ATOM 5105 C CA . GLY A 1 655 ? -35.837 -5.028 68.773 1.00 89.94 655 GLY A CA 1
ATOM 5106 C C . GLY A 1 655 ? -34.539 -5.342 68.020 1.00 89.94 655 GLY A C 1
ATOM 5107 O O . GLY A 1 655 ? -34.558 -6.014 66.998 1.00 89.94 655 GLY A O 1
ATOM 5108 N N . PHE A 1 656 ? -33.405 -4.876 68.542 1.00 92.56 656 PHE A N 1
ATOM 5109 C CA . PHE A 1 656 ? -32.085 -5.000 67.907 1.00 92.56 656 PHE A CA 1
ATOM 5110 C C . PHE A 1 656 ? -31.058 -5.452 68.946 1.00 92.56 656 PHE A C 1
ATOM 5112 O O . PHE A 1 656 ? -30.886 -4.767 69.957 1.00 92.56 656 PHE A O 1
ATOM 5119 N N . GLY A 1 657 ? -30.437 -6.612 68.737 1.00 92.31 657 GLY A N 1
ATOM 5120 C CA . GLY A 1 657 ? -29.380 -7.168 69.586 1.00 92.31 657 GLY A CA 1
ATOM 5121 C C . GLY A 1 657 ? -28.045 -7.190 68.842 1.00 92.31 657 GLY A C 1
ATOM 5122 O O . GLY A 1 657 ? -28.016 -7.348 67.620 1.00 92.31 657 GLY A O 1
ATOM 5123 N N . VAL A 1 658 ? -26.938 -6.998 69.566 1.00 94.75 658 VAL A N 1
ATOM 5124 C CA . VAL A 1 658 ? -25.595 -6.944 68.968 1.00 94.75 658 VAL A CA 1
ATOM 5125 C C . VAL A 1 658 ? -24.568 -7.683 69.820 1.00 94.75 658 VAL A C 1
ATOM 5127 O O . VAL A 1 658 ? -24.486 -7.458 71.028 1.00 94.75 658 VAL A O 1
ATOM 5130 N N . GLY A 1 659 ? -23.725 -8.485 69.170 1.00 94.31 659 GLY A N 1
ATOM 5131 C CA . GLY A 1 659 ? -22.530 -9.095 69.753 1.00 94.31 659 GLY A CA 1
ATOM 5132 C C . GLY A 1 659 ? -21.258 -8.653 69.034 1.00 94.31 659 GLY A C 1
ATOM 5133 O O . GLY A 1 659 ? -21.208 -8.671 67.805 1.00 94.31 659 GLY A O 1
ATOM 5134 N N . ILE A 1 660 ? -20.223 -8.277 69.789 1.00 95.69 660 ILE A N 1
ATOM 5135 C CA . ILE A 1 660 ? -18.921 -7.838 69.263 1.00 95.69 660 ILE A CA 1
ATOM 5136 C C . ILE A 1 660 ? -17.794 -8.678 69.874 1.00 95.69 660 ILE A C 1
ATOM 5138 O O . ILE A 1 660 ? -17.678 -8.783 71.099 1.00 95.69 660 ILE A O 1
ATOM 5142 N N . ALA A 1 661 ? -16.911 -9.232 69.040 1.00 95.44 661 ALA A N 1
ATOM 5143 C CA . ALA A 1 661 ? -15.713 -9.939 69.495 1.00 95.44 661 ALA A CA 1
ATOM 5144 C C . ALA A 1 661 ? -14.476 -9.615 68.646 1.00 95.44 661 ALA A C 1
ATOM 5146 O O . ALA A 1 661 ? -14.570 -9.446 67.435 1.00 95.44 661 ALA A O 1
ATOM 5147 N N . THR A 1 662 ? -13.297 -9.611 69.278 1.00 95.94 662 THR A N 1
ATOM 5148 C CA . THR A 1 662 ? -11.999 -9.412 68.608 1.00 95.94 662 THR A CA 1
ATOM 5149 C C . THR A 1 662 ? -11.092 -10.630 68.754 1.00 95.94 662 THR A C 1
ATOM 5151 O O . THR A 1 662 ? -10.972 -11.228 69.831 1.00 95.94 662 THR A O 1
ATOM 5154 N N . GLY A 1 663 ? -10.413 -10.994 67.669 1.00 93.69 663 GLY A N 1
ATOM 5155 C CA . GLY A 1 663 ? -9.475 -12.109 67.633 1.00 93.69 663 GLY A CA 1
ATOM 5156 C C . GLY A 1 663 ? -8.966 -12.401 66.226 1.00 93.69 663 GLY A C 1
ATOM 5157 O O . GLY A 1 663 ? -9.330 -11.734 65.265 1.00 93.69 663 GLY A O 1
ATOM 5158 N N . TYR A 1 664 ? -8.113 -13.415 66.108 1.00 93.06 664 TYR A N 1
ATOM 5159 C CA . TYR A 1 664 ? -7.627 -13.866 64.807 1.00 93.06 664 TYR A CA 1
ATOM 5160 C C . TYR A 1 664 ? -8.685 -14.701 64.080 1.00 93.06 664 TYR A C 1
ATOM 5162 O O . TYR A 1 664 ? -9.239 -15.637 64.663 1.00 93.06 664 TYR A O 1
ATOM 5170 N N . ALA A 1 665 ? -8.878 -14.404 62.799 1.00 93.00 665 ALA A N 1
ATOM 5171 C CA . ALA A 1 665 ? -9.566 -15.251 61.831 1.00 93.00 665 ALA A CA 1
ATOM 5172 C C . ALA A 1 665 ? -8.643 -15.521 60.632 1.00 93.00 665 ALA A C 1
ATOM 5174 O O . ALA A 1 665 ? -7.654 -14.810 60.429 1.00 93.00 665 ALA A O 1
ATOM 5175 N N . THR A 1 666 ? -8.979 -16.537 59.843 1.00 90.25 666 THR A N 1
ATOM 5176 C CA . THR A 1 666 ? -8.514 -16.668 58.459 1.00 90.25 666 THR A CA 1
ATOM 5177 C C . THR A 1 666 ? -9.573 -16.042 57.558 1.00 90.25 666 THR A C 1
ATOM 5179 O O . THR A 1 666 ? -10.745 -16.390 57.686 1.00 90.25 666 THR A O 1
ATOM 5182 N N . LEU A 1 667 ? -9.181 -15.123 56.682 1.00 88.94 667 LEU A N 1
ATOM 5183 C CA . LEU A 1 667 ? -10.051 -14.474 55.701 1.00 88.94 667 LEU A CA 1
ATOM 5184 C C . LEU A 1 667 ? -9.594 -14.825 54.288 1.00 88.94 667 LEU A C 1
ATOM 5186 O O . LEU A 1 667 ? -8.429 -15.169 54.092 1.00 88.94 667 LEU A O 1
ATOM 5190 N N . GLY A 1 668 ? -10.505 -14.757 53.322 1.00 84.06 668 GLY A N 1
ATOM 5191 C CA . GLY A 1 668 ? -10.202 -15.024 51.919 1.00 84.06 668 GLY A CA 1
ATOM 5192 C C . GLY A 1 668 ? -11.430 -15.460 51.125 1.00 84.06 668 GLY A C 1
ATOM 5193 O O . GLY A 1 668 ? -12.574 -15.291 51.554 1.00 84.06 668 GLY A O 1
ATOM 5194 N N . ARG A 1 669 ? -11.181 -16.046 49.953 1.00 82.31 669 ARG A N 1
ATOM 5195 C CA . ARG A 1 669 ? -12.208 -16.552 49.039 1.00 82.31 669 ARG A CA 1
ATOM 5196 C C . ARG A 1 669 ? -12.775 -17.894 49.527 1.00 82.31 669 ARG A C 1
ATOM 5198 O O . ARG A 1 669 ? -12.105 -18.921 49.432 1.00 82.31 669 ARG A O 1
ATOM 5205 N N . ILE A 1 670 ? -14.024 -17.895 49.990 1.00 77.44 670 ILE A N 1
ATOM 5206 C CA . ILE A 1 670 ? -14.754 -19.083 50.461 1.00 77.44 670 ILE A CA 1
ATOM 5207 C C . ILE A 1 670 ? -15.799 -19.469 49.405 1.00 77.44 670 ILE A C 1
ATOM 5209 O O . ILE A 1 670 ? -16.444 -18.600 48.829 1.00 77.44 670 ILE A O 1
ATOM 5213 N N . GLY A 1 671 ? -15.973 -20.762 49.118 1.00 73.94 671 GLY A N 1
ATOM 5214 C CA . GLY A 1 671 ? -16.970 -21.250 48.155 1.00 73.94 671 GLY A CA 1
ATOM 5215 C C . GLY A 1 671 ? -16.412 -22.285 47.180 1.00 73.94 671 GLY A C 1
ATOM 5216 O O . GLY A 1 671 ? -15.480 -23.019 47.510 1.00 73.94 671 GLY A O 1
ATOM 5217 N N . PHE A 1 672 ? -16.988 -22.349 45.980 1.00 72.69 672 PHE A N 1
ATOM 5218 C CA . PHE A 1 672 ? -16.653 -23.324 44.939 1.00 72.69 672 PHE A CA 1
ATOM 5219 C C . PHE A 1 672 ? -16.620 -22.676 43.546 1.00 72.69 672 PHE A C 1
ATOM 5221 O O . PHE A 1 672 ? -17.005 -21.524 43.358 1.00 72.69 672 PHE A O 1
ATOM 5228 N N . GLU A 1 673 ? -16.13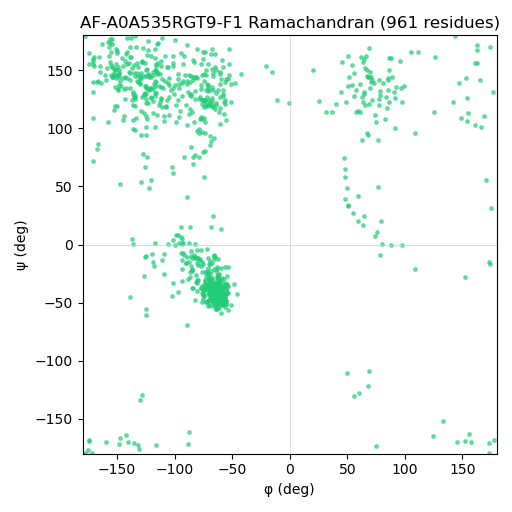3 -23.406 42.545 1.00 55.25 673 GLU A N 1
ATOM 5229 C CA . GLU A 1 673 ? -16.023 -22.888 41.180 1.00 55.25 673 GLU A CA 1
ATOM 5230 C C . GLU A 1 673 ? -17.407 -22.521 40.609 1.00 55.25 673 GLU A C 1
ATOM 5232 O O . GLU A 1 673 ? -18.276 -23.372 40.441 1.00 55.25 673 GLU A O 1
ATOM 5237 N N . GLY A 1 674 ? -17.622 -21.224 40.363 1.00 49.59 674 GLY A N 1
ATOM 5238 C CA . GLY A 1 674 ? -18.910 -20.651 39.954 1.00 49.59 674 GLY A CA 1
ATOM 5239 C C . GLY A 1 674 ? -19.610 -19.802 41.025 1.00 49.59 674 GLY A C 1
ATOM 5240 O O . GLY A 1 674 ? -20.407 -18.937 40.662 1.00 49.59 674 GLY A O 1
ATOM 5241 N N . ARG A 1 675 ? -19.284 -19.960 42.318 1.00 69.06 675 ARG A N 1
ATOM 5242 C CA . ARG A 1 675 ? -19.721 -19.040 43.384 1.00 69.06 675 ARG A CA 1
ATOM 5243 C C . ARG A 1 675 ? -18.708 -18.964 44.526 1.00 69.06 675 ARG A C 1
ATOM 5245 O O . ARG A 1 675 ? -18.489 -19.939 45.243 1.00 69.06 675 ARG A O 1
ATOM 5252 N N . TYR A 1 676 ? -18.191 -17.758 44.747 1.00 73.31 676 TYR A N 1
ATOM 5253 C CA . TYR A 1 676 ? -17.325 -17.434 45.871 1.00 73.31 676 TYR A CA 1
ATOM 5254 C C . TYR A 1 676 ? -17.811 -16.183 46.598 1.00 73.31 676 TYR A C 1
ATOM 5256 O O . TYR A 1 676 ? -18.151 -15.193 45.952 1.00 73.31 676 TYR A O 1
ATOM 5264 N N . ASP A 1 677 ? -17.752 -16.227 47.921 1.00 76.00 677 ASP A N 1
ATOM 5265 C CA . ASP A 1 677 ? -18.045 -15.130 48.838 1.00 76.00 677 ASP A CA 1
ATOM 5266 C C . ASP A 1 677 ? -16.741 -14.785 49.616 1.00 76.00 677 ASP A C 1
ATOM 5268 O O . ASP A 1 677 ? -15.865 -15.643 49.792 1.00 76.00 677 ASP A O 1
ATOM 5272 N N . TYR A 1 678 ? -16.548 -13.526 50.038 1.00 82.00 678 TYR A N 1
ATOM 5273 C CA . TYR A 1 678 ? -15.362 -13.105 50.810 1.00 82.00 678 TYR A CA 1
ATOM 5274 C C . TYR A 1 678 ? -15.702 -13.044 52.300 1.00 82.00 678 TYR A C 1
ATOM 5276 O O . TYR A 1 678 ? -16.386 -12.122 52.742 1.00 82.00 678 TYR A O 1
ATOM 5284 N N . GLY A 1 679 ? -15.227 -14.023 53.070 1.00 83.44 679 GLY A N 1
ATOM 5285 C CA . GLY A 1 679 ? -15.642 -14.206 54.461 1.00 83.44 679 GLY A CA 1
ATOM 5286 C C . GLY A 1 679 ? -14.498 -14.539 55.414 1.00 83.44 679 GLY A C 1
ATOM 5287 O O . GLY A 1 679 ? -13.341 -14.685 55.016 1.00 83.44 679 GLY A O 1
ATOM 5288 N N . ALA A 1 680 ? -14.843 -14.661 56.697 1.00 88.00 680 ALA A N 1
ATOM 5289 C CA . ALA A 1 680 ? -13.906 -14.924 57.785 1.00 88.00 680 ALA A CA 1
ATOM 5290 C C . ALA A 1 680 ? -14.246 -16.232 58.515 1.00 88.00 680 ALA A C 1
ATOM 5292 O O . ALA A 1 680 ? -15.393 -16.466 58.889 1.00 88.00 680 ALA A O 1
ATOM 5293 N N . ILE A 1 681 ? -13.236 -17.057 58.792 1.00 87.75 681 ILE A N 1
ATOM 5294 C CA . ILE A 1 681 ? -13.357 -18.309 59.550 1.00 87.75 681 ILE A CA 1
ATOM 5295 C C . ILE A 1 681 ? -12.501 -18.218 60.817 1.00 87.75 681 ILE A C 1
ATOM 5297 O O . ILE A 1 681 ? -11.288 -18.004 60.761 1.00 87.75 681 ILE A O 1
ATOM 5301 N N . GLY A 1 682 ? -13.118 -18.421 61.982 1.00 87.56 682 GLY A N 1
ATOM 5302 C CA . GLY A 1 682 ? -12.403 -18.550 63.252 1.00 87.56 682 GLY A CA 1
ATOM 5303 C C . GLY A 1 682 ? -13.289 -18.360 64.481 1.00 87.56 682 GLY A C 1
ATOM 5304 O O . GLY A 1 682 ? -14.404 -17.848 64.399 1.00 87.56 682 GLY A O 1
ATOM 5305 N N . ASN A 1 683 ? -12.766 -18.720 65.657 1.00 87.62 683 ASN A N 1
ATOM 5306 C CA . ASN A 1 683 ? -13.515 -18.680 66.922 1.00 87.62 683 ASN A CA 1
ATOM 5307 C C . ASN A 1 683 ? -14.027 -17.274 67.299 1.00 87.62 683 ASN A C 1
ATOM 5309 O O . ASN A 1 683 ? -14.968 -17.168 68.080 1.00 87.62 683 ASN A O 1
ATOM 5313 N N . VAL A 1 684 ? -13.441 -16.201 66.749 1.00 91.25 684 VAL A N 1
ATOM 5314 C CA . VAL A 1 684 ? -13.938 -14.823 66.918 1.00 91.25 684 VAL A CA 1
ATOM 5315 C C . VAL A 1 684 ? -15.336 -14.633 66.316 1.00 91.25 684 VAL A C 1
ATOM 5317 O O . VAL A 1 684 ? -16.174 -13.992 66.943 1.00 91.25 684 VAL A O 1
ATOM 5320 N N . VAL A 1 685 ? -15.614 -15.253 65.164 1.00 90.69 685 VAL A N 1
ATOM 5321 C CA . VAL A 1 685 ? -16.915 -15.199 64.476 1.00 90.69 685 VAL A CA 1
ATOM 5322 C C . VAL A 1 685 ? -17.981 -15.881 65.334 1.00 90.69 685 VAL A C 1
ATOM 5324 O O . VAL A 1 685 ? -18.987 -15.271 65.685 1.00 90.69 685 VAL A O 1
ATOM 5327 N N . ILE A 1 686 ? -17.693 -17.109 65.779 1.00 88.62 686 ILE A N 1
ATOM 5328 C CA . ILE A 1 686 ? -18.570 -17.906 66.654 1.00 88.62 686 ILE A CA 1
ATOM 5329 C C . ILE A 1 686 ? -18.843 -17.175 67.980 1.00 88.62 686 ILE A C 1
ATOM 5331 O O . ILE A 1 686 ? -19.961 -17.211 68.493 1.00 88.62 686 ILE A O 1
ATOM 5335 N N . LEU A 1 687 ? -17.839 -16.497 68.548 1.00 89.25 687 LEU A N 1
ATOM 5336 C CA . LEU A 1 687 ? -17.997 -15.739 69.789 1.00 89.25 687 LEU A CA 1
ATOM 5337 C C . LEU A 1 687 ? -18.871 -14.490 69.599 1.00 89.25 687 LEU A C 1
ATOM 5339 O O . LEU A 1 687 ? -19.749 -14.255 70.424 1.00 89.25 687 LEU A O 1
ATOM 5343 N N . ALA A 1 688 ? -18.679 -13.723 68.521 1.00 91.56 688 ALA A N 1
ATOM 5344 C CA . ALA A 1 688 ? -19.530 -12.573 68.209 1.00 91.56 688 ALA A CA 1
ATOM 5345 C C . ALA A 1 688 ? -20.989 -12.998 67.954 1.00 91.56 688 ALA A C 1
ATOM 5347 O O . ALA A 1 688 ? -21.905 -12.370 68.481 1.00 91.56 688 ALA A O 1
ATOM 5348 N N . GLN A 1 689 ? -21.208 -14.108 67.240 1.00 91.00 689 GLN A N 1
ATOM 5349 C CA . GLN A 1 689 ? -22.541 -14.670 67.002 1.00 91.00 689 GLN A CA 1
ATOM 5350 C C . GLN A 1 689 ? -23.242 -15.072 68.313 1.00 91.00 689 GLN A C 1
ATOM 5352 O O . GLN A 1 689 ? -24.397 -14.709 68.526 1.00 91.00 689 GLN A O 1
ATOM 5357 N N . ARG A 1 690 ? -22.544 -15.769 69.226 1.00 89.19 690 ARG A N 1
ATOM 5358 C CA . ARG A 1 690 ? -23.098 -16.151 70.543 1.00 89.19 690 ARG A CA 1
ATOM 5359 C C . ARG A 1 690 ? -23.409 -14.939 71.422 1.00 89.19 690 ARG A C 1
ATOM 5361 O O . ARG A 1 690 ? -24.492 -14.873 71.990 1.00 89.19 690 ARG A O 1
ATOM 5368 N N . LEU A 1 691 ? -22.498 -13.963 71.482 1.00 89.56 691 LEU A N 1
ATOM 5369 C CA . LEU A 1 691 ? -22.731 -12.702 72.196 1.00 89.56 691 LEU A CA 1
ATOM 5370 C C . LEU A 1 691 ? -23.921 -11.928 71.617 1.00 89.56 691 LEU A C 1
ATOM 5372 O O . LEU A 1 691 ? -24.612 -11.247 72.363 1.00 89.56 691 LEU A O 1
ATOM 5376 N N . SER A 1 692 ? -24.187 -12.043 70.313 1.00 90.94 692 SER A N 1
ATOM 5377 C CA . SER A 1 692 ? -25.377 -11.442 69.711 1.00 90.94 692 SER A CA 1
ATOM 5378 C C . SER A 1 692 ? -26.641 -12.182 70.143 1.00 90.94 692 SER A C 1
ATOM 5380 O O . SER A 1 692 ? -27.567 -11.552 70.651 1.00 90.94 692 SER A O 1
ATOM 5382 N N . ALA A 1 693 ? -26.656 -13.517 70.053 1.00 87.88 693 ALA A N 1
ATOM 5383 C CA . ALA A 1 693 ? -27.795 -14.347 70.458 1.00 87.88 693 ALA A CA 1
ATOM 5384 C C . ALA A 1 693 ? -28.209 -14.155 71.935 1.00 87.88 693 ALA A C 1
ATOM 5386 O O . ALA A 1 693 ? -29.396 -14.206 72.246 1.00 87.88 693 ALA A O 1
ATOM 5387 N N . GLU A 1 694 ? -27.257 -13.888 72.836 1.00 88.12 694 GLU A N 1
ATOM 5388 C CA . GLU A 1 694 ? -27.530 -13.588 74.253 1.00 88.12 694 GLU A CA 1
ATOM 5389 C C . GLU A 1 694 ? -27.970 -12.131 74.516 1.00 88.12 694 GLU A C 1
ATOM 5391 O O . GLU A 1 694 ? -28.509 -11.835 75.585 1.00 88.12 694 GLU A O 1
ATOM 5396 N N . ALA A 1 695 ? -27.767 -11.206 73.570 1.00 88.25 695 ALA A N 1
ATOM 5397 C CA . ALA A 1 695 ? -28.070 -9.788 73.755 1.00 88.25 695 ALA A CA 1
ATOM 5398 C C . ALA A 1 695 ? -29.583 -9.501 73.702 1.00 88.25 695 ALA A C 1
ATOM 5400 O O . ALA A 1 695 ? -30.262 -9.779 72.708 1.00 88.25 695 ALA A O 1
ATOM 5401 N N . GLN A 1 696 ? -30.108 -8.870 74.754 1.00 89.31 696 GLN A N 1
ATOM 5402 C CA . GLN A 1 696 ? -31.490 -8.388 74.830 1.00 89.31 696 GLN A CA 1
ATOM 5403 C C . GLN A 1 696 ? -31.755 -7.226 73.850 1.00 89.31 696 GLN A C 1
ATOM 5405 O O . GLN A 1 696 ? -30.839 -6.629 73.285 1.00 89.31 696 GLN A O 1
ATOM 5410 N N . ALA A 1 697 ? -33.026 -6.866 73.648 1.00 89.44 697 ALA A N 1
ATOM 5411 C CA . ALA A 1 697 ? -33.403 -5.772 72.751 1.00 89.44 697 ALA A CA 1
ATOM 5412 C C . ALA A 1 697 ? -32.803 -4.420 73.201 1.00 89.44 697 ALA A C 1
ATOM 5414 O O . ALA A 1 697 ? -33.120 -3.909 74.273 1.00 89.44 697 ALA A O 1
ATOM 5415 N N . GLY A 1 698 ? -31.951 -3.828 72.359 1.00 86.88 698 GLY A N 1
ATOM 5416 C CA . GLY A 1 698 ? -31.196 -2.601 72.639 1.00 86.88 698 GLY A CA 1
ATOM 5417 C C . GLY A 1 698 ? -29.843 -2.825 73.333 1.00 86.88 698 GLY A C 1
ATOM 5418 O O . GLY A 1 698 ? -29.122 -1.854 73.593 1.00 86.88 698 GLY A O 1
ATOM 5419 N N . GLN A 1 699 ? -29.479 -4.075 73.626 1.00 91.00 699 GLN A N 1
ATOM 5420 C CA . GLN A 1 699 ? -28.221 -4.435 74.274 1.00 91.00 699 GLN A CA 1
ATOM 5421 C C . GLN A 1 699 ? -27.109 -4.666 73.241 1.00 91.00 699 GLN A C 1
ATOM 5423 O O . GLN A 1 699 ? -27.322 -5.260 72.185 1.00 91.00 699 GLN A O 1
ATOM 5428 N N . ILE A 1 700 ? -25.906 -4.207 73.583 1.00 93.12 700 ILE A N 1
ATOM 5429 C CA . ILE A 1 700 ? -24.672 -4.462 72.838 1.00 93.12 700 ILE A CA 1
ATOM 5430 C C . ILE A 1 700 ? -23.739 -5.209 73.798 1.00 93.12 700 ILE A C 1
ATOM 5432 O O . ILE A 1 700 ? -23.337 -4.646 74.822 1.00 93.12 700 ILE A O 1
ATOM 5436 N N . LEU A 1 701 ? -23.448 -6.476 73.496 1.00 93.19 701 LEU A N 1
ATOM 5437 C CA . LEU A 1 701 ? -22.568 -7.345 74.278 1.00 93.19 701 LEU A CA 1
ATOM 5438 C C . LEU A 1 701 ? -21.182 -7.452 73.635 1.00 93.19 701 LEU A C 1
ATOM 5440 O O . LEU A 1 701 ? -21.035 -7.649 72.431 1.00 93.19 701 LEU A O 1
ATOM 5444 N N . LEU A 1 702 ? -20.153 -7.331 74.466 1.00 93.12 702 LEU A N 1
ATOM 5445 C CA . LEU A 1 702 ? -18.747 -7.280 74.089 1.00 93.12 702 LEU A CA 1
ATOM 5446 C C . LEU A 1 702 ? -18.006 -8.479 74.683 1.00 93.12 702 LEU A C 1
ATOM 5448 O O . LEU A 1 702 ? -18.212 -8.828 75.850 1.00 93.12 702 LEU A O 1
ATOM 5452 N N . SER A 1 703 ? -17.083 -9.069 73.925 1.00 92.56 703 SER A N 1
ATOM 5453 C CA . SER A 1 703 ? -16.128 -10.022 74.493 1.00 92.56 703 SER A CA 1
ATOM 5454 C C . SER A 1 703 ? -15.099 -9.308 75.374 1.00 92.56 703 SER A C 1
ATOM 5456 O O . SER A 1 703 ? -14.778 -8.139 75.148 1.00 92.56 703 SER A O 1
ATOM 5458 N N . GLN A 1 704 ? -14.507 -10.026 76.332 1.00 89.06 704 GLN A N 1
ATOM 5459 C CA . GLN A 1 704 ? -13.456 -9.503 77.218 1.00 89.06 704 GLN A CA 1
ATOM 5460 C C . GLN A 1 704 ? -12.317 -8.768 76.481 1.00 89.06 704 GLN A C 1
ATOM 5462 O O . GLN A 1 704 ? -11.789 -7.786 76.995 1.00 89.06 704 GLN A O 1
ATOM 5467 N N . ARG A 1 705 ? -11.955 -9.203 75.263 1.00 90.56 705 ARG A N 1
ATOM 5468 C CA . ARG A 1 705 ? -10.925 -8.538 74.441 1.00 90.56 705 ARG A CA 1
ATOM 5469 C C . ARG A 1 705 ? -11.389 -7.211 73.850 1.00 90.56 705 ARG A C 1
ATOM 5471 O O . ARG A 1 705 ? -10.581 -6.300 73.748 1.00 90.56 705 ARG A O 1
ATOM 5478 N N . VAL A 1 706 ? -12.662 -7.107 73.464 1.00 91.81 706 VAL A N 1
ATOM 5479 C CA . VAL A 1 706 ? -13.245 -5.840 72.999 1.00 91.81 706 VAL A CA 1
ATOM 5480 C C . VAL A 1 706 ? -13.321 -4.873 74.172 1.00 91.81 706 VAL A C 1
ATOM 5482 O O . VAL A 1 706 ? -12.803 -3.771 74.061 1.00 91.81 706 VAL A O 1
ATOM 5485 N N . HIS A 1 707 ? -13.869 -5.313 75.312 1.00 90.69 707 HIS A N 1
ATOM 5486 C CA . HIS A 1 707 ? -13.929 -4.532 76.552 1.00 90.69 707 HIS A CA 1
ATOM 5487 C C . HIS A 1 707 ? -12.552 -3.963 76.942 1.00 90.69 707 HIS A C 1
ATOM 5489 O O . HIS A 1 707 ? -12.422 -2.748 77.055 1.00 90.69 707 HIS A O 1
ATOM 5495 N N . ALA A 1 708 ? -11.505 -4.791 77.019 1.00 89.75 708 ALA A N 1
ATOM 5496 C CA . ALA A 1 708 ? -10.153 -4.330 77.359 1.00 89.75 708 ALA A CA 1
ATOM 5497 C C . ALA A 1 708 ? -9.526 -3.355 76.331 1.00 89.75 708 ALA A C 1
ATOM 5499 O O . ALA A 1 708 ? -8.635 -2.588 76.681 1.00 89.75 708 ALA A O 1
ATOM 5500 N N . ALA A 1 709 ? -9.974 -3.364 75.069 1.00 90.25 709 ALA A N 1
ATOM 5501 C CA . ALA A 1 709 ? -9.495 -2.447 74.026 1.00 90.25 709 ALA A CA 1
ATOM 5502 C C . ALA A 1 709 ? -10.255 -1.102 73.977 1.00 90.25 709 ALA A C 1
ATOM 5504 O O . ALA A 1 709 ? -9.785 -0.151 73.340 1.00 90.25 709 ALA A O 1
ATOM 5505 N N . VAL A 1 710 ? -11.426 -1.024 74.627 1.00 91.88 710 VAL A N 1
ATOM 5506 C CA . VAL A 1 710 ? -12.313 0.156 74.640 1.00 91.88 710 VAL A CA 1
ATOM 5507 C C . VAL A 1 710 ? -12.557 0.738 76.036 1.00 91.88 710 VAL A C 1
ATOM 5509 O O . VAL A 1 710 ? -13.117 1.824 76.117 1.00 91.88 710 VAL A O 1
ATOM 5512 N N . GLU A 1 711 ? -12.125 0.079 77.117 1.00 87.44 711 GLU A N 1
ATOM 5513 C CA . GLU A 1 711 ? -12.220 0.573 78.505 1.00 87.44 71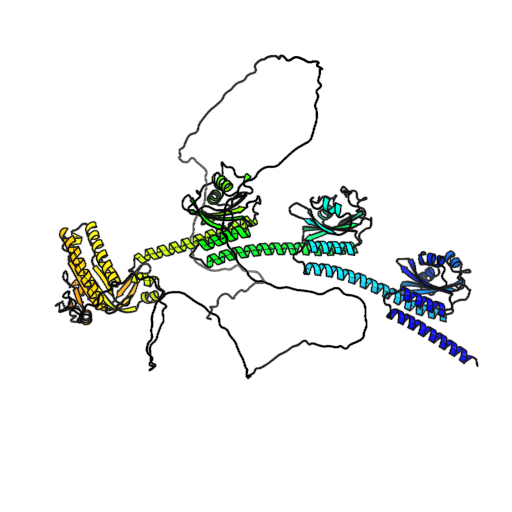1 GLU A CA 1
ATOM 5514 C C . GLU A 1 711 ? -11.789 2.049 78.673 1.00 87.44 711 GLU A C 1
ATOM 5516 O O . GLU A 1 711 ? -12.529 2.788 79.324 1.00 87.44 711 GLU A O 1
ATOM 5521 N N . PRO A 1 712 ? -10.690 2.546 78.057 1.00 85.75 712 PRO A N 1
ATOM 5522 C CA . PRO A 1 712 ? -10.290 3.953 78.195 1.00 85.75 712 PRO A CA 1
ATOM 5523 C C . PRO A 1 712 ? -11.260 4.956 77.548 1.00 85.75 712 PRO A C 1
ATOM 5525 O O . PRO A 1 712 ? -11.180 6.154 77.820 1.00 85.75 712 PRO A O 1
ATOM 5528 N N . ASP A 1 713 ? -12.152 4.484 76.675 1.00 87.06 713 ASP A N 1
ATOM 5529 C CA . ASP A 1 713 ? -13.028 5.297 75.834 1.00 87.06 713 ASP A CA 1
ATOM 5530 C C . ASP A 1 713 ? -14.520 5.066 76.124 1.00 87.06 713 ASP A C 1
ATOM 5532 O O . ASP A 1 713 ? -15.330 5.891 75.711 1.00 87.06 713 ASP A O 1
ATOM 5536 N N . ALA A 1 714 ? -14.919 3.964 76.772 1.00 86.31 714 ALA A N 1
ATOM 5537 C CA . ALA A 1 714 ? -16.302 3.475 76.777 1.00 86.31 714 ALA A CA 1
ATOM 5538 C C . ALA A 1 714 ? -16.753 2.871 78.122 1.00 86.31 714 ALA A C 1
ATOM 5540 O O . ALA A 1 714 ? -16.186 1.896 78.617 1.00 86.31 714 ALA A O 1
ATOM 5541 N N . GLU A 1 715 ? -17.859 3.388 78.666 1.00 85.19 715 GLU A N 1
ATOM 5542 C CA . GLU A 1 715 ? -18.482 2.857 79.883 1.00 85.19 715 GLU A CA 1
ATOM 5543 C C . GLU A 1 715 ? -19.082 1.465 79.615 1.00 85.19 715 GLU A C 1
ATOM 5545 O O . GLU A 1 715 ? -19.983 1.295 78.787 1.00 85.19 715 GLU A O 1
ATOM 5550 N N . THR A 1 716 ? -18.588 0.452 80.325 1.00 84.06 716 THR A N 1
ATOM 5551 C CA . THR A 1 716 ? -18.983 -0.955 80.162 1.00 84.06 716 THR A CA 1
ATOM 5552 C C . THR A 1 716 ? -19.226 -1.605 81.523 1.00 84.06 716 THR A C 1
ATOM 5554 O O . THR A 1 716 ? -18.556 -1.286 82.503 1.00 84.06 716 THR A O 1
ATOM 5557 N N . THR A 1 717 ? -20.200 -2.512 81.603 1.00 81.44 717 THR A N 1
ATOM 5558 C CA . THR A 1 717 ? -20.538 -3.257 82.825 1.00 81.44 717 THR A CA 1
ATOM 5559 C C . THR A 1 717 ? -20.351 -4.757 82.613 1.00 81.44 717 THR A C 1
ATOM 5561 O O . THR A 1 717 ? -20.577 -5.276 81.520 1.00 81.44 717 THR A O 1
ATOM 5564 N N . ALA A 1 718 ? -19.929 -5.478 83.653 1.00 73.62 718 ALA A N 1
ATOM 5565 C CA . ALA A 1 718 ? -19.836 -6.935 83.601 1.00 73.62 718 ALA A CA 1
ATOM 5566 C C . ALA A 1 718 ? -21.243 -7.553 83.504 1.00 73.62 718 ALA A C 1
ATOM 5568 O O . ALA A 1 718 ? -22.098 -7.294 84.353 1.00 73.62 718 ALA A O 1
ATOM 5569 N N . GLY A 1 719 ? -21.483 -8.358 82.469 1.00 61.81 719 GLY A N 1
ATOM 5570 C CA . GLY A 1 719 ? -22.736 -9.079 82.256 1.00 61.81 719 GLY A CA 1
ATOM 5571 C C . GLY A 1 719 ? -22.629 -10.534 82.710 1.00 61.81 719 GLY A C 1
ATOM 5572 O O . GLY A 1 719 ? -21.646 -11.216 82.422 1.00 61.81 719 GLY A O 1
ATOM 5573 N N . THR A 1 720 ? -23.656 -11.043 83.389 1.00 52.06 720 THR A N 1
ATOM 5574 C CA . THR A 1 720 ? -23.755 -12.465 83.746 1.00 52.06 720 THR A CA 1
ATOM 5575 C C . THR A 1 720 ? -24.378 -13.267 82.602 1.00 52.06 720 THR A C 1
ATOM 5577 O O . THR A 1 720 ? -25.587 -13.501 82.595 1.00 52.06 720 THR A O 1
ATOM 5580 N N . GLY A 1 721 ? -23.551 -13.670 81.635 1.00 52.19 721 GLY A N 1
ATOM 5581 C CA . GLY A 1 721 ? -23.896 -14.692 80.638 1.00 52.19 721 GLY A CA 1
ATOM 5582 C C . GLY A 1 721 ? -23.649 -16.123 81.158 1.00 52.19 721 GLY A C 1
ATOM 5583 O O . GLY A 1 721 ? -22.879 -16.303 82.109 1.00 52.19 721 GLY A O 1
ATOM 5584 N N . PRO A 1 722 ? -24.286 -17.154 80.571 1.00 44.22 722 PRO A N 1
ATOM 5585 C CA . PRO A 1 722 ? -23.980 -18.558 80.855 1.00 44.22 722 PRO A CA 1
ATOM 5586 C C . PRO A 1 722 ? -22.552 -18.943 80.397 1.00 44.22 722 PRO A C 1
ATOM 5588 O O . PRO A 1 722 ? -21.929 -18.231 79.610 1.00 44.22 722 PRO A O 1
ATOM 5591 N N . PRO A 1 723 ? -21.991 -20.076 80.868 1.00 50.44 723 PRO A N 1
ATOM 5592 C CA . PRO A 1 723 ? -20.622 -20.477 80.537 1.00 50.44 723 PRO A CA 1
ATOM 5593 C C . PRO A 1 723 ? -20.464 -20.891 79.061 1.00 50.44 723 PRO A C 1
ATOM 5595 O O . PRO A 1 723 ? -20.640 -22.052 78.686 1.00 50.44 723 PRO A O 1
ATOM 5598 N N . LEU A 1 724 ? -20.072 -19.926 78.228 1.00 49.78 724 LEU A N 1
ATOM 5599 C CA . LEU A 1 724 ? -19.705 -20.102 76.821 1.00 49.78 724 LEU A CA 1
ATOM 5600 C C . LEU A 1 724 ? -18.563 -21.129 76.684 1.00 49.78 724 LEU A C 1
ATOM 5602 O O . LEU A 1 724 ? -17.441 -20.890 77.116 1.00 49.78 724 LEU A O 1
ATOM 5606 N N . GLY A 1 725 ? -18.852 -22.289 76.084 1.00 42.66 725 GLY A N 1
ATOM 5607 C CA . GLY A 1 725 ? -17.979 -23.472 76.143 1.00 42.66 725 GLY A CA 1
ATOM 5608 C C . GLY A 1 725 ? -16.500 -23.243 75.778 1.00 42.66 725 GLY A C 1
ATOM 5609 O O . GLY A 1 725 ? -16.201 -22.598 74.775 1.00 42.66 725 GLY A O 1
ATOM 5610 N N . HIS A 1 726 ? -15.613 -23.876 76.566 1.00 43.81 726 HIS A N 1
ATOM 5611 C CA . HIS A 1 726 ? -14.144 -23.702 76.627 1.00 43.81 726 HIS A CA 1
ATOM 5612 C C . HIS A 1 726 ? -13.646 -22.442 77.372 1.00 43.81 726 HIS A C 1
ATOM 5614 O O . HIS A 1 726 ? -12.735 -21.746 76.927 1.00 43.81 726 HIS A O 1
ATOM 5620 N N . GLY A 1 727 ? -14.181 -22.230 78.579 1.00 46.66 727 GLY A N 1
ATOM 5621 C CA . GLY A 1 727 ? -13.656 -21.307 79.595 1.00 46.66 727 GLY A CA 1
ATOM 5622 C C . GLY A 1 727 ? -14.709 -20.306 80.087 1.00 46.66 727 GLY A C 1
ATOM 5623 O O . GLY A 1 727 ? -15.717 -20.112 79.417 1.00 46.66 727 GLY A O 1
ATOM 5624 N N . PRO A 1 728 ? -14.517 -19.657 81.249 1.00 45.00 728 PRO A N 1
ATOM 5625 C CA . PRO A 1 728 ? -15.400 -18.584 81.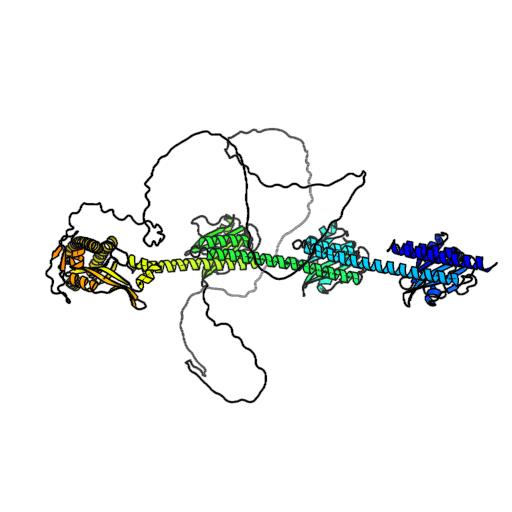700 1.00 45.00 728 PRO A CA 1
ATOM 5626 C C . PRO A 1 728 ? -15.145 -17.310 80.875 1.00 45.00 728 PRO A C 1
ATOM 5628 O O . PRO A 1 728 ? -14.409 -16.417 81.290 1.00 45.00 728 PRO A O 1
ATOM 5631 N N . ALA A 1 729 ? -15.720 -17.240 79.674 1.00 53.41 729 ALA A N 1
ATOM 5632 C CA . ALA A 1 729 ? -15.640 -16.058 78.824 1.00 53.41 729 ALA A CA 1
ATOM 5633 C C . ALA A 1 729 ? -16.638 -14.992 79.304 1.00 53.41 729 ALA A C 1
ATOM 5635 O O . ALA A 1 729 ? -17.814 -15.029 78.947 1.00 53.41 729 ALA A O 1
ATOM 5636 N N . SER A 1 730 ? -16.168 -14.036 80.108 1.00 66.69 730 SER A N 1
ATOM 5637 C CA . SER A 1 730 ? -16.992 -12.916 80.573 1.00 66.69 730 SER A CA 1
ATOM 5638 C C . SER A 1 730 ? -17.508 -12.070 79.403 1.00 66.69 730 SER A C 1
ATOM 5640 O O . SER A 1 730 ? -16.723 -11.589 78.576 1.00 66.69 730 SER A O 1
ATOM 5642 N N . ALA A 1 731 ? -18.824 -11.862 79.371 1.00 80.00 731 ALA A N 1
ATOM 5643 C CA . ALA A 1 731 ? -19.493 -10.904 78.499 1.00 80.00 731 ALA A CA 1
ATOM 5644 C C . ALA A 1 731 ? -19.614 -9.545 79.206 1.00 80.00 731 ALA A C 1
ATOM 5646 O O . ALA A 1 731 ? -19.814 -9.479 80.420 1.00 80.00 731 ALA A O 1
ATOM 5647 N N . PHE A 1 732 ? -19.517 -8.453 78.452 1.00 84.75 732 PHE A N 1
ATOM 5648 C CA . PHE A 1 732 ? -19.614 -7.092 78.984 1.00 84.75 732 PHE A CA 1
ATOM 5649 C C . PHE A 1 732 ? -20.681 -6.314 78.219 1.00 84.75 732 PHE A C 1
ATOM 5651 O O . PHE A 1 732 ? -20.667 -6.295 76.992 1.00 84.75 732 PHE A O 1
ATOM 5658 N N . ALA A 1 733 ? -21.610 -5.674 78.922 1.00 85.62 733 ALA A N 1
ATOM 5659 C CA . ALA A 1 733 ? -22.632 -4.840 78.304 1.00 85.62 733 ALA A CA 1
ATOM 5660 C C . ALA A 1 733 ? -22.117 -3.403 78.149 1.00 85.62 733 ALA A C 1
ATOM 5662 O O . ALA A 1 733 ? -21.604 -2.807 79.098 1.00 85.62 733 ALA A O 1
ATOM 5663 N N . PHE A 1 734 ? -22.264 -2.823 76.959 1.00 85.00 734 PHE A N 1
ATOM 5664 C CA . PHE A 1 734 ? -21.952 -1.410 76.747 1.00 85.00 734 PHE A CA 1
ATOM 5665 C C . PHE A 1 734 ? -23.057 -0.520 77.332 1.00 85.00 734 PHE A C 1
ATOM 5667 O O . PHE A 1 734 ? -24.223 -0.633 76.946 1.00 85.00 734 PHE A O 1
ATOM 5674 N N . ALA A 1 735 ? -22.695 0.413 78.218 1.00 80.06 735 ALA A N 1
ATOM 5675 C CA . ALA A 1 735 ? -23.641 1.318 78.877 1.00 80.06 735 ALA A CA 1
ATOM 5676 C C . ALA A 1 735 ? -24.213 2.402 77.936 1.00 80.06 735 ALA A C 1
ATOM 5678 O O . ALA A 1 735 ? -25.081 3.182 78.331 1.00 80.06 735 ALA A O 1
ATOM 5679 N N . GLY A 1 736 ? -23.754 2.459 76.679 1.00 75.12 736 GLY A N 1
ATOM 5680 C CA . GLY A 1 736 ? -24.214 3.435 75.692 1.00 75.12 736 GLY A CA 1
ATOM 5681 C C . GLY A 1 736 ? -23.588 4.820 75.846 1.00 75.12 736 GLY A C 1
ATOM 5682 O O . GLY A 1 736 ? -24.176 5.793 75.382 1.00 75.12 736 GLY A O 1
ATOM 5683 N N . ARG A 1 737 ? -22.437 4.924 76.523 1.00 80.62 737 ARG A N 1
ATOM 5684 C CA . ARG A 1 737 ? -21.730 6.182 76.792 1.00 80.62 737 ARG A CA 1
ATOM 5685 C C . ARG A 1 737 ? -20.241 6.025 76.518 1.00 80.62 737 ARG A C 1
ATOM 5687 O O . ARG A 1 737 ? -19.607 5.107 77.033 1.00 80.62 737 ARG A O 1
ATOM 5694 N N . PHE A 1 738 ? -19.686 6.941 75.731 1.00 81.75 738 PHE A N 1
ATOM 5695 C CA . PHE A 1 738 ? -18.239 7.106 75.628 1.00 81.75 738 PHE A CA 1
ATOM 5696 C C . PHE A 1 738 ? -17.750 8.058 76.730 1.00 81.75 738 PHE A C 1
ATOM 5698 O O . PHE A 1 738 ? -18.410 9.058 77.026 1.00 81.75 738 PHE A O 1
ATOM 5705 N N . ALA A 1 739 ? -16.603 7.744 77.328 1.00 67.75 739 ALA A N 1
ATOM 5706 C CA . ALA A 1 739 ? -15.955 8.550 78.351 1.00 67.75 739 ALA A CA 1
ATOM 5707 C C . ALA A 1 739 ? -15.597 9.941 77.796 1.00 67.75 739 ALA A C 1
ATOM 5709 O O . ALA A 1 739 ? -15.138 10.086 76.660 1.00 67.75 739 ALA A O 1
ATOM 5710 N N . VAL A 1 740 ? -15.822 10.990 78.592 1.00 49.09 740 VAL A N 1
ATOM 5711 C CA . VAL A 1 740 ? -15.736 12.382 78.117 1.00 49.09 740 VAL A CA 1
ATOM 5712 C C . VAL A 1 740 ? -14.286 12.883 78.109 1.00 49.09 740 VAL A C 1
ATOM 5714 O O . VAL A 1 740 ? -13.864 13.662 78.962 1.00 49.09 740 VAL A O 1
ATOM 5717 N N . GLY A 1 741 ? -13.527 12.447 77.102 1.00 43.47 741 GLY A N 1
ATOM 5718 C CA . GLY A 1 741 ? -12.279 13.086 76.677 1.00 43.47 741 GLY A CA 1
ATOM 5719 C C . GLY A 1 741 ? -12.519 14.410 75.922 1.00 43.47 741 GLY A C 1
ATOM 5720 O O . GLY A 1 741 ? -13.647 14.701 75.506 1.00 43.47 741 GLY A O 1
ATOM 5721 N N . PRO A 1 742 ? -11.481 15.246 75.729 1.00 36.72 742 PRO A N 1
ATOM 5722 C CA . PRO A 1 742 ? -11.627 16.563 75.112 1.00 36.72 742 PRO A CA 1
ATOM 5723 C C . PRO A 1 742 ? -12.093 16.474 73.650 1.00 36.72 742 PRO A C 1
ATOM 5725 O O . PRO A 1 742 ? -11.517 15.759 72.831 1.00 36.72 742 PRO A O 1
ATOM 5728 N N . ARG A 1 743 ? -13.131 17.250 73.308 1.00 39.16 743 ARG A N 1
ATOM 5729 C CA . ARG A 1 743 ? -13.741 17.285 71.969 1.00 39.16 743 ARG A CA 1
ATOM 5730 C C . ARG A 1 743 ? -12.813 17.905 70.915 1.00 39.16 743 ARG A C 1
ATOM 5732 O O . ARG A 1 743 ? -12.914 19.094 70.617 1.00 39.16 743 ARG A O 1
ATOM 5739 N N . GLY A 1 744 ? -11.983 17.083 70.279 1.00 30.25 744 GLY A N 1
ATOM 5740 C CA . GLY A 1 744 ? -11.521 17.361 68.918 1.00 30.25 744 GLY A CA 1
ATOM 5741 C C . GLY A 1 744 ? -12.709 17.270 67.942 1.00 30.25 744 GLY A C 1
ATOM 5742 O O . GLY A 1 744 ? -13.486 16.318 68.042 1.00 30.25 744 GLY A O 1
ATOM 5743 N N . PRO A 1 745 ? -12.914 18.233 67.025 1.00 35.75 745 PRO A N 1
ATOM 5744 C CA . PRO A 1 745 ? -14.041 18.184 66.100 1.00 35.75 745 PRO A CA 1
ATOM 5745 C C . PRO A 1 745 ? -13.845 17.077 65.057 1.00 35.75 745 PRO A C 1
ATOM 5747 O O . PRO A 1 745 ? -12.895 17.110 64.274 1.00 35.75 745 PRO A O 1
ATOM 5750 N N . LEU A 1 746 ? -14.786 16.130 65.008 1.00 38.75 746 LEU A N 1
ATOM 5751 C CA . LEU A 1 746 ? -14.909 15.168 63.913 1.00 38.75 746 LEU A CA 1
ATOM 5752 C C . LEU A 1 746 ? -15.165 15.925 62.604 1.00 38.75 746 LEU A C 1
ATOM 5754 O O . LEU A 1 746 ? -16.265 16.413 62.347 1.00 38.75 746 LEU A O 1
ATOM 5758 N N . ARG A 1 747 ? -14.130 16.034 61.769 1.00 29.11 747 ARG A N 1
ATOM 5759 C CA . ARG A 1 747 ? -14.274 16.468 60.379 1.00 29.11 747 ARG A CA 1
ATOM 5760 C C . ARG A 1 747 ? -14.837 15.296 59.582 1.00 29.11 747 ARG A C 1
ATOM 5762 O O . ARG A 1 747 ? -14.193 14.253 59.514 1.00 29.11 747 ARG A O 1
ATOM 5769 N N . ALA A 1 748 ? -15.997 15.484 58.957 1.00 29.94 748 ALA A N 1
ATOM 5770 C CA . ALA A 1 748 ? -16.494 14.531 57.971 1.00 29.94 748 ALA A CA 1
ATOM 5771 C C . ALA A 1 748 ? -15.448 14.344 56.849 1.00 29.94 748 ALA A C 1
ATOM 5773 O O . ALA A 1 748 ? -14.826 15.335 56.437 1.00 29.94 748 ALA A O 1
ATOM 5774 N N . PRO A 1 749 ? -15.235 13.116 56.344 1.00 28.73 749 PRO A N 1
ATOM 5775 C CA . PRO A 1 749 ? -14.357 12.894 55.206 1.00 28.73 749 PRO A CA 1
ATOM 5776 C C . PRO A 1 749 ? -14.945 13.591 53.974 1.00 28.73 749 PRO A C 1
ATOM 5778 O O . PRO A 1 749 ? -16.071 13.321 53.562 1.00 28.73 749 PRO A O 1
ATOM 5781 N N . ALA A 1 750 ? -14.182 14.508 53.379 1.00 28.31 750 ALA A N 1
ATOM 5782 C CA . ALA A 1 750 ? -14.543 15.073 52.083 1.00 28.31 750 ALA A CA 1
ATOM 5783 C C . ALA A 1 750 ? -14.462 13.972 51.005 1.00 28.31 750 ALA A C 1
ATOM 5785 O O . ALA A 1 750 ? -13.566 13.127 51.092 1.00 28.31 750 ALA A O 1
ATOM 5786 N N . PRO A 1 751 ? -15.339 13.978 49.980 1.00 26.75 751 PRO A N 1
ATOM 5787 C CA . PRO A 1 751 ? -15.282 12.994 48.903 1.00 26.75 751 PRO A CA 1
ATOM 5788 C C . PRO A 1 751 ? -13.905 13.033 48.229 1.00 26.75 751 PRO A C 1
ATOM 5790 O O . PRO A 1 751 ? -13.442 14.080 47.768 1.00 26.75 751 PRO A O 1
ATOM 5793 N N . SER A 1 752 ? -13.229 11.886 48.214 1.00 29.12 752 SER A N 1
ATOM 5794 C CA . SER A 1 752 ? -11.830 11.760 47.820 1.00 29.12 752 SER A CA 1
ATOM 5795 C C . SER A 1 752 ? -11.655 11.905 46.307 1.00 29.12 752 SER A C 1
ATOM 5797 O O . SER A 1 752 ? -11.747 10.947 45.543 1.00 29.12 752 SER A O 1
ATOM 5799 N N . SER A 1 753 ? -11.327 13.120 45.859 1.00 28.16 753 SER A N 1
ATOM 5800 C CA . SER A 1 753 ? -10.852 13.346 44.492 1.00 28.16 753 SER A CA 1
ATOM 5801 C C . SER A 1 753 ? -9.617 12.477 44.228 1.00 28.16 753 SER A C 1
ATOM 5803 O O . SER A 1 753 ? -8.604 12.627 44.920 1.00 28.16 753 SER A O 1
ATOM 5805 N N . THR A 1 754 ? -9.682 11.594 43.232 1.00 30.86 754 THR A N 1
ATOM 5806 C CA . THR A 1 754 ? -8.636 10.610 42.925 1.00 30.86 754 THR A CA 1
ATOM 5807 C C . THR A 1 754 ? -7.271 11.264 42.696 1.00 30.86 754 THR A C 1
ATOM 5809 O O . THR A 1 754 ? -7.023 11.857 41.643 1.00 30.86 754 THR A O 1
ATOM 5812 N N . ARG A 1 755 ? -6.350 11.110 43.654 1.00 26.88 755 ARG A N 1
ATOM 5813 C CA . ARG A 1 755 ? -4.919 11.391 43.470 1.00 26.88 755 ARG A CA 1
ATOM 5814 C C . ARG A 1 755 ? -4.129 10.094 43.564 1.00 26.88 755 ARG A C 1
ATOM 5816 O O . ARG A 1 755 ? -4.147 9.427 44.597 1.00 26.88 755 ARG A O 1
ATOM 5823 N N . LYS A 1 756 ? -3.427 9.771 42.474 1.00 29.31 756 LYS A N 1
ATOM 5824 C CA . LYS A 1 756 ? -2.501 8.636 42.373 1.00 29.31 756 LYS A CA 1
ATOM 5825 C C . LYS A 1 756 ? -1.524 8.668 43.552 1.00 29.31 756 LYS A C 1
ATOM 5827 O O . LYS A 1 756 ? -0.813 9.657 43.707 1.00 29.31 756 LYS A O 1
ATOM 5832 N N . HIS A 1 757 ? -1.472 7.595 44.334 1.00 26.62 757 HIS A N 1
ATOM 5833 C CA . HIS A 1 757 ? -0.411 7.378 45.312 1.00 26.62 757 HIS A CA 1
ATOM 5834 C C . HIS A 1 757 ? 0.539 6.320 44.759 1.00 26.62 757 HIS A C 1
ATOM 5836 O O . HIS A 1 757 ? 0.176 5.160 44.592 1.00 26.62 757 HIS A O 1
ATOM 5842 N N . SER A 1 758 ? 1.751 6.750 44.422 1.00 23.81 758 SER A N 1
ATOM 5843 C CA . SER A 1 758 ? 2.856 5.867 44.062 1.00 23.81 758 SER A CA 1
ATOM 5844 C C . SER A 1 758 ? 3.331 5.111 45.301 1.00 23.81 758 SER A C 1
ATOM 5846 O O . SER A 1 758 ? 3.700 5.741 46.294 1.00 23.81 758 SER A O 1
ATOM 5848 N N . ILE A 1 759 ? 3.353 3.780 45.236 1.00 24.84 759 ILE A N 1
ATOM 5849 C CA . ILE A 1 759 ? 3.881 2.935 46.310 1.00 24.84 759 ILE A CA 1
ATOM 5850 C C . ILE A 1 759 ? 5.393 3.171 46.424 1.00 24.84 759 ILE A C 1
ATOM 5852 O O . ILE A 1 759 ? 6.141 2.900 45.488 1.00 24.84 759 ILE A O 1
ATOM 5856 N N . ALA A 1 760 ? 5.837 3.661 47.581 1.00 25.12 760 ALA A N 1
ATOM 5857 C CA . ALA A 1 760 ? 7.245 3.789 47.937 1.00 25.12 760 ALA A CA 1
ATOM 5858 C C . ALA A 1 760 ? 7.530 2.897 49.152 1.00 25.12 760 ALA A C 1
ATOM 5860 O O . ALA A 1 760 ? 7.185 3.234 50.284 1.00 25.12 760 ALA A O 1
ATOM 5861 N N . LEU A 1 761 ? 8.126 1.731 48.903 1.00 23.86 761 LEU A N 1
ATOM 5862 C CA . LEU A 1 761 ? 8.510 0.781 49.944 1.00 23.86 761 LEU A CA 1
ATOM 5863 C C . LEU A 1 761 ? 9.737 1.315 50.702 1.00 23.86 761 LEU A C 1
ATOM 5865 O O . LEU A 1 761 ? 10.793 1.496 50.100 1.00 23.86 761 LEU A O 1
ATOM 5869 N N . VAL A 1 762 ? 9.623 1.528 52.016 1.00 23.62 762 VAL A N 1
ATOM 5870 C CA . VAL A 1 762 ? 10.753 1.940 52.865 1.00 23.62 762 VAL A CA 1
ATOM 5871 C C . VAL A 1 762 ? 10.918 0.968 54.028 1.00 23.62 762 VAL A C 1
ATOM 5873 O O . VAL A 1 762 ? 10.108 0.927 54.951 1.00 23.62 762 VAL A O 1
ATOM 5876 N N . LEU A 1 763 ? 12.004 0.196 53.978 1.00 24.42 763 LEU A N 1
ATOM 5877 C CA . LEU A 1 763 ? 12.527 -0.546 55.123 1.00 24.42 763 LEU A CA 1
ATOM 5878 C C . LEU A 1 763 ? 13.189 0.422 56.112 1.00 24.42 763 LEU A C 1
ATOM 5880 O O . LEU A 1 763 ? 13.831 1.394 55.717 1.00 24.42 763 LEU A O 1
ATOM 5884 N N . ALA A 1 764 ? 13.085 0.112 57.399 1.00 23.38 764 ALA A N 1
ATOM 5885 C CA . ALA A 1 764 ? 13.695 0.866 58.487 1.00 23.38 764 ALA A CA 1
ATOM 5886 C C . ALA A 1 764 ? 14.272 -0.104 59.537 1.00 23.38 764 ALA A C 1
ATOM 5888 O O . ALA A 1 764 ? 13.777 -1.226 59.653 1.00 23.38 764 ALA A O 1
ATOM 5889 N N . PRO A 1 765 ? 15.191 0.343 60.409 1.00 37.91 765 PRO A N 1
ATOM 5890 C CA . PRO A 1 765 ? 16.312 1.257 60.144 1.00 37.91 765 PRO A CA 1
ATOM 5891 C C . PRO A 1 765 ? 17.622 0.746 60.796 1.00 37.91 765 PRO A C 1
ATOM 5893 O O . PRO A 1 765 ? 17.593 -0.244 61.514 1.00 37.91 765 PRO A O 1
ATOM 5896 N N . GLN A 1 766 ? 18.741 1.469 60.628 1.00 25.83 766 GLN A N 1
ATOM 5897 C CA . GLN A 1 766 ? 19.748 1.843 61.659 1.00 25.83 766 GLN A CA 1
ATOM 5898 C C . GLN A 1 766 ? 20.721 2.862 61.016 1.00 25.83 766 GLN A C 1
ATOM 5900 O O . GLN A 1 766 ? 21.041 2.695 59.843 1.00 25.83 766 GLN A O 1
ATOM 5905 N N . GLY A 1 767 ? 21.177 3.927 61.709 1.00 24.31 767 GLY A N 1
ATOM 5906 C CA . GLY A 1 767 ? 22.065 4.907 61.031 1.00 24.31 767 GLY A CA 1
ATOM 5907 C C . GLY A 1 767 ? 22.509 6.226 61.699 1.00 24.31 767 GLY A C 1
ATOM 5908 O O . GLY A 1 767 ? 23.486 6.783 61.232 1.00 24.31 767 GLY A O 1
ATOM 5909 N N . ILE A 1 768 ? 21.887 6.702 62.791 1.00 25.00 768 ILE A N 1
ATOM 5910 C CA . ILE A 1 768 ? 22.460 7.688 63.756 1.00 25.00 768 ILE A CA 1
ATOM 5911 C C . ILE A 1 768 ? 22.862 9.117 63.241 1.00 25.00 768 ILE A C 1
ATOM 5913 O O . ILE A 1 768 ? 23.913 9.305 62.647 1.00 25.00 768 ILE A O 1
ATOM 5917 N N . ARG A 1 769 ? 22.128 10.145 63.733 1.00 25.72 769 ARG A N 1
ATOM 5918 C CA . ARG A 1 769 ? 22.484 11.594 63.921 1.00 25.72 769 ARG A CA 1
ATOM 5919 C C . ARG A 1 769 ? 22.687 12.534 62.705 1.00 25.72 769 ARG A C 1
ATOM 5921 O O . ARG A 1 769 ? 23.514 12.284 61.844 1.00 25.72 769 ARG A O 1
ATOM 5928 N N . GLY A 1 770 ? 22.095 13.739 62.791 1.00 25.06 770 GLY A N 1
ATOM 5929 C CA . GLY A 1 770 ? 22.529 14.941 62.046 1.00 25.06 770 GLY A CA 1
ATOM 5930 C C . GLY A 1 770 ? 21.514 16.102 62.034 1.00 25.06 770 GLY A C 1
ATOM 5931 O O . GLY A 1 770 ? 20.555 16.052 61.282 1.00 25.06 770 GLY A O 1
ATOM 5932 N N . LEU A 1 771 ? 21.718 17.128 62.871 1.00 25.78 771 LEU A N 1
ATOM 5933 C CA . LEU A 1 771 ? 20.871 18.331 63.043 1.00 25.78 771 LEU A CA 1
ATOM 5934 C C . LEU A 1 771 ? 20.663 19.197 61.772 1.00 25.78 771 LEU A C 1
ATOM 5936 O O . LEU A 1 771 ? 21.551 19.237 60.927 1.00 25.78 771 LEU A O 1
ATOM 5940 N N . GLY A 1 772 ? 19.597 20.021 61.728 1.00 25.77 772 GLY A N 1
ATOM 5941 C CA . GLY A 1 772 ? 19.525 21.209 60.847 1.00 25.77 772 GLY A CA 1
ATOM 5942 C C . GLY A 1 772 ? 18.114 21.765 60.571 1.00 25.77 772 GLY A C 1
ATOM 5943 O O . GLY A 1 772 ? 17.394 21.211 59.749 1.00 25.77 772 GLY A O 1
ATOM 5944 N N . ASP A 1 773 ? 17.731 22.866 61.228 1.00 24.64 773 ASP A N 1
ATOM 5945 C CA . ASP A 1 773 ? 16.380 23.466 61.197 1.00 24.64 773 ASP A CA 1
ATOM 5946 C C . ASP A 1 773 ? 16.049 24.380 59.984 1.00 24.64 773 ASP A C 1
ATOM 5948 O O . ASP A 1 773 ? 16.872 25.184 59.560 1.00 24.64 773 ASP A O 1
ATOM 5952 N N . VAL A 1 774 ? 14.778 24.299 59.547 1.00 25.77 774 VAL A N 1
ATOM 5953 C CA . VAL A 1 774 ? 13.784 25.384 59.273 1.00 25.77 774 VAL A CA 1
ATOM 5954 C C . VAL A 1 774 ? 14.079 26.577 58.324 1.00 25.77 774 VAL A C 1
ATOM 5956 O O . VAL A 1 774 ? 15.061 27.299 58.442 1.00 25.77 774 VAL A O 1
ATOM 5959 N N . GLY A 1 775 ? 13.064 26.895 57.495 1.00 26.38 775 GLY A N 1
ATOM 5960 C CA . GLY A 1 775 ? 12.832 28.173 56.781 1.00 26.38 775 GLY A CA 1
ATOM 5961 C C . GLY A 1 775 ? 12.115 27.918 55.442 1.00 26.38 775 GLY A C 1
ATOM 5962 O O . GLY A 1 775 ? 12.691 27.270 54.580 1.00 26.38 775 GLY A O 1
ATOM 5963 N N . GLU A 1 776 ? 10.835 28.229 55.177 1.00 26.59 776 GLU A N 1
ATOM 5964 C CA . GLU A 1 776 ? 10.062 29.485 55.337 1.00 26.59 776 GLU A CA 1
ATOM 5965 C C . GLU A 1 776 ? 10.758 30.724 54.708 1.00 26.59 776 GLU A C 1
ATOM 5967 O O . GLU A 1 776 ? 11.962 30.885 54.846 1.00 26.59 776 GLU A O 1
ATOM 5972 N N . ALA A 1 777 ? 10.083 31.637 53.984 1.00 27.19 777 ALA A N 1
ATOM 5973 C CA . ALA A 1 777 ? 8.647 31.951 54.002 1.00 27.19 777 ALA A CA 1
ATOM 5974 C C . ALA A 1 777 ? 8.071 32.577 52.694 1.00 27.19 777 ALA A C 1
ATOM 5976 O O . ALA A 1 777 ? 8.747 33.298 51.975 1.00 27.19 777 ALA A O 1
ATOM 5977 N N . ARG A 1 778 ? 6.755 32.381 52.496 1.00 26.44 778 ARG A N 1
ATOM 5978 C CA . ARG A 1 778 ? 5.712 33.400 52.188 1.00 26.44 778 ARG A CA 1
ATOM 5979 C C . ARG A 1 778 ? 5.881 34.482 51.076 1.00 26.44 778 ARG A C 1
ATOM 5981 O O . ARG A 1 778 ? 6.560 35.476 51.276 1.00 26.44 778 ARG A O 1
ATOM 5988 N N . ARG A 1 779 ? 4.896 34.437 50.152 1.00 26.86 779 ARG A N 1
ATOM 5989 C CA . ARG A 1 779 ? 3.865 35.483 49.855 1.00 26.86 779 ARG A CA 1
ATOM 5990 C C . ARG A 1 779 ? 4.082 36.630 48.838 1.00 26.86 779 ARG A C 1
ATOM 5992 O O . ARG A 1 779 ? 5.119 37.262 48.750 1.00 26.86 779 ARG A O 1
ATOM 5999 N N . ASP A 1 780 ? 2.944 36.919 48.192 1.00 26.28 780 ASP A N 1
ATOM 6000 C CA . ASP A 1 780 ? 2.338 38.216 47.835 1.00 26.28 780 ASP A CA 1
ATOM 6001 C C . ASP A 1 780 ? 3.046 39.206 46.877 1.00 26.28 780 ASP A C 1
ATOM 6003 O O . ASP A 1 780 ? 3.655 40.186 47.278 1.00 26.28 780 ASP A O 1
ATOM 6007 N N . ALA A 1 781 ? 2.721 39.021 45.590 1.00 26.03 781 ALA A N 1
ATOM 6008 C CA . ALA A 1 781 ? 1.937 39.966 44.771 1.00 26.03 781 ALA A CA 1
ATOM 6009 C C . ALA A 1 781 ? 2.492 41.337 44.289 1.00 26.03 781 ALA A C 1
ATOM 6011 O O . ALA A 1 781 ? 3.047 42.146 45.013 1.00 26.03 781 ALA A O 1
ATOM 6012 N N . CYS A 1 782 ? 2.055 41.658 43.060 1.00 22.72 782 CYS A N 1
ATOM 6013 C CA . CYS A 1 782 ? 1.842 42.995 42.481 1.00 22.72 782 CYS A CA 1
ATOM 6014 C C . CYS A 1 782 ? 3.033 43.891 42.054 1.00 22.72 782 CYS A C 1
ATOM 6016 O O . CYS A 1 782 ? 3.607 44.631 42.837 1.00 22.72 782 CYS A O 1
ATOM 6018 N N . ARG A 1 783 ? 3.095 44.041 40.718 1.00 25.14 783 ARG A N 1
ATOM 6019 C CA . ARG A 1 783 ? 3.174 45.310 39.954 1.00 25.14 783 ARG A CA 1
ATOM 6020 C C . ARG A 1 783 ? 4.528 46.015 39.712 1.00 25.14 783 ARG A C 1
ATOM 6022 O O . ARG A 1 783 ? 5.093 46.666 40.573 1.00 25.14 783 ARG A O 1
ATOM 6029 N N . THR A 1 784 ? 4.810 46.079 38.403 1.00 25.45 784 THR A N 1
ATOM 6030 C CA . THR A 1 784 ? 5.220 47.257 37.599 1.00 25.45 784 THR A CA 1
ATOM 6031 C C . THR A 1 784 ? 6.608 47.883 37.754 1.00 25.45 784 THR A C 1
ATOM 6033 O O . THR A 1 784 ? 6.896 48.485 38.776 1.00 25.45 784 THR A O 1
ATOM 6036 N N . HIS A 1 785 ? 7.291 47.959 36.596 1.00 24.83 785 HIS A N 1
ATOM 6037 C CA . HIS A 1 785 ? 8.342 48.926 36.225 1.00 24.83 785 HIS A CA 1
ATOM 6038 C C . HIS A 1 785 ? 9.669 48.831 37.017 1.00 24.83 785 HIS A C 1
ATOM 6040 O O . HIS A 1 785 ? 9.693 48.386 38.154 1.00 24.83 785 HIS A O 1
ATOM 6046 N N . SER A 1 786 ? 10.834 49.173 36.457 1.00 23.16 786 SER A N 1
ATOM 6047 C CA . SER A 1 786 ? 11.223 49.514 35.070 1.00 23.16 786 SER A CA 1
ATOM 6048 C C . SER A 1 786 ? 12.734 49.249 34.884 1.00 23.16 786 SER A C 1
ATOM 6050 O O . SER A 1 786 ? 13.392 48.830 35.824 1.00 23.16 786 SER A O 1
ATOM 6052 N N . GLU A 1 787 ? 13.247 49.443 33.661 1.00 26.36 787 GLU A N 1
ATOM 6053 C CA . GLU A 1 787 ? 14.613 49.909 33.308 1.00 26.36 787 GLU A CA 1
ATOM 6054 C C . GLU A 1 787 ? 15.782 49.663 34.305 1.00 26.36 787 GLU A C 1
ATOM 6056 O O . GLU A 1 787 ? 15.787 50.192 35.407 1.00 26.36 787 GLU A O 1
ATOM 6061 N N . GLY A 1 788 ? 16.893 49.003 33.947 1.00 25.89 788 GLY A N 1
ATOM 6062 C CA . GLY A 1 788 ? 17.304 48.426 32.661 1.00 25.89 788 GLY A CA 1
ATOM 6063 C C . GLY A 1 788 ? 18.837 48.265 32.548 1.00 25.89 788 GLY A C 1
ATOM 6064 O O . GLY A 1 788 ? 19.555 48.452 33.517 1.00 25.89 788 GLY A O 1
ATOM 6065 N N . ARG A 1 789 ? 19.309 47.943 31.331 1.00 24.31 789 ARG A N 1
ATOM 6066 C CA . ARG A 1 789 ? 20.664 48.156 30.750 1.00 24.31 789 ARG A CA 1
ATOM 6067 C C . ARG A 1 789 ? 21.934 48.011 31.633 1.00 24.31 789 ARG A C 1
ATOM 6069 O O . ARG A 1 789 ? 22.287 48.905 32.388 1.00 24.31 789 ARG A O 1
ATOM 6076 N N . GLY A 1 790 ? 22.739 46.996 31.301 1.00 25.98 790 GLY A N 1
ATOM 6077 C CA . GLY A 1 790 ? 24.151 46.789 31.688 1.00 25.98 790 GLY A CA 1
ATOM 6078 C C . GLY A 1 790 ? 24.444 45.281 31.626 1.00 25.98 790 GLY A C 1
ATOM 6079 O O . GLY A 1 790 ? 23.732 44.535 32.282 1.00 25.98 790 GLY A O 1
ATOM 6080 N N . ALA A 1 791 ? 25.273 44.693 30.751 1.00 26.56 791 ALA A N 1
ATOM 6081 C CA . ALA A 1 791 ? 26.624 45.021 30.262 1.00 26.56 791 ALA A CA 1
ATOM 6082 C C . ALA A 1 791 ? 27.681 44.984 31.388 1.00 26.56 791 ALA A C 1
ATOM 6084 O O . ALA A 1 791 ? 27.525 45.707 32.363 1.00 26.56 791 ALA A O 1
ATOM 6085 N N . GLY A 1 792 ? 28.760 44.193 31.303 1.00 26.08 792 GLY A N 1
ATOM 6086 C CA . GLY A 1 792 ? 29.188 43.244 30.254 1.00 26.08 792 GLY A CA 1
ATOM 6087 C C . GLY A 1 792 ? 30.554 42.602 30.592 1.00 26.08 792 GLY A C 1
ATOM 6088 O O . GLY A 1 792 ? 31.031 42.801 31.703 1.00 26.08 792 GLY A O 1
ATOM 6089 N N . SER A 1 793 ? 31.184 41.901 29.628 1.00 26.33 793 SER A N 1
ATOM 6090 C CA . SER A 1 793 ? 32.482 41.171 29.764 1.00 26.33 793 SER A CA 1
ATOM 6091 C C . SER A 1 793 ? 32.390 39.891 30.635 1.00 26.33 793 SER A C 1
ATOM 6093 O O . SER A 1 793 ? 31.551 39.836 31.525 1.00 26.33 793 SER A O 1
ATOM 6095 N N . ARG A 1 794 ? 33.042 38.741 30.364 1.00 27.50 794 ARG A N 1
ATOM 6096 C CA . ARG A 1 794 ? 34.429 38.406 29.924 1.00 27.50 794 ARG A CA 1
ATOM 6097 C C . ARG A 1 794 ? 35.480 38.718 31.018 1.00 27.50 794 ARG A C 1
ATOM 6099 O O . ARG A 1 794 ? 35.266 39.674 31.751 1.00 27.50 794 ARG A O 1
ATOM 6106 N N . GLU A 1 795 ? 36.567 37.960 31.217 1.00 29.17 795 GLU A N 1
ATOM 6107 C CA . GLU A 1 795 ? 37.389 37.109 30.312 1.00 29.17 795 GLU A CA 1
ATOM 6108 C C . GLU A 1 795 ? 37.912 35.806 31.003 1.00 29.17 795 GLU A C 1
ATOM 6110 O O . GLU A 1 795 ? 37.961 35.775 32.226 1.00 29.17 795 GLU A O 1
ATOM 6115 N N . ASP A 1 796 ? 38.256 34.769 30.206 1.00 29.42 796 ASP A N 1
ATOM 6116 C CA . ASP A 1 796 ? 39.474 33.892 30.210 1.00 29.42 796 ASP A CA 1
ATOM 6117 C C . ASP A 1 796 ? 39.996 33.179 31.511 1.00 29.42 796 ASP A C 1
ATOM 6119 O O . ASP A 1 796 ? 39.615 33.526 32.619 1.00 29.42 796 ASP A O 1
ATOM 6123 N N . GLU A 1 797 ? 40.853 32.128 31.524 1.00 29.12 797 GLU A N 1
ATOM 6124 C CA . GLU A 1 797 ? 41.475 31.236 30.507 1.00 29.12 797 GLU A CA 1
ATOM 6125 C C . GLU A 1 797 ? 41.936 29.868 31.127 1.00 29.12 797 GLU A C 1
ATOM 6127 O O . GLU A 1 797 ? 41.957 29.717 32.345 1.00 29.12 797 GLU A O 1
ATOM 6132 N N . GLY A 1 798 ? 42.409 28.907 30.301 1.00 26.95 798 GLY A N 1
ATOM 6133 C CA . GLY A 1 798 ? 43.232 27.724 30.698 1.00 26.95 798 GLY A CA 1
ATOM 6134 C C . GLY A 1 798 ? 42.468 26.425 31.069 1.00 26.95 798 GLY A C 1
ATOM 6135 O O . GLY A 1 798 ? 41.449 26.492 31.740 1.00 26.95 798 GLY A O 1
ATOM 6136 N N . ARG A 1 799 ? 42.762 25.196 30.580 1.00 29.03 799 ARG A N 1
ATOM 6137 C CA . ARG A 1 799 ? 44.009 24.378 30.408 1.00 29.03 799 ARG A CA 1
ATOM 6138 C C . ARG A 1 799 ? 44.574 23.804 31.726 1.00 29.03 799 ARG A C 1
ATOM 6140 O O . ARG A 1 799 ? 44.661 24.554 32.683 1.00 29.03 799 ARG A O 1
ATOM 6147 N N . LEU A 1 800 ? 45.065 22.555 31.832 1.00 27.78 800 LEU A N 1
ATOM 6148 C CA . LEU A 1 800 ? 45.057 21.311 31.007 1.00 27.78 800 LEU A CA 1
ATOM 6149 C C . LEU A 1 800 ? 45.649 20.157 31.873 1.00 27.78 800 LEU A C 1
ATOM 6151 O O . LEU A 1 800 ? 46.452 20.488 32.734 1.00 27.78 800 LEU A O 1
ATOM 6155 N N . ASP A 1 801 ? 45.344 18.864 31.624 1.00 25.02 801 ASP A N 1
ATOM 6156 C CA . ASP A 1 801 ? 46.334 17.741 31.630 1.00 25.02 801 ASP A CA 1
ATOM 6157 C C . ASP A 1 801 ? 45.744 16.342 31.268 1.00 25.02 801 ASP A C 1
ATOM 6159 O O . ASP A 1 801 ? 44.585 16.256 30.859 1.00 25.02 801 ASP A O 1
ATOM 6163 N N . GLN A 1 802 ? 46.568 15.271 31.271 1.00 28.38 802 GLN A N 1
ATOM 6164 C CA . GLN A 1 802 ? 46.391 14.005 30.510 1.00 28.38 802 GLN A CA 1
ATOM 6165 C C . GLN A 1 802 ? 46.648 12.682 31.309 1.00 28.38 802 GLN A C 1
ATOM 6167 O O . GLN A 1 802 ? 46.926 12.732 32.500 1.00 28.38 802 GLN A O 1
ATOM 6172 N N . VAL A 1 803 ? 46.675 11.527 30.591 1.00 24.14 803 VAL A N 1
ATOM 6173 C CA . VAL A 1 803 ? 47.205 10.168 30.963 1.00 24.14 803 VAL A CA 1
ATOM 6174 C C . VAL A 1 803 ? 46.231 9.274 31.789 1.00 24.14 803 VAL A C 1
ATOM 6176 O O . VAL A 1 803 ? 45.679 9.759 32.764 1.00 24.14 803 VAL A O 1
ATOM 6179 N N . ALA A 1 804 ? 45.852 8.003 31.500 1.00 27.50 804 ALA A N 1
ATOM 6180 C CA . ALA A 1 804 ? 46.199 6.904 30.545 1.00 27.50 804 ALA A CA 1
ATOM 6181 C C . ALA A 1 804 ? 47.339 5.920 30.982 1.00 27.50 804 ALA A C 1
ATOM 6183 O O . ALA A 1 804 ? 48.072 6.245 31.899 1.00 27.50 804 ALA A O 1
ATOM 6184 N N . VAL A 1 805 ? 47.573 4.683 30.487 1.00 26.52 805 VAL A N 1
ATOM 6185 C CA . VAL A 1 805 ? 47.053 3.803 29.399 1.00 26.52 805 VAL A CA 1
ATOM 6186 C C . VAL A 1 805 ? 47.199 2.317 29.851 1.00 26.52 805 VAL A C 1
ATOM 6188 O O . VAL A 1 805 ? 48.236 2.005 30.426 1.00 26.52 805 VAL A O 1
ATOM 6191 N N . GLU A 1 806 ? 46.304 1.368 29.504 1.00 23.98 806 GLU A N 1
ATOM 6192 C CA . GLU A 1 806 ? 46.598 -0.095 29.604 1.00 23.98 806 GLU A CA 1
ATOM 6193 C C . GLU A 1 806 ? 46.006 -0.946 28.438 1.00 23.98 806 GLU A C 1
ATOM 6195 O O . GLU A 1 806 ? 45.245 -0.410 27.629 1.00 23.98 806 GLU A O 1
ATOM 6200 N N . ARG A 1 807 ? 46.454 -2.209 28.228 1.00 27.88 807 ARG A N 1
ATOM 6201 C CA . ARG A 1 807 ? 46.448 -2.873 26.888 1.00 27.88 807 ARG A CA 1
ATOM 6202 C C . ARG A 1 807 ? 46.262 -4.417 26.811 1.00 27.88 807 ARG A C 1
ATOM 6204 O O . ARG A 1 807 ? 47.110 -5.151 27.302 1.00 27.88 807 ARG A O 1
ATOM 6211 N N . GLY A 1 808 ? 45.361 -4.859 25.914 1.00 24.48 808 GLY A N 1
ATOM 6212 C CA . GLY A 1 808 ? 45.537 -5.996 24.965 1.00 24.48 808 GLY A CA 1
ATOM 6213 C C . GLY A 1 808 ? 45.461 -7.460 25.476 1.00 24.48 808 GLY A C 1
ATOM 6214 O O . GLY A 1 808 ? 45.171 -7.657 26.651 1.00 24.48 808 GLY A O 1
ATOM 6215 N N . PRO A 1 809 ? 45.756 -8.489 24.625 1.00 48.97 809 PRO A N 1
ATOM 6216 C CA . PRO A 1 809 ? 46.124 -8.388 23.194 1.00 48.97 809 PRO A CA 1
ATOM 6217 C C . PRO A 1 809 ? 45.663 -9.512 22.186 1.00 48.97 809 PRO A C 1
ATOM 6219 O O . PRO A 1 809 ? 45.522 -10.676 22.539 1.00 48.97 809 PRO A O 1
ATOM 6222 N N . HIS A 1 810 ? 45.668 -9.158 20.880 1.00 30.62 810 HIS A N 1
ATOM 6223 C CA . HIS A 1 810 ? 46.314 -9.870 19.730 1.00 30.62 810 HIS A CA 1
ATOM 6224 C C . HIS A 1 810 ? 45.627 -10.827 18.687 1.00 30.62 810 HIS A C 1
ATOM 6226 O O . HIS A 1 810 ? 44.969 -11.800 19.027 1.00 30.62 810 HIS A O 1
ATOM 6232 N N . LEU A 1 811 ? 46.032 -10.594 17.404 1.00 26.97 811 LEU A N 1
ATOM 6233 C CA . LEU A 1 811 ? 46.033 -11.421 16.150 1.00 26.97 811 LEU A CA 1
ATOM 6234 C C . LEU A 1 811 ? 44.699 -11.518 15.339 1.00 26.97 811 LEU A C 1
ATOM 6236 O O . LEU A 1 811 ? 43.640 -11.630 15.939 1.00 26.97 811 LEU A O 1
ATOM 6240 N N . LEU A 1 812 ? 44.652 -11.476 13.983 1.00 27.16 812 LEU A N 1
ATOM 6241 C CA . LEU A 1 812 ? 45.701 -11.399 12.928 1.00 27.16 812 LEU A CA 1
ATOM 6242 C C . LEU A 1 812 ? 45.172 -10.867 11.551 1.00 27.16 812 LEU A C 1
ATOM 6244 O O . LEU A 1 812 ? 44.124 -11.329 11.124 1.00 27.16 812 LEU A O 1
ATOM 6248 N N . SER A 1 813 ? 45.966 -10.041 10.823 1.00 27.62 813 SER A N 1
ATOM 6249 C CA . SER A 1 813 ? 46.045 -9.848 9.327 1.00 27.62 813 SER A CA 1
ATOM 6250 C C . SER A 1 813 ? 44.789 -9.498 8.475 1.00 27.62 813 SER A C 1
ATOM 6252 O O . SER A 1 813 ? 43.690 -9.904 8.808 1.00 27.62 813 SER A O 1
ATOM 6254 N N . SER A 1 814 ? 44.841 -8.851 7.292 1.00 29.14 814 SER A N 1
ATOM 6255 C CA . SER A 1 814 ? 45.823 -8.017 6.537 1.00 29.14 814 SER A CA 1
ATOM 6256 C C . SER A 1 814 ? 45.121 -7.471 5.247 1.00 29.14 814 SER A C 1
ATOM 6258 O O . SER A 1 814 ? 43.927 -7.697 5.088 1.00 29.14 814 SER A O 1
ATOM 6260 N N . GLN A 1 815 ? 45.746 -6.852 4.225 1.00 32.03 815 GLN A N 1
ATOM 6261 C CA . GLN A 1 815 ? 46.423 -5.534 4.120 1.00 32.03 815 GLN A CA 1
ATOM 6262 C C . GLN A 1 815 ? 46.330 -5.011 2.654 1.00 32.03 815 GLN A C 1
ATOM 6264 O O . GLN A 1 815 ? 46.446 -5.810 1.731 1.00 32.03 815 GLN A O 1
ATOM 6269 N N . ALA A 1 816 ? 46.223 -3.690 2.418 1.00 24.11 816 ALA A N 1
ATOM 6270 C CA . ALA A 1 816 ? 46.436 -3.049 1.099 1.00 24.11 816 ALA A CA 1
ATOM 6271 C C . ALA A 1 816 ? 47.012 -1.604 1.244 1.00 24.11 816 ALA A C 1
ATOM 6273 O O . ALA A 1 816 ? 46.746 -0.987 2.278 1.00 24.11 816 ALA A O 1
ATOM 6274 N N . PRO A 1 817 ? 47.823 -1.059 0.296 1.00 42.72 817 PRO A N 1
ATOM 6275 C CA . PRO A 1 817 ? 48.746 0.063 0.576 1.00 42.72 817 PRO A CA 1
ATOM 6276 C C . PRO A 1 817 ? 48.473 1.392 -0.186 1.00 42.72 817 PRO A C 1
ATOM 6278 O O . PRO A 1 817 ? 47.448 1.551 -0.840 1.00 42.72 817 PRO A O 1
ATOM 6281 N N . CYS A 1 818 ? 49.382 2.380 -0.063 1.00 24.72 818 CYS A N 1
ATOM 6282 C CA . CYS A 1 818 ? 49.169 3.795 -0.429 1.00 24.72 818 CYS A CA 1
ATOM 6283 C C . CYS A 1 818 ? 50.460 4.550 -0.864 1.00 24.72 818 CYS A C 1
ATOM 6285 O O . CYS A 1 818 ? 51.531 4.288 -0.318 1.00 24.72 818 CYS A O 1
ATOM 6287 N N . GLY A 1 819 ? 50.333 5.562 -1.746 1.00 28.70 819 GLY A N 1
ATOM 6288 C CA . GLY A 1 819 ? 51.313 6.654 -1.975 1.00 28.70 819 GLY A CA 1
ATOM 6289 C C . GLY A 1 819 ? 52.062 6.655 -3.327 1.00 28.70 819 GLY A C 1
ATOM 6290 O O . GLY A 1 819 ? 52.047 5.652 -4.026 1.00 28.70 819 GLY A O 1
ATOM 6291 N N . LYS A 1 820 ? 52.756 7.734 -3.752 1.00 29.06 820 LYS A N 1
ATOM 6292 C CA . LYS A 1 820 ? 52.842 9.129 -3.234 1.00 29.06 820 LYS A CA 1
ATOM 6293 C C . LYS A 1 820 ? 53.539 10.089 -4.247 1.00 29.06 820 LYS A C 1
ATOM 6295 O O . LYS A 1 820 ? 54.568 9.726 -4.789 1.00 29.06 820 LYS A O 1
ATOM 6300 N N . VAL A 1 821 ? 53.020 11.324 -4.374 1.00 28.34 821 VAL A N 1
ATOM 6301 C CA . VAL A 1 821 ? 53.694 12.655 -4.550 1.00 28.34 821 VAL A CA 1
ATOM 6302 C C . VAL A 1 821 ? 54.877 12.857 -5.538 1.00 28.34 821 VAL A C 1
ATOM 6304 O O . VAL A 1 821 ? 55.928 12.247 -5.398 1.00 28.34 821 VAL A O 1
ATOM 6307 N N . GLY A 1 822 ? 54.793 13.918 -6.367 1.00 24.78 822 GLY A N 1
ATOM 6308 C CA . GLY A 1 822 ? 55.945 14.602 -6.997 1.00 24.78 822 GLY A CA 1
ATOM 6309 C C . GLY A 1 822 ? 55.593 15.970 -7.633 1.00 24.78 822 GLY A C 1
ATOM 6310 O O . GLY A 1 822 ? 54.520 16.111 -8.214 1.00 24.78 822 GLY A O 1
ATOM 6311 N N . ARG A 1 823 ? 56.465 16.990 -7.509 1.00 26.31 823 ARG A N 1
ATOM 6312 C CA . ARG A 1 823 ? 56.344 18.352 -8.107 1.00 26.31 823 ARG A CA 1
ATOM 6313 C C . ARG A 1 823 ? 57.748 18.974 -8.271 1.00 26.31 823 ARG A C 1
ATOM 6315 O O . ARG A 1 823 ? 58.591 18.702 -7.417 1.00 26.31 823 ARG A O 1
ATOM 6322 N N . PRO A 1 824 ? 58.015 19.791 -9.312 1.00 38.59 824 PRO A N 1
ATOM 6323 C CA . PRO A 1 824 ? 58.324 21.219 -9.086 1.00 38.59 824 PRO A CA 1
ATOM 6324 C C . PRO A 1 824 ? 57.836 22.157 -10.230 1.00 38.59 824 PRO A C 1
ATOM 6326 O O . PRO A 1 824 ? 57.006 21.765 -11.045 1.00 38.59 824 PRO A O 1
ATOM 6329 N N . THR A 1 825 ? 58.304 23.413 -10.256 1.00 27.62 825 THR A N 1
ATOM 6330 C CA . THR A 1 825 ? 57.921 24.517 -11.179 1.00 27.62 825 THR A CA 1
ATOM 6331 C C . THR A 1 825 ? 59.195 25.181 -11.779 1.00 27.62 825 THR A C 1
ATOM 6333 O O . THR A 1 825 ? 60.286 24.693 -11.501 1.00 27.62 825 THR A O 1
ATOM 6336 N N . SER A 1 826 ? 59.225 26.252 -12.596 1.00 28.08 826 SER A N 1
ATOM 6337 C CA . SER A 1 826 ? 58.241 27.289 -13.008 1.00 28.08 826 SER A CA 1
ATOM 6338 C C . SER A 1 826 ? 58.749 28.058 -14.255 1.00 28.08 826 SER A C 1
ATOM 6340 O O . SER A 1 826 ? 59.957 28.101 -14.469 1.00 28.08 826 SER A O 1
ATOM 6342 N N . GLY A 1 827 ? 57.880 28.759 -15.002 1.00 25.05 827 GLY A N 1
ATOM 6343 C CA . GLY A 1 827 ? 58.268 29.674 -16.098 1.00 25.05 827 GLY A CA 1
ATOM 6344 C C . GLY A 1 827 ? 57.128 30.615 -16.543 1.00 25.05 827 GLY A C 1
ATOM 6345 O O . GLY A 1 827 ? 55.966 30.240 -16.425 1.00 25.05 827 GLY A O 1
ATOM 6346 N N . ARG A 1 828 ? 57.459 31.840 -16.991 1.00 26.25 828 ARG A N 1
ATOM 6347 C CA . ARG A 1 828 ? 56.532 32.889 -17.509 1.00 26.25 828 ARG A CA 1
ATOM 6348 C C . ARG A 1 828 ? 56.322 32.722 -19.041 1.00 26.25 828 ARG A C 1
ATOM 6350 O O . ARG A 1 828 ? 57.042 31.914 -19.618 1.00 26.25 828 ARG A O 1
ATOM 6357 N N . SER A 1 829 ? 55.422 33.408 -19.761 1.00 25.12 829 SER A N 1
ATOM 6358 C CA . SER A 1 829 ? 54.656 34.664 -19.536 1.00 25.12 829 SER A CA 1
ATOM 6359 C C . SER A 1 829 ? 53.326 34.708 -20.334 1.00 25.12 829 SER A C 1
ATOM 6361 O O . SER A 1 829 ? 53.052 33.783 -21.088 1.00 25.12 829 SER A O 1
ATOM 6363 N N . GLU A 1 830 ? 52.551 35.789 -20.125 1.00 28.28 830 GLU A N 1
ATOM 6364 C CA . GLU A 1 830 ? 51.345 36.318 -20.822 1.00 28.28 830 GLU A CA 1
ATOM 6365 C C . GLU A 1 830 ? 51.061 35.862 -22.286 1.00 28.28 830 GLU A C 1
ATOM 6367 O O . GLU A 1 830 ? 51.984 35.536 -23.025 1.00 28.28 830 GLU A O 1
ATOM 6372 N N . GLU A 1 831 ? 49.822 35.842 -22.818 1.00 28.22 831 GLU A N 1
ATOM 6373 C CA . GLU A 1 831 ? 48.588 36.640 -22.566 1.00 28.22 831 GLU A CA 1
ATOM 6374 C C . GLU A 1 831 ? 47.315 35.828 -22.992 1.00 28.22 831 GLU A C 1
ATOM 6376 O O . GLU A 1 831 ? 47.477 34.833 -23.699 1.00 28.22 831 GLU A O 1
ATOM 6381 N N . GLY A 1 832 ? 46.054 36.177 -22.625 1.00 26.67 832 GLY A N 1
ATOM 6382 C CA . GLY A 1 832 ? 44.899 35.383 -23.150 1.00 26.67 832 GLY A CA 1
ATOM 6383 C C . GLY A 1 832 ? 43.422 35.589 -22.717 1.00 26.67 832 GLY A C 1
ATOM 6384 O O . GLY A 1 832 ? 42.551 35.154 -23.461 1.00 26.67 832 GLY A O 1
ATOM 6385 N N . ASN A 1 833 ? 43.107 36.271 -21.602 1.00 28.52 833 ASN A N 1
ATOM 6386 C CA . ASN A 1 833 ? 41.733 36.594 -21.110 1.00 28.52 833 ASN A CA 1
ATOM 6387 C C . ASN A 1 833 ? 40.844 35.409 -20.574 1.00 28.52 833 ASN A C 1
ATOM 6389 O O . ASN A 1 833 ? 40.991 34.284 -21.047 1.00 28.52 833 ASN A O 1
ATOM 6393 N N . PRO A 1 834 ? 39.929 35.602 -19.580 1.00 34.19 834 PRO A N 1
ATOM 6394 C CA . PRO A 1 834 ? 39.255 34.493 -18.868 1.00 34.19 834 PRO A CA 1
ATOM 6395 C C . PRO A 1 834 ? 37.705 34.489 -18.897 1.00 34.19 834 PRO A C 1
ATOM 6397 O O . PRO A 1 834 ? 37.079 35.517 -19.136 1.00 34.19 834 PRO A O 1
ATOM 6400 N N . HIS A 1 835 ? 37.091 33.367 -18.487 1.00 26.31 835 HIS A N 1
ATOM 6401 C CA . HIS A 1 835 ? 35.747 33.329 -17.876 1.00 26.31 835 HIS A CA 1
ATOM 6402 C C . HIS A 1 835 ? 35.521 32.056 -17.031 1.00 26.31 835 HIS A C 1
ATOM 6404 O O . HIS A 1 835 ? 35.291 30.997 -17.600 1.00 26.31 835 HIS A O 1
ATOM 6410 N N . GLU A 1 836 ? 35.532 32.168 -15.692 1.00 29.09 836 GLU A N 1
ATOM 6411 C CA . GLU A 1 836 ? 34.595 31.492 -14.761 1.00 29.09 836 GLU A CA 1
ATOM 6412 C C . GLU A 1 836 ? 34.824 31.934 -13.290 1.00 29.09 836 GLU A C 1
ATOM 6414 O O . GLU A 1 836 ? 35.695 32.769 -13.047 1.00 29.09 836 GLU A O 1
ATOM 6419 N N . ILE A 1 837 ? 34.070 31.337 -12.341 1.00 26.17 837 ILE A N 1
ATOM 6420 C CA . ILE A 1 837 ? 34.048 31.503 -10.858 1.00 26.17 837 ILE A CA 1
ATOM 6421 C C . ILE A 1 837 ? 33.031 32.549 -10.330 1.00 26.17 837 ILE A C 1
ATOM 6423 O O . ILE A 1 837 ? 32.999 33.671 -10.818 1.00 26.17 837 ILE A O 1
ATOM 6427 N N . ALA A 1 838 ? 32.231 32.312 -9.271 1.00 27.42 838 ALA A N 1
ATOM 6428 C CA . ALA A 1 838 ? 31.670 31.078 -8.674 1.00 27.42 838 ALA A CA 1
ATOM 6429 C C . ALA A 1 838 ? 30.616 31.420 -7.579 1.00 27.42 838 ALA A C 1
ATOM 6431 O O . ALA A 1 838 ? 30.687 32.476 -6.964 1.00 27.42 838 ALA A O 1
ATOM 6432 N N . ILE A 1 839 ? 29.714 30.466 -7.291 1.00 26.97 839 ILE A N 1
ATOM 6433 C CA . ILE A 1 839 ? 29.137 30.091 -5.969 1.00 26.97 839 ILE A CA 1
ATOM 6434 C C . ILE A 1 839 ? 28.771 31.202 -4.949 1.00 26.97 839 ILE A C 1
ATOM 6436 O O . ILE A 1 839 ? 29.643 31.801 -4.326 1.00 26.97 839 ILE A O 1
ATOM 6440 N N . ALA A 1 840 ? 27.488 31.253 -4.551 1.00 24.20 840 ALA A N 1
ATOM 6441 C CA . ALA A 1 840 ? 27.091 31.554 -3.163 1.00 24.20 840 ALA A CA 1
ATOM 6442 C C . ALA A 1 840 ? 25.719 30.947 -2.783 1.00 24.20 840 ALA A C 1
ATOM 6444 O O . ALA A 1 840 ? 24.795 30.898 -3.590 1.00 24.20 840 ALA A O 1
ATOM 6445 N N . ARG A 1 841 ? 25.580 30.525 -1.519 1.00 31.92 841 ARG A N 1
ATOM 6446 C CA . ARG A 1 841 ? 24.341 30.072 -0.846 1.00 31.92 841 ARG A CA 1
ATOM 6447 C C . ARG A 1 841 ? 24.242 30.845 0.479 1.00 31.92 841 ARG A C 1
ATOM 6449 O O . ARG A 1 841 ? 25.293 31.091 1.069 1.00 31.92 841 ARG A O 1
ATOM 6456 N N . PRO A 1 842 ? 23.048 31.220 0.973 1.00 38.91 842 PRO A N 1
ATOM 6457 C CA . PRO A 1 842 ? 22.738 30.876 2.374 1.00 38.91 842 PRO A CA 1
ATOM 6458 C C . PRO A 1 842 ? 21.236 30.619 2.653 1.00 38.91 842 PRO A C 1
ATOM 6460 O O . PRO A 1 842 ? 20.419 30.522 1.740 1.00 38.91 842 PRO A O 1
ATOM 6463 N N . LEU A 1 843 ? 20.885 30.473 3.938 1.00 29.03 843 LEU A N 1
ATOM 6464 C CA . LEU A 1 843 ? 19.553 30.154 4.471 1.00 29.03 843 LEU A CA 1
ATOM 6465 C C . LEU A 1 843 ? 19.064 31.200 5.499 1.00 29.03 843 LEU A C 1
ATOM 6467 O O . LEU A 1 843 ? 19.867 31.717 6.264 1.00 29.03 843 LEU A O 1
ATOM 6471 N N . LEU A 1 844 ? 17.733 31.362 5.566 1.00 30.36 844 LEU A N 1
ATOM 6472 C CA . LEU A 1 844 ? 16.881 31.690 6.735 1.00 30.36 844 LEU A CA 1
ATOM 6473 C C . LEU A 1 844 ? 17.139 32.950 7.606 1.00 30.36 844 LEU A C 1
ATOM 6475 O O . LEU A 1 844 ? 18.161 33.095 8.263 1.00 30.36 844 LEU A O 1
ATOM 6479 N N . GLY A 1 845 ? 16.075 33.750 7.793 1.00 25.50 845 GLY A N 1
ATOM 6480 C CA . GLY A 1 845 ? 15.935 34.737 8.879 1.00 25.50 845 GLY A CA 1
ATOM 6481 C C . GLY A 1 845 ? 14.522 35.353 8.962 1.00 25.50 845 GLY A C 1
ATOM 6482 O O . GLY A 1 845 ? 13.973 35.766 7.946 1.00 25.50 845 GLY A O 1
ATOM 6483 N N . ARG A 1 846 ? 13.911 35.405 10.159 1.00 29.97 846 ARG A N 1
ATOM 6484 C CA . ARG A 1 846 ? 12.618 36.088 10.457 1.00 29.97 846 ARG A CA 1
ATOM 6485 C C . ARG A 1 846 ? 12.901 37.448 11.140 1.00 29.97 846 ARG A C 1
ATOM 6487 O O . ARG A 1 846 ? 13.923 37.550 11.804 1.00 29.97 846 ARG A O 1
ATOM 6494 N N . GLY A 1 847 ? 12.053 38.487 11.119 1.00 26.75 847 GLY A N 1
ATOM 6495 C CA . GLY A 1 847 ? 10.749 38.705 10.466 1.00 26.75 847 GLY A CA 1
ATOM 6496 C C . GLY A 1 847 ? 9.852 39.712 11.240 1.00 26.75 847 GLY A C 1
ATOM 6497 O O . GLY A 1 847 ? 10.293 40.291 12.227 1.00 26.75 847 GLY A O 1
ATOM 6498 N N . ALA A 1 848 ? 8.568 39.798 10.849 1.00 28.94 848 ALA A N 1
ATOM 6499 C CA . ALA A 1 848 ? 7.394 40.310 11.602 1.00 28.94 848 ALA A CA 1
ATOM 6500 C C . ALA A 1 848 ? 7.007 41.821 11.630 1.00 28.94 848 ALA A C 1
ATOM 6502 O O . ALA A 1 848 ? 7.840 42.720 11.677 1.00 28.94 848 ALA A O 1
ATOM 6503 N N . ARG A 1 849 ? 5.674 42.017 11.785 1.00 27.80 849 ARG A N 1
ATOM 6504 C CA . ARG A 1 849 ? 4.833 43.243 11.931 1.00 27.80 849 ARG A CA 1
ATOM 6505 C C . ARG A 1 849 ? 4.400 43.921 10.610 1.00 27.80 849 ARG A C 1
ATOM 6507 O O . ARG A 1 849 ? 5.160 43.932 9.658 1.00 27.80 849 ARG A O 1
ATOM 6514 N N . GLY A 1 850 ? 3.187 44.486 10.491 1.00 25.20 850 GLY A N 1
ATOM 6515 C CA . GLY A 1 850 ? 2.135 44.752 11.500 1.00 25.20 850 GLY A CA 1
ATOM 6516 C C . GLY A 1 850 ? 0.706 44.307 11.115 1.00 25.20 850 GLY A C 1
ATOM 6517 O O . GLY A 1 850 ? 0.513 43.613 10.125 1.00 25.20 850 GLY A O 1
ATOM 6518 N N . VAL A 1 851 ? -0.285 44.678 11.941 1.00 25.11 851 VAL A N 1
ATOM 6519 C CA . VAL A 1 851 ? -1.683 44.182 11.917 1.00 25.11 851 VAL A CA 1
ATOM 6520 C C . VAL A 1 851 ? -2.689 45.288 11.547 1.00 25.11 851 VAL A C 1
ATOM 6522 O O . VAL A 1 851 ? -2.426 46.471 11.739 1.00 25.11 851 VAL A O 1
ATOM 6525 N N . CYS A 1 852 ? -3.846 44.867 11.031 1.00 23.02 852 CYS A N 1
ATOM 6526 C CA . CYS A 1 852 ? -5.018 45.640 10.609 1.00 23.02 852 CYS A CA 1
ATOM 6527 C C . CYS A 1 852 ? -5.455 46.804 11.524 1.00 23.02 852 CYS A C 1
ATOM 6529 O O . CYS A 1 852 ? -5.531 46.636 12.741 1.00 23.02 852 CYS A O 1
ATOM 6531 N N . ARG A 1 853 ? -5.996 47.872 10.914 1.00 24.47 853 ARG A N 1
ATOM 6532 C CA . ARG A 1 853 ? -7.284 48.492 11.307 1.00 24.47 853 ARG A CA 1
ATOM 6533 C C . ARG A 1 853 ? -7.987 49.143 10.088 1.00 24.47 853 ARG A C 1
ATOM 6535 O O . ARG A 1 853 ? -7.361 49.201 9.032 1.00 24.47 853 ARG A O 1
ATOM 6542 N N . PRO A 1 854 ? -9.295 49.478 10.170 1.00 34.25 854 PRO A N 1
ATOM 6543 C CA . PRO A 1 854 ? -10.183 49.428 9.002 1.00 34.25 854 PRO A CA 1
ATOM 6544 C C . PRO A 1 854 ? -10.728 50.789 8.525 1.00 34.25 854 PRO A C 1
ATOM 6546 O O . PRO A 1 854 ? -10.575 51.791 9.209 1.00 34.25 854 PRO A O 1
ATOM 6549 N N . VAL A 1 855 ? -11.423 50.738 7.378 1.00 30.39 855 VAL A N 1
ATOM 6550 C CA . VAL A 1 855 ? -12.589 51.549 6.950 1.00 30.39 855 VAL A CA 1
ATOM 6551 C C . VAL A 1 855 ? -12.681 52.995 7.463 1.00 30.39 855 VAL A C 1
ATOM 6553 O O . VAL A 1 855 ? -13.066 53.227 8.604 1.00 30.39 855 VAL A O 1
ATOM 6556 N N . ASP A 1 856 ? -12.578 53.942 6.527 1.00 23.48 856 ASP A N 1
ATOM 6557 C CA . ASP A 1 856 ? -13.580 55.012 6.424 1.00 23.48 856 ASP A CA 1
ATOM 6558 C C . ASP A 1 856 ? -13.868 55.342 4.941 1.00 23.48 856 ASP A C 1
ATOM 6560 O O . ASP A 1 856 ? -13.335 54.712 4.022 1.00 23.48 856 ASP A O 1
ATOM 6564 N N . SER A 1 857 ? -14.790 56.269 4.720 1.00 25.83 857 SER A N 1
ATOM 6565 C CA . SER A 1 857 ? -15.584 56.504 3.521 1.00 25.83 857 SER A CA 1
ATOM 6566 C C . SER A 1 857 ? -15.123 57.733 2.719 1.00 25.83 857 SER A C 1
ATOM 6568 O O . SER A 1 857 ? -14.563 58.678 3.267 1.00 25.83 857 SER A O 1
ATOM 6570 N N . GLY A 1 858 ? -15.360 57.743 1.397 1.00 24.05 858 GLY A N 1
ATOM 6571 C CA . GLY A 1 858 ? -14.830 58.796 0.512 1.00 24.05 858 GLY A CA 1
ATOM 6572 C C . GLY A 1 858 ? -15.448 58.853 -0.892 1.00 24.05 858 GLY A C 1
ATOM 6573 O O . GLY A 1 858 ? -14.937 58.265 -1.834 1.00 24.05 858 GLY A O 1
ATOM 6574 N N . GLN A 1 859 ? -16.565 59.575 -0.992 1.00 27.16 859 GLN A N 1
ATOM 6575 C CA . GLN A 1 859 ? -17.243 60.167 -2.169 1.00 27.16 859 GLN A CA 1
ATOM 6576 C C . GLN A 1 859 ? -16.474 60.183 -3.522 1.00 27.16 859 GLN A C 1
ATOM 6578 O O . GLN A 1 859 ? -15.347 60.647 -3.606 1.00 27.16 859 GLN A O 1
ATOM 6583 N N . ARG A 1 860 ? -17.041 59.623 -4.607 1.00 26.34 860 ARG A N 1
ATOM 6584 C CA . ARG A 1 860 ? -17.949 60.253 -5.616 1.00 26.34 860 ARG A CA 1
ATOM 6585 C C . ARG A 1 860 ? -17.337 61.375 -6.490 1.00 26.34 860 ARG A C 1
ATOM 6587 O O . ARG A 1 860 ? -17.064 62.461 -6.003 1.00 26.34 860 ARG A O 1
ATOM 6594 N N . GLY A 1 861 ? -17.340 61.150 -7.812 1.00 24.30 861 GLY A N 1
ATOM 6595 C CA . GLY A 1 861 ? -17.074 62.130 -8.887 1.00 24.30 861 GLY A CA 1
ATOM 6596 C C . GLY A 1 861 ? -16.537 61.404 -10.136 1.00 24.30 861 GLY A C 1
ATOM 6597 O O . GLY A 1 861 ? -15.450 60.857 -10.046 1.00 24.30 861 GLY A O 1
ATOM 6598 N N . ALA A 1 862 ? -17.219 61.179 -11.270 1.00 27.53 862 ALA A N 1
ATOM 6599 C CA . ALA A 1 862 ? -18.365 61.780 -11.984 1.00 27.53 862 ALA A CA 1
ATOM 6600 C C . ALA A 1 862 ? -17.983 62.863 -13.027 1.00 27.53 862 ALA A C 1
ATOM 6602 O O . ALA A 1 862 ? -17.338 63.848 -12.686 1.00 27.53 862 ALA A O 1
ATOM 6603 N N . ALA A 1 863 ? -18.455 62.681 -14.279 1.00 26.86 863 ALA A N 1
ATOM 6604 C CA . ALA A 1 863 ? -18.010 63.352 -15.528 1.00 26.86 863 ALA A CA 1
ATOM 6605 C C . ALA A 1 863 ? -16.539 63.015 -15.918 1.00 26.86 863 ALA A C 1
ATOM 6607 O O . ALA A 1 863 ? -15.798 62.520 -15.080 1.00 26.86 863 ALA A O 1
ATOM 6608 N N . ALA A 1 864 ? -16.033 63.158 -17.155 1.00 27.47 864 ALA A N 1
ATOM 6609 C CA . ALA A 1 864 ? -16.463 63.819 -18.408 1.00 27.47 864 ALA A CA 1
ATOM 6610 C C . ALA A 1 864 ? -15.744 63.124 -19.624 1.00 27.47 864 ALA A C 1
ATOM 6612 O O . ALA A 1 864 ? -14.856 62.320 -19.368 1.00 27.47 864 ALA A O 1
ATOM 6613 N N . ARG A 1 865 ? -15.952 63.352 -20.943 1.00 27.67 865 ARG A N 1
ATOM 6614 C CA . ARG A 1 865 ? -16.906 64.113 -21.800 1.00 27.67 865 ARG A CA 1
ATOM 6615 C C . ARG A 1 865 ? -16.690 63.704 -23.294 1.00 27.67 865 ARG A C 1
ATOM 6617 O O . ARG A 1 865 ? -15.549 63.451 -23.651 1.00 27.67 865 ARG A O 1
ATOM 6624 N N . LEU A 1 866 ? -17.722 63.813 -24.157 1.00 27.14 866 LEU A N 1
ATOM 6625 C CA . LEU A 1 866 ? -17.696 63.701 -25.653 1.00 27.14 866 LEU A CA 1
ATOM 6626 C C . LEU A 1 866 ? -17.320 62.298 -26.237 1.00 27.14 866 LEU A C 1
ATOM 6628 O O . LEU A 1 866 ? -16.715 61.503 -25.535 1.00 27.14 866 LEU A O 1
ATOM 6632 N N . ALA A 1 867 ? -17.727 61.814 -27.432 1.00 28.80 867 ALA A N 1
ATOM 6633 C CA . ALA A 1 867 ? -18.291 62.353 -28.699 1.00 28.80 867 ALA A CA 1
ATOM 6634 C C . ALA A 1 867 ? -17.233 62.866 -29.729 1.00 28.80 867 ALA A C 1
ATOM 6636 O O . ALA A 1 867 ? -16.248 63.466 -29.331 1.00 28.80 867 ALA A O 1
ATOM 6637 N N . ALA A 1 868 ? -17.335 62.699 -31.060 1.00 31.34 868 ALA A N 1
ATOM 6638 C CA . ALA A 1 868 ? -18.377 62.132 -31.936 1.00 31.34 868 ALA A CA 1
ATOM 6639 C C . ALA A 1 868 ? -17.804 61.725 -33.331 1.00 31.34 868 ALA A C 1
ATOM 6641 O O . ALA A 1 868 ? -16.611 61.886 -33.572 1.00 31.34 868 ALA A O 1
ATOM 6642 N N . ARG A 1 869 ? -18.711 61.392 -34.275 1.00 29.73 869 ARG A N 1
ATOM 6643 C CA . ARG A 1 869 ? -18.542 61.123 -35.733 1.00 29.73 869 ARG A CA 1
ATOM 6644 C C . ARG A 1 869 ? -18.148 59.675 -36.094 1.00 29.73 869 ARG A C 1
ATOM 6646 O O . ARG A 1 869 ? -17.234 59.124 -35.506 1.00 29.73 869 ARG A O 1
ATOM 6653 N N . GLY A 1 870 ? -18.800 59.035 -37.071 1.00 25.94 870 GLY A N 1
ATOM 6654 C CA . GLY A 1 870 ? -19.960 59.479 -37.863 1.00 25.94 870 GLY A CA 1
ATOM 6655 C C . GLY A 1 870 ? -20.540 58.363 -38.746 1.00 25.94 870 GLY A C 1
ATOM 6656 O O . GLY A 1 870 ? -20.038 57.245 -38.737 1.00 25.94 870 GLY A O 1
ATOM 6657 N N . GLY A 1 871 ? -21.592 58.667 -39.508 1.00 26.95 871 GLY A N 1
ATOM 6658 C CA . GLY A 1 871 ? -22.208 57.754 -40.479 1.00 26.95 871 GLY A CA 1
ATOM 6659 C C . GLY A 1 871 ? -23.299 58.460 -41.288 1.00 26.95 871 GLY A C 1
ATOM 6660 O O . GLY A 1 871 ? -23.741 59.536 -40.888 1.00 26.95 871 GLY A O 1
ATOM 6661 N N . GLU A 1 872 ? -23.743 57.874 -42.406 1.00 31.02 872 GLU A N 1
ATOM 6662 C CA . GLU A 1 872 ? -24.848 58.413 -43.212 1.00 31.02 872 GLU A CA 1
ATOM 6663 C C . GLU A 1 872 ? -25.627 57.353 -44.024 1.00 31.02 872 GLU A C 1
ATOM 6665 O O . GLU A 1 872 ? -25.044 56.452 -44.613 1.00 31.02 872 GLU A O 1
ATOM 6670 N N . ARG A 1 873 ? -26.947 57.599 -44.111 1.00 28.98 873 ARG A N 1
ATOM 6671 C CA . ARG A 1 873 ? -27.919 57.288 -45.189 1.00 28.98 873 ARG A CA 1
ATOM 6672 C C . ARG A 1 873 ? -28.269 55.834 -45.576 1.00 28.98 873 ARG A C 1
ATOM 6674 O O . ARG A 1 873 ? -27.453 55.009 -45.956 1.00 28.98 873 ARG A O 1
ATOM 6681 N N . ILE A 1 874 ? -29.589 55.633 -45.645 1.00 33.38 874 ILE A N 1
ATOM 6682 C CA . ILE A 1 874 ? -30.330 54.623 -46.425 1.00 33.38 874 ILE A CA 1
ATOM 6683 C C . ILE A 1 874 ? -30.889 55.355 -47.671 1.00 33.38 874 ILE A C 1
ATOM 6685 O O . ILE A 1 874 ? -31.156 56.558 -47.560 1.00 33.38 874 ILE A O 1
ATOM 6689 N N . PRO A 1 875 ? -31.153 54.695 -48.820 1.00 45.97 875 PRO A N 1
ATOM 6690 C CA . PRO A 1 875 ? -32.568 54.573 -49.211 1.00 45.97 875 PRO A CA 1
ATOM 6691 C C . PRO A 1 875 ? -32.984 53.299 -49.990 1.00 45.97 875 PRO A C 1
ATOM 6693 O O . PRO A 1 875 ? -32.267 52.760 -50.822 1.00 45.97 875 PRO A O 1
ATOM 6696 N N . ARG A 1 876 ? -34.240 52.916 -49.726 1.00 29.39 876 ARG A N 1
ATOM 6697 C CA . ARG A 1 876 ? -35.205 52.074 -50.474 1.00 29.39 876 ARG A CA 1
ATOM 6698 C C . ARG A 1 876 ? -34.946 51.775 -51.967 1.00 29.39 876 ARG A C 1
ATOM 6700 O O . ARG A 1 876 ? -34.713 52.698 -52.740 1.00 29.39 876 ARG A O 1
ATOM 6707 N N . LEU A 1 877 ? -35.387 50.582 -52.395 1.00 26.80 877 LEU A N 1
ATOM 6708 C CA . LEU A 1 877 ? -36.383 50.424 -53.478 1.00 26.80 877 LEU A CA 1
ATOM 6709 C C . LEU A 1 877 ? -37.119 49.065 -53.385 1.00 26.80 877 LEU A C 1
ATOM 6711 O O . LEU A 1 877 ? -36.758 48.228 -52.563 1.00 26.80 877 LEU A O 1
ATOM 6715 N N . ALA A 1 878 ? -38.185 48.871 -54.171 1.00 27.14 878 ALA A N 1
ATOM 6716 C CA . ALA A 1 878 ? -39.010 47.651 -54.212 1.00 27.14 878 ALA A CA 1
ATOM 6717 C C . ALA A 1 878 ? -39.788 47.551 -55.542 1.00 27.14 878 ALA A C 1
ATOM 6719 O O . ALA A 1 878 ? -40.135 48.616 -56.058 1.00 27.14 878 ALA A O 1
ATOM 6720 N N . ARG A 1 879 ? -40.128 46.329 -56.028 1.00 29.69 879 ARG A N 1
ATOM 6721 C CA . ARG A 1 879 ? -41.424 45.951 -56.681 1.00 29.69 879 ARG A CA 1
ATOM 6722 C C . ARG A 1 879 ? -41.450 44.601 -57.459 1.00 29.69 879 ARG A C 1
ATOM 6724 O O . ARG A 1 879 ? -40.561 44.330 -58.249 1.00 29.69 879 ARG A O 1
ATOM 6731 N N . THR A 1 880 ? -42.598 43.908 -57.330 1.00 27.12 880 THR A N 1
ATOM 6732 C CA . THR A 1 880 ? -43.395 43.132 -58.339 1.00 27.12 880 THR A CA 1
ATOM 6733 C C . THR A 1 880 ? -42.913 41.829 -59.015 1.00 27.12 880 THR A C 1
ATOM 6735 O O . THR A 1 880 ? -41.771 41.716 -59.434 1.00 27.12 880 THR A O 1
ATOM 6738 N N . GLY A 1 881 ? -43.893 40.929 -59.252 1.00 26.83 881 GLY A N 1
ATOM 6739 C CA . GLY A 1 881 ? -43.822 39.656 -60.004 1.00 26.83 881 GLY A CA 1
ATOM 6740 C C . GLY A 1 881 ? -43.924 38.446 -59.063 1.00 26.83 881 GLY A C 1
ATOM 6741 O O . GLY A 1 881 ? -42.931 38.114 -58.433 1.00 26.83 881 GLY A O 1
ATOM 6742 N N . ASP A 1 882 ? -45.057 37.782 -58.790 1.00 28.14 882 ASP A N 1
ATOM 6743 C CA . ASP A 1 882 ? -46.326 37.520 -59.511 1.00 28.14 882 ASP A CA 1
ATOM 6744 C C . ASP A 1 882 ? -46.217 36.627 -60.764 1.00 28.14 882 ASP A C 1
ATOM 6746 O O . ASP A 1 882 ? -45.965 37.135 -61.858 1.00 28.14 882 ASP A O 1
ATOM 6750 N N . ARG A 1 883 ? -46.487 35.312 -60.604 1.00 29.16 883 ARG A N 1
ATOM 6751 C CA . ARG A 1 883 ? -47.632 34.609 -61.246 1.00 29.16 883 ARG A CA 1
ATOM 6752 C C . ARG A 1 883 ? -47.691 33.093 -60.987 1.00 29.16 883 ARG A C 1
ATOM 6754 O O . ARG A 1 883 ? -46.749 32.402 -61.342 1.00 29.16 883 ARG A O 1
ATOM 6761 N N . ARG A 1 884 ? -48.893 32.621 -60.595 1.00 28.03 884 ARG A N 1
ATOM 6762 C CA . ARG A 1 884 ? -49.498 31.268 -60.796 1.00 28.03 884 ARG A CA 1
ATOM 6763 C C . ARG A 1 884 ? -48.751 30.061 -60.189 1.00 28.03 884 ARG A C 1
ATOM 6765 O O . ARG A 1 884 ? -47.546 29.941 -60.316 1.00 28.03 884 ARG A O 1
ATOM 6772 N N . GLY A 1 885 ? -49.410 29.083 -59.569 1.00 25.61 885 GLY A N 1
ATOM 6773 C CA . GLY A 1 885 ? -50.832 28.834 -59.259 1.00 25.61 885 GLY A CA 1
ATOM 6774 C C . GLY A 1 885 ? -50.902 27.557 -58.388 1.00 25.61 885 GLY A C 1
ATOM 6775 O O . GLY A 1 885 ? -49.853 27.080 -57.972 1.00 25.61 885 GLY A O 1
ATOM 6776 N N . GLU A 1 886 ? -52.017 26.888 -58.093 1.00 28.39 886 GLU A N 1
ATOM 6777 C CA . GLU A 1 886 ? -53.467 27.151 -58.120 1.00 28.39 886 GLU A CA 1
ATOM 6778 C C . GLU A 1 886 ? -54.133 25.895 -57.483 1.00 28.39 886 GLU A C 1
ATOM 6780 O O . GLU A 1 886 ? -53.535 24.823 -57.510 1.00 28.39 886 GLU A O 1
ATOM 6785 N N . SER A 1 887 ? -55.345 26.000 -56.922 1.00 27.00 887 SER A N 1
ATOM 6786 C CA . SER A 1 887 ? -56.196 24.885 -56.423 1.00 27.00 887 SER A CA 1
ATOM 6787 C C . SER A 1 887 ? -55.669 23.902 -55.343 1.00 27.00 887 SER A C 1
ATOM 6789 O O . SER A 1 887 ? -54.865 23.012 -55.593 1.00 27.00 887 SER A O 1
ATOM 6791 N N . ASP A 1 888 ? -56.310 23.964 -54.175 1.00 34.81 888 ASP A N 1
ATOM 6792 C CA . ASP A 1 888 ? -56.986 22.816 -53.524 1.00 34.81 888 ASP A CA 1
ATOM 6793 C C . ASP A 1 888 ? -58.486 22.910 -53.961 1.00 34.81 888 ASP A C 1
ATOM 6795 O O . ASP A 1 888 ? -58.850 24.006 -54.418 1.00 34.81 888 ASP A O 1
ATOM 6799 N N . PRO A 1 889 ? -59.420 21.924 -53.858 1.00 52.81 889 PRO A N 1
ATOM 6800 C CA . PRO A 1 889 ? -59.401 20.535 -53.348 1.00 52.81 889 PRO A CA 1
ATOM 6801 C C . PRO A 1 889 ? -60.026 19.565 -54.416 1.00 52.81 889 PRO A C 1
ATOM 6803 O O . PRO A 1 889 ? -59.748 19.782 -55.596 1.00 52.81 889 PRO A O 1
ATOM 6806 N N . PRO A 1 890 ? -60.944 18.582 -54.166 1.00 50.72 890 PRO A N 1
ATOM 6807 C CA . PRO A 1 890 ? -61.269 17.735 -52.999 1.00 50.72 890 PRO A CA 1
ATOM 6808 C C . PRO A 1 890 ? -61.306 16.203 -53.283 1.00 50.72 890 PRO A C 1
ATOM 6810 O O . PRO A 1 890 ? -61.345 15.739 -54.420 1.00 50.72 890 PRO A O 1
ATOM 6813 N N . GLY A 1 891 ? -61.370 15.384 -52.221 1.00 27.67 891 GLY A N 1
ATOM 6814 C CA . GLY A 1 891 ? -61.292 13.911 -52.303 1.00 27.67 891 GLY A CA 1
ATOM 6815 C C . GLY A 1 891 ? -62.600 13.110 -52.504 1.00 27.67 891 GLY A C 1
ATOM 6816 O O . GLY A 1 891 ? -63.694 13.641 -52.699 1.00 27.67 891 GLY A O 1
ATOM 6817 N N . ARG A 1 892 ? -62.479 11.774 -52.397 1.00 27.06 892 ARG A N 1
ATOM 6818 C CA . ARG A 1 892 ? -63.565 10.763 -52.346 1.00 27.06 892 ARG A CA 1
ATOM 6819 C C . ARG A 1 892 ? -63.233 9.746 -51.240 1.00 27.06 892 ARG A C 1
ATOM 6821 O O . ARG A 1 892 ? -62.120 9.249 -51.190 1.00 27.06 892 ARG A O 1
ATOM 6828 N N . ARG A 1 893 ? -64.070 9.580 -50.208 1.00 27.12 893 ARG A N 1
ATOM 6829 C CA . ARG A 1 893 ? -65.274 8.716 -50.116 1.00 27.12 893 ARG A CA 1
ATOM 6830 C C . ARG A 1 893 ? -65.022 7.186 -50.123 1.00 27.12 893 ARG A C 1
ATOM 6832 O O . ARG A 1 893 ? -65.163 6.547 -51.155 1.00 27.12 893 ARG A O 1
ATOM 6839 N N . ALA A 1 894 ? -64.933 6.648 -48.899 1.00 27.14 894 ALA A N 1
ATOM 6840 C CA . ALA A 1 894 ? -65.954 5.770 -48.285 1.00 27.14 894 ALA A CA 1
ATOM 6841 C C . ALA A 1 894 ? -65.848 4.219 -48.342 1.00 27.14 894 ALA A C 1
ATOM 6843 O O . ALA A 1 894 ? -65.286 3.630 -49.252 1.00 27.14 894 ALA A O 1
ATOM 6844 N N . ILE A 1 895 ? -66.568 3.621 -47.370 1.00 27.23 895 ILE A N 1
ATOM 6845 C CA . ILE A 1 895 ? -67.111 2.244 -47.259 1.00 27.23 895 ILE A CA 1
ATOM 6846 C C . ILE A 1 895 ? -66.307 1.184 -46.459 1.00 27.23 895 ILE A C 1
ATOM 6848 O O . ILE A 1 895 ? -65.095 1.056 -46.518 1.00 27.23 895 ILE A O 1
ATOM 6852 N N . HIS A 1 896 ? -67.097 0.470 -45.644 1.00 27.72 896 HIS A N 1
ATOM 6853 C CA . HIS A 1 896 ? -66.850 -0.543 -44.607 1.00 27.72 896 HIS A CA 1
ATOM 6854 C C . HIS A 1 896 ? -65.981 -1.775 -44.931 1.00 27.72 896 HIS A C 1
ATOM 6856 O O . HIS A 1 896 ? -65.843 -2.163 -46.084 1.00 27.72 896 HIS A O 1
ATOM 6862 N N . GLY A 1 897 ? -65.608 -2.515 -43.863 1.00 27.78 897 GLY A N 1
ATOM 6863 C CA . GLY A 1 897 ? -65.117 -3.902 -43.966 1.00 27.78 897 GLY A CA 1
ATOM 6864 C C . GLY A 1 897 ? -65.572 -4.968 -42.941 1.00 27.78 897 GLY A C 1
ATOM 6865 O O . GLY A 1 897 ? -65.956 -6.047 -43.376 1.00 27.78 897 GLY A O 1
ATOM 6866 N N . ARG A 1 898 ? -65.595 -4.705 -41.613 1.00 30.67 898 ARG A N 1
ATOM 6867 C CA . ARG A 1 898 ? -65.766 -5.731 -40.525 1.00 30.67 898 ARG A CA 1
ATOM 6868 C C . ARG A 1 898 ? -64.558 -6.715 -40.437 1.00 30.67 898 ARG A C 1
ATOM 6870 O O . ARG A 1 898 ? -63.755 -6.766 -41.353 1.00 30.67 898 ARG A O 1
ATOM 6877 N N . ARG A 1 899 ? -64.310 -7.473 -39.355 1.00 28.53 899 ARG A N 1
ATOM 6878 C CA . ARG A 1 899 ? -65.150 -7.931 -38.223 1.00 28.53 899 ARG A CA 1
ATOM 6879 C C . ARG A 1 899 ? -64.503 -7.678 -36.841 1.00 28.53 899 ARG A C 1
ATOM 6881 O O . ARG A 1 899 ? -63.300 -7.805 -36.701 1.00 28.53 899 ARG A O 1
ATOM 6888 N N . HIS A 1 900 ? -65.361 -7.315 -35.871 1.00 26.89 900 HIS A N 1
ATOM 6889 C CA . HIS A 1 900 ? -65.531 -7.865 -34.500 1.00 26.89 900 HIS A CA 1
ATOM 6890 C C . HIS A 1 900 ? -64.377 -8.667 -33.860 1.00 26.89 900 HIS A C 1
ATOM 6892 O O . HIS A 1 900 ? -63.776 -9.479 -34.543 1.00 26.89 900 HIS A O 1
ATOM 6898 N N . ARG A 1 901 ? -64.131 -8.718 -32.542 1.00 28.41 901 ARG A N 1
ATOM 6899 C CA . ARG A 1 901 ? -64.658 -8.230 -31.228 1.00 28.41 901 ARG A CA 1
ATOM 6900 C C . ARG A 1 901 ? -63.754 -8.970 -30.188 1.00 28.41 901 ARG A C 1
ATOM 6902 O O . ARG A 1 901 ? -63.070 -9.904 -30.582 1.00 28.41 901 ARG A O 1
ATOM 6909 N N . ALA A 1 902 ? -63.704 -8.736 -28.877 1.00 26.97 902 ALA A N 1
ATOM 6910 C CA . ALA A 1 902 ? -64.240 -7.733 -27.947 1.00 26.97 902 ALA A CA 1
ATOM 6911 C C . ALA A 1 902 ? -63.136 -7.464 -26.882 1.00 26.97 902 ALA A C 1
ATOM 6913 O O . ALA A 1 902 ? -61.981 -7.802 -27.128 1.00 26.97 902 ALA A O 1
ATOM 6914 N N . ALA A 1 903 ? -63.435 -6.849 -25.730 1.00 27.56 903 ALA A N 1
ATOM 6915 C CA . ALA A 1 903 ? -62.404 -6.370 -24.798 1.00 27.56 903 ALA A CA 1
ATOM 6916 C C . ALA A 1 903 ? -62.741 -6.563 -23.307 1.00 27.56 903 ALA A C 1
ATOM 6918 O O . ALA A 1 903 ? -63.909 -6.436 -22.948 1.00 27.56 903 ALA A O 1
ATOM 6919 N N . ARG A 1 904 ? -61.674 -6.635 -22.476 1.00 26.23 904 ARG A N 1
ATOM 6920 C CA . ARG A 1 904 ? -61.610 -6.235 -21.040 1.00 26.23 904 ARG A CA 1
ATOM 6921 C C . ARG A 1 904 ? -62.417 -7.095 -20.023 1.00 26.23 904 ARG A C 1
ATOM 6923 O O . ARG A 1 904 ? -63.285 -7.843 -20.457 1.00 26.23 904 ARG A O 1
ATOM 6930 N N . PRO A 1 905 ? -62.233 -6.934 -18.683 1.00 46.72 905 PRO A N 1
ATOM 6931 C CA . PRO A 1 905 ? -61.092 -6.377 -17.911 1.00 46.72 905 PRO A CA 1
ATOM 6932 C C . PRO A 1 905 ? -60.741 -7.137 -16.580 1.00 46.72 905 PRO A C 1
ATOM 6934 O O . PRO A 1 905 ? -61.353 -8.142 -16.245 1.00 46.72 905 PRO A O 1
ATOM 6937 N N . THR A 1 906 ? -59.856 -6.523 -15.767 1.00 26.84 906 THR A N 1
ATOM 6938 C CA . THR A 1 906 ? -59.868 -6.413 -14.270 1.00 26.84 906 THR A CA 1
ATOM 6939 C C . THR A 1 906 ? -59.436 -7.544 -13.307 1.00 26.84 906 THR A C 1
ATOM 6941 O O . THR A 1 906 ? -60.005 -8.624 -13.295 1.00 26.84 906 THR A O 1
ATOM 6944 N N . CYS A 1 907 ? -58.590 -7.105 -12.355 1.00 23.81 907 CYS A N 1
ATOM 6945 C CA . CYS A 1 907 ? -58.518 -7.407 -10.907 1.00 23.81 907 CYS A CA 1
ATOM 6946 C C . CYS A 1 907 ? -57.903 -8.714 -10.345 1.00 23.81 907 CYS A C 1
ATOM 6948 O O . CYS A 1 907 ? -58.305 -9.826 -10.657 1.00 23.81 907 CYS A O 1
ATOM 6950 N N . ASP A 1 908 ? -56.989 -8.483 -9.394 1.00 30.33 908 ASP A N 1
ATOM 6951 C CA . ASP A 1 908 ? -56.559 -9.319 -8.253 1.00 30.33 908 ASP A CA 1
ATOM 6952 C C . ASP A 1 908 ? -57.728 -9.439 -7.228 1.00 30.33 908 ASP A C 1
ATOM 6954 O O . ASP A 1 908 ? -58.539 -8.499 -7.196 1.00 30.33 908 ASP A O 1
ATOM 6958 N N . PRO A 1 909 ? -57.896 -10.523 -6.417 1.00 42.16 909 PRO A N 1
ATOM 6959 C CA . PRO A 1 909 ? -57.126 -10.634 -5.159 1.00 42.16 909 PRO A CA 1
ATOM 6960 C C . PRO A 1 909 ? -56.897 -12.050 -4.529 1.00 42.16 909 PRO A C 1
ATOM 6962 O O . PRO A 1 909 ? -57.674 -12.987 -4.686 1.00 42.16 909 PRO A O 1
ATOM 6965 N N . THR A 1 910 ? -55.907 -12.120 -3.626 1.00 26.45 910 THR A N 1
ATOM 6966 C CA . THR A 1 910 ? -55.881 -12.879 -2.336 1.00 26.45 910 THR A CA 1
ATOM 6967 C C . THR A 1 910 ? -56.051 -14.421 -2.234 1.00 26.45 910 THR A C 1
ATOM 6969 O O . THR A 1 910 ? -57.162 -14.937 -2.163 1.00 26.45 910 THR A O 1
ATOM 6972 N N . SER A 1 911 ? -54.957 -15.058 -1.772 1.00 25.08 911 SER A N 1
ATOM 6973 C CA . SER A 1 911 ? -54.865 -15.870 -0.521 1.00 25.08 911 SER A CA 1
ATOM 6974 C C . SER A 1 911 ? -55.233 -17.377 -0.446 1.00 25.08 911 SER A C 1
ATOM 6976 O O . SER A 1 911 ? -55.997 -17.908 -1.237 1.00 25.08 911 SER A O 1
ATOM 6978 N N . LEU A 1 912 ? -54.700 -17.993 0.632 1.00 25.61 912 LEU A N 1
ATOM 6979 C CA . LEU A 1 912 ? -55.073 -19.251 1.322 1.00 25.61 912 LEU A CA 1
ATOM 6980 C C . LEU A 1 912 ? -54.700 -20.628 0.717 1.00 25.61 912 LEU A C 1
ATOM 6982 O O . LEU A 1 912 ? -55.491 -21.276 0.049 1.00 25.61 912 LEU A O 1
ATOM 6986 N N . ASP A 1 913 ? -53.506 -21.095 1.116 1.00 26.44 913 ASP A N 1
ATOM 6987 C CA . A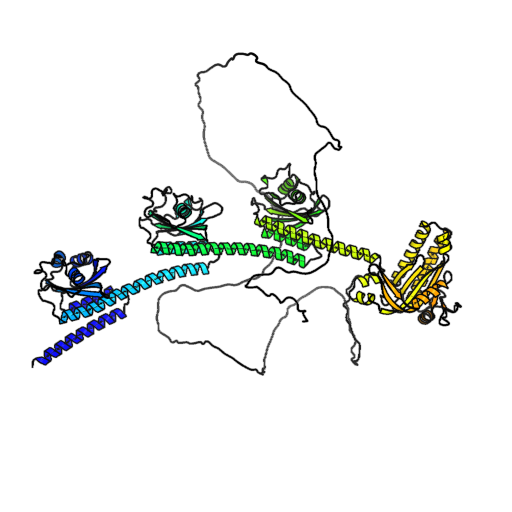SP A 1 913 ? -53.267 -22.225 2.054 1.00 26.44 913 ASP A CA 1
ATOM 6988 C C . ASP A 1 913 ? -53.862 -23.645 1.786 1.00 26.44 913 ASP A C 1
ATOM 6990 O O . ASP A 1 913 ? -55.004 -23.829 1.389 1.00 26.44 913 ASP A O 1
ATOM 6994 N N . ARG A 1 914 ? -53.092 -24.654 2.237 1.00 26.06 914 ARG A N 1
ATOM 6995 C CA . ARG A 1 914 ? -53.429 -26.073 2.539 1.00 26.06 914 ARG A CA 1
ATOM 6996 C C . ARG A 1 914 ? -53.284 -27.176 1.476 1.00 26.06 914 ARG A C 1
ATOM 6998 O O . ARG A 1 914 ? -54.217 -27.550 0.787 1.00 26.06 914 ARG A O 1
ATOM 7005 N N . ARG A 1 915 ? -52.149 -27.876 1.636 1.00 24.25 915 ARG A N 1
ATOM 7006 C CA . ARG A 1 915 ? -52.030 -29.314 1.997 1.00 24.25 915 ARG A CA 1
ATOM 7007 C C . ARG A 1 915 ? -52.589 -30.417 1.062 1.00 24.25 915 ARG A C 1
ATOM 7009 O O . ARG A 1 915 ? -53.790 -30.600 0.949 1.00 24.25 915 ARG A O 1
ATOM 7016 N N . ALA A 1 916 ? -51.659 -31.341 0.777 1.00 27.11 916 ALA A N 1
ATOM 7017 C CA . ALA A 1 916 ? -51.740 -32.797 1.016 1.00 27.11 916 ALA A CA 1
ATOM 7018 C C . ALA A 1 916 ? -52.148 -33.779 -0.111 1.00 27.11 916 ALA A C 1
ATOM 7020 O O . ALA A 1 916 ? -53.272 -33.780 -0.583 1.00 27.11 916 ALA A O 1
ATOM 7021 N N . HIS A 1 917 ? -51.209 -34.716 -0.338 1.00 26.62 917 HIS A N 1
ATOM 7022 C CA . HIS A 1 917 ? -51.333 -36.151 -0.673 1.00 26.62 917 HIS A CA 1
ATOM 7023 C C . HIS A 1 917 ? -52.120 -36.623 -1.913 1.00 26.62 917 HIS A C 1
ATOM 7025 O O . HIS A 1 917 ? -53.285 -36.301 -2.097 1.00 26.62 917 HIS A O 1
ATOM 7031 N N . GLY A 1 918 ? -51.498 -37.534 -2.683 1.00 27.59 918 GLY A N 1
ATOM 7032 C CA . GLY A 1 918 ? -52.185 -38.293 -3.736 1.00 27.59 918 GLY A CA 1
ATOM 7033 C C . GLY A 1 918 ? -51.308 -39.134 -4.680 1.00 27.59 918 GLY A C 1
ATOM 7034 O O . GLY A 1 918 ? -51.442 -38.948 -5.877 1.00 27.59 918 GLY A O 1
ATOM 7035 N N . GLU A 1 919 ? -50.480 -40.051 -4.145 1.00 29.17 919 GLU A N 1
ATOM 7036 C CA . GLU A 1 919 ? -50.043 -41.319 -4.807 1.00 29.17 919 GLU A CA 1
ATOM 7037 C C . GLU A 1 919 ? -49.229 -41.267 -6.142 1.00 29.17 919 GLU A C 1
ATOM 7039 O O . GLU A 1 919 ? -49.210 -40.271 -6.852 1.00 29.17 919 GLU A O 1
ATOM 7044 N N . ALA A 1 920 ? -48.499 -42.308 -6.584 1.00 31.91 920 ALA A N 1
ATOM 7045 C CA . ALA A 1 920 ? -47.724 -43.348 -5.876 1.00 31.91 920 ALA A CA 1
ATOM 7046 C C . ALA A 1 920 ? -46.747 -44.081 -6.842 1.00 31.91 920 ALA A C 1
ATOM 7048 O O . ALA A 1 920 ? -47.145 -44.414 -7.954 1.00 31.91 920 ALA A O 1
ATOM 7049 N N . ALA A 1 921 ? -45.511 -44.369 -6.391 1.00 29.44 921 ALA A N 1
ATOM 7050 C CA . ALA A 1 921 ? -44.621 -45.511 -6.741 1.00 29.44 921 ALA A CA 1
ATOM 7051 C C . ALA A 1 921 ? -43.198 -45.223 -6.177 1.00 29.44 921 ALA A C 1
ATOM 7053 O O . ALA A 1 921 ? -42.623 -44.200 -6.530 1.00 29.44 921 ALA A O 1
ATOM 7054 N N . HIS A 1 922 ? -42.635 -45.899 -5.160 1.00 30.88 922 HIS A N 1
ATOM 7055 C CA . HIS A 1 922 ? -42.214 -47.314 -5.009 1.00 30.88 922 HIS A CA 1
ATOM 7056 C C . HIS A 1 922 ? -40.987 -47.697 -5.890 1.00 30.88 922 HIS A C 1
ATOM 7058 O O . HIS A 1 922 ? -41.076 -47.566 -7.103 1.00 30.88 922 HIS A O 1
ATOM 7064 N N . GLU A 1 923 ? -39.822 -48.161 -5.379 1.00 29.81 923 GLU A N 1
ATOM 7065 C CA . GLU A 1 923 ? -39.405 -48.555 -4.003 1.00 29.81 923 GLU A CA 1
ATOM 7066 C C . GLU A 1 923 ? -37.907 -48.310 -3.646 1.00 29.81 923 GLU A C 1
ATOM 7068 O O . GLU A 1 923 ? -37.053 -48.501 -4.499 1.00 29.81 923 GLU A O 1
ATOM 7073 N N . ARG A 1 924 ? -37.649 -47.976 -2.354 1.00 29.17 924 ARG A N 1
ATOM 7074 C CA . ARG A 1 924 ? -36.641 -48.501 -1.361 1.00 29.17 924 ARG A CA 1
ATOM 7075 C C . ARG A 1 924 ? -35.155 -48.740 -1.752 1.00 29.17 924 ARG A C 1
ATOM 7077 O O . ARG A 1 924 ? -34.857 -49.071 -2.883 1.00 29.17 924 ARG A O 1
ATOM 7084 N N . CYS A 1 925 ? -34.141 -48.763 -0.863 1.00 24.59 925 CYS A N 1
ATOM 7085 C CA . CYS A 1 925 ? -33.844 -48.331 0.535 1.00 24.59 925 CYS A CA 1
ATOM 7086 C C . CYS A 1 925 ? -32.305 -48.518 0.751 1.00 24.59 925 CYS A C 1
ATOM 7088 O O . CYS A 1 925 ? -31.710 -49.308 0.028 1.00 24.59 925 CYS A O 1
ATOM 7090 N N . GLY A 1 926 ? -31.577 -47.928 1.716 1.00 26.62 926 GLY A N 1
ATOM 7091 C CA . GLY A 1 926 ? -31.868 -46.850 2.678 1.00 26.62 926 GLY A CA 1
ATOM 7092 C C . GLY A 1 926 ? -31.143 -47.009 4.044 1.00 26.62 926 GLY A C 1
ATOM 7093 O O . GLY A 1 926 ? -31.204 -48.095 4.603 1.00 26.62 926 GLY A O 1
ATOM 7094 N N . ILE A 1 927 ? -30.625 -45.897 4.619 1.00 27.72 927 ILE A N 1
ATOM 7095 C CA . ILE A 1 927 ? -30.305 -45.638 6.067 1.00 27.72 927 ILE A CA 1
ATOM 7096 C C . ILE A 1 927 ? -29.194 -46.542 6.728 1.00 27.72 927 ILE A C 1
ATOM 7098 O O . ILE A 1 927 ? -28.916 -47.610 6.210 1.00 27.72 927 ILE A O 1
ATOM 7102 N N . SER A 1 928 ? -28.441 -46.243 7.819 1.00 24.66 928 SER A N 1
ATOM 7103 C CA . SER A 1 928 ? -28.409 -45.170 8.855 1.00 24.66 928 SER A CA 1
ATOM 7104 C C . SER A 1 928 ? -27.024 -44.961 9.535 1.00 24.66 928 SER A C 1
ATOM 7106 O O . SER A 1 928 ? -26.287 -45.924 9.672 1.00 24.66 928 SER A O 1
ATOM 7108 N N . ARG A 1 929 ? -26.808 -43.750 10.099 1.00 26.84 929 ARG A N 1
ATOM 7109 C CA . ARG A 1 929 ? -26.191 -43.372 11.416 1.00 26.84 929 ARG A CA 1
ATOM 7110 C C . ARG A 1 929 ? -24.807 -43.892 11.907 1.00 26.84 929 ARG A C 1
ATOM 7112 O O . ARG A 1 929 ? -24.460 -45.056 11.800 1.00 26.84 929 ARG A O 1
ATOM 7119 N N . GLU A 1 930 ? -24.116 -42.981 12.608 1.00 28.73 930 GLU A N 1
ATOM 7120 C CA . GLU A 1 930 ? -23.044 -43.161 13.623 1.00 28.73 930 GLU A CA 1
ATOM 7121 C C . GLU A 1 930 ? -23.453 -44.128 14.773 1.00 28.73 930 GLU A C 1
ATOM 7123 O O . GLU A 1 930 ? -24.665 -44.224 15.012 1.00 28.73 930 GLU A O 1
ATOM 7128 N N . PRO A 1 931 ? -22.532 -44.812 15.519 1.00 35.16 931 PRO A N 1
ATOM 7129 C CA . PRO A 1 931 ? -21.405 -44.174 16.244 1.00 35.16 931 PRO A CA 1
ATOM 7130 C C . PRO A 1 931 ? -20.088 -44.971 16.480 1.00 35.16 931 PRO A C 1
ATOM 7132 O O . PRO A 1 931 ? -20.046 -46.190 16.415 1.00 35.16 931 PRO A O 1
ATOM 7135 N N . GLY A 1 932 ? -19.047 -44.246 16.923 1.00 25.02 932 GLY A N 1
ATOM 7136 C CA . GLY A 1 932 ? -18.195 -44.645 18.063 1.00 25.02 932 GLY A CA 1
ATOM 7137 C C . GLY A 1 932 ? -17.026 -45.643 17.897 1.00 25.02 932 GLY A C 1
ATOM 7138 O O . GLY A 1 932 ? -17.238 -46.841 17.955 1.00 25.02 932 GLY A O 1
ATOM 7139 N N . VAL A 1 933 ? -15.794 -45.102 17.971 1.00 25.92 933 VAL A N 1
ATOM 7140 C CA . VAL A 1 933 ? -14.722 -45.495 18.933 1.00 25.92 933 VAL A CA 1
ATOM 7141 C C . VAL A 1 933 ? -14.016 -46.885 18.843 1.00 25.92 933 VAL A C 1
ATOM 7143 O O . VAL A 1 933 ? -14.623 -47.923 18.643 1.00 25.92 933 VAL A O 1
ATOM 7146 N N . HIS A 1 934 ? -12.704 -46.861 19.153 1.00 26.23 934 HIS A N 1
ATOM 7147 C CA . HIS A 1 934 ? -11.752 -47.958 19.460 1.00 26.23 934 HIS A CA 1
ATOM 7148 C C . HIS A 1 934 ? -11.193 -48.875 18.335 1.00 26.23 934 HIS A C 1
ATOM 7150 O O . HIS A 1 934 ? -11.803 -49.837 17.898 1.00 26.23 934 HIS A O 1
ATOM 7156 N N . GLU A 1 935 ? -9.916 -48.603 18.023 1.00 25.80 935 GLU A N 1
ATOM 7157 C CA . GLU A 1 935 ? -8.759 -49.526 18.081 1.00 25.80 935 GLU A CA 1
ATOM 7158 C C . GLU A 1 935 ? -8.599 -50.793 17.197 1.00 25.80 935 GLU A C 1
ATOM 7160 O O . GLU A 1 935 ? -9.340 -51.762 17.282 1.00 25.80 935 GLU A O 1
ATOM 7165 N N . ARG A 1 936 ? -7.396 -50.821 16.589 1.00 25.48 936 ARG A N 1
ATOM 7166 C CA . ARG A 1 936 ? -6.403 -51.920 16.532 1.00 25.48 936 ARG A CA 1
ATOM 7167 C C . ARG A 1 936 ? -6.464 -53.030 15.469 1.00 25.48 936 ARG A C 1
ATOM 7169 O O . ARG A 1 936 ? -7.339 -53.879 15.422 1.00 25.48 936 ARG A O 1
ATOM 7176 N N . ASP A 1 937 ? -5.319 -53.064 14.786 1.00 26.12 937 ASP A N 1
ATOM 7177 C CA . ASP A 1 937 ? -4.420 -54.204 14.593 1.00 26.12 937 ASP A CA 1
ATOM 7178 C C . ASP A 1 937 ? -4.736 -55.313 13.581 1.00 26.12 937 ASP A C 1
ATOM 7180 O O . ASP A 1 937 ? -5.625 -56.139 13.731 1.00 26.12 937 ASP A O 1
ATOM 7184 N N . HIS A 1 938 ? -3.767 -55.403 12.662 1.00 27.14 938 HIS A N 1
ATOM 7185 C CA . HIS A 1 938 ? -3.231 -56.608 12.033 1.00 27.14 938 HIS A CA 1
ATOM 7186 C C . HIS A 1 938 ? -4.117 -57.362 11.026 1.00 27.14 938 HIS A C 1
ATOM 7188 O O . HIS A 1 938 ? -5.285 -57.625 11.245 1.00 27.14 938 HIS A O 1
ATOM 7194 N N . CYS A 1 939 ? -3.624 -57.882 9.903 1.00 25.30 939 CYS A N 1
ATOM 7195 C CA . CYS A 1 939 ? -2.380 -57.818 9.115 1.00 25.30 939 CYS A CA 1
ATOM 7196 C C . CYS A 1 939 ? -2.319 -59.168 8.379 1.00 25.30 939 CYS A C 1
ATOM 7198 O O . CYS A 1 939 ? -2.603 -60.197 8.982 1.00 25.30 939 CYS A O 1
ATOM 7200 N N . VAL A 1 940 ? -1.833 -59.152 7.134 1.00 27.41 940 VAL A N 1
ATOM 7201 C CA . VAL A 1 940 ? -0.895 -60.107 6.490 1.00 27.41 940 VAL A CA 1
ATOM 7202 C C . VAL A 1 940 ? -1.308 -60.315 5.030 1.00 27.41 940 VAL A C 1
ATOM 7204 O O . VAL A 1 940 ? -2.428 -60.713 4.737 1.00 27.41 940 VAL A O 1
ATOM 7207 N N . GLY A 1 941 ? -0.382 -60.042 4.107 1.00 26.02 941 GLY A N 1
ATOM 7208 C CA . GLY A 1 941 ? -0.620 -60.163 2.662 1.00 26.02 941 GLY A CA 1
ATOM 7209 C C . GLY A 1 941 ? 0.545 -59.674 1.795 1.00 26.02 941 GLY A C 1
ATOM 7210 O O . GLY A 1 941 ? 0.327 -59.109 0.729 1.00 26.02 941 GLY A O 1
ATOM 7211 N N . CYS A 1 942 ? 1.786 -59.805 2.273 1.00 24.52 942 CYS A N 1
ATOM 7212 C CA . CYS A 1 942 ? 2.967 -59.279 1.584 1.00 24.52 942 CYS A CA 1
ATOM 7213 C C . CYS A 1 942 ? 3.503 -60.229 0.503 1.00 24.52 942 CYS A C 1
ATOM 7215 O O . CYS A 1 942 ? 3.551 -61.432 0.736 1.00 24.52 942 CYS A O 1
ATOM 7217 N N . VAL A 1 943 ? 4.007 -59.639 -0.594 1.00 27.45 943 VAL A N 1
ATOM 7218 C CA . VAL A 1 943 ? 5.195 -59.975 -1.431 1.00 27.45 943 VAL A CA 1
ATOM 7219 C C . VAL A 1 943 ? 4.921 -59.410 -2.839 1.00 27.45 943 VAL A C 1
ATOM 7221 O O . VAL A 1 943 ? 3.897 -59.730 -3.422 1.00 27.45 943 VAL A O 1
ATOM 7224 N N . GLY A 1 944 ? 5.758 -58.582 -3.476 1.00 26.03 944 GLY A N 1
ATOM 7225 C CA . GLY A 1 944 ? 7.025 -57.925 -3.105 1.00 26.03 944 GLY A CA 1
ATOM 7226 C C . GLY A 1 944 ? 7.769 -57.490 -4.392 1.00 26.03 944 GLY A C 1
ATOM 7227 O O . GLY A 1 944 ? 7.532 -58.075 -5.439 1.00 26.03 944 GLY A O 1
ATOM 7228 N N . GLY A 1 945 ? 8.676 -56.506 -4.430 1.00 26.31 945 GLY A N 1
ATOM 7229 C CA . GLY A 1 945 ? 9.144 -55.551 -3.414 1.00 26.31 945 GLY A CA 1
ATOM 7230 C C . GLY A 1 945 ? 10.490 -54.897 -3.817 1.00 26.31 945 GLY A C 1
ATOM 7231 O O . GLY A 1 945 ? 11.146 -55.391 -4.732 1.00 26.31 945 GLY A O 1
ATOM 7232 N N . ARG A 1 946 ? 10.947 -53.880 -3.051 1.00 26.67 946 ARG A N 1
ATOM 7233 C CA . ARG A 1 946 ? 12.177 -53.040 -3.232 1.00 26.67 946 ARG A CA 1
ATOM 7234 C C . ARG A 1 946 ? 12.039 -51.952 -4.325 1.00 26.67 946 ARG A C 1
ATOM 7236 O O . ARG A 1 946 ? 11.509 -52.253 -5.381 1.00 26.67 946 ARG A O 1
ATOM 7243 N N . ARG A 1 947 ? 12.560 -50.715 -4.210 1.00 27.22 947 ARG A N 1
ATOM 7244 C CA . ARG A 1 947 ? 13.118 -49.831 -3.132 1.00 27.22 947 ARG A CA 1
ATOM 7245 C C . ARG A 1 947 ? 13.304 -48.430 -3.782 1.00 27.22 947 ARG A C 1
ATOM 7247 O O . ARG A 1 947 ? 13.439 -48.393 -4.999 1.00 27.22 947 ARG A O 1
ATOM 7254 N N . ARG A 1 948 ? 13.401 -47.264 -3.128 1.00 29.14 948 ARG A N 1
ATOM 7255 C CA . ARG A 1 948 ? 13.347 -46.783 -1.720 1.00 29.14 948 ARG A CA 1
ATOM 7256 C C . ARG A 1 948 ? 12.136 -45.823 -1.580 1.00 29.14 948 ARG A C 1
ATOM 7258 O O . ARG A 1 948 ? 11.587 -45.439 -2.605 1.00 29.14 948 ARG A O 1
ATOM 7265 N N . ASP A 1 949 ? 11.554 -45.494 -0.425 1.00 25.69 949 ASP A N 1
ATOM 7266 C CA . ASP A 1 949 ? 12.013 -45.054 0.918 1.00 25.69 949 ASP A CA 1
ATOM 7267 C C . ASP A 1 949 ? 12.430 -43.566 0.985 1.00 25.69 949 ASP A C 1
ATOM 7269 O O . ASP A 1 949 ? 13.273 -43.121 0.208 1.00 25.69 949 ASP A O 1
ATOM 7273 N N . ALA A 1 950 ? 11.819 -42.808 1.913 1.00 28.38 950 ALA A N 1
ATOM 7274 C CA . ALA A 1 950 ? 11.868 -41.337 1.974 1.00 28.38 950 ALA A CA 1
ATOM 7275 C C . ALA A 1 950 ? 12.285 -40.765 3.371 1.00 28.38 950 ALA A C 1
ATOM 7277 O O . ALA A 1 950 ? 13.375 -41.141 3.802 1.00 28.38 950 ALA A O 1
ATOM 7278 N N . PRO A 1 951 ? 11.603 -39.810 4.055 1.00 51.62 951 PRO A N 1
ATOM 7279 C CA . PRO A 1 951 ? 12.313 -38.696 4.700 1.00 51.62 951 PRO A CA 1
ATOM 7280 C C . PRO A 1 951 ? 12.302 -38.718 6.242 1.00 51.62 951 PRO A C 1
ATOM 7282 O O . PRO A 1 951 ? 11.638 -39.541 6.869 1.00 51.62 951 PRO A O 1
ATOM 7285 N N . LEU A 1 952 ? 12.983 -37.744 6.858 1.00 24.78 952 LEU A N 1
ATOM 7286 C CA . LEU A 1 952 ? 12.878 -37.440 8.289 1.00 24.78 952 LEU A CA 1
ATOM 7287 C C . LEU A 1 952 ? 12.778 -35.929 8.526 1.00 24.78 952 LEU A C 1
ATOM 7289 O O . LEU A 1 952 ? 13.591 -35.159 8.021 1.00 24.78 952 LEU A O 1
ATOM 7293 N N . ALA A 1 953 ? 11.804 -35.527 9.341 1.00 27.41 953 ALA A N 1
ATOM 7294 C CA . ALA A 1 953 ? 11.670 -34.182 9.888 1.00 27.41 953 ALA A CA 1
ATOM 7295 C C . ALA A 1 953 ? 11.677 -34.271 11.418 1.00 27.41 953 ALA A C 1
ATOM 7297 O O . ALA A 1 953 ? 10.969 -35.112 11.971 1.00 27.41 953 ALA A O 1
ATOM 7298 N N . GLN A 1 954 ? 12.450 -33.415 12.097 1.00 28.02 954 GLN A N 1
ATOM 7299 C CA . GLN A 1 954 ? 12.362 -33.200 13.548 1.00 28.02 954 GLN A CA 1
ATOM 7300 C C . GLN A 1 954 ? 13.218 -32.001 13.985 1.00 28.02 954 GLN A C 1
ATOM 7302 O O . GLN A 1 954 ? 14.440 -32.106 14.004 1.00 28.02 954 GLN A O 1
ATOM 7307 N N . LEU A 1 955 ? 12.578 -30.887 14.372 1.00 25.08 955 LEU A N 1
ATOM 7308 C CA . LEU A 1 955 ? 13.072 -29.963 15.411 1.00 25.08 955 LEU A CA 1
ATOM 7309 C C . LEU A 1 955 ? 12.002 -28.917 15.783 1.00 25.08 955 LEU A C 1
ATOM 7311 O O . LEU A 1 955 ? 12.086 -27.745 15.436 1.00 25.08 955 LEU A O 1
ATOM 7315 N N . ALA A 1 956 ? 10.960 -29.367 16.488 1.00 23.78 956 ALA A N 1
ATOM 7316 C CA . ALA A 1 956 ? 9.886 -28.506 16.992 1.00 23.78 956 ALA A CA 1
ATOM 7317 C C . ALA A 1 956 ? 9.307 -29.017 18.330 1.00 23.78 956 ALA A C 1
ATOM 7319 O O . ALA A 1 956 ? 8.102 -29.215 18.443 1.00 23.78 956 ALA A O 1
ATOM 7320 N N . ALA A 1 957 ? 10.165 -29.271 19.331 1.00 25.98 957 ALA A N 1
ATOM 7321 C CA . ALA A 1 957 ? 9.759 -29.519 20.726 1.00 25.98 957 ALA A CA 1
ATOM 7322 C C . ALA A 1 957 ? 10.956 -29.479 21.709 1.00 25.98 957 ALA A C 1
ATOM 7324 O O . ALA A 1 957 ? 11.481 -30.523 22.088 1.00 25.98 957 ALA A O 1
ATOM 7325 N N . ALA A 1 958 ? 11.386 -28.291 22.153 1.00 25.89 958 ALA A N 1
ATOM 7326 C CA . ALA A 1 958 ? 12.273 -28.151 23.318 1.00 25.89 958 ALA A CA 1
ATOM 7327 C C . ALA A 1 958 ? 12.081 -26.788 24.012 1.00 25.89 958 ALA A C 1
ATOM 7329 O O . ALA A 1 958 ? 12.327 -25.736 23.434 1.00 25.89 958 ALA A O 1
ATOM 7330 N N . LEU A 1 959 ? 11.616 -26.849 25.260 1.00 26.61 959 LEU A N 1
ATOM 7331 C CA . LEU A 1 959 ? 11.298 -25.748 26.178 1.00 26.61 959 LEU A CA 1
ATOM 7332 C C . LEU A 1 959 ? 12.392 -24.665 26.284 1.00 26.61 959 LEU A C 1
ATOM 7334 O O . LEU A 1 959 ? 13.573 -24.981 26.412 1.00 26.61 959 LEU A O 1
ATOM 7338 N N . GLY A 1 960 ? 11.987 -23.391 26.334 1.00 24.69 960 GLY A N 1
ATOM 7339 C CA . GLY A 1 960 ? 12.897 -22.260 26.558 1.00 24.69 960 GLY A CA 1
ATOM 7340 C C . GLY A 1 960 ? 13.279 -22.030 28.029 1.00 24.69 960 GLY A C 1
ATOM 7341 O O . GLY A 1 960 ? 12.655 -22.568 28.947 1.00 24.69 960 GLY A O 1
ATOM 7342 N N . ARG A 1 961 ? 14.285 -21.172 28.253 1.00 26.91 961 ARG A N 1
ATOM 7343 C CA . ARG A 1 961 ? 14.597 -20.532 29.545 1.00 26.91 961 ARG A CA 1
ATOM 7344 C C . ARG A 1 961 ? 15.127 -19.111 29.331 1.00 26.91 961 ARG A C 1
ATOM 7346 O O . ARG A 1 961 ? 15.868 -18.880 28.387 1.00 26.91 961 ARG A O 1
ATOM 7353 N N . ALA A 1 962 ? 14.732 -18.233 30.251 1.00 29.88 962 ALA A N 1
ATOM 7354 C CA . ALA A 1 962 ? 15.234 -16.892 30.563 1.00 29.88 962 ALA A CA 1
ATOM 7355 C C . ALA A 1 962 ? 16.421 -16.326 29.751 1.00 29.88 962 ALA A C 1
ATOM 7357 O O . ALA A 1 962 ? 17.555 -16.782 29.912 1.00 29.88 962 ALA A O 1
ATOM 7358 N N . GLN A 1 963 ? 16.185 -15.179 29.108 1.00 30.50 963 GLN A N 1
ATOM 7359 C CA . GLN A 1 963 ? 16.634 -13.907 29.688 1.00 30.50 963 GLN A CA 1
ATOM 7360 C C . GLN A 1 963 ? 15.636 -12.781 29.390 1.00 30.50 963 GLN A C 1
ATOM 7362 O O . GLN A 1 963 ? 14.845 -12.964 28.438 1.00 30.50 963 GLN A O 1
#

pLDDT: mean 70.69, std 25.53, range [22.72, 98.38]

Mean predicted aligned error: 23.24 Å

Foldseek 3Di:
DPPPVVVVVVVVLVVLLVVLLVVLVVVCVVDLQPLAVSVASLFVSLCVSQVFQKKWKWFDDPQWTATPYIDHPDDPVLVVCRRPDTHHQDQQDLFNPCQNVVAKDKQLFLVPDPSHNPVVNCVSVLFTIKIWHFLDDPPHRRIIMMTTHNDSDTGDPVSVVSNNSSSPSSNVSVVSNVVVVVVVLVVVLVVLVVVLVVCCVVCLPCLLVSQQSLQVSLCVNQVFQKKWKWFADPVAIATRYIDHDFPPVVCCVPGHPDHDDLPQQDLNVVCQVVVAKDKALALVPDPSHPCVPVSTLFTIKIWGFLDDPPDGGMIMMTTHSDRDTGDPVSRVSSNVSSPSSSVSVVSNVVVVVVVLVVLLVVLLVVLVVQCVVCLQDLLVSQQSLFVSLCVSQVFQKKWWWFDDPQWTDTRYIDHDFDDADVVDIGGLDQLAQQSVQQVVQAKDWDQFPVPDDCVRRVPNVVVCVVGQFTIKIKHFLDDPNHGRIIMMTTHNDRHTGDPVSRVSRNVSSPSSNVSVVSNVVVVVVVVVLVVVLVVADPQLSVLVVDPVSVVLQVKDKDKKKKKKKAKDPLVVVVVPDDPVVLVVVQVVLCVQLSVLCVQLVWGWQDDPSRMTMTMACPPPHDPLNLVSVVVSVLSSLVSVVVVQVVVVVVVDRMFMFMFMFIDMWMWHWDDDVPDTTTDTDDVRNVRRVVNRVPGDGSWHKYWPVSCVSCVQWFDKAWDDDDCDPPDNTTIITTPSDTDDDDDDDDDRDDPDDDDDDDDDDDDDDDDDDDDDDDDDDDDDDDDDDDDDDDDDDDDDDDDDDDDDDDDDDDDDDDDDDDYDDDDDDDDDDDDDDDDDDDDDDDDDDDDDDDDDDDDDDDDDDDDDDDDDDDDDDDDDDDDDDDDDDDDDDDDDDDDDDDDDDDDYDDDDDDDDDDDDDDDDDDDDDDDDDDDDDDDYDDDDDDDDDDDDDDDDDDDDDDDDDDD

Sequence (963 aa):
MGGSADLEQQLAESRARETALAEVLGLMRRAPGELSVVLDAVLDRAASLCGAERASIHVLDGDVYRTAAFWGPRNAEYERVAYETTRTPGRETLIGRTALERTVVHIPDVLADREYTARDLQVLGGYRTMLGVPLFRGETVAGVFVLTRNEVRPFADREIALVRAFADQAVVAVENARLLKGTTDALDRQTAISEVLRDMSRSVFDLERVLESVAMNAVRLCAADNGSIAQLKADGWRLVANVGDIDPDSMERNWGSRPIDADRRSLTGRVLMDRKTAAIVDARADPEYDAGAGTFNVRSIIGVPLKRENDIVGVLILRRAEPNAFTPEQISLLETFADQASIAIENVRLFNETKEALERQTATSEILRVIAASPTEVQPVLDAIAESAARVCGASDAHVYRVEGDVLRQWAHFGPIPGLNEGETLPLSRGSLIGRCILDRRAIHLRNAAELDPAEYPISVQLQRRWGYRTTLSVPLIRNGVGIGGIAIRRMDVQPFTAKEIELLETFADQAAIAIANVELFETVRRQRQELSRFLSPQVAELVTSEDGAKLLEGHRRPITVVFCDLRNFTPFAESAEPEEVLGILREYHRAMGELIVEHQGTLEHFAGDGMMVFFNDPLPVERHELQALRMTLAMRERFTEMARGWRKRGYELGFGVGIATGYATLGRIGFEGRYDYGAIGNVVILAQRLSAEAQAGQILLSQRVHAAVEPDAETTAGTGPPLGHGPASAFAFAGRFAVGPRGPLRAPAPSSTRKHSIALVLAPQGIRGLGDVGEARRDACRTHSEGRGAGSREDEGRLDQVAVERGPHLLSSQAPCGKVGRPTSGRSEEGNPHEIAIARPLLGRGARGVCRPVDSGQRGAAARLAARGGERIPRLARTGDRRGESDPPGRRAIHGRRHRAARPTCDPTSLDRRAHGEAAHERCGISREPGVHERDHCVGCVGGRRRDAPLAQLAAALGRAQ

Nearest PDB structures (foldseek):
  2w01-assembly1_B  TM=9.248E-01  e=3.768E-14  Synechocystis sp. PCC 6803
  1wc1-assembly2_B  TM=8.925E-01  e=8.945E-13  Limnospira platensis
  2bw7-assembly1_B  TM=8.432E-01  e=2.180E-12  Limnospira platensis
  8sl4-assembly1_B  TM=7.095E-01  e=5.714E-11  Homo sapiens
  5akp-assembly1_A  TM=4.359E-01  e=4.580E-12  Xanthomonas campestris pv. campestris str. 8004

Secondary structure (DSSP, 8-state):
--HHHHHHHHHHHHHHHHHHHHHHHHHHTT-TT-HHHHHHHHHHHHHHHTT-SEEEEEEEETTEEEEEEEESS--HHHHHHHHH--B-SSTTSHHHHHHHH-S-EEES-TTT-SS---HHHHHHH---EEEEEEEEETTEEEEEEEEEESSS-PPPHHHHHHHHHHHHHHHHHHHHHHHHHHHHHHHHHHHHHHHHHHHHHH-TT-HHHHHHHHHHHHHHHHT-SEEEEEEEETTEEEEEEEEESS-HHHHHHHHSSSPPP-STTSHHHHHHHH-S-EEES-TTT-TT-----TTS---EEEEEEEEETTEEEEEEEEEESS--PPPHHHHHHHHHHHHHHHHHHHHHHHHHHHHHHHHHHHHHHHHHHHHHH-TT-SHHHHHHHHHHHHHHTT-SEEEEEEEETTEEEEEEEESSS--PPTT-EEESSTTSHHHHHHHHTS-EEES-GGG--TTT-HHHHHHHHHH---EEEEEEEEETTEEEEEEEEEESS--PPPHHHHHHHHHHHHHHHHHHHHHHHHHHHHHHHHHHGGGS-HHHHHHHTSTTHHHHHH-EEEEEEEEEEEEETHHHHHTTS-HHHHHHHHHHHHHHHHHHHHHTT-EEEEEETTEEEEEESSSS--TTHHHHHHHHHHHHHHHHHHHHHHHHTTT---EEEEEEEEEEEEEEEEEETTEEEEEEESHHHHHHHHHHHHPPTT-EEEEHHHHHHHTTTEEEEEE-----SSS---EEEEEEEE--------PPPPP--------------------------------------------------------------------------------------------------------------------------------------------------------------------------------------------------------------------

Solvent-accessible surface area (backbone atoms only — not comparable to full-atom values): 57958 Å² total; per-residue (Å²): 141,64,66,64,63,54,52,52,47,52,52,50,54,51,51,53,52,54,49,53,54,51,51,50,56,53,43,52,74,70,47,83,69,50,53,59,66,48,44,42,52,45,32,47,51,47,20,61,77,55,74,31,63,27,22,36,36,26,36,54,56,88,84,27,34,32,55,69,37,72,40,58,82,89,45,72,66,48,51,50,52,50,55,70,45,73,42,51,70,38,72,42,38,65,62,12,32,12,57,63,71,70,39,76,38,73,41,52,39,51,86,76,41,85,57,58,64,62,53,68,63,35,66,65,64,49,48,22,10,39,40,24,40,49,16,62,52,84,96,40,64,49,25,34,37,36,42,30,26,64,50,81,60,67,84,49,71,73,45,53,60,48,46,50,59,48,31,59,51,48,38,55,47,55,52,50,42,53,53,51,50,57,49,49,64,49,49,54,54,54,47,53,55,51,47,50,55,49,46,49,72,72,39,70,86,39,66,49,63,45,42,35,49,47,28,44,51,51,20,68,76,58,76,37,47,23,15,32,33,35,34,68,49,99,87,40,34,38,69,61,28,75,39,62,74,66,48,57,75,58,46,54,73,65,43,76,84,46,65,57,68,70,42,71,37,34,64,68,10,35,18,65,73,71,69,37,72,42,75,42,46,36,48,88,76,41,91,63,43,63,61,88,66,82,84,54,76,61,17,10,39,38,28,30,51,13,51,51,95,94,44,71,58,28,35,41,33,41,31,24,67,52,71,55,72,81,50,75,68,47,49,54,51,46,49,53,50,23,51,53,50,28,51,52,54,48,52,45,48,53,50,51,56,51,49,54,50,48,55,54,52,46,51,55,49,53,44,54,51,42,43,72,74,36,65,78,48,55,64,69,37,42,41,48,44,13,44,44,49,12,64,75,55,73,32,57,19,16,34,33,34,36,59,56,89,66,29,30,38,72,77,25,69,31,62,85,66,81,75,77,58,94,91,48,70,46,70,61,31,65,34,23,61,57,32,27,10,23,74,71,63,40,73,41,74,46,48,39,57,89,72,65,50,59,87,61,23,45,52,42,49,51,54,32,72,75,66,58,47,19,14,38,42,18,28,30,12,54,54,98,90,39,48,53,19,29,38,39,36,33,25,74,47,77,64,61,81,52,71,69,45,49,56,50,48,45,54,52,18,46,52,52,34,51,46,52,52,45,32,56,50,52,52,50,54,49,50,50,52,59,57,56,40,70,80,39,47,73,74,58,34,52,30,81,72,36,82,73,29,55,63,57,39,75,54,45,77,47,67,32,26,28,37,22,41,36,52,36,60,43,67,70,45,60,77,72,49,58,70,71,56,49,54,45,53,49,54,56,49,54,48,61,48,49,56,45,34,59,76,54,65,40,34,65,57,56,75,61,83,71,30,36,40,33,30,22,37,45,91,60,84,43,85,64,27,55,49,44,52,53,50,39,53,49,54,46,53,54,55,47,57,54,53,40,61,55,41,44,77,76,71,46,80,62,37,43,14,22,4,32,17,51,35,58,28,40,33,20,64,42,78,53,98,96,50,71,48,69,47,73,51,42,70,28,51,58,48,4,45,50,34,16,74,72,26,50,70,76,34,42,23,25,30,58,62,31,46,72,71,27,54,94,46,35,47,66,43,88,39,93,66,75,78,49,86,94,51,88,65,54,36,27,35,55,71,84,44,66,54,90,67,85,86,72,83,85,72,78,84,71,85,79,76,91,69,90,77,81,89,77,90,76,90,82,86,85,84,84,90,83,90,86,86,89,80,87,82,88,87,84,85,84,82,82,88,77,90,79,90,78,88,80,83,87,80,90,82,86,90,87,89,84,87,90,86,89,85,86,87,88,88,81,92,86,88,86,90,87,88,83,92,87,86,89,87,87,86,89,79,91,87,85,86,91,90,85,90,81,90,90,85,91,79,90,87,87,84,89,87,87,81,91,86,81,86,88,86,80,85,90,84,82,88,87,81,87,90,83,87,86,86,82,87,86,86,89,89,87,84,89,81,90,80,89,84,78,83,85,88,85,90,83,88,87,85,87,83,86,79,90,86,86,82,87,84,85,84,87,85,86,88,81,89,83,84,83,88,82,88,89,85,91,81,92,87,83,90,81,84,87,83,83,87,85,86,86,82,88,87,88,87,88,84,84,82,88,87,81,90,86,91,87,86,88,91,89,86,80,87,87,78,89,131

Radius of gyration: 59.16 Å; Cα contacts (8 Å, |Δi|>4): 1300; chains: 1; bounding box: 162×124×160 Å